Protein AF-A0A2V7JN82-F1 (afdb_monomer)

Sequence (985 aa):
MTRALVFIAITVLLDVIGFGLILPVLPALLMSLTGAGVSQAAIYGGWLTFVYAIAQFLCAPVLGNLSDRFGRRPVLLYAVGALGVDYLIMGLAPTLGWLFLGRTISGMAGASFTPAYAYVADVSPPERRAQNFGVLGAAFGLGFILGPALGGLLGGLGPRAPFFAAAGLSLVNFVYGFLVLPETLATTQRRPFDWKRANPLGTLTQMRRHPVVLGLLGALLLWMLAQQVMPATWSFYTTYRFGWSARGIGGSLALVGLIMAVSQATLLRLLVPRLGERRAALLGIAIAGVGYVGYGTATASWMMLAWLLTWFFGATVMPTTNALMSHRVTADAQGELQGAVASLFSLSSILGPPLMSQLFGRFSASTAPVHLPGAASGTAPDLRESAEREFCGIPKGLLGVTPNPWQEAVAHRLRALHLDSLRRQVLVLAVAAAVLPALAILIVSSRQSHGSRGDQVARELRGLSAEAAWDIGQWREEHLHDLQVAASSYTVSENLTRVQGRAAAAALGRLRDNLNSVRDRTADCDALVLLDARGRVVAGSGGRMSGVQFSLDKLNGLRTSEALVGDAYWDAGLAKAAVTLAVPVRDADGRFLGALTAKISLRAVGDVLERLARGDGGPAGVGGGGGGGGGGEGQPRDVYMVTDQGRLILKAGQSSAELMRTKLPTASTQSLFDKEGMSVIYKRADGQEVVATLRRLPALHWAAVVEMPSAVLREAGGIGGGTVAMLVLALAAVAALAGLLALVTLRPLRRLTAVAEKVAAGDLSVEVLVGSGGEVGLLTQVFKNLVTRVRERDSQGELERLSVTDALTGLYNRRHLMGTLANEVQRSRRLRRTFSVLLADVDRFKQYNDTHGHLAGDAALVKIAEILRKTTRGVDSVARYGGEEFLVMLIEAPIGTAVTVAERIRARVAGEAFEGGQMTVSIGSAEYPAHGDTPEELIASADAAMYEAKNAGRDRVVAARLGDRGEGEGGERREPKGRKARKEP

Solvent-accessible surface area (backbone atoms only — not comparable to full-atom values): 51293 Å² total; per-residue (Å²): 132,57,72,69,56,56,49,50,28,52,49,47,18,49,50,33,20,33,60,23,12,43,61,27,17,46,53,60,38,42,24,71,55,64,76,41,56,62,26,60,28,26,34,54,51,5,49,43,43,23,45,19,34,47,31,24,60,65,30,27,47,51,49,37,41,47,18,43,46,74,19,34,42,64,50,36,43,50,16,38,40,45,39,15,51,23,24,43,45,42,38,66,42,81,42,67,67,37,43,47,53,20,28,35,48,36,10,44,23,64,26,37,57,49,29,51,54,49,46,50,56,74,76,35,58,82,92,48,34,68,62,57,51,47,48,44,52,49,26,40,48,51,11,42,23,50,7,12,35,51,6,4,57,38,22,74,80,33,53,42,46,21,28,49,50,23,13,51,51,25,42,50,44,26,53,50,42,70,76,66,57,72,77,78,59,54,81,88,75,43,43,83,80,59,76,84,78,50,53,72,60,58,36,51,61,60,38,65,82,39,62,69,50,46,47,49,49,52,21,48,40,45,43,50,34,49,57,25,30,50,84,33,32,45,56,38,47,41,32,68,78,66,64,46,48,25,45,56,40,2,48,52,47,17,47,51,35,49,39,43,54,52,21,66,72,44,50,50,71,60,38,34,76,75,56,32,41,68,52,39,22,45,50,7,37,48,42,31,30,44,23,38,48,42,54,5,65,46,87,49,73,68,49,47,61,58,32,53,57,29,43,39,40,36,60,38,26,62,63,25,50,50,50,65,41,54,80,74,46,56,83,87,44,46,64,40,50,54,42,28,54,52,34,42,53,48,51,28,44,37,54,18,19,40,54,28,5,43,39,20,17,56,20,38,29,95,85,30,98,59,58,26,48,20,57,44,47,22,56,61,81,86,87,88,90,85,84,79,86,84,78,90,86,74,75,87,83,77,71,89,72,77,80,57,71,66,57,53,55,50,52,53,56,35,50,76,66,73,40,76,48,65,70,53,49,29,50,49,50,42,46,44,48,26,46,52,26,45,50,38,48,48,54,60,53,50,72,41,48,63,56,59,51,58,55,46,53,42,48,51,32,36,50,53,10,46,48,51,29,47,55,53,50,49,54,48,52,54,56,49,48,58,47,45,56,55,25,64,30,65,69,46,38,54,29,60,64,41,46,80,47,100,55,26,71,65,31,46,51,53,41,26,54,50,35,39,58,47,35,78,69,42,80,56,40,65,30,37,37,35,25,37,72,84,70,46,81,72,41,49,18,99,41,80,72,79,86,70,77,71,55,71,70,64,56,57,48,34,73,83,35,81,58,47,74,49,73,77,44,65,38,79,90,74,75,40,52,30,34,33,41,33,26,48,20,37,46,99,88,65,48,71,54,22,33,39,31,35,34,32,47,44,57,68,59,41,52,52,30,33,38,67,32,59,64,71,75,77,80,94,74,86,90,80,94,80,87,88,80,77,98,66,79,63,70,82,40,52,26,34,34,25,37,81,86,24,33,32,67,44,36,43,92,47,83,52,66,66,51,45,69,38,62,54,57,66,71,57,40,50,54,37,62,80,36,56,70,40,68,42,77,47,69,48,98,87,67,50,48,30,37,30,16,25,24,75,32,78,90,72,48,31,28,20,36,22,35,34,59,44,61,63,65,56,77,67,44,57,78,51,64,66,62,56,48,50,53,49,49,46,50,48,49,45,52,48,52,53,47,50,56,43,53,70,58,48,53,56,51,54,51,50,52,57,50,49,53,40,42,74,72,67,47,72,82,70,83,72,76,78,76,52,86,59,73,68,21,51,48,45,47,53,50,40,51,49,53,52,52,51,49,52,50,55,55,48,55,55,53,48,52,67,70,38,34,32,92,83,52,69,32,32,18,43,73,49,48,52,54,53,43,48,52,46,51,56,50,26,66,74,69,76,49,40,28,17,39,37,34,34,37,47,55,63,47,68,60,49,25,77,72,58,35,62,69,51,42,53,54,45,49,34,52,51,43,49,52,51,59,74,72,47,55,96,84,35,49,56,21,45,60,51,98,63,28,35,36,36,41,39,71,76,21,50,53,74,56,42,51,56,51,47,46,51,48,33,53,50,44,47,70,38,89,47,88,90,48,73,47,38,30,15,26,2,29,19,26,40,64,77,34,28,89,45,61,68,44,29,49,50,20,5,46,53,15,18,48,50,17,49,74,78,71,38,70,33,70,28,66,46,61,87,78,62,73,84,87,78,84,87,80,78,91,76,82,82,81,83,80,83,86,77,81,82,134

Nearest PDB structures (foldseek):
  6zxc-assembly2_D  TM=8.330E-01  e=2.525E-11  Leptospira biflexa serovar Patoc strain 'Patoc 1 (Paris)'
  7e6g-assembly1_B  TM=6.650E-01  e=1.171E-10  Pseudomonas aeruginosa
  5llw-assembly1_B  TM=4.267E-01  e=2.990E-13  Idiomarina sp. A28L
  6et7-assembly1_B  TM=3.506E-01  e=1.224E-12  Idiomarina sp. A28L
  3wdo-assembly1_A  TM=6.358E-01  e=1.836E-06  Escherichia coli

Foldseek 3Di:
DDPQLVLLLLLLLLLLLLVQLQLLLQQVLQCVQPVDALLVSLLLLLVLLLLLLVLLLQQLLVLLLVCLAVFLQVSLLVLLLLLLVLLVQSLPDNHSVSSSVSSNSCSNSVSSVNSSLVLLVLPDDPVCSVVSVVSSVVSNLNSQLNNLQNSLVLCVVPSSRSSNVSSVSSVVSSVSSVPPNDTRQDNVSRDDGDPVSSDLCPLVVVCVVVVLLNLLLVLVLLLLLLVLLCSSPVSSVCCLQPVDGSNLSSNLSSVLSVLLVVLVVPVLVVPCQVPNLLLLLLQLLLLVLLLLQQQQLDNHSVSPSVSSNSVSSVSSNVVSSLVVSCVRDDPVSNVSSVSSSVSSNSVSSNPRNSVLSNQLSQQCDPPRPHRFNCLSRHGDDDDDDDPPPPDDDDDPPPDPDDPDPVVVVVQVVCVVVVVNDVNSVSNVVSCCSSPVSSVSSVVSVQVPLLPVVVVVVLVLQLVLQVQLLVVVLVVVVLLLVLQLVLLADPLNQVLLVVCVDPCNVVSQVSNQVSQQVSQVVRPQWQKKFWAFLQRDTSHIHPGDCPPFGDDSVQQVVLQVDQKGKAAWAQDPPVRFIWIKIKGFRADPVRGTGTIMITIGTCVVSLVSQQCSQQVPDDDPDDDDDDDDDDDDRRAGKKKFKAALQQATRYIHPDDGNVSRVDGWDNVVSCQQVVQASGWDWDAGPVRFIKIKHWHDNVNNNMIMMMIDGCVVSVVSSDPPVVSVVVSVVSSVVSVVVSVVSCCVPVVLVVVVVVVVVCVVVVNLVDDQDQPDPDPSSVVSVVVNVVSVVVVVVVVVVVVVQVVAADPLQSAGAQVNVQVVQQVLLVVCVVVVFKKKKKKKFWPPLVVVCVVVNVVLSSVLLNVLSVLLVVLADPPKGWYDNDPRMIMIIGPRDAQVRVQVSVLSSQVVQQPDDGDPGGIGMQMFMFMPPQQHSHPVSNVQQRVVQSVVCNVVPHSHYGYGDRPCSDDDDDDDDDDDDDDDDDDDD

Mean predicted aligned error: 19.64 Å

Structure (mmCIF, N/CA/C/O backbone):
data_AF-A0A2V7JN82-F1
#
_entry.id   AF-A0A2V7JN82-F1
#
loop_
_atom_site.group_PDB
_atom_site.id
_atom_site.type_symbol
_atom_site.label_atom_id
_atom_site.label_alt_id
_atom_site.label_comp_id
_atom_site.label_asym_id
_atom_site.label_entity_id
_atom_site.label_seq_id
_atom_site.pdbx_PDB_ins_code
_atom_site.Cartn_x
_atom_site.Cartn_y
_atom_site.Cartn_z
_atom_site.occupancy
_atom_site.B_iso_or_equiv
_atom_site.auth_seq_id
_atom_site.auth_comp_id
_atom_site.auth_asym_id
_atom_site.auth_atom_id
_atom_site.pdbx_PDB_model_num
ATOM 1 N N . MET A 1 1 ? -27.559 -18.205 0.871 1.00 57.78 1 MET A N 1
ATOM 2 C CA . MET A 1 1 ? -27.307 -17.063 -0.036 1.00 57.78 1 MET A CA 1
ATOM 3 C C . MET A 1 1 ? -28.551 -16.857 -0.886 1.00 57.78 1 MET A C 1
ATOM 5 O O . MET A 1 1 ? -29.032 -17.835 -1.442 1.00 57.78 1 MET A O 1
ATOM 9 N N . THR A 1 2 ? -29.127 -15.656 -0.945 1.00 75.25 2 THR A N 1
ATOM 10 C CA . THR A 1 2 ? -30.255 -15.371 -1.853 1.00 75.25 2 THR A CA 1
ATOM 11 C C . THR A 1 2 ? -29.767 -15.358 -3.305 1.00 75.25 2 THR A C 1
ATOM 13 O O . THR A 1 2 ? -28.633 -14.956 -3.567 1.00 75.25 2 THR A O 1
ATOM 16 N N . ARG A 1 3 ? -30.609 -15.778 -4.263 1.00 78.25 3 ARG A N 1
ATOM 17 C CA . ARG A 1 3 ? -30.262 -15.798 -5.703 1.00 78.25 3 ARG A CA 1
ATOM 18 C C . ARG A 1 3 ? -29.777 -14.426 -6.200 1.00 78.25 3 ARG A C 1
ATOM 20 O O . ARG A 1 3 ? -28.806 -14.350 -6.942 1.00 78.25 3 ARG A O 1
ATOM 27 N N . ALA A 1 4 ? -30.381 -13.349 -5.694 1.00 79.81 4 ALA A N 1
ATOM 28 C CA . ALA A 1 4 ? -29.994 -11.971 -5.991 1.00 79.81 4 ALA A CA 1
ATOM 29 C C . ALA A 1 4 ? -28.576 -11.603 -5.508 1.00 79.81 4 ALA A C 1
ATOM 31 O O . ALA A 1 4 ? -27.879 -10.838 -6.165 1.00 79.81 4 ALA A O 1
ATOM 32 N N . LEU A 1 5 ? -28.116 -12.161 -4.383 1.00 83.56 5 LEU A N 1
ATOM 33 C CA . LEU A 1 5 ? -26.785 -11.861 -3.851 1.00 83.56 5 LEU A CA 1
ATOM 34 C C . LEU A 1 5 ? -25.677 -12.571 -4.635 1.00 83.56 5 LEU A C 1
ATOM 36 O O . LEU A 1 5 ? -24.632 -11.985 -4.898 1.00 83.56 5 LEU A O 1
ATOM 40 N N . VAL A 1 6 ? -25.924 -13.820 -5.041 1.00 84.88 6 VAL A N 1
ATOM 41 C CA . VAL A 1 6 ? -25.027 -14.558 -5.944 1.00 84.88 6 VAL A CA 1
ATOM 42 C C . VAL A 1 6 ? -24.919 -13.829 -7.281 1.00 84.88 6 VAL A C 1
ATOM 44 O O . VAL A 1 6 ? -23.819 -13.648 -7.793 1.00 84.88 6 VAL A O 1
ATOM 47 N N . PHE A 1 7 ? -26.047 -13.347 -7.805 1.00 82.38 7 PHE A N 1
ATOM 48 C CA . PHE A 1 7 ? -26.088 -12.552 -9.026 1.00 82.38 7 PHE A CA 1
ATOM 49 C C . PHE A 1 7 ? -25.202 -11.296 -8.929 1.00 82.38 7 PHE A C 1
ATOM 51 O O . PHE A 1 7 ? -24.338 -11.081 -9.781 1.00 82.38 7 PHE A O 1
ATOM 58 N N . ILE A 1 8 ? -25.375 -10.487 -7.877 1.00 88.12 8 ILE A N 1
ATOM 59 C CA . ILE A 1 8 ? -24.592 -9.255 -7.699 1.00 88.12 8 ILE A CA 1
ATOM 60 C C . ILE A 1 8 ? -23.106 -9.565 -7.494 1.00 88.12 8 ILE A C 1
ATOM 62 O O . ILE A 1 8 ? -22.257 -8.869 -8.045 1.00 88.12 8 ILE A O 1
ATOM 66 N N . ALA A 1 9 ? -22.772 -10.636 -6.771 1.00 89.19 9 ALA A N 1
ATOM 67 C CA . ALA A 1 9 ? -21.387 -11.070 -6.618 1.00 89.19 9 ALA A CA 1
ATOM 68 C C . ALA A 1 9 ? -20.748 -11.463 -7.964 1.00 89.19 9 ALA A C 1
ATOM 70 O O . ALA A 1 9 ? -19.618 -11.062 -8.230 1.00 89.19 9 ALA A O 1
ATOM 71 N N . ILE A 1 10 ? -21.470 -12.187 -8.830 1.00 89.94 10 ILE A N 1
ATOM 72 C CA . ILE A 1 10 ? -21.015 -12.515 -10.195 1.00 89.94 10 ILE A CA 1
ATOM 73 C C . ILE A 1 10 ? -20.842 -11.242 -11.027 1.00 89.94 10 ILE A C 1
ATOM 75 O O . ILE A 1 10 ? -19.838 -11.096 -11.715 1.00 89.94 10 ILE A O 1
ATOM 79 N N . THR A 1 11 ? -21.786 -10.308 -10.931 1.00 87.81 11 THR A N 1
ATOM 80 C CA . THR A 1 11 ? -21.728 -9.032 -11.659 1.00 87.81 11 THR A CA 1
ATOM 81 C C . THR A 1 11 ? -20.462 -8.257 -11.297 1.00 87.81 11 THR A C 1
ATOM 83 O O . THR A 1 11 ? -19.712 -7.845 -12.175 1.00 87.81 11 THR A O 1
ATOM 86 N N . VAL A 1 12 ? -20.187 -8.119 -9.997 1.00 88.12 12 VAL A N 1
ATOM 87 C CA . VAL A 1 12 ? -18.987 -7.441 -9.487 1.00 88.12 12 VAL A CA 1
ATOM 88 C C . VAL A 1 12 ? -17.712 -8.196 -9.867 1.00 88.12 12 VAL A C 1
ATOM 90 O O . VAL A 1 12 ? -16.722 -7.569 -10.232 1.00 88.12 12 VAL A O 1
ATOM 93 N N . LEU A 1 13 ? -17.728 -9.532 -9.831 1.00 91.69 13 LEU A N 1
ATOM 94 C CA . LEU A 1 13 ? -16.606 -10.354 -10.287 1.00 91.69 13 LEU A CA 1
ATOM 95 C C . LEU A 1 13 ? -16.272 -10.076 -11.762 1.00 91.69 13 LEU A C 1
ATOM 97 O O . LEU A 1 13 ? -15.108 -9.846 -12.085 1.00 91.69 13 LEU A O 1
ATOM 101 N N . LEU A 1 14 ? -17.278 -10.086 -12.643 1.00 90.19 14 LEU A N 1
ATOM 102 C CA . LEU A 1 14 ? -17.102 -9.857 -14.080 1.00 90.19 14 LEU A CA 1
ATOM 103 C C . LEU A 1 14 ? -16.591 -8.444 -14.385 1.00 90.19 14 LEU A C 1
ATOM 105 O O . LEU A 1 14 ? -15.669 -8.303 -15.189 1.00 90.19 14 LEU A O 1
ATOM 109 N N . ASP A 1 15 ? -17.116 -7.423 -13.706 1.00 86.31 15 ASP A N 1
ATOM 110 C CA . ASP A 1 15 ? -16.645 -6.039 -13.858 1.00 86.31 15 ASP A CA 1
ATOM 111 C C . ASP A 1 15 ? -15.166 -5.898 -13.457 1.00 86.31 15 ASP A C 1
ATOM 113 O O . ASP A 1 15 ? -14.366 -5.296 -14.179 1.00 86.31 15 ASP A O 1
ATOM 117 N N . VAL A 1 16 ? -14.760 -6.506 -12.335 1.00 89.19 16 VAL A N 1
ATOM 118 C CA . VAL A 1 16 ? -13.362 -6.449 -11.872 1.00 89.19 16 VAL A CA 1
ATOM 119 C C . VAL A 1 16 ? -12.429 -7.239 -12.798 1.00 89.19 16 VAL A C 1
ATOM 121 O O . VAL A 1 16 ? -11.299 -6.803 -13.033 1.00 89.19 16 VAL A O 1
ATOM 124 N N . ILE A 1 17 ? -12.892 -8.355 -13.378 1.00 93.19 17 ILE A N 1
ATOM 125 C CA . ILE A 1 17 ? -12.150 -9.068 -14.431 1.00 93.19 17 ILE A CA 1
ATOM 126 C C . ILE A 1 17 ? -11.949 -8.147 -15.639 1.00 93.19 17 ILE A C 1
ATOM 128 O O . ILE A 1 17 ? -10.814 -8.011 -16.094 1.00 93.19 17 ILE A O 1
ATOM 132 N N . GLY A 1 18 ? -13.008 -7.481 -16.115 1.00 89.50 18 GLY A N 1
ATOM 133 C CA . GLY A 1 18 ? -12.950 -6.523 -17.226 1.00 89.50 18 GLY A CA 1
ATOM 134 C C . GLY A 1 18 ? -11.896 -5.435 -17.014 1.00 89.50 18 GLY A C 1
ATOM 135 O O . GLY A 1 18 ? -11.037 -5.214 -17.869 1.00 89.50 18 GLY A O 1
ATOM 136 N N . PHE A 1 19 ? -11.881 -4.832 -15.824 1.00 85.94 19 PHE A N 1
ATOM 137 C CA . PHE A 1 19 ? -10.857 -3.863 -15.435 1.00 85.94 19 PHE A CA 1
ATOM 138 C C . PHE A 1 19 ? -9.442 -4.472 -15.418 1.00 85.94 19 PHE A C 1
ATOM 140 O O . PHE A 1 19 ? -8.495 -3.885 -15.954 1.00 85.94 19 PHE A O 1
ATOM 147 N N . GLY A 1 20 ? -9.288 -5.659 -14.824 1.00 88.75 20 GLY A N 1
ATOM 148 C CA . GLY A 1 20 ? -8.000 -6.341 -14.684 1.00 88.75 20 GLY A CA 1
ATOM 149 C C . GLY A 1 20 ? -7.390 -6.810 -16.009 1.00 88.75 20 GLY A C 1
ATOM 150 O O . GLY A 1 20 ? -6.165 -6.813 -16.136 1.00 88.75 20 GLY A O 1
ATOM 151 N N . LEU A 1 21 ? -8.218 -7.141 -17.009 1.00 93.75 21 LEU A N 1
ATOM 152 C CA . LEU A 1 21 ? -7.791 -7.575 -18.348 1.00 93.75 21 LEU A CA 1
ATOM 153 C C . LEU A 1 21 ? -6.885 -6.547 -19.050 1.00 93.75 21 LEU A C 1
ATOM 155 O O . LEU A 1 21 ? -6.018 -6.915 -19.843 1.00 93.75 21 LEU A O 1
ATOM 159 N N . ILE A 1 22 ? -7.074 -5.261 -18.756 1.00 90.88 22 ILE A N 1
ATOM 160 C CA . ILE A 1 22 ? -6.429 -4.153 -19.473 1.00 90.88 22 ILE A CA 1
ATOM 161 C C . ILE A 1 22 ? -5.026 -3.845 -18.933 1.00 90.88 22 ILE A C 1
ATOM 163 O O . ILE A 1 22 ? -4.145 -3.424 -19.687 1.00 90.88 22 ILE A O 1
ATOM 167 N N . LEU A 1 23 ? -4.792 -4.053 -17.633 1.00 88.56 23 LEU A N 1
ATOM 168 C CA . LEU A 1 23 ? -3.554 -3.641 -16.954 1.00 88.56 23 LEU A CA 1
ATOM 169 C C . LEU A 1 23 ? -2.260 -4.196 -17.592 1.00 88.56 23 LEU A C 1
ATOM 171 O O . LEU A 1 23 ? -1.293 -3.432 -17.700 1.00 88.56 23 LEU A O 1
ATOM 175 N N . PRO A 1 24 ? -2.197 -5.468 -18.043 1.00 93.25 24 PRO A N 1
ATOM 176 C CA . PRO A 1 24 ? -0.973 -6.034 -18.613 1.00 93.25 24 PRO A CA 1
ATOM 177 C C . PRO A 1 24 ? -0.652 -5.557 -20.032 1.00 93.25 24 PRO A C 1
ATOM 179 O O . PRO A 1 24 ? 0.507 -5.597 -20.438 1.00 93.25 24 PRO A O 1
ATOM 182 N N . VAL A 1 25 ? -1.657 -5.121 -20.799 1.00 93.38 25 VAL A N 1
ATOM 183 C CA . VAL A 1 25 ? -1.496 -4.733 -22.215 1.00 93.38 25 VAL A CA 1
ATOM 184 C C . VAL A 1 25 ? -1.359 -3.233 -22.435 1.00 93.38 25 VAL A C 1
ATOM 186 O O . VAL A 1 25 ? -0.995 -2.804 -23.531 1.00 93.38 25 VAL A O 1
ATOM 189 N N . LEU A 1 26 ? -1.605 -2.431 -21.397 1.00 90.50 26 LEU A N 1
ATOM 190 C CA . LEU A 1 26 ? -1.585 -0.976 -21.484 1.00 90.50 26 LEU A CA 1
ATOM 191 C C . LEU A 1 26 ? -0.261 -0.403 -22.038 1.00 90.50 26 LEU A C 1
ATOM 193 O O . LEU A 1 26 ? -0.348 0.468 -22.906 1.00 90.50 26 LEU A O 1
ATOM 197 N N . PRO A 1 27 ? 0.944 -0.878 -21.644 1.00 90.31 27 PRO A N 1
ATOM 198 C CA . PRO A 1 27 ? 2.191 -0.365 -22.215 1.00 90.31 27 PRO A CA 1
ATOM 199 C C . PRO A 1 27 ? 2.277 -0.579 -23.729 1.00 90.31 27 PRO A C 1
ATOM 201 O O . PRO A 1 27 ? 2.505 0.372 -24.475 1.00 90.31 27 PRO A O 1
ATOM 204 N N . ALA A 1 28 ? 2.021 -1.808 -24.187 1.00 90.69 28 ALA A N 1
ATOM 205 C CA . ALA A 1 28 ? 2.097 -2.169 -25.600 1.00 90.69 28 ALA A CA 1
ATOM 206 C C . ALA A 1 28 ? 1.067 -1.403 -26.444 1.00 90.69 28 ALA A C 1
ATOM 208 O O . ALA A 1 28 ? 1.394 -0.926 -27.532 1.00 90.69 28 ALA A O 1
ATOM 209 N N . LEU A 1 29 ? -0.157 -1.225 -25.930 1.00 92.44 29 LEU A N 1
ATOM 210 C CA . LEU A 1 29 ? -1.183 -0.444 -26.617 1.00 92.44 29 LEU A CA 1
ATOM 211 C C . LEU A 1 29 ? -0.755 1.022 -26.772 1.00 92.44 29 LEU A C 1
ATOM 213 O O . LEU A 1 29 ? -0.821 1.564 -27.874 1.00 92.44 29 LEU A O 1
ATOM 217 N N . LEU A 1 30 ? -0.282 1.660 -25.699 1.00 92.56 30 LEU A N 1
ATOM 218 C CA . LEU A 1 30 ? 0.120 3.068 -25.738 1.00 92.56 30 LEU A CA 1
ATOM 219 C C . LEU A 1 30 ? 1.320 3.307 -26.654 1.00 92.56 30 LEU A C 1
ATOM 221 O O . LEU A 1 30 ? 1.320 4.283 -27.404 1.00 92.56 30 LEU A O 1
ATOM 225 N N . MET A 1 31 ? 2.300 2.403 -26.658 1.00 89.81 31 MET A N 1
ATOM 226 C CA . MET A 1 31 ? 3.419 2.458 -27.603 1.00 89.81 31 MET A CA 1
ATOM 227 C C . MET A 1 31 ? 2.935 2.316 -29.051 1.00 89.81 31 MET A C 1
ATOM 229 O O . MET A 1 31 ? 3.352 3.090 -29.907 1.00 89.81 31 MET A O 1
ATOM 233 N N . SER A 1 32 ? 1.998 1.396 -29.322 1.00 90.31 32 SER A N 1
ATOM 234 C CA . SER A 1 32 ? 1.456 1.196 -30.676 1.00 90.31 32 SER A CA 1
ATOM 235 C C . SER A 1 32 ? 0.661 2.395 -31.209 1.00 90.31 32 SER A C 1
ATOM 237 O O . SER A 1 32 ? 0.687 2.654 -32.407 1.00 90.31 32 SER A O 1
ATOM 239 N N . LEU A 1 33 ? -0.022 3.143 -30.334 1.00 88.56 33 LEU A N 1
ATOM 240 C CA . LEU A 1 33 ? -0.841 4.297 -30.723 1.00 88.56 33 LEU A CA 1
ATOM 241 C C . LEU A 1 33 ? -0.053 5.605 -30.819 1.00 88.56 33 LEU A C 1
ATOM 243 O O . LEU A 1 33 ? -0.470 6.515 -31.529 1.00 88.56 33 LEU A O 1
ATOM 247 N N . THR A 1 34 ? 1.039 5.735 -30.065 1.00 86.69 34 THR A N 1
ATOM 248 C CA . THR A 1 34 ? 1.823 6.980 -30.001 1.00 86.69 34 THR A CA 1
ATOM 249 C C . THR A 1 34 ? 3.116 6.916 -30.805 1.00 86.69 34 THR A C 1
ATOM 251 O O . THR A 1 34 ? 3.703 7.958 -31.078 1.00 86.69 34 THR A O 1
ATOM 254 N N . GLY A 1 35 ? 3.596 5.712 -31.138 1.00 79.38 35 GLY A N 1
ATOM 255 C CA . GLY A 1 35 ? 4.935 5.498 -31.692 1.00 79.38 35 GLY A CA 1
ATOM 256 C C . GLY A 1 35 ? 6.066 5.850 -30.716 1.00 79.38 35 GLY A C 1
ATOM 257 O O . GLY A 1 35 ? 7.236 5.790 -31.083 1.00 79.38 35 GLY A O 1
ATOM 258 N N . ALA A 1 36 ? 5.736 6.229 -29.478 1.00 76.88 36 ALA A N 1
ATOM 259 C CA . ALA A 1 36 ? 6.691 6.677 -28.480 1.00 76.88 36 ALA A CA 1
ATOM 260 C C . ALA A 1 36 ? 7.177 5.512 -27.605 1.00 76.88 36 ALA A C 1
ATOM 262 O O . ALA A 1 36 ? 6.487 4.508 -27.415 1.00 76.88 36 ALA A O 1
ATOM 263 N N . GLY A 1 37 ? 8.376 5.659 -27.035 1.00 78.94 37 GLY A N 1
ATOM 264 C CA . GLY A 1 37 ? 8.956 4.667 -26.128 1.00 78.94 37 GLY A CA 1
ATOM 265 C C . GLY A 1 37 ? 8.176 4.497 -24.816 1.00 78.94 37 GLY A C 1
ATOM 266 O O . GLY A 1 37 ? 7.338 5.324 -24.444 1.00 78.94 37 GLY A O 1
ATOM 267 N N . VAL A 1 38 ? 8.504 3.434 -24.072 1.00 78.44 38 VAL A N 1
ATOM 268 C CA . VAL A 1 38 ? 7.846 3.042 -22.805 1.00 78.44 38 VAL A CA 1
ATOM 269 C C . VAL A 1 38 ? 7.763 4.200 -21.797 1.00 78.44 38 VAL A C 1
ATOM 271 O O . VAL A 1 38 ? 6.769 4.340 -21.088 1.00 78.44 38 VAL A O 1
ATOM 274 N N . SER A 1 39 ? 8.780 5.061 -21.762 1.00 73.75 39 SER A N 1
ATOM 275 C CA . SER A 1 39 ? 8.897 6.232 -20.885 1.00 73.75 39 SER A CA 1
ATOM 276 C C . SER A 1 39 ? 7.768 7.243 -21.092 1.00 73.75 39 SER A C 1
ATOM 278 O O . SER A 1 39 ? 7.127 7.683 -20.139 1.00 73.75 39 SER A O 1
ATOM 280 N N . GLN A 1 40 ? 7.478 7.566 -22.353 1.00 79.38 40 GLN A N 1
ATOM 281 C CA . GLN A 1 40 ? 6.404 8.487 -22.717 1.00 79.38 40 GLN A CA 1
ATOM 282 C C . GLN A 1 40 ? 5.033 7.806 -22.594 1.00 79.38 40 GLN A C 1
ATOM 284 O O . GLN A 1 40 ? 4.071 8.420 -22.130 1.00 79.38 40 GLN A O 1
ATOM 289 N N . ALA A 1 41 ? 4.952 6.514 -22.935 1.00 86.06 41 ALA A N 1
ATOM 290 C CA . ALA A 1 41 ? 3.752 5.707 -22.731 1.00 86.06 41 ALA A CA 1
ATOM 291 C C . ALA A 1 41 ? 3.329 5.669 -21.249 1.00 86.06 41 ALA A C 1
ATOM 293 O O . ALA A 1 41 ? 2.141 5.777 -20.953 1.00 86.06 41 ALA A O 1
ATOM 294 N N . ALA A 1 42 ? 4.280 5.599 -20.314 1.00 82.81 42 ALA A N 1
ATOM 295 C CA . ALA A 1 42 ? 3.996 5.651 -18.882 1.00 82.81 42 ALA A CA 1
ATOM 296 C C . ALA A 1 42 ? 3.366 6.984 -18.451 1.00 82.81 42 ALA A C 1
ATOM 298 O O . ALA A 1 42 ? 2.398 6.976 -17.693 1.00 82.81 42 ALA A O 1
ATOM 299 N N . ILE A 1 43 ? 3.853 8.117 -18.975 1.00 84.19 43 ILE A N 1
ATOM 300 C CA . ILE A 1 43 ? 3.279 9.448 -18.703 1.00 84.19 43 ILE A CA 1
ATOM 301 C C . ILE A 1 43 ? 1.818 9.500 -19.161 1.00 84.19 43 ILE A C 1
ATOM 303 O O . ILE A 1 43 ? 0.939 9.908 -18.397 1.00 84.19 43 ILE A O 1
ATOM 307 N N . TYR A 1 44 ? 1.532 9.042 -20.384 1.00 89.88 44 TYR A N 1
ATOM 308 C CA . TYR A 1 44 ? 0.155 8.966 -20.876 1.00 89.88 44 TYR A CA 1
ATOM 309 C C . TYR A 1 44 ? -0.702 8.004 -20.045 1.00 89.88 44 TYR A C 1
ATOM 311 O O . TYR A 1 44 ? -1.844 8.333 -19.727 1.00 89.88 44 TYR A O 1
ATOM 319 N N . GLY A 1 45 ? -0.154 6.859 -19.628 1.00 88.62 45 GLY A N 1
ATOM 320 C CA . GLY A 1 45 ? -0.822 5.920 -18.721 1.00 88.62 45 GLY A CA 1
ATOM 321 C C . GLY A 1 45 ? -1.199 6.552 -17.376 1.00 88.62 45 GLY A C 1
ATOM 322 O O . GLY A 1 45 ? -2.303 6.334 -16.869 1.00 88.62 45 GLY A O 1
ATOM 323 N N . GLY A 1 46 ? -0.326 7.399 -16.830 1.00 87.19 46 GLY A N 1
ATOM 324 C CA . GLY A 1 46 ? -0.598 8.194 -15.636 1.00 87.19 46 GLY A CA 1
ATOM 325 C C . GLY A 1 46 ? -1.769 9.153 -15.800 1.00 87.19 46 GLY A C 1
ATOM 326 O O . GLY A 1 46 ? -2.672 9.169 -14.964 1.00 87.19 46 GLY A O 1
ATOM 327 N N . TRP A 1 47 ? -1.796 9.906 -16.902 1.00 92.25 47 TRP A N 1
ATOM 328 C CA . TRP A 1 47 ? -2.901 10.818 -17.214 1.00 92.25 47 TRP A CA 1
ATOM 329 C C . TRP A 1 47 ? -4.218 10.091 -17.506 1.00 92.25 47 TRP A C 1
ATOM 331 O O . TRP A 1 47 ? -5.273 10.557 -17.082 1.00 92.25 47 TRP A O 1
ATOM 341 N N . LEU A 1 48 ? -4.177 8.927 -18.158 1.00 91.94 48 LEU A N 1
ATOM 342 C CA . LEU A 1 48 ? -5.359 8.077 -18.342 1.00 91.94 48 LEU A CA 1
ATOM 343 C C . LEU A 1 48 ? -5.931 7.611 -16.998 1.00 91.94 48 LEU A C 1
ATOM 345 O O . LEU A 1 48 ? -7.147 7.612 -16.806 1.00 91.94 48 LEU A O 1
ATOM 349 N N . THR A 1 49 ? -5.058 7.254 -16.055 1.00 90.81 49 THR A N 1
ATOM 350 C CA . THR A 1 49 ? -5.466 6.866 -14.698 1.00 90.81 49 THR A CA 1
ATOM 351 C C . THR A 1 49 ? -6.012 8.063 -13.916 1.00 90.81 49 THR A C 1
ATOM 353 O O . THR A 1 49 ? -7.014 7.921 -13.222 1.00 90.81 49 THR A O 1
ATOM 356 N N . PHE A 1 50 ? -5.420 9.252 -14.078 1.00 93.06 50 PHE A N 1
ATOM 357 C CA . PHE A 1 50 ? -5.924 10.503 -13.498 1.00 93.06 50 PHE A CA 1
ATOM 358 C C . PHE A 1 50 ? -7.342 10.835 -13.982 1.00 93.06 50 PHE A C 1
ATOM 360 O O . PHE A 1 50 ? -8.220 11.098 -13.163 1.00 93.06 50 PHE A O 1
ATOM 367 N N . VAL A 1 51 ? -7.581 10.785 -15.298 1.00 94.12 51 VAL A N 1
ATOM 368 C CA . VAL A 1 51 ? -8.900 11.076 -15.891 1.00 94.12 51 VAL A CA 1
ATOM 369 C C . VAL A 1 51 ? -9.951 10.075 -15.418 1.00 94.12 51 VAL A C 1
ATOM 371 O O . VAL A 1 51 ? -11.054 10.466 -15.044 1.00 94.12 51 VAL A O 1
ATOM 374 N N . TYR A 1 52 ? -9.590 8.794 -15.352 1.00 91.44 52 TYR A N 1
ATOM 375 C CA . TYR A 1 52 ? -10.447 7.773 -14.759 1.00 91.44 52 TYR A CA 1
ATOM 376 C C . TYR A 1 52 ? -10.777 8.084 -13.287 1.00 91.44 52 TYR A C 1
ATOM 378 O O . TYR A 1 52 ? -11.947 8.107 -12.907 1.00 91.44 52 TYR A O 1
ATOM 386 N N . ALA A 1 53 ? -9.761 8.378 -12.467 1.00 91.19 53 ALA A N 1
ATOM 387 C CA . ALA A 1 53 ? -9.927 8.612 -11.034 1.00 91.19 53 ALA A CA 1
ATOM 388 C C . ALA A 1 53 ? -10.762 9.865 -10.729 1.00 91.19 53 ALA A C 1
ATOM 390 O O . ALA A 1 53 ? -11.605 9.828 -9.833 1.00 91.19 53 ALA A O 1
ATOM 391 N N . ILE A 1 54 ? -10.571 10.961 -11.472 1.00 92.31 54 ILE A N 1
ATOM 392 C CA . ILE A 1 54 ? -11.343 12.193 -11.265 1.00 92.31 54 ILE A CA 1
ATOM 393 C C . ILE A 1 54 ? -12.797 12.033 -11.724 1.00 92.31 54 ILE A C 1
ATOM 395 O O . ILE A 1 54 ? -13.704 12.462 -11.014 1.00 92.31 54 ILE A O 1
ATOM 399 N N . ALA A 1 55 ? -13.035 11.356 -12.854 1.00 92.38 55 ALA A N 1
ATOM 400 C CA . ALA A 1 55 ? -14.386 11.051 -13.317 1.00 92.38 55 ALA A CA 1
ATOM 401 C C . ALA A 1 55 ? -15.122 10.158 -12.305 1.00 92.38 55 ALA A C 1
ATOM 403 O O . ALA A 1 55 ? -16.246 10.473 -11.916 1.00 92.38 55 ALA A O 1
ATOM 404 N N . GLN A 1 56 ? -14.463 9.113 -11.792 1.00 89.69 56 GLN A N 1
ATOM 405 C CA . GLN A 1 56 ? -15.025 8.256 -10.746 1.00 89.69 56 GLN A CA 1
ATOM 406 C C . GLN A 1 56 ? -15.308 9.036 -9.455 1.00 89.69 56 GLN A C 1
ATOM 408 O O . GLN A 1 56 ? -16.382 8.892 -8.874 1.00 89.69 56 GLN A O 1
ATOM 413 N N . PHE A 1 57 ? -14.384 9.892 -9.015 1.00 87.56 57 PHE A N 1
ATOM 414 C CA . PHE A 1 57 ? -14.545 10.697 -7.802 1.00 87.56 57 PHE A CA 1
ATOM 415 C C . PHE A 1 57 ? -15.740 11.656 -7.873 1.00 87.56 57 PHE A C 1
ATOM 417 O O . PHE A 1 57 ? -16.492 11.774 -6.905 1.00 87.56 57 PHE A O 1
ATOM 424 N N . LEU A 1 58 ? -15.935 12.320 -9.016 1.00 86.50 58 LEU A N 1
ATOM 425 C CA . LEU A 1 58 ? -17.033 13.268 -9.217 1.00 86.50 58 LEU A CA 1
ATOM 426 C C . LEU A 1 58 ? -18.377 12.561 -9.434 1.00 86.50 58 LEU A C 1
ATOM 428 O O . LEU A 1 58 ? -19.402 13.012 -8.922 1.00 86.50 58 LEU A O 1
ATOM 432 N N . CYS A 1 59 ? -18.391 11.448 -10.171 1.00 88.44 59 CYS A N 1
ATOM 433 C CA . CYS A 1 59 ? -19.630 10.774 -10.557 1.00 88.44 59 CYS A CA 1
ATOM 434 C C . CYS A 1 59 ? -20.108 9.720 -9.552 1.00 88.44 59 CYS A C 1
ATOM 436 O O . CYS A 1 59 ? -21.300 9.414 -9.551 1.00 88.44 59 CYS A O 1
ATOM 438 N N . ALA A 1 60 ? -19.256 9.194 -8.665 1.00 84.44 60 ALA A N 1
ATOM 439 C CA . ALA A 1 60 ? -19.672 8.177 -7.695 1.00 84.44 60 ALA A CA 1
ATOM 440 C C . ALA A 1 60 ? -20.813 8.627 -6.758 1.00 84.44 60 ALA A C 1
ATOM 442 O O . ALA A 1 60 ? -21.793 7.882 -6.639 1.00 84.44 60 ALA A O 1
ATOM 443 N N . PRO A 1 61 ? -20.776 9.832 -6.148 1.00 82.62 61 PRO A N 1
ATOM 444 C CA . PRO A 1 61 ? -21.906 10.335 -5.365 1.00 82.62 61 PRO A CA 1
ATOM 445 C C . PRO A 1 61 ? -23.157 10.569 -6.224 1.00 82.62 61 PRO A C 1
ATOM 447 O O . PRO A 1 61 ? -24.274 10.312 -5.776 1.00 82.62 61 PRO A O 1
ATOM 450 N N . VAL A 1 62 ? -22.973 11.015 -7.472 1.00 86.50 62 VAL A N 1
ATOM 451 C CA . VAL A 1 62 ? -24.067 11.287 -8.416 1.00 86.50 62 VAL A CA 1
ATOM 452 C C . VAL A 1 62 ? -24.790 9.996 -8.799 1.00 86.50 62 VAL A C 1
ATOM 454 O O . VAL A 1 62 ? -26.016 9.957 -8.724 1.00 86.50 62 VAL A O 1
ATOM 457 N N . LEU A 1 63 ? -24.065 8.923 -9.140 1.00 84.69 63 LEU A N 1
ATOM 458 C CA . LEU A 1 63 ? -24.668 7.620 -9.443 1.00 84.69 63 LEU A CA 1
ATOM 459 C C . LEU A 1 63 ? -25.386 7.016 -8.234 1.00 84.69 63 LEU A C 1
ATOM 461 O O . LEU A 1 63 ? -26.465 6.451 -8.402 1.00 84.69 63 LEU A O 1
ATOM 465 N N . GLY A 1 64 ? -24.837 7.158 -7.023 1.00 84.44 64 GLY A N 1
ATOM 466 C CA . GLY A 1 64 ? -25.526 6.726 -5.802 1.00 84.44 64 GLY A CA 1
ATOM 467 C C . GLY A 1 64 ? -26.872 7.437 -5.620 1.00 84.44 64 GLY A C 1
ATOM 468 O O . GLY A 1 64 ? -27.896 6.795 -5.396 1.00 84.44 64 GLY A O 1
ATOM 469 N N . ASN A 1 65 ? -26.892 8.754 -5.819 1.00 84.44 65 ASN A N 1
ATOM 470 C CA . ASN A 1 65 ? -28.092 9.581 -5.681 1.00 84.44 65 ASN A CA 1
ATOM 471 C C . ASN A 1 65 ? -29.113 9.330 -6.814 1.00 84.44 65 ASN A C 1
ATOM 473 O O . ASN A 1 65 ? -30.318 9.244 -6.581 1.00 84.44 65 ASN A O 1
ATOM 477 N N . LEU A 1 66 ? -28.637 9.113 -8.047 1.00 87.81 66 LEU A N 1
ATOM 478 C CA . LEU A 1 66 ? -29.469 8.644 -9.161 1.00 87.81 66 LEU A CA 1
ATOM 479 C C . LEU A 1 66 ? -30.078 7.271 -8.865 1.00 87.81 66 LEU A C 1
ATOM 481 O O . LEU A 1 66 ? -31.241 7.038 -9.189 1.00 87.81 66 LEU A O 1
ATOM 485 N N . SER A 1 67 ? -29.322 6.383 -8.223 1.00 89.00 67 SER A N 1
ATOM 486 C CA . SER A 1 67 ? -29.796 5.060 -7.825 1.00 89.00 67 SER A CA 1
ATOM 487 C C . SER A 1 67 ? -30.873 5.128 -6.738 1.00 89.00 67 SER A C 1
ATOM 489 O O . SER A 1 67 ? -31.846 4.379 -6.800 1.00 89.00 67 SER A O 1
ATOM 491 N N . ASP A 1 68 ? -30.764 6.070 -5.800 1.00 87.00 68 ASP A N 1
ATOM 492 C CA . ASP A 1 68 ? -31.817 6.345 -4.812 1.00 87.00 68 ASP A CA 1
ATOM 493 C C . ASP A 1 68 ? -33.098 6.915 -5.453 1.00 87.00 68 ASP A C 1
ATOM 495 O O . ASP A 1 68 ? -34.201 6.688 -4.947 1.00 87.00 68 ASP A O 1
ATOM 499 N N . ARG A 1 69 ? -32.975 7.652 -6.568 1.00 89.00 69 ARG A N 1
ATOM 500 C CA . ARG A 1 69 ? -34.105 8.279 -7.275 1.00 89.00 69 ARG A CA 1
ATOM 501 C C . ARG A 1 69 ? -34.806 7.347 -8.259 1.00 89.00 69 ARG A C 1
ATOM 503 O O . ARG A 1 69 ? -36.034 7.337 -8.323 1.00 89.00 69 ARG A O 1
ATOM 510 N N . PHE A 1 70 ? -34.048 6.613 -9.067 1.00 89.88 70 PHE A N 1
ATOM 511 C CA . PHE A 1 70 ? -34.575 5.825 -10.187 1.00 89.88 70 PHE A CA 1
ATOM 512 C C . PHE A 1 70 ? -34.659 4.320 -9.897 1.00 89.88 70 PHE A C 1
ATOM 514 O O . PHE A 1 70 ? -35.367 3.615 -10.617 1.00 89.88 70 PHE A O 1
ATOM 521 N N . GLY A 1 71 ? -34.013 3.839 -8.831 1.00 89.62 71 GLY A N 1
ATOM 522 C CA . GLY A 1 71 ? -33.922 2.419 -8.478 1.00 89.62 71 GLY A CA 1
ATOM 523 C C . GLY A 1 71 ? -32.497 1.871 -8.597 1.00 89.62 71 GLY A C 1
ATOM 524 O O . GLY A 1 71 ? -31.636 2.450 -9.273 1.00 89.62 71 GLY A O 1
ATOM 525 N N . ARG A 1 72 ? -32.229 0.737 -7.937 1.00 90.31 72 ARG A N 1
ATOM 526 C CA . ARG A 1 72 ? -30.900 0.097 -7.933 1.00 90.31 72 ARG A CA 1
ATOM 527 C C . ARG A 1 72 ? -30.599 -0.561 -9.273 1.00 90.31 72 ARG A C 1
ATOM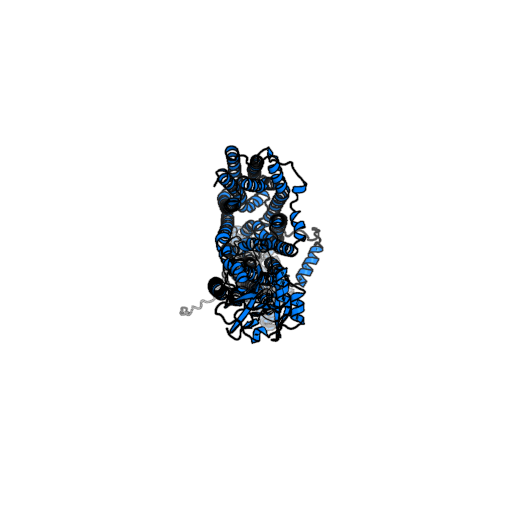 529 O O . ARG A 1 72 ? -29.520 -0.362 -9.831 1.00 90.31 72 ARG A O 1
ATOM 536 N N . ARG A 1 73 ? -31.574 -1.295 -9.813 1.00 91.38 73 ARG A N 1
ATOM 537 C CA . ARG A 1 73 ? -31.448 -2.068 -11.056 1.00 91.38 73 ARG A CA 1
ATOM 538 C C . ARG A 1 73 ? -31.139 -1.204 -12.289 1.00 91.38 73 ARG A C 1
ATOM 540 O O . ARG A 1 73 ? -30.146 -1.499 -12.949 1.00 91.38 73 ARG A O 1
ATOM 547 N N . PRO A 1 74 ? -31.919 -0.160 -12.641 1.00 92.31 74 PRO A N 1
ATOM 548 C CA . PRO A 1 74 ? -31.709 0.572 -13.893 1.00 92.31 74 PRO A CA 1
ATOM 549 C C . PRO A 1 74 ? -30.365 1.305 -13.930 1.00 92.31 74 PRO A C 1
ATOM 551 O O . PRO A 1 74 ? -29.709 1.322 -14.968 1.00 92.31 74 PRO A O 1
ATOM 554 N N . VAL A 1 75 ? -29.924 1.861 -12.799 1.00 91.75 75 VAL A N 1
ATOM 555 C CA . VAL A 1 75 ? -28.635 2.564 -12.717 1.00 91.75 75 VAL A CA 1
ATOM 556 C C . VAL A 1 75 ? -27.465 1.590 -12.817 1.00 91.75 75 VAL A C 1
ATOM 558 O O . VAL A 1 75 ? -26.493 1.880 -13.510 1.00 91.75 75 VAL A O 1
ATOM 561 N N . LEU A 1 76 ? -27.568 0.418 -12.184 1.00 90.06 76 LEU A N 1
ATOM 562 C CA . LEU A 1 76 ? -26.542 -0.617 -12.287 1.00 90.06 76 LEU A CA 1
ATOM 563 C C . LEU A 1 76 ? -26.446 -1.179 -13.715 1.00 90.06 76 LEU A C 1
ATOM 565 O O . LEU A 1 76 ? -25.343 -1.304 -14.236 1.00 90.06 76 LEU A O 1
ATOM 569 N N . LEU A 1 77 ? -27.575 -1.444 -14.383 1.00 91.88 77 LEU A N 1
ATOM 570 C CA . LEU A 1 77 ? -27.581 -1.894 -15.782 1.00 91.88 77 LEU A CA 1
ATOM 571 C C . LEU A 1 77 ? -27.019 -0.838 -16.733 1.00 91.88 77 LEU A C 1
ATOM 573 O O . LEU A 1 77 ? -26.240 -1.176 -17.617 1.00 91.88 77 LEU A O 1
ATOM 577 N N . TYR A 1 78 ? -27.367 0.435 -16.537 1.00 92.56 78 TYR A N 1
ATOM 578 C CA . TYR A 1 78 ? -26.764 1.526 -17.299 1.00 92.56 78 TYR A CA 1
ATOM 579 C C . TYR A 1 78 ? -25.241 1.541 -17.137 1.00 92.56 78 TYR A C 1
ATOM 581 O O . TYR A 1 78 ? -24.521 1.631 -18.126 1.00 92.56 78 TYR A O 1
ATOM 589 N N . ALA A 1 79 ? -24.753 1.408 -15.903 1.00 91.31 79 ALA A N 1
ATOM 590 C CA . ALA A 1 79 ? -23.328 1.424 -15.617 1.00 91.31 79 ALA A CA 1
ATOM 591 C C . ALA A 1 79 ? -22.590 0.244 -16.276 1.00 91.31 79 ALA A C 1
ATOM 593 O O . ALA A 1 79 ? -21.617 0.459 -16.991 1.00 91.31 79 ALA A O 1
ATOM 594 N N . VAL A 1 80 ? -23.091 -0.986 -16.122 1.00 91.00 80 VAL A N 1
ATOM 595 C CA . VAL A 1 80 ? -22.490 -2.180 -16.747 1.00 91.00 80 VAL A CA 1
ATOM 596 C C . VAL A 1 80 ? -22.554 -2.100 -18.280 1.00 91.00 80 VAL A C 1
ATOM 598 O O . VAL A 1 80 ? -21.578 -2.400 -18.961 1.00 91.00 80 VAL A O 1
ATOM 601 N N . GLY A 1 81 ? -23.670 -1.632 -18.849 1.00 93.31 81 GLY A N 1
ATOM 602 C CA . GLY A 1 81 ? -23.791 -1.428 -20.296 1.00 93.31 81 GLY A CA 1
ATOM 603 C C . GLY A 1 81 ? -22.818 -0.370 -20.828 1.00 93.31 81 GLY A C 1
ATOM 604 O O . GLY A 1 81 ? -22.183 -0.579 -21.862 1.00 93.31 81 GLY A O 1
ATOM 605 N N . ALA A 1 82 ? -22.651 0.739 -20.101 1.00 93.31 82 ALA A N 1
ATOM 606 C CA . ALA A 1 82 ? -21.694 1.788 -20.440 1.00 93.31 82 ALA A CA 1
ATOM 607 C C . ALA A 1 82 ? -20.242 1.287 -20.388 1.00 93.31 82 ALA A C 1
ATOM 609 O O . ALA A 1 82 ? -19.472 1.634 -21.282 1.00 93.31 82 ALA A O 1
ATOM 610 N N . LEU A 1 83 ? -19.894 0.427 -19.420 1.00 91.19 83 LEU A N 1
ATOM 611 C CA . LEU A 1 83 ? -18.584 -0.238 -19.367 1.00 91.19 83 LEU A CA 1
ATOM 612 C C . LEU A 1 83 ? -18.346 -1.122 -20.604 1.00 91.19 83 LEU A C 1
ATOM 614 O O . LEU A 1 83 ? -17.300 -1.040 -21.243 1.00 91.19 83 LEU A O 1
ATOM 618 N N . GLY A 1 84 ? -19.341 -1.913 -21.016 1.00 93.38 84 GLY A N 1
ATOM 619 C CA . GLY A 1 84 ? -19.244 -2.719 -22.239 1.00 93.38 84 GLY A CA 1
ATOM 620 C C . GLY A 1 84 ? -18.998 -1.887 -23.502 1.00 93.38 84 GLY A C 1
ATOM 621 O O . GLY A 1 84 ? -18.155 -2.247 -24.328 1.00 93.38 84 GLY A O 1
ATOM 622 N N . VAL A 1 85 ? -19.692 -0.753 -23.638 1.00 94.38 85 VAL A N 1
ATOM 623 C CA . VAL A 1 85 ? -19.490 0.185 -24.755 1.00 94.38 85 VAL A CA 1
ATOM 624 C C . VAL A 1 85 ? -18.119 0.859 -24.678 1.00 94.38 85 VAL A C 1
ATOM 626 O O . VAL A 1 85 ? -17.457 0.996 -25.708 1.00 94.38 85 VAL A O 1
ATOM 629 N N . ASP A 1 86 ? -17.653 1.246 -23.490 1.00 94.38 86 ASP A N 1
ATOM 630 C CA . ASP A 1 86 ? -16.337 1.873 -23.342 1.00 94.38 86 ASP A CA 1
ATOM 631 C C . ASP A 1 86 ? -15.199 0.938 -23.766 1.00 94.38 86 ASP A C 1
ATOM 633 O O . ASP A 1 86 ? -14.280 1.366 -24.472 1.00 94.38 86 ASP A O 1
ATOM 637 N N . TYR A 1 87 ? -15.304 -0.353 -23.446 1.00 94.69 87 TYR A N 1
ATOM 638 C CA . TYR A 1 87 ? -14.275 -1.319 -23.795 1.00 94.69 87 TYR A CA 1
ATOM 639 C C . TYR A 1 87 ? -14.225 -1.543 -25.307 1.00 94.69 87 TYR A C 1
ATOM 641 O O . TYR A 1 87 ? -13.135 -1.702 -25.860 1.00 94.69 87 TYR A O 1
ATOM 649 N N . LEU A 1 88 ? -15.370 -1.468 -25.999 1.00 95.56 88 LEU A N 1
ATOM 650 C CA . LEU A 1 88 ? -15.411 -1.449 -27.466 1.00 95.56 88 LEU A CA 1
ATOM 651 C C . LEU A 1 88 ? -14.739 -0.193 -28.032 1.00 95.56 88 LEU A C 1
ATOM 653 O O . LEU A 1 88 ? -13.904 -0.309 -28.929 1.00 95.56 88 LEU A O 1
ATOM 657 N N . ILE A 1 89 ? -15.051 0.988 -27.487 1.00 95.06 89 ILE A N 1
ATOM 658 C CA . ILE A 1 89 ? -14.439 2.271 -27.882 1.00 95.06 89 ILE A CA 1
ATOM 659 C C . ILE A 1 89 ? -12.913 2.207 -27.725 1.00 95.06 89 ILE A C 1
ATOM 661 O O . ILE A 1 89 ? -12.178 2.608 -28.628 1.00 95.06 89 ILE A O 1
ATOM 665 N N . MET A 1 90 ? -12.420 1.672 -26.606 1.00 93.69 90 MET A N 1
ATOM 666 C CA . MET A 1 90 ? -10.985 1.545 -26.341 1.00 93.69 90 MET A CA 1
ATOM 667 C C . MET A 1 90 ? -10.318 0.460 -27.198 1.00 93.69 90 MET A C 1
ATOM 669 O O . MET A 1 90 ? -9.201 0.664 -27.675 1.00 93.69 90 MET A O 1
ATOM 673 N N . GLY A 1 91 ? -10.990 -0.670 -27.434 1.00 93.75 91 GLY A N 1
ATOM 674 C CA . GLY A 1 91 ? -10.492 -1.740 -28.304 1.00 93.75 91 GLY A CA 1
ATOM 675 C C . GLY A 1 91 ? -10.367 -1.307 -29.767 1.00 93.75 91 GLY A C 1
ATOM 676 O O . GLY A 1 91 ? -9.414 -1.696 -30.446 1.00 93.75 91 GLY A O 1
ATOM 677 N N . LEU A 1 92 ? -11.280 -0.447 -30.228 1.00 94.94 92 LEU A N 1
ATOM 678 C CA . LEU A 1 92 ? -11.297 0.129 -31.576 1.00 94.94 92 LEU A CA 1
ATOM 679 C C . LEU A 1 92 ? -10.499 1.435 -31.700 1.00 94.94 92 LEU A C 1
ATOM 681 O O . LEU A 1 92 ? -10.461 2.011 -32.784 1.00 94.94 92 LEU A O 1
ATOM 685 N N . ALA A 1 93 ? -9.853 1.903 -30.628 1.00 93.38 93 ALA A N 1
ATOM 686 C CA . ALA A 1 93 ? -9.201 3.206 -30.590 1.00 93.38 93 ALA A CA 1
ATOM 687 C C . ALA A 1 93 ? -8.140 3.367 -31.707 1.00 93.38 93 ALA A C 1
ATOM 689 O O . ALA A 1 93 ? -7.133 2.641 -31.713 1.00 93.38 93 ALA A O 1
ATOM 690 N N . PRO A 1 94 ? -8.319 4.338 -32.629 1.00 90.06 94 PRO A N 1
ATOM 691 C CA . PRO A 1 94 ? -7.310 4.688 -33.624 1.00 90.06 94 PRO A CA 1
ATOM 692 C C . PRO A 1 94 ? -6.266 5.668 -33.073 1.00 90.06 94 PRO A C 1
ATOM 694 O O . PRO A 1 94 ? -5.149 5.717 -33.576 1.00 90.06 94 PRO A O 1
ATOM 697 N N . THR A 1 95 ? -6.609 6.451 -32.044 1.00 91.81 95 THR A N 1
ATOM 698 C CA . THR A 1 95 ? -5.733 7.472 -31.453 1.00 91.81 95 THR A CA 1
ATOM 699 C C . THR A 1 95 ? -5.836 7.485 -29.931 1.00 91.81 95 THR A C 1
ATOM 701 O O . THR A 1 95 ? -6.775 6.948 -29.341 1.00 91.81 95 THR A O 1
ATOM 704 N N . LEU A 1 96 ? -4.886 8.158 -29.276 1.00 90.56 96 LEU A N 1
ATOM 705 C CA . LEU A 1 96 ? -4.863 8.309 -27.819 1.00 90.56 96 LEU A CA 1
ATOM 706 C C . LEU A 1 96 ? -6.123 9.007 -27.265 1.00 90.56 96 LEU A C 1
ATOM 708 O O . LEU A 1 96 ? -6.565 8.682 -26.165 1.00 90.56 96 LEU A O 1
ATOM 712 N N . GLY A 1 97 ? -6.736 9.922 -28.028 1.00 92.31 97 GLY A N 1
ATOM 713 C CA . GLY A 1 97 ? -7.951 10.637 -27.613 1.00 92.31 97 GLY A CA 1
ATOM 714 C C . GLY A 1 97 ? -9.136 9.708 -27.326 1.00 92.31 97 GLY A C 1
ATOM 715 O O . GLY A 1 97 ? -9.877 9.933 -26.371 1.00 92.31 97 GLY A O 1
ATOM 716 N N . TRP A 1 98 ? -9.258 8.606 -28.072 1.00 94.69 98 TRP A N 1
ATOM 717 C CA . TRP A 1 98 ? -10.286 7.587 -27.837 1.00 94.69 98 TRP A CA 1
ATOM 718 C C . TRP A 1 98 ? -10.087 6.855 -26.508 1.00 94.69 98 TRP A C 1
ATOM 720 O O . TRP A 1 98 ? -11.062 6.534 -25.834 1.00 94.69 98 TRP A O 1
ATOM 730 N N . LEU A 1 99 ? -8.835 6.647 -26.084 1.00 93.44 99 LEU A N 1
ATOM 731 C CA . LEU A 1 99 ? -8.547 6.060 -24.775 1.00 93.44 99 LEU A CA 1
ATOM 732 C C . LEU A 1 99 ? -8.904 7.012 -23.631 1.00 93.44 99 LEU A C 1
ATOM 734 O O . LEU A 1 99 ? -9.378 6.550 -22.597 1.00 93.44 99 LEU A O 1
ATOM 738 N N . PHE A 1 100 ? -8.723 8.324 -23.808 1.00 94.88 100 PHE A N 1
ATOM 739 C CA . PHE A 1 100 ? -9.168 9.319 -22.827 1.00 94.88 100 PHE A CA 1
ATOM 740 C C . PHE A 1 100 ? -10.695 9.380 -22.722 1.00 94.88 100 PHE A C 1
ATOM 742 O O . PHE A 1 100 ? -11.230 9.402 -21.611 1.00 94.88 100 PHE A O 1
ATOM 749 N N . LEU A 1 101 ? -11.397 9.352 -23.860 1.00 94.62 101 LEU A N 1
ATOM 750 C CA . LEU A 1 101 ? -12.859 9.277 -23.892 1.00 94.62 101 LEU A CA 1
ATOM 751 C C . LEU A 1 101 ? -13.354 8.005 -23.196 1.00 94.62 101 LEU A C 1
ATOM 753 O O . LEU A 1 101 ? -14.162 8.089 -22.273 1.00 94.62 101 LEU A O 1
ATOM 757 N N . GLY A 1 102 ? -12.800 6.851 -23.578 1.00 92.88 102 GLY A N 1
ATOM 758 C CA . GLY A 1 102 ? -13.095 5.566 -22.951 1.00 92.88 102 GLY A CA 1
ATOM 759 C C . GLY A 1 102 ? -12.870 5.603 -21.443 1.00 92.88 102 GLY A C 1
ATOM 760 O O . GLY A 1 102 ? -13.790 5.323 -20.691 1.00 92.88 102 GLY A O 1
ATOM 761 N N . ARG A 1 103 ? -11.710 6.085 -20.972 1.00 92.69 103 ARG A N 1
ATOM 762 C CA . ARG A 1 103 ? -11.419 6.206 -19.530 1.00 92.69 103 ARG A CA 1
ATOM 763 C C . ARG A 1 103 ? -12.337 7.162 -18.780 1.00 92.69 103 ARG A C 1
ATOM 765 O O . ARG A 1 103 ? -12.579 6.934 -17.596 1.00 92.69 103 ARG A O 1
ATOM 772 N N . THR A 1 104 ? -12.838 8.202 -19.440 1.00 93.88 104 THR A N 1
ATOM 773 C CA . THR A 1 104 ? -13.832 9.106 -18.853 1.00 93.88 104 THR A CA 1
ATOM 774 C C . THR A 1 104 ? -15.149 8.363 -18.647 1.00 93.88 104 THR A C 1
ATOM 776 O O . THR A 1 104 ? -15.679 8.371 -17.537 1.00 93.88 104 THR A O 1
ATOM 779 N N . ILE A 1 105 ? -15.621 7.640 -19.671 1.00 93.19 105 ILE A N 1
ATOM 780 C CA . ILE A 1 105 ? -16.820 6.795 -19.582 1.00 93.19 105 ILE A CA 1
ATOM 781 C C . ILE A 1 105 ? -16.625 5.718 -18.508 1.00 93.19 105 ILE A C 1
ATOM 783 O O . ILE A 1 105 ? -17.475 5.602 -17.628 1.00 93.19 105 ILE A O 1
ATOM 787 N N . SER A 1 106 ? -15.482 5.023 -18.492 1.00 89.81 106 SER A N 1
ATOM 788 C CA . SER A 1 106 ? -15.167 4.021 -17.469 1.00 89.81 106 SER A CA 1
ATOM 789 C C . SER A 1 106 ? -15.142 4.605 -16.064 1.00 89.81 106 SER A C 1
ATOM 791 O O . SER A 1 106 ? -15.551 3.935 -15.129 1.00 89.81 106 SER A O 1
ATOM 793 N N . GLY A 1 107 ? -14.664 5.838 -15.873 1.00 89.00 107 GLY A N 1
ATOM 794 C CA . GLY A 1 107 ? -14.686 6.485 -14.561 1.00 89.00 107 GLY A CA 1
ATOM 795 C C . GLY A 1 107 ? -16.112 6.820 -14.119 1.00 89.00 107 GLY A C 1
ATOM 796 O O . GLY A 1 107 ? -16.492 6.541 -12.983 1.00 89.00 107 GLY A O 1
ATOM 797 N N . MET A 1 108 ? -16.931 7.353 -15.031 1.00 89.50 108 MET A N 1
ATOM 798 C CA . MET A 1 108 ? -18.343 7.654 -14.767 1.00 89.50 108 MET A CA 1
ATOM 799 C C . MET A 1 108 ? -19.156 6.386 -14.473 1.00 89.50 108 MET A C 1
ATOM 801 O O . MET A 1 108 ? -19.922 6.354 -13.513 1.00 89.50 108 MET A O 1
ATOM 805 N N . ALA A 1 109 ? -18.985 5.341 -15.283 1.00 86.19 109 ALA A N 1
ATOM 806 C CA . ALA A 1 109 ? -19.711 4.079 -15.185 1.00 86.19 109 ALA A CA 1
ATOM 807 C C . ALA A 1 109 ? -19.145 3.146 -14.101 1.00 86.19 109 ALA A C 1
ATOM 809 O O . ALA A 1 109 ? -19.902 2.470 -13.411 1.00 86.19 109 ALA A O 1
ATOM 810 N N . GLY A 1 110 ? -17.832 3.171 -13.863 1.00 75.50 110 GLY A N 1
ATOM 811 C CA . GLY A 1 110 ? -17.130 2.403 -12.824 1.00 75.50 110 GLY A CA 1
ATOM 812 C C . GLY A 1 110 ? -17.523 2.780 -11.392 1.00 75.50 110 GLY A C 1
ATOM 813 O O . GLY A 1 110 ? -17.187 2.082 -10.439 1.00 75.50 110 GLY A O 1
ATOM 814 N N . ALA A 1 111 ? -18.325 3.831 -11.222 1.00 66.56 111 ALA A N 1
ATOM 815 C CA . ALA A 1 111 ? -19.109 4.066 -10.015 1.00 66.56 111 ALA A CA 1
ATOM 816 C C . ALA A 1 111 ? -20.209 3.004 -9.759 1.00 66.56 111 ALA A C 1
ATOM 818 O O . ALA A 1 111 ? -20.935 3.133 -8.771 1.00 66.56 111 ALA A O 1
ATOM 819 N N . SER A 1 112 ? -20.332 1.962 -10.597 1.00 77.00 112 SER A N 1
ATOM 820 C CA . SER A 1 112 ? -21.267 0.827 -10.472 1.00 77.00 112 SER A CA 1
ATOM 821 C C . SER A 1 112 ? -21.183 0.090 -9.130 1.00 77.00 112 SER A C 1
ATOM 823 O O . SER A 1 112 ? -22.178 -0.480 -8.672 1.00 77.00 112 SER A O 1
ATOM 825 N N . PHE A 1 113 ? -20.041 0.157 -8.438 1.00 81.31 113 PHE A N 1
ATOM 826 C CA . PHE A 1 113 ? -19.902 -0.401 -7.093 1.00 81.31 113 PHE A CA 1
ATOM 827 C C . PHE A 1 113 ? -20.871 0.250 -6.099 1.00 81.31 113 PHE A C 1
ATOM 829 O O . PHE A 1 113 ? -21.481 -0.451 -5.298 1.00 81.31 113 PHE A O 1
ATOM 836 N N . THR A 1 114 ? -21.092 1.563 -6.166 1.00 82.25 114 THR A N 1
ATOM 837 C CA . THR A 1 114 ? -21.991 2.268 -5.238 1.00 82.25 114 THR A CA 1
ATOM 838 C C . THR A 1 114 ? -23.419 1.689 -5.240 1.00 82.25 114 THR A C 1
ATOM 840 O O . THR A 1 114 ? -23.883 1.273 -4.173 1.00 82.25 114 THR A O 1
ATOM 843 N N . PRO A 1 115 ? -24.126 1.580 -6.389 1.00 84.19 115 PRO A N 1
ATOM 844 C CA . PRO A 1 115 ? -25.440 0.946 -6.430 1.00 84.19 115 PRO A CA 1
ATOM 845 C C . PRO A 1 115 ? -25.396 -0.559 -6.127 1.00 84.19 115 PRO A C 1
ATOM 847 O O . PRO A 1 115 ? -26.356 -1.062 -5.550 1.00 84.19 115 PRO A O 1
ATOM 850 N N . ALA A 1 116 ? -24.308 -1.279 -6.430 1.00 84.56 116 ALA A N 1
ATOM 851 C CA . ALA A 1 116 ? -24.178 -2.704 -6.095 1.00 84.56 116 ALA A CA 1
ATOM 852 C C . ALA A 1 116 ? -24.074 -2.955 -4.576 1.00 84.56 116 ALA A C 1
ATOM 854 O O . ALA A 1 116 ? -24.736 -3.847 -4.040 1.00 84.56 116 ALA A O 1
ATOM 855 N N . TYR A 1 117 ? -23.287 -2.146 -3.859 1.00 83.69 117 TYR A N 1
ATOM 856 C CA . TYR A 1 117 ? -23.189 -2.212 -2.397 1.00 83.69 117 TYR A CA 1
ATOM 857 C C . TYR A 1 117 ? -24.506 -1.800 -1.730 1.00 83.69 117 TYR A C 1
ATOM 859 O O . TYR A 1 117 ? -24.926 -2.442 -0.764 1.00 83.69 117 TYR A O 1
ATOM 867 N N . ALA A 1 118 ? -25.183 -0.778 -2.264 1.00 84.50 118 ALA A N 1
ATOM 868 C CA . ALA A 1 118 ? -26.510 -0.383 -1.799 1.00 84.50 118 ALA A CA 1
ATOM 869 C C . ALA A 1 118 ? -27.545 -1.497 -2.030 1.00 84.50 118 ALA A C 1
ATOM 871 O O . ALA A 1 118 ? -28.286 -1.841 -1.116 1.00 84.50 118 ALA A O 1
ATOM 872 N N . TYR A 1 119 ? -27.517 -2.150 -3.194 1.00 88.25 119 TYR A N 1
ATOM 873 C CA . TYR A 1 119 ? -28.366 -3.304 -3.489 1.00 88.25 119 TYR A CA 1
ATOM 874 C C . TYR A 1 119 ? -28.161 -4.432 -2.468 1.00 88.25 119 TYR A C 1
ATOM 876 O O . TYR A 1 119 ? -29.128 -4.992 -1.951 1.00 88.25 119 TYR A O 1
ATOM 884 N N . VAL A 1 120 ? -26.905 -4.768 -2.140 1.00 85.94 120 VAL A N 1
ATOM 885 C CA . VAL A 1 120 ? -26.618 -5.783 -1.114 1.00 85.94 120 VAL A CA 1
ATOM 886 C C . VAL A 1 120 ? -27.117 -5.346 0.257 1.00 85.94 120 VAL A C 1
ATOM 888 O O . VAL A 1 120 ? -27.654 -6.184 0.980 1.00 85.94 120 VAL A O 1
ATOM 891 N N . ALA A 1 121 ? -27.000 -4.067 0.613 1.00 83.94 121 ALA A N 1
ATOM 892 C CA . ALA A 1 121 ? -27.566 -3.549 1.855 1.00 83.94 121 ALA A CA 1
ATOM 893 C C . ALA A 1 121 ? -29.097 -3.708 1.908 1.00 83.94 121 ALA A C 1
ATOM 895 O O . ALA A 1 121 ? -29.608 -4.113 2.955 1.00 83.94 121 ALA A O 1
ATOM 896 N N . ASP A 1 122 ? -29.786 -3.461 0.787 1.00 85.75 122 ASP A N 1
ATOM 897 C CA . ASP A 1 122 ? -31.248 -3.531 0.659 1.00 85.75 122 ASP A CA 1
ATOM 898 C C . ASP A 1 122 ? -31.777 -4.973 0.806 1.00 85.75 122 ASP A C 1
ATOM 900 O O . ASP A 1 122 ? -32.799 -5.198 1.450 1.00 85.75 122 ASP A O 1
ATOM 904 N N . VAL A 1 123 ? -31.073 -5.976 0.259 1.00 86.12 123 VAL A N 1
ATOM 905 C CA . VAL A 1 123 ? -31.504 -7.396 0.312 1.00 86.12 123 VAL A CA 1
ATOM 906 C C . VAL A 1 123 ? -30.951 -8.182 1.502 1.00 86.12 123 VAL A C 1
ATOM 908 O O . VAL A 1 123 ? -31.267 -9.366 1.659 1.00 86.12 123 VAL A O 1
ATOM 911 N N . SER A 1 124 ? -30.079 -7.572 2.310 1.00 85.81 124 SER A N 1
ATOM 912 C CA . SER A 1 124 ? -29.413 -8.249 3.425 1.00 85.81 124 SER A CA 1
ATOM 913 C C . SER A 1 124 ? -30.067 -7.917 4.764 1.00 85.81 124 SER A C 1
ATOM 915 O O . SER A 1 124 ? -30.030 -6.749 5.173 1.00 85.81 124 SER A O 1
ATOM 917 N N . PRO A 1 125 ? -30.561 -8.925 5.511 1.00 84.56 125 PRO A N 1
ATOM 918 C CA . PRO A 1 125 ? -30.990 -8.708 6.886 1.00 84.56 125 PRO A CA 1
ATOM 919 C C . PRO A 1 125 ? -29.800 -8.245 7.752 1.00 84.56 125 PRO A C 1
ATOM 921 O O . PRO A 1 125 ? -28.654 -8.622 7.452 1.00 84.56 125 PRO A O 1
ATOM 924 N N . PRO A 1 126 ? -30.033 -7.417 8.794 1.00 79.06 126 PRO A N 1
ATOM 925 C CA . PRO A 1 126 ? -28.972 -6.783 9.581 1.00 79.06 126 PRO A CA 1
ATOM 926 C C . PRO A 1 126 ? -27.910 -7.761 10.100 1.00 79.06 126 PRO A C 1
ATOM 928 O O . PRO A 1 126 ? -26.717 -7.462 10.035 1.00 79.06 126 PRO A O 1
ATOM 931 N N . GLU A 1 127 ? -28.317 -8.962 10.511 1.00 81.88 127 GLU A N 1
ATOM 932 C CA . GLU A 1 127 ? -27.462 -9.977 11.139 1.00 81.88 127 GLU A CA 1
ATOM 933 C C . GLU A 1 127 ? -26.505 -10.643 10.135 1.00 81.88 127 GLU A C 1
ATOM 935 O O . GLU A 1 127 ? -25.433 -11.115 10.509 1.00 81.88 127 GLU A O 1
ATOM 940 N N . ARG A 1 128 ? -26.864 -10.679 8.841 1.00 82.75 128 ARG A N 1
ATOM 941 C CA . ARG A 1 128 ? -26.051 -11.303 7.772 1.00 82.75 128 ARG A CA 1
ATOM 942 C C . ARG A 1 128 ? -25.334 -10.297 6.879 1.00 82.75 128 ARG A C 1
ATOM 944 O O . ARG A 1 128 ? -24.582 -10.691 5.986 1.00 82.75 128 ARG A O 1
ATOM 951 N N . ARG A 1 129 ? -25.529 -8.998 7.107 1.00 75.12 129 ARG A N 1
ATOM 952 C CA . ARG A 1 129 ? -25.003 -7.929 6.251 1.00 75.12 129 ARG A CA 1
ATOM 953 C C . ARG A 1 129 ? -23.476 -7.966 6.126 1.00 75.12 129 ARG A C 1
ATOM 955 O O . ARG A 1 129 ? -22.961 -7.866 5.017 1.00 75.12 129 ARG A O 1
ATOM 962 N N . ALA A 1 130 ? -22.759 -8.193 7.227 1.00 72.94 130 ALA A N 1
ATOM 963 C CA . ALA A 1 130 ? -21.299 -8.318 7.210 1.00 72.94 130 ALA A CA 1
ATOM 964 C C . ALA A 1 130 ? -20.818 -9.515 6.367 1.00 72.94 130 ALA A C 1
ATOM 966 O O . ALA A 1 130 ? -19.906 -9.375 5.555 1.00 72.94 130 ALA A O 1
ATOM 967 N N . GLN A 1 131 ? -21.471 -10.675 6.502 1.00 81.12 131 GLN A N 1
ATOM 968 C CA . GLN A 1 131 ? -21.160 -11.871 5.712 1.00 81.12 131 GLN A CA 1
ATOM 969 C C . GLN A 1 131 ? -21.397 -11.631 4.213 1.00 81.12 131 GLN A C 1
ATOM 971 O O . GLN A 1 131 ? -20.574 -11.996 3.375 1.00 81.12 131 GLN A O 1
ATOM 976 N N . ASN A 1 132 ? -22.503 -10.970 3.886 1.00 83.69 132 ASN A N 1
ATOM 977 C CA . ASN A 1 132 ? -22.902 -10.648 2.522 1.00 83.69 132 ASN A CA 1
ATOM 978 C C . ASN A 1 132 ? -21.971 -9.617 1.855 1.00 83.69 132 ASN A C 1
ATOM 980 O O . ASN A 1 132 ? -21.623 -9.778 0.687 1.00 83.69 132 ASN A O 1
ATOM 984 N N . PHE A 1 133 ? -21.487 -8.612 2.592 1.00 78.12 133 PHE A N 1
ATOM 985 C CA . PHE A 1 133 ? -20.415 -7.733 2.107 1.00 78.12 133 PHE A CA 1
ATOM 986 C C . PHE A 1 133 ? -19.071 -8.461 1.970 1.00 78.12 133 PHE A C 1
ATOM 988 O O . PHE A 1 133 ? -18.302 -8.160 1.058 1.00 78.12 133 PHE A O 1
ATOM 995 N N . GLY A 1 134 ? -18.805 -9.459 2.817 1.00 78.44 134 GLY A N 1
ATOM 996 C CA . GLY A 1 134 ? -17.634 -10.328 2.688 1.00 78.44 134 GLY A CA 1
ATOM 997 C C . GLY A 1 134 ? -17.596 -11.085 1.356 1.00 78.44 134 GLY A C 1
ATOM 998 O O . GLY A 1 134 ? -16.537 -11.192 0.742 1.00 78.44 134 GLY A O 1
ATOM 999 N N . VAL A 1 135 ? -18.750 -11.541 0.859 1.00 85.25 135 VAL A N 1
ATOM 1000 C CA . VAL A 1 135 ? -18.873 -12.188 -0.462 1.00 85.25 135 VAL A CA 1
ATOM 1001 C C . VAL A 1 135 ? -18.494 -11.229 -1.591 1.00 85.25 135 VAL A C 1
ATOM 1003 O O . VAL A 1 135 ? -17.750 -11.614 -2.489 1.00 85.25 135 VAL A O 1
ATOM 1006 N N . LEU A 1 136 ? -18.989 -9.989 -1.550 1.00 82.50 136 LEU A N 1
ATOM 1007 C CA . LEU A 1 136 ? -18.627 -8.948 -2.519 1.00 82.50 136 LEU A CA 1
ATOM 1008 C C . LEU A 1 136 ? -17.113 -8.688 -2.519 1.00 82.50 136 LEU A C 1
ATOM 1010 O O . LEU A 1 136 ? -16.497 -8.620 -3.581 1.00 82.50 136 LEU A O 1
ATOM 1014 N N . GLY A 1 137 ? -16.505 -8.608 -1.332 1.00 80.50 137 GLY A N 1
ATOM 1015 C CA . GLY A 1 137 ? -15.053 -8.480 -1.190 1.00 80.50 137 GLY A CA 1
ATOM 1016 C C . GLY A 1 137 ? -14.288 -9.674 -1.774 1.00 80.50 137 GLY A C 1
ATOM 1017 O O . GLY A 1 137 ? -13.279 -9.484 -2.452 1.00 80.50 137 GLY A O 1
ATOM 1018 N N . ALA A 1 138 ? -14.787 -10.899 -1.576 1.00 85.88 138 ALA A N 1
ATOM 1019 C CA . ALA A 1 138 ? -14.198 -12.105 -2.160 1.00 85.88 138 ALA A CA 1
ATOM 1020 C C . ALA A 1 138 ? -14.302 -12.120 -3.695 1.00 85.88 138 ALA A C 1
ATOM 1022 O O . ALA A 1 138 ? -13.330 -12.462 -4.367 1.00 85.88 138 ALA A O 1
ATOM 1023 N N . ALA A 1 139 ? -15.444 -11.700 -4.249 1.00 89.50 139 ALA A N 1
ATOM 1024 C CA . ALA A 1 139 ? -15.636 -11.548 -5.690 1.00 89.50 139 ALA A CA 1
ATOM 1025 C C . ALA A 1 139 ? -14.658 -10.524 -6.289 1.00 89.50 139 ALA A C 1
ATOM 1027 O O . ALA A 1 139 ? -14.026 -10.804 -7.306 1.00 89.50 139 ALA A O 1
ATOM 1028 N N . PHE A 1 140 ? -14.464 -9.382 -5.624 1.00 87.00 140 PHE A N 1
ATOM 1029 C CA . PHE A 1 140 ? -13.471 -8.386 -6.031 1.00 87.00 140 PHE A CA 1
ATOM 1030 C C . PHE A 1 140 ? -12.049 -8.962 -6.028 1.00 87.00 140 PHE A C 1
ATOM 1032 O O . PHE A 1 140 ? -11.333 -8.859 -7.023 1.00 87.00 140 PHE A O 1
ATOM 1039 N N . GLY A 1 141 ? -11.645 -9.610 -4.929 1.00 85.94 141 GLY A N 1
ATOM 1040 C CA . GLY A 1 141 ? -10.315 -10.211 -4.811 1.00 85.94 141 GLY A CA 1
ATOM 1041 C C . GLY A 1 141 ? -10.054 -11.268 -5.887 1.00 85.94 141 GLY A C 1
ATOM 1042 O O . GLY A 1 141 ? -9.015 -11.236 -6.543 1.00 85.94 141 GLY A O 1
ATOM 1043 N N . LEU A 1 142 ? -11.021 -12.159 -6.124 1.00 92.19 142 LEU A N 1
ATOM 1044 C CA . LEU A 1 142 ? -10.924 -13.180 -7.168 1.00 92.19 142 LEU A CA 1
ATOM 1045 C C . LEU A 1 142 ? -10.861 -12.557 -8.569 1.00 92.19 142 LEU A C 1
ATOM 1047 O O . LEU A 1 142 ? -10.043 -12.977 -9.387 1.00 92.19 142 LEU A O 1
ATOM 1051 N N . GLY A 1 143 ? -11.668 -11.529 -8.836 1.00 90.94 143 GLY A N 1
ATOM 1052 C CA . GLY A 1 143 ? -11.643 -10.809 -10.107 1.00 90.94 143 GLY A CA 1
ATOM 1053 C C . GLY A 1 143 ? -10.300 -10.133 -10.367 1.00 90.94 143 GLY A C 1
ATOM 1054 O O . GLY A 1 143 ? -9.789 -10.196 -11.483 1.00 90.94 143 GLY A O 1
ATOM 1055 N N . PHE A 1 144 ? -9.676 -9.565 -9.332 1.00 86.81 144 PHE A N 1
ATOM 1056 C CA . PHE A 1 144 ? -8.355 -8.941 -9.435 1.00 86.81 144 PHE A CA 1
ATOM 1057 C C . PHE A 1 144 ? -7.221 -9.960 -9.641 1.00 86.81 144 PHE A C 1
ATOM 1059 O O . PHE A 1 144 ? -6.172 -9.607 -10.170 1.00 86.81 144 PHE A O 1
ATOM 1066 N N . ILE A 1 145 ? -7.423 -11.227 -9.266 1.00 93.75 145 ILE A N 1
ATOM 1067 C CA . ILE A 1 145 ? -6.491 -12.322 -9.576 1.00 93.75 145 ILE A CA 1
ATOM 1068 C C . ILE A 1 145 ? -6.694 -12.795 -11.023 1.00 93.75 145 ILE A C 1
ATOM 1070 O O . ILE A 1 145 ? -5.735 -12.893 -11.790 1.00 93.75 145 ILE A O 1
ATOM 1074 N N . LEU A 1 146 ? -7.942 -13.075 -11.409 1.00 96.00 146 LEU A N 1
ATOM 1075 C CA . LEU A 1 146 ? -8.274 -13.643 -12.719 1.00 96.00 146 LEU A CA 1
ATOM 1076 C C . LEU A 1 146 ? -8.106 -12.639 -13.865 1.00 96.00 146 LEU A C 1
ATOM 1078 O O . LEU A 1 146 ? -7.617 -13.012 -14.929 1.00 96.00 146 LEU A O 1
ATOM 1082 N N . GLY A 1 147 ? -8.475 -11.375 -13.657 1.00 94.25 147 GLY A N 1
ATOM 1083 C CA . GLY A 1 147 ? -8.439 -10.325 -14.676 1.00 94.25 147 GLY A CA 1
ATOM 1084 C C . GLY A 1 147 ? -7.051 -10.145 -15.297 1.00 94.25 147 GLY A C 1
ATOM 1085 O O . GLY A 1 147 ? -6.898 -10.395 -16.492 1.00 94.25 147 GLY A O 1
ATOM 1086 N N . PRO A 1 148 ? -6.011 -9.785 -14.524 1.00 94.88 148 PRO A N 1
ATOM 1087 C CA . PRO A 1 148 ? -4.659 -9.638 -15.053 1.00 94.88 148 PRO A CA 1
ATOM 1088 C C . PRO A 1 148 ? -4.088 -10.938 -15.631 1.00 94.88 148 PRO A C 1
ATOM 1090 O O . PRO A 1 148 ? -3.401 -10.888 -16.651 1.00 94.88 148 PRO A O 1
ATOM 1093 N N . ALA A 1 149 ? -4.394 -12.102 -15.046 1.00 94.88 149 ALA A N 1
ATOM 1094 C CA . ALA A 1 149 ? -3.956 -13.391 -15.586 1.00 94.88 149 ALA A CA 1
ATOM 1095 C C . ALA A 1 149 ? -4.517 -13.632 -17.000 1.00 94.88 149 ALA A C 1
ATOM 1097 O O . ALA A 1 149 ? -3.757 -13.883 -17.940 1.00 94.88 149 ALA A O 1
ATOM 1098 N N . LEU A 1 150 ? -5.834 -13.481 -17.171 1.00 96.19 150 LEU A N 1
ATOM 1099 C CA . LEU A 1 150 ? -6.502 -13.599 -18.469 1.00 96.19 150 LEU A CA 1
ATOM 1100 C C . LEU A 1 150 ? -6.047 -12.502 -19.440 1.00 96.19 150 LEU A C 1
ATOM 1102 O O . LEU A 1 150 ? -5.843 -12.774 -20.620 1.00 96.19 150 LEU A O 1
ATOM 1106 N N . GLY A 1 151 ? -5.815 -11.285 -18.946 1.00 93.75 151 GLY A N 1
ATOM 1107 C CA . GLY A 1 151 ? -5.369 -10.145 -19.746 1.00 93.75 151 GLY A CA 1
ATOM 1108 C C . GLY A 1 151 ? -3.975 -10.362 -20.314 1.00 93.75 151 GLY A C 1
ATOM 1109 O O . GLY A 1 151 ? -3.719 -10.070 -21.480 1.00 93.75 151 GLY A O 1
ATOM 1110 N N . GLY A 1 152 ? -3.084 -10.958 -19.521 1.00 92.81 152 GLY A N 1
ATOM 1111 C CA . GLY A 1 152 ? -1.758 -11.350 -19.977 1.00 92.81 152 GLY A CA 1
ATOM 1112 C C . GLY A 1 152 ? -1.792 -12.453 -21.034 1.00 92.81 152 GLY A C 1
ATOM 1113 O O . GLY A 1 152 ? -1.050 -12.380 -22.015 1.00 92.81 152 GLY A O 1
ATOM 1114 N N . LEU A 1 153 ? -2.668 -13.452 -20.869 1.00 94.38 153 LEU A N 1
ATOM 1115 C CA . LEU A 1 153 ? -2.856 -14.534 -21.842 1.00 94.38 153 LEU A CA 1
ATOM 1116 C C . LEU A 1 153 ? -3.416 -14.011 -23.170 1.00 94.38 153 LEU A C 1
ATOM 1118 O O . LEU A 1 153 ? -2.807 -14.237 -24.219 1.00 94.38 153 LEU A O 1
ATOM 1122 N N . LEU A 1 154 ? -4.525 -13.269 -23.111 1.00 94.50 154 LEU A N 1
ATOM 1123 C CA . LEU A 1 154 ? -5.188 -12.670 -24.272 1.00 94.50 154 LEU A CA 1
ATOM 1124 C C . LEU A 1 154 ? -4.329 -11.594 -24.938 1.00 94.50 154 LEU A C 1
ATOM 1126 O O . LEU A 1 154 ? -4.359 -11.460 -26.156 1.00 94.50 154 LEU A O 1
ATOM 1130 N N . GLY A 1 155 ? -3.502 -10.881 -24.172 1.00 90.50 155 GLY A N 1
ATOM 1131 C CA . GLY A 1 155 ? -2.533 -9.926 -24.705 1.00 90.50 155 GLY A CA 1
ATOM 1132 C C . GLY A 1 155 ? -1.512 -10.556 -25.654 1.00 90.50 155 GLY A C 1
ATOM 1133 O O . GLY A 1 155 ? -0.971 -9.862 -26.510 1.00 90.50 155 GLY A O 1
ATOM 1134 N N . GLY A 1 156 ? -1.296 -11.875 -25.568 1.00 88.19 156 GLY A N 1
ATOM 1135 C CA . GLY A 1 156 ? -0.499 -12.622 -26.543 1.00 88.19 156 GLY A CA 1
ATOM 1136 C C . GLY A 1 156 ? -1.118 -12.691 -27.946 1.00 88.19 156 GLY A C 1
ATOM 1137 O O . GLY A 1 156 ? -0.384 -12.926 -28.899 1.00 88.19 156 GLY A O 1
ATOM 1138 N N . LEU A 1 157 ? -2.431 -12.467 -28.084 1.00 91.31 157 LEU A N 1
ATOM 1139 C CA . LEU A 1 157 ? -3.131 -12.358 -29.375 1.00 91.31 157 LEU A CA 1
ATOM 1140 C C . LEU A 1 157 ? -3.066 -10.934 -29.957 1.00 91.31 157 LEU A C 1
ATOM 1142 O O . LEU A 1 157 ? -3.415 -10.716 -31.113 1.00 91.31 157 LEU A O 1
ATOM 1146 N N . GLY A 1 158 ? -2.635 -9.960 -29.152 1.00 90.50 158 GLY A N 1
ATOM 1147 C CA . GLY A 1 158 ? -2.471 -8.562 -29.531 1.00 90.50 158 GLY A CA 1
ATOM 1148 C C . GLY A 1 158 ? -2.914 -7.599 -28.419 1.00 90.50 158 GLY A C 1
ATOM 1149 O O . GLY A 1 158 ? -3.772 -7.951 -27.605 1.00 90.50 158 GLY A O 1
ATOM 1150 N N . PRO A 1 159 ? -2.409 -6.347 -28.391 1.00 90.62 159 PRO A N 1
ATOM 1151 C CA . PRO A 1 159 ? -2.717 -5.386 -27.322 1.00 90.62 159 PRO A CA 1
ATOM 1152 C C . PRO A 1 159 ? -4.201 -5.005 -27.207 1.00 90.62 159 PRO A C 1
ATOM 1154 O O . PRO A 1 159 ? -4.639 -4.554 -26.152 1.00 90.62 159 PRO A O 1
ATOM 1157 N N . ARG A 1 160 ? -4.979 -5.182 -28.284 1.00 95.00 160 ARG A N 1
ATOM 1158 C CA . ARG A 1 160 ? -6.415 -4.860 -28.345 1.00 95.00 160 ARG A CA 1
ATOM 1159 C C . ARG A 1 160 ? -7.325 -6.014 -27.910 1.00 95.00 160 ARG A C 1
ATOM 1161 O O . ARG A 1 160 ? -8.451 -5.764 -27.495 1.00 95.00 160 ARG A O 1
ATOM 1168 N N . ALA A 1 161 ? -6.859 -7.265 -27.970 1.00 95.38 161 ALA A N 1
ATOM 1169 C CA . ALA A 1 161 ? -7.695 -8.438 -27.699 1.00 95.38 161 ALA A CA 1
ATOM 1170 C C . ALA A 1 161 ? -8.331 -8.439 -26.290 1.00 95.38 161 ALA A C 1
ATOM 1172 O O . ALA A 1 161 ? -9.527 -8.724 -26.192 1.00 95.38 161 ALA A O 1
ATOM 1173 N N . PRO A 1 162 ? -7.622 -8.048 -25.206 1.00 95.81 162 PRO A N 1
ATOM 1174 C CA . PRO A 1 162 ? -8.237 -7.978 -23.880 1.00 95.81 162 PRO A CA 1
ATOM 1175 C C . PRO A 1 162 ? -9.384 -6.968 -23.765 1.00 95.81 162 PRO A C 1
ATOM 1177 O O . PRO A 1 162 ? -10.293 -7.193 -22.974 1.00 95.81 162 PRO A O 1
ATOM 1180 N N . PHE A 1 163 ? -9.388 -5.896 -24.565 1.00 95.25 163 PHE A N 1
ATOM 1181 C CA . PHE A 1 163 ? -10.480 -4.915 -24.571 1.00 95.25 163 PHE A CA 1
ATOM 1182 C C . PHE A 1 163 ? -11.759 -5.506 -25.164 1.00 95.25 163 PHE A C 1
ATOM 1184 O O . PHE A 1 163 ? -12.828 -5.358 -24.585 1.00 95.25 163 PHE A O 1
ATOM 1191 N N . PHE A 1 164 ? -11.659 -6.252 -26.268 1.00 96.31 164 PHE A N 1
ATOM 1192 C CA . PHE A 1 164 ? -12.820 -6.938 -26.845 1.00 96.31 164 PHE A CA 1
ATOM 1193 C C . PHE A 1 164 ? -13.357 -8.042 -25.929 1.00 96.31 164 PHE A C 1
ATOM 1195 O O . PHE A 1 164 ? -14.569 -8.213 -25.816 1.00 96.31 164 PHE A O 1
ATOM 1202 N N . ALA A 1 165 ? -12.472 -8.756 -25.229 1.00 95.94 165 ALA A N 1
ATOM 1203 C CA . ALA A 1 165 ? -12.888 -9.726 -24.222 1.00 95.94 165 ALA A CA 1
ATOM 1204 C C . ALA A 1 165 ? -13.597 -9.049 -23.036 1.00 95.94 165 ALA A C 1
ATOM 1206 O O . ALA A 1 165 ? -14.653 -9.518 -22.616 1.00 95.94 165 ALA A O 1
ATOM 1207 N N . ALA A 1 166 ? -13.066 -7.928 -22.535 1.00 94.62 166 ALA A N 1
ATOM 1208 C CA . ALA A 1 166 ? -13.699 -7.141 -21.476 1.00 94.62 166 ALA A CA 1
ATOM 1209 C C . ALA A 1 166 ? -15.076 -6.609 -21.911 1.00 94.62 166 ALA A C 1
ATOM 1211 O O . ALA A 1 166 ? -16.044 -6.744 -21.164 1.00 94.62 166 ALA A O 1
ATOM 1212 N N . ALA A 1 167 ? -15.190 -6.101 -23.143 1.00 95.88 167 ALA A N 1
ATOM 1213 C CA . ALA A 1 167 ? -16.461 -5.691 -23.735 1.00 95.88 167 ALA A CA 1
ATOM 1214 C C . ALA A 1 167 ? -17.467 -6.846 -23.784 1.00 95.88 167 ALA A C 1
ATOM 1216 O O . ALA A 1 167 ? -18.598 -6.695 -23.330 1.00 95.88 167 ALA A O 1
ATOM 1217 N N . GLY A 1 168 ? -17.051 -8.015 -24.280 1.00 95.12 168 GLY A N 1
ATOM 1218 C CA . GLY A 1 168 ? -17.894 -9.208 -24.334 1.00 95.12 168 GLY A CA 1
ATOM 1219 C C . GLY A 1 168 ? -18.383 -9.637 -22.951 1.00 95.12 168 GLY A C 1
ATOM 1220 O O . GLY A 1 168 ? -19.582 -9.829 -22.763 1.00 95.12 168 GLY A O 1
ATOM 1221 N N . LEU A 1 169 ? -17.485 -9.717 -21.963 1.00 93.62 169 LEU A N 1
ATOM 1222 C CA . LEU A 1 169 ? -17.846 -10.058 -20.583 1.00 93.62 169 LEU A CA 1
ATOM 1223 C C . LEU A 1 169 ? -18.833 -9.051 -19.983 1.00 93.62 169 LEU A C 1
ATOM 1225 O O . LEU A 1 169 ? -19.805 -9.456 -19.351 1.00 93.62 169 LEU A O 1
ATOM 1229 N N . SER A 1 170 ? -18.613 -7.756 -20.205 1.00 92.38 170 SER A N 1
ATOM 1230 C CA . SER A 1 170 ? -19.458 -6.695 -19.654 1.00 92.38 170 SER A CA 1
ATOM 1231 C C . SER A 1 170 ? -20.831 -6.630 -20.346 1.00 92.38 170 SER A C 1
ATOM 1233 O O . SER A 1 170 ? -21.853 -6.491 -19.680 1.00 92.38 170 SER A O 1
ATOM 1235 N N . LEU A 1 171 ? -20.908 -6.868 -21.661 1.00 93.38 171 LEU A N 1
ATOM 1236 C CA . LEU A 1 171 ? -22.182 -6.983 -22.388 1.00 93.38 171 LEU A CA 1
ATOM 1237 C C . LEU A 1 171 ? -22.959 -8.251 -22.009 1.00 93.38 171 LEU A C 1
ATOM 1239 O O . LEU A 1 171 ? -24.177 -8.200 -21.848 1.00 93.38 171 LEU A O 1
ATOM 1243 N N . VAL A 1 172 ? -22.273 -9.380 -21.805 1.00 92.00 172 VAL A N 1
ATOM 1244 C CA . VAL A 1 172 ? -22.896 -10.596 -21.257 1.00 92.00 172 VAL A CA 1
ATOM 1245 C C . VAL A 1 172 ? -23.420 -10.331 -19.847 1.00 92.00 172 VAL A C 1
ATOM 1247 O O . VAL A 1 172 ? -24.542 -10.725 -19.536 1.00 92.00 172 VAL A O 1
ATOM 1250 N N . ASN A 1 173 ? -22.661 -9.611 -19.017 1.00 90.31 173 ASN A N 1
ATOM 1251 C CA . ASN A 1 173 ? -23.088 -9.195 -17.683 1.00 90.31 173 ASN A CA 1
ATOM 1252 C C . ASN A 1 173 ? -24.327 -8.280 -17.739 1.00 90.31 173 ASN A C 1
ATOM 1254 O O . ASN A 1 173 ? -25.275 -8.467 -16.977 1.00 90.31 173 ASN A O 1
ATOM 1258 N N . PHE A 1 174 ? -24.371 -7.348 -18.695 1.00 92.81 174 PHE A N 1
ATOM 1259 C CA . PHE A 1 174 ? -25.534 -6.498 -18.949 1.00 92.81 174 PHE A CA 1
ATOM 1260 C C . PHE A 1 174 ? -26.773 -7.316 -19.328 1.00 92.81 174 PHE A C 1
ATOM 1262 O O . PHE A 1 174 ? -27.828 -7.129 -18.724 1.00 92.81 174 PHE A O 1
ATOM 1269 N N . VAL A 1 175 ? -26.659 -8.249 -20.281 1.00 93.31 175 VAL A N 1
ATOM 1270 C CA . VAL A 1 175 ? -27.775 -9.123 -20.691 1.00 93.31 175 VAL A CA 1
ATOM 1271 C C . VAL A 1 175 ? -28.230 -9.995 -19.522 1.00 93.31 175 VAL A C 1
ATOM 1273 O O . VAL A 1 175 ? -29.427 -10.101 -19.251 1.00 93.31 175 VAL A O 1
ATOM 1276 N N . TYR A 1 176 ? -27.281 -10.569 -18.785 1.00 88.38 176 TYR A N 1
ATOM 1277 C CA . TYR A 1 176 ? -27.561 -11.369 -17.600 1.00 88.38 176 TYR A CA 1
ATOM 1278 C C . TYR A 1 176 ? -28.325 -10.555 -16.544 1.00 88.38 176 TYR A C 1
ATOM 1280 O O . TYR A 1 176 ? -29.359 -11.007 -16.049 1.00 88.38 176 TYR A O 1
ATOM 1288 N N . GLY A 1 177 ? -27.899 -9.322 -16.257 1.00 89.12 177 GLY A N 1
ATOM 1289 C CA . GLY A 1 177 ? -28.611 -8.425 -15.346 1.00 89.12 177 GLY A CA 1
ATOM 1290 C C . GLY A 1 177 ? -29.956 -7.956 -15.861 1.00 89.12 177 GLY A C 1
ATOM 1291 O O . GLY A 1 177 ? -30.913 -7.882 -15.092 1.00 89.12 177 GLY A O 1
ATOM 1292 N N . PHE A 1 178 ? -30.071 -7.687 -17.153 1.00 91.50 178 PHE A N 1
ATOM 1293 C CA . PHE A 1 178 ? -31.334 -7.286 -17.747 1.00 91.50 178 PHE A CA 1
ATOM 1294 C C . PHE A 1 178 ? -32.400 -8.375 -17.565 1.00 91.50 178 PHE A C 1
ATOM 1296 O O . PHE A 1 178 ? -33.530 -8.059 -17.190 1.00 91.50 178 PHE A O 1
ATOM 1303 N N . LEU A 1 179 ? -32.028 -9.645 -17.747 1.00 90.56 179 LEU A N 1
ATOM 1304 C CA . LEU A 1 179 ? -32.945 -10.784 -17.653 1.00 90.56 179 LEU A CA 1
ATOM 1305 C C . LEU A 1 179 ? -33.217 -11.245 -16.213 1.00 90.56 179 LEU A C 1
ATOM 1307 O O . LEU A 1 179 ? -34.334 -11.665 -15.916 1.00 90.56 179 LEU A O 1
ATOM 1311 N N . VAL A 1 180 ? -32.215 -11.201 -15.329 1.00 88.06 180 VAL A N 1
ATOM 1312 C CA . VAL A 1 180 ? -32.263 -11.922 -14.041 1.00 88.06 180 VAL A CA 1
ATOM 1313 C C . VAL A 1 180 ? -32.321 -11.002 -12.821 1.00 88.06 180 VAL A C 1
ATOM 1315 O O . VAL A 1 180 ? -32.860 -11.411 -11.793 1.00 88.06 180 VAL A O 1
ATOM 1318 N N . LEU A 1 181 ? -31.790 -9.775 -12.889 1.00 86.88 181 LEU A N 1
ATOM 1319 C CA . LEU A 1 181 ? -31.684 -8.893 -11.722 1.00 86.88 181 LEU A CA 1
ATOM 1320 C C . LEU A 1 181 ? -33.050 -8.263 -11.385 1.00 86.88 181 LEU A C 1
ATOM 1322 O O . LEU A 1 181 ? -33.560 -7.495 -12.204 1.00 86.88 181 LEU A O 1
ATOM 1326 N N . PRO A 1 182 ? -33.646 -8.521 -10.204 1.00 88.00 182 PRO A N 1
ATOM 1327 C CA . PRO A 1 182 ? -34.865 -7.837 -9.780 1.00 88.00 182 PRO A CA 1
ATOM 1328 C C . PRO A 1 182 ? -34.570 -6.423 -9.252 1.00 88.00 182 PRO A C 1
ATOM 1330 O O . PRO A 1 182 ? -33.439 -6.095 -8.908 1.00 88.00 182 PRO A O 1
ATOM 1333 N N . GLU A 1 183 ? -35.587 -5.561 -9.186 1.00 90.31 183 GLU A N 1
ATOM 1334 C CA . GLU A 1 183 ? -35.476 -4.269 -8.493 1.00 90.31 183 GLU A CA 1
ATOM 1335 C C . GLU A 1 183 ? -35.679 -4.461 -6.986 1.00 90.31 183 GLU A C 1
ATOM 1337 O O . GLU A 1 183 ? -36.588 -5.181 -6.572 1.00 90.31 183 GLU A O 1
ATOM 1342 N N . THR A 1 184 ? -34.852 -3.805 -6.171 1.00 87.00 184 THR A N 1
ATOM 1343 C CA . THR A 1 184 ? -34.907 -3.905 -4.703 1.00 87.00 184 THR A CA 1
ATOM 1344 C C . THR A 1 184 ? -35.508 -2.674 -4.052 1.00 87.00 184 THR A C 1
ATOM 1346 O O . THR A 1 184 ? -36.105 -2.791 -2.984 1.00 87.00 184 THR A O 1
ATOM 1349 N N . LEU A 1 185 ? -35.389 -1.502 -4.685 1.00 84.50 185 LEU A N 1
ATOM 1350 C CA . LEU A 1 185 ? -35.897 -0.255 -4.130 1.00 84.50 185 LEU A CA 1
ATOM 1351 C C . LEU A 1 185 ? -37.314 0.028 -4.644 1.00 84.50 185 LEU A C 1
ATOM 1353 O O . LEU A 1 185 ? -37.518 0.444 -5.795 1.00 84.50 185 LEU A O 1
ATOM 1357 N N . ALA A 1 186 ? -38.295 -0.173 -3.760 1.00 83.44 186 ALA A N 1
ATOM 1358 C CA . ALA A 1 186 ? -39.700 0.121 -4.026 1.00 83.44 186 ALA A CA 1
ATOM 1359 C C . ALA A 1 186 ? -39.899 1.595 -4.416 1.00 83.44 186 ALA A C 1
ATOM 1361 O O . ALA A 1 186 ? -39.238 2.487 -3.883 1.00 83.44 186 ALA A O 1
ATOM 1362 N N . THR A 1 187 ? -40.842 1.871 -5.321 1.00 81.75 187 THR A N 1
ATOM 1363 C CA . THR A 1 187 ? -41.126 3.229 -5.825 1.00 81.75 187 THR A CA 1
ATOM 1364 C C . THR A 1 187 ? -41.459 4.229 -4.720 1.00 81.75 187 THR A C 1
ATOM 1366 O O . THR A 1 187 ? -41.080 5.391 -4.827 1.00 81.75 187 THR A O 1
ATOM 1369 N N . THR A 1 188 ? -42.084 3.776 -3.635 1.00 79.56 188 THR A N 1
ATOM 1370 C CA . THR A 1 188 ? -42.432 4.585 -2.456 1.00 79.56 188 THR A CA 1
ATOM 1371 C C . THR A 1 188 ? -41.236 4.972 -1.585 1.00 79.56 188 THR A C 1
ATOM 1373 O O . THR A 1 188 ? -41.318 5.937 -0.832 1.00 79.56 188 THR A O 1
ATOM 1376 N N . GLN A 1 189 ? -40.121 4.242 -1.679 1.00 81.94 189 GLN A N 1
ATOM 1377 C CA . GLN A 1 189 ? -38.903 4.490 -0.898 1.00 81.94 189 GLN A CA 1
ATOM 1378 C C . GLN A 1 189 ? -37.871 5.338 -1.660 1.00 81.94 189 GLN A C 1
ATOM 1380 O O . GLN A 1 189 ? -36.828 5.692 -1.103 1.00 81.94 189 GLN A O 1
ATOM 1385 N N . ARG A 1 190 ? -38.154 5.675 -2.926 1.00 87.62 190 ARG A N 1
ATOM 1386 C CA . ARG A 1 190 ? -37.273 6.478 -3.781 1.00 87.62 190 ARG A CA 1
ATOM 1387 C C . ARG A 1 190 ? -37.239 7.924 -3.314 1.00 87.62 190 ARG A C 1
ATOM 1389 O O . ARG A 1 190 ? -38.266 8.512 -2.977 1.00 87.62 190 ARG A O 1
ATOM 1396 N N . ARG A 1 191 ? -36.043 8.507 -3.305 1.00 83.69 191 ARG A N 1
ATOM 1397 C CA . ARG A 1 191 ? -35.807 9.860 -2.784 1.00 83.69 191 ARG A CA 1
ATOM 1398 C C . ARG A 1 191 ? -35.525 10.851 -3.916 1.00 83.69 191 ARG A C 1
ATOM 1400 O O . ARG A 1 191 ? -34.976 10.459 -4.947 1.00 83.69 191 ARG A O 1
ATOM 1407 N N . PRO A 1 192 ? -35.891 12.136 -3.753 1.00 84.56 192 PRO A N 1
ATOM 1408 C CA . PRO A 1 192 ? -35.514 13.173 -4.703 1.00 84.56 192 PRO A CA 1
ATOM 1409 C C . PRO A 1 192 ? -33.998 13.392 -4.687 1.00 84.56 192 PRO A C 1
ATOM 1411 O O . PRO A 1 192 ? -33.329 13.141 -3.685 1.00 84.56 192 PRO A O 1
ATOM 1414 N N . PHE A 1 193 ? -33.470 13.881 -5.808 1.00 84.44 193 PHE A N 1
ATOM 1415 C CA . PHE A 1 193 ? -32.039 14.117 -5.944 1.00 84.44 193 PHE A CA 1
ATOM 1416 C C . PHE A 1 193 ? -31.584 15.300 -5.075 1.00 84.44 193 PHE A C 1
ATOM 1418 O O . PHE A 1 193 ? -32.202 16.363 -5.129 1.00 84.44 193 PHE A O 1
ATOM 1425 N N . ASP A 1 194 ? -30.492 15.142 -4.321 1.00 80.38 194 ASP A N 1
ATOM 1426 C CA . ASP A 1 194 ? -29.954 16.183 -3.426 1.00 80.38 194 ASP A CA 1
ATOM 1427 C C . ASP A 1 194 ? -28.461 16.458 -3.679 1.00 80.38 194 ASP A C 1
ATOM 1429 O O . ASP A 1 194 ? -27.596 15.641 -3.352 1.00 80.38 194 ASP A O 1
ATOM 1433 N N . TRP A 1 195 ? -28.163 17.655 -4.197 1.00 78.31 195 TRP A N 1
ATOM 1434 C CA . TRP A 1 195 ? -26.803 18.135 -4.466 1.00 78.31 195 TRP A CA 1
ATOM 1435 C C . TRP A 1 195 ? -25.953 18.313 -3.205 1.00 78.31 195 TRP A C 1
ATOM 1437 O O . TRP A 1 195 ? -24.739 18.120 -3.260 1.00 78.31 195 TRP A O 1
ATOM 1447 N N . LYS A 1 196 ? -26.553 18.639 -2.051 1.00 73.50 196 LYS A N 1
ATOM 1448 C CA . LYS A 1 196 ? -25.796 18.855 -0.803 1.00 73.50 196 LYS A CA 1
ATOM 1449 C C . LYS A 1 196 ? -25.183 17.559 -0.273 1.00 73.50 196 LYS A C 1
ATOM 1451 O O . LYS A 1 196 ? -24.152 17.595 0.394 1.00 73.50 196 LYS A O 1
ATOM 1456 N N . ARG A 1 197 ? -25.795 16.415 -0.593 1.00 65.81 197 ARG A N 1
ATOM 1457 C CA . ARG A 1 197 ? -25.303 15.073 -0.236 1.00 65.81 197 ARG A CA 1
ATOM 1458 C C . ARG A 1 197 ? -24.240 14.543 -1.199 1.00 65.81 197 ARG A C 1
ATOM 1460 O O . ARG A 1 197 ? -23.593 13.550 -0.888 1.00 65.81 197 ARG A O 1
ATOM 1467 N N . ALA A 1 198 ? -24.014 15.213 -2.327 1.00 64.19 198 ALA A N 1
ATOM 1468 C CA . ALA A 1 198 ? -23.017 14.839 -3.327 1.00 64.19 198 ALA A CA 1
ATOM 1469 C C . ALA A 1 198 ? -21.632 15.472 -3.061 1.00 64.19 198 ALA A C 1
ATOM 1471 O O . ALA A 1 198 ? -20.912 15.796 -4.001 1.00 64.19 198 ALA A O 1
ATOM 1472 N N . ASN A 1 199 ? -21.251 15.673 -1.791 1.00 71.12 199 ASN A N 1
ATOM 1473 C CA . ASN A 1 199 ? -19.948 16.234 -1.420 1.00 71.12 199 ASN A CA 1
ATOM 1474 C C . ASN A 1 199 ? -18.983 15.139 -0.914 1.00 71.12 199 ASN A C 1
ATOM 1476 O O . ASN A 1 199 ? -19.091 14.723 0.242 1.00 71.12 199 ASN A O 1
ATOM 1480 N N . PRO A 1 200 ? -17.993 14.716 -1.721 1.00 66.88 200 PRO A N 1
ATOM 1481 C CA . PRO A 1 200 ? -17.070 13.640 -1.361 1.00 66.88 200 PRO A CA 1
ATOM 1482 C C . PRO A 1 200 ? -16.002 14.027 -0.319 1.00 66.88 200 PRO A C 1
ATOM 1484 O O . PRO A 1 200 ? -15.255 13.153 0.115 1.00 66.88 200 PRO A O 1
ATOM 1487 N N . LEU A 1 201 ? -15.896 15.300 0.095 1.00 73.50 201 LEU A N 1
ATOM 1488 C CA . LEU A 1 201 ? -14.893 15.782 1.067 1.00 73.50 201 LEU A CA 1
ATOM 1489 C C . LEU A 1 201 ? -15.493 16.272 2.399 1.00 73.50 201 LEU A C 1
ATOM 1491 O O . LEU A 1 201 ? -14.750 16.655 3.308 1.00 73.50 201 LEU A O 1
ATOM 1495 N N . GLY A 1 202 ? -16.822 16.261 2.546 1.00 75.50 202 GLY A N 1
ATOM 1496 C CA . GLY A 1 202 ? -17.498 16.765 3.750 1.00 75.50 202 GLY A CA 1
ATOM 1497 C C . GLY A 1 202 ? -17.096 16.028 5.036 1.00 75.50 202 GLY A C 1
ATOM 1498 O O . GLY A 1 202 ? -16.868 16.656 6.071 1.00 75.50 202 GLY A O 1
ATOM 1499 N N . THR A 1 203 ? -16.907 14.712 4.945 1.00 78.00 203 THR A N 1
ATOM 1500 C CA . THR A 1 203 ? -16.516 13.820 6.052 1.00 78.00 203 THR A CA 1
ATOM 1501 C C . THR A 1 203 ? -15.106 14.101 6.576 1.00 78.00 203 THR A C 1
ATOM 1503 O O . THR A 1 203 ? -14.861 14.036 7.780 1.00 78.00 203 THR A O 1
ATOM 1506 N N . LEU A 1 204 ? -14.175 14.518 5.710 1.00 79.75 204 LEU A N 1
ATOM 1507 C CA . LEU A 1 204 ? -12.812 14.871 6.122 1.00 79.75 204 LEU A CA 1
ATOM 1508 C C . LEU A 1 204 ? -12.789 16.129 7.008 1.00 79.75 204 LEU A C 1
ATOM 1510 O O . LEU A 1 204 ? -11.965 16.248 7.914 1.00 79.75 204 LEU A O 1
ATOM 1514 N N . THR A 1 205 ? -13.726 17.055 6.783 1.00 80.12 205 THR A N 1
ATOM 1515 C CA . THR A 1 205 ? -13.848 18.282 7.585 1.00 80.12 205 THR A CA 1
ATOM 1516 C C . THR A 1 205 ? -14.392 17.982 8.984 1.00 80.12 205 THR A C 1
ATOM 1518 O O . THR A 1 205 ? -13.938 18.587 9.956 1.00 80.12 205 THR A O 1
ATOM 1521 N N . GLN A 1 206 ? -15.303 17.013 9.112 1.00 79.81 206 GLN A N 1
ATOM 1522 C CA . GLN A 1 206 ? -15.851 16.566 10.401 1.00 79.81 206 GLN A CA 1
ATOM 1523 C C . GLN A 1 206 ? -14.778 15.929 11.299 1.00 79.81 206 GLN A C 1
ATOM 1525 O O . GLN A 1 206 ? -14.758 16.176 12.508 1.00 79.81 206 GLN A O 1
ATOM 1530 N N . MET A 1 207 ? -13.796 15.234 10.709 1.00 84.38 207 MET A N 1
ATOM 1531 C CA . MET A 1 207 ? -12.671 14.631 11.443 1.00 84.38 207 MET A CA 1
ATOM 1532 C C . MET A 1 207 ? -11.765 15.646 12.156 1.00 84.38 207 MET A C 1
ATOM 1534 O O . MET A 1 207 ? -10.986 15.256 13.026 1.00 84.38 207 MET A O 1
ATOM 1538 N N . ARG A 1 208 ? -11.895 16.955 11.885 1.00 84.50 208 ARG A N 1
ATOM 1539 C CA . ARG A 1 208 ? -11.213 18.008 12.664 1.00 84.50 208 ARG A CA 1
ATOM 1540 C C . ARG A 1 208 ? -11.572 17.985 14.152 1.00 84.50 208 ARG A C 1
ATOM 1542 O O . ARG A 1 208 ? -10.760 18.418 14.965 1.00 84.50 208 ARG A O 1
ATOM 1549 N N . ARG A 1 209 ? -12.746 17.453 14.512 1.00 81.69 209 ARG A N 1
ATOM 1550 C CA . ARG A 1 209 ? -13.169 17.258 15.912 1.00 81.69 209 ARG A CA 1
ATOM 1551 C C . ARG A 1 209 ? -12.383 16.149 16.625 1.00 81.69 209 ARG A C 1
ATOM 1553 O O . ARG A 1 209 ? -12.343 16.126 17.849 1.00 81.69 209 ARG A O 1
ATOM 1560 N N . HIS A 1 210 ? -11.707 15.279 15.870 1.00 82.94 210 HIS A N 1
ATOM 1561 C CA . HIS A 1 210 ? -10.880 14.182 16.371 1.00 82.94 210 HIS A CA 1
ATOM 1562 C C . HIS A 1 210 ? -9.414 14.369 15.924 1.00 82.94 210 HIS A C 1
ATOM 1564 O O . HIS A 1 210 ? -8.942 13.668 15.026 1.00 82.94 210 HIS A O 1
ATOM 1570 N N . PRO A 1 211 ? -8.641 15.285 16.543 1.00 78.94 211 PRO A N 1
ATOM 1571 C CA . PRO A 1 211 ? -7.298 15.667 16.075 1.00 78.94 211 PRO A CA 1
ATOM 1572 C C . PRO A 1 211 ? -6.309 14.492 16.000 1.00 78.94 211 PRO A C 1
ATOM 1574 O O . PRO A 1 211 ? -5.427 14.454 15.144 1.00 78.94 211 PRO A O 1
ATOM 1577 N N . VAL A 1 212 ? -6.482 13.492 16.863 1.00 78.50 212 VAL A N 1
ATOM 1578 C CA . VAL A 1 212 ? -5.694 12.254 16.848 1.00 78.50 212 VAL A CA 1
ATOM 1579 C C . VAL A 1 212 ? -5.993 11.405 15.611 1.00 78.50 212 VAL A C 1
ATOM 1581 O O . VAL A 1 212 ? -5.075 10.892 14.972 1.00 78.50 212 VAL A O 1
ATOM 1584 N N . VAL A 1 213 ? -7.275 11.247 15.279 1.00 84.19 213 VAL A N 1
ATOM 1585 C CA . VAL A 1 213 ? -7.724 10.501 14.097 1.00 84.19 213 VAL A CA 1
ATOM 1586 C C . VAL A 1 213 ? -7.257 11.223 12.841 1.00 84.19 213 VAL A C 1
ATOM 1588 O O . VAL A 1 213 ? -6.734 10.581 11.941 1.00 84.19 213 VAL A O 1
ATOM 1591 N N . LEU A 1 214 ? -7.313 12.558 12.823 1.00 84.12 214 LEU A N 1
ATOM 1592 C CA . LEU A 1 214 ? -6.774 13.373 11.734 1.00 84.12 214 LEU A CA 1
ATOM 1593 C C . LEU A 1 214 ? -5.266 13.139 11.510 1.00 84.12 214 LEU A C 1
ATOM 1595 O O . LEU A 1 214 ? -4.821 13.037 10.368 1.00 84.12 214 LEU A O 1
ATOM 1599 N N . GLY A 1 215 ? -4.481 12.991 12.584 1.00 82.75 215 GLY A N 1
ATOM 1600 C CA . GLY A 1 215 ? -3.063 12.626 12.492 1.00 82.75 215 GLY A CA 1
ATOM 1601 C C . GLY A 1 215 ? -2.827 11.231 11.895 1.00 82.75 215 GLY A C 1
ATOM 1602 O O . GLY A 1 215 ? -1.942 11.062 11.054 1.00 82.75 215 GLY A O 1
ATOM 1603 N N . LEU A 1 216 ? -3.639 10.238 12.278 1.00 85.38 216 LEU A N 1
ATOM 1604 C CA . LEU A 1 216 ? -3.582 8.882 11.707 1.00 85.38 216 LEU A CA 1
ATOM 1605 C C . LEU A 1 216 ? -4.052 8.844 10.247 1.00 85.38 216 LEU A C 1
ATOM 1607 O O . LEU A 1 216 ? -3.442 8.157 9.433 1.00 85.38 216 LEU A O 1
ATOM 1611 N N . LEU A 1 217 ? -5.073 9.628 9.901 1.00 87.31 217 LEU A N 1
ATOM 1612 C CA . LEU A 1 217 ? -5.536 9.839 8.530 1.00 87.31 217 LEU A CA 1
ATOM 1613 C C . LEU A 1 217 ? -4.428 10.448 7.659 1.00 87.31 217 LEU A C 1
ATOM 1615 O O . LEU A 1 217 ? -4.219 9.998 6.536 1.00 87.31 217 LEU A O 1
ATOM 1619 N N . GLY A 1 218 ? -3.655 11.404 8.185 1.00 85.75 218 GLY A N 1
ATOM 1620 C CA . GLY A 1 218 ? -2.476 11.941 7.499 1.00 85.75 218 GLY A CA 1
ATOM 1621 C C . GLY A 1 218 ? -1.399 10.881 7.240 1.00 85.75 218 GLY A C 1
ATOM 1622 O O . GLY A 1 218 ? -0.880 10.783 6.127 1.00 85.75 218 GLY A O 1
ATOM 1623 N N . ALA A 1 219 ? -1.099 10.036 8.231 1.00 84.19 219 ALA A N 1
ATOM 1624 C CA . ALA A 1 219 ? -0.166 8.920 8.054 1.00 84.19 219 ALA A CA 1
ATOM 1625 C C . ALA A 1 219 ? -0.674 7.903 7.017 1.00 84.19 219 ALA A C 1
ATOM 1627 O O . ALA A 1 219 ? 0.092 7.430 6.175 1.00 84.19 219 ALA A O 1
ATOM 1628 N N . LEU A 1 220 ? -1.976 7.607 7.049 1.00 86.19 220 LEU A N 1
ATOM 1629 C CA . LEU A 1 220 ? -2.626 6.712 6.101 1.00 86.19 220 LEU A CA 1
ATOM 1630 C C . LEU A 1 220 ? -2.605 7.284 4.678 1.00 86.19 220 LEU A C 1
ATOM 1632 O O . LEU A 1 220 ? -2.345 6.535 3.744 1.00 86.19 220 LEU A O 1
ATOM 1636 N N . LEU A 1 221 ? -2.799 8.594 4.502 1.00 87.94 221 LEU A N 1
ATOM 1637 C CA . LEU A 1 221 ? -2.686 9.254 3.198 1.00 87.94 221 LEU A CA 1
ATOM 1638 C C . LEU A 1 221 ? -1.281 9.100 2.605 1.00 87.94 221 LEU A C 1
ATOM 1640 O O . LEU A 1 221 ? -1.150 8.786 1.424 1.00 87.94 221 LEU A O 1
ATOM 1644 N N . LEU A 1 222 ? -0.231 9.288 3.410 1.00 83.44 222 LEU A N 1
ATOM 1645 C CA . LEU A 1 222 ? 1.151 9.097 2.956 1.00 83.44 222 LEU A CA 1
ATOM 1646 C C . LEU A 1 222 ? 1.412 7.644 2.541 1.00 83.44 222 LEU A C 1
ATOM 1648 O O . LEU A 1 222 ? 2.003 7.402 1.489 1.00 83.44 222 LEU A O 1
ATOM 1652 N N . TRP A 1 223 ? 0.926 6.682 3.329 1.00 85.56 223 TRP A N 1
ATOM 1653 C CA . TRP A 1 223 ? 0.983 5.263 2.976 1.00 85.56 223 TRP A CA 1
ATOM 1654 C C . TRP A 1 223 ? 0.231 4.963 1.670 1.00 85.56 223 TRP A C 1
ATOM 1656 O O . TRP A 1 223 ? 0.765 4.292 0.788 1.00 85.56 223 TRP A O 1
ATOM 1666 N N . MET A 1 224 ? -0.984 5.495 1.515 1.00 86.94 224 MET A N 1
ATOM 1667 C CA . MET A 1 224 ? -1.786 5.340 0.301 1.00 86.94 224 MET A CA 1
ATOM 1668 C C . MET A 1 224 ? -1.100 5.957 -0.919 1.00 86.94 224 MET A C 1
ATOM 1670 O O . MET A 1 224 ? -1.114 5.346 -1.977 1.00 86.94 224 MET A O 1
ATOM 1674 N N . LEU A 1 225 ? -0.474 7.131 -0.794 1.00 82.12 225 LEU A N 1
ATOM 1675 C CA . LEU A 1 225 ? 0.286 7.749 -1.885 1.00 82.12 225 LEU A CA 1
ATOM 1676 C C . LEU A 1 225 ? 1.505 6.910 -2.281 1.00 82.12 225 LEU A C 1
ATOM 1678 O O . LEU A 1 225 ? 1.750 6.735 -3.473 1.00 82.12 225 LEU A O 1
ATOM 1682 N N . ALA A 1 226 ? 2.234 6.358 -1.307 1.00 78.06 226 ALA A N 1
ATOM 1683 C CA . ALA A 1 226 ? 3.351 5.452 -1.572 1.00 78.06 226 ALA A CA 1
ATOM 1684 C C . ALA A 1 226 ? 2.899 4.198 -2.337 1.00 78.06 226 ALA A C 1
ATOM 1686 O O . ALA A 1 226 ? 3.575 3.759 -3.264 1.00 78.06 226 ALA A O 1
ATOM 1687 N N . GLN A 1 227 ? 1.718 3.665 -2.011 1.00 82.38 227 GLN A N 1
ATOM 1688 C CA . GLN A 1 227 ? 1.144 2.521 -2.721 1.00 82.38 227 GLN A CA 1
ATOM 1689 C C . GLN A 1 227 ? 0.876 2.789 -4.206 1.00 82.38 227 GLN A C 1
ATOM 1691 O O . GLN A 1 227 ? 0.948 1.853 -5.000 1.00 82.38 227 GLN A O 1
ATOM 1696 N N . GLN A 1 228 ? 0.653 4.042 -4.613 1.00 82.69 228 GLN A N 1
ATOM 1697 C CA . GLN A 1 228 ? 0.367 4.374 -6.015 1.00 82.69 228 GLN A CA 1
ATOM 1698 C C . GLN A 1 228 ? 1.558 4.202 -6.947 1.00 82.69 228 GLN A C 1
ATOM 1700 O O . GLN A 1 228 ? 1.368 4.150 -8.162 1.00 82.69 228 GLN A O 1
ATOM 1705 N N . VAL A 1 229 ? 2.767 4.055 -6.404 1.00 76.75 229 VAL A N 1
ATOM 1706 C CA . VAL A 1 229 ? 3.963 3.736 -7.186 1.00 76.75 229 VAL A CA 1
ATOM 1707 C C . VAL A 1 229 ? 3.741 2.476 -8.020 1.00 76.75 229 VAL A C 1
ATOM 1709 O O . VAL A 1 229 ? 4.006 2.478 -9.224 1.00 76.75 229 VAL A O 1
ATOM 1712 N N . MET A 1 230 ? 3.231 1.406 -7.405 1.00 78.25 230 MET A N 1
ATOM 1713 C CA . MET A 1 230 ? 3.145 0.100 -8.059 1.00 78.25 230 MET A CA 1
ATOM 1714 C C . MET A 1 230 ? 2.084 0.066 -9.164 1.00 78.25 230 MET A C 1
ATOM 1716 O O . MET A 1 230 ? 2.464 -0.182 -10.308 1.00 78.25 230 MET A O 1
ATOM 1720 N N . PRO A 1 231 ? 0.803 0.399 -8.927 1.00 81.31 231 PRO A N 1
ATOM 1721 C CA . PRO A 1 231 ? -0.201 0.396 -9.989 1.00 81.31 231 PRO A CA 1
ATOM 1722 C C . PRO A 1 231 ? 0.140 1.344 -11.145 1.00 81.31 231 PRO A C 1
ATOM 1724 O O . PRO A 1 231 ? -0.157 1.036 -12.296 1.00 81.31 231 PRO A O 1
ATOM 1727 N N . ALA A 1 232 ? 0.783 2.483 -10.857 1.00 79.62 232 ALA A N 1
ATOM 1728 C CA . ALA A 1 232 ? 1.093 3.482 -11.875 1.00 79.62 232 ALA A CA 1
ATOM 1729 C C . ALA A 1 232 ? 2.304 3.121 -12.745 1.00 79.62 232 ALA A C 1
ATOM 1731 O O . ALA A 1 232 ? 2.383 3.567 -13.888 1.00 79.62 232 ALA A O 1
ATOM 1732 N N . THR A 1 233 ? 3.264 2.352 -12.217 1.00 79.31 233 THR A N 1
ATOM 1733 C CA . THR A 1 233 ? 4.556 2.146 -12.893 1.00 79.31 233 THR A CA 1
ATOM 1734 C C . THR A 1 233 ? 4.915 0.693 -13.150 1.00 79.31 233 THR A C 1
ATOM 1736 O O . THR A 1 233 ? 5.720 0.454 -14.040 1.00 79.31 233 THR A O 1
ATOM 1739 N N . TRP A 1 234 ? 4.319 -0.287 -12.463 1.00 84.69 234 TRP A N 1
ATOM 1740 C CA . TRP A 1 234 ? 4.743 -1.692 -12.519 1.00 84.69 234 TRP A CA 1
ATOM 1741 C C . TRP A 1 234 ? 4.813 -2.254 -13.941 1.00 84.69 234 TRP A C 1
ATOM 1743 O O . TRP A 1 234 ? 5.868 -2.732 -14.364 1.00 84.69 234 TRP A O 1
ATOM 1753 N N . SER A 1 235 ? 3.716 -2.151 -14.701 1.00 87.44 235 SER A N 1
ATOM 1754 C CA . SER A 1 235 ? 3.648 -2.660 -16.076 1.00 87.44 235 SER A CA 1
ATOM 1755 C C . SER A 1 235 ? 4.672 -1.973 -16.987 1.00 87.44 235 SER A C 1
ATOM 1757 O O . SER A 1 235 ? 5.294 -2.626 -17.818 1.00 87.44 235 SER A O 1
ATOM 1759 N N . PHE A 1 236 ? 4.904 -0.670 -16.810 1.00 82.19 236 PHE A N 1
ATOM 1760 C CA . PHE A 1 236 ? 5.865 0.095 -17.611 1.00 82.19 236 PHE A CA 1
ATOM 1761 C C . PHE A 1 236 ? 7.315 -0.191 -17.209 1.00 82.19 236 PHE A C 1
ATOM 1763 O O . PHE A 1 236 ? 8.156 -0.423 -18.070 1.00 82.19 236 PHE A O 1
ATOM 1770 N N . TYR A 1 237 ? 7.610 -0.234 -15.910 1.00 76.69 237 TYR A N 1
ATOM 1771 C CA . TYR A 1 237 ? 8.939 -0.499 -15.366 1.00 76.69 237 TYR A CA 1
ATOM 1772 C C . TYR A 1 237 ? 9.420 -1.903 -15.723 1.00 76.69 237 TYR A C 1
ATOM 1774 O O . TYR A 1 237 ? 10.541 -2.064 -16.195 1.00 76.69 237 TYR A O 1
ATOM 1782 N N . THR A 1 238 ? 8.568 -2.916 -15.564 1.00 80.31 238 THR A N 1
ATOM 1783 C CA . THR A 1 238 ? 8.928 -4.302 -15.896 1.00 80.31 238 THR A CA 1
ATOM 1784 C C . THR A 1 238 ? 9.071 -4.527 -17.403 1.00 80.31 238 THR A C 1
ATOM 1786 O O . THR A 1 238 ? 9.978 -5.249 -17.823 1.00 80.31 238 THR A O 1
ATOM 1789 N N . THR A 1 239 ? 8.264 -3.843 -18.225 1.00 82.31 239 THR A N 1
ATOM 1790 C CA . THR A 1 239 ? 8.457 -3.803 -19.687 1.00 82.31 239 THR A CA 1
ATOM 1791 C C . THR A 1 239 ? 9.790 -3.145 -20.040 1.00 82.31 239 THR A C 1
ATOM 1793 O O . THR A 1 239 ? 10.574 -3.711 -20.793 1.00 82.31 239 THR A O 1
ATOM 1796 N N . TYR A 1 240 ? 10.080 -1.975 -19.465 1.00 73.94 240 TYR A N 1
ATOM 1797 C CA . TYR A 1 240 ? 11.300 -1.221 -19.747 1.00 73.94 240 TYR A CA 1
ATOM 1798 C C . TYR A 1 240 ? 12.564 -1.983 -19.322 1.00 73.94 240 TYR A C 1
ATOM 1800 O O . TYR A 1 240 ? 13.504 -2.114 -20.099 1.00 73.94 240 TYR A O 1
ATOM 1808 N N . ARG A 1 241 ? 12.617 -2.456 -18.069 1.00 66.81 241 ARG A N 1
ATOM 1809 C CA . ARG A 1 241 ? 13.851 -2.960 -17.443 1.00 66.81 241 ARG A CA 1
ATOM 1810 C C . ARG A 1 241 ? 14.143 -4.420 -17.770 1.00 66.81 241 ARG A C 1
ATOM 1812 O O . ARG A 1 241 ? 15.315 -4.790 -17.839 1.00 66.81 241 ARG A O 1
ATOM 1819 N N . PHE A 1 242 ? 13.095 -5.231 -17.906 1.00 77.88 242 PHE A N 1
ATOM 1820 C CA . PHE A 1 242 ? 13.194 -6.687 -18.030 1.00 77.88 242 PHE A CA 1
ATOM 1821 C C . PHE A 1 242 ? 12.551 -7.231 -19.310 1.00 77.88 242 PHE A C 1
ATOM 1823 O O . PHE A 1 242 ? 12.539 -8.446 -19.501 1.00 77.88 242 PHE A O 1
ATOM 1830 N N . GLY A 1 243 ? 11.979 -6.371 -20.160 1.00 80.94 243 GLY A N 1
ATOM 1831 C CA . GLY A 1 243 ? 11.316 -6.798 -21.392 1.00 80.94 243 GLY A CA 1
ATOM 1832 C C . GLY A 1 243 ? 10.099 -7.690 -21.145 1.00 80.94 243 GLY A C 1
ATOM 1833 O O . GLY A 1 243 ? 9.807 -8.566 -21.958 1.00 80.94 243 GLY A O 1
ATOM 1834 N N . TRP A 1 244 ? 9.414 -7.537 -20.004 1.00 86.56 244 TRP A N 1
ATOM 1835 C CA . TRP A 1 244 ? 8.267 -8.387 -19.689 1.00 86.56 244 TRP A CA 1
ATOM 1836 C C . TRP A 1 244 ? 7.153 -8.221 -20.723 1.00 86.56 244 TRP A C 1
ATOM 1838 O O . TRP A 1 244 ? 6.722 -7.114 -21.034 1.00 86.56 244 TRP A O 1
ATOM 1848 N N . SER A 1 245 ? 6.654 -9.351 -21.222 1.00 91.31 245 SER A N 1
ATOM 1849 C CA . SER A 1 245 ? 5.459 -9.394 -22.060 1.00 91.31 245 SER A CA 1
ATOM 1850 C C . SER A 1 245 ? 4.187 -9.269 -21.216 1.00 91.31 245 SER A C 1
ATOM 1852 O O . SER A 1 245 ? 4.214 -9.441 -19.993 1.00 91.31 245 SER A O 1
ATOM 1854 N N . ALA A 1 246 ? 3.042 -9.065 -21.876 1.00 92.12 246 ALA A N 1
ATOM 1855 C CA . ALA A 1 246 ? 1.735 -9.029 -21.218 1.00 92.12 246 ALA A CA 1
ATOM 1856 C C . ALA A 1 246 ? 1.497 -10.256 -20.314 1.00 92.12 246 ALA A C 1
ATOM 1858 O O . ALA A 1 246 ? 0.949 -10.113 -19.225 1.00 92.12 246 ALA A O 1
ATOM 1859 N N . ARG A 1 247 ? 1.973 -11.449 -20.706 1.00 91.94 247 ARG A N 1
ATOM 1860 C CA . ARG A 1 247 ? 1.879 -12.671 -19.885 1.00 91.94 247 ARG A CA 1
ATOM 1861 C C . ARG A 1 247 ? 2.648 -12.555 -18.570 1.00 91.94 247 ARG A C 1
ATOM 1863 O O . ARG A 1 247 ? 2.108 -12.907 -17.526 1.00 91.94 247 ARG A O 1
ATOM 1870 N N . GLY A 1 248 ? 3.882 -12.047 -18.614 1.00 91.00 248 GLY A N 1
ATOM 1871 C CA . GLY A 1 248 ? 4.707 -11.857 -17.416 1.00 91.00 248 GLY A CA 1
ATOM 1872 C C . GLY A 1 248 ? 4.092 -10.837 -16.457 1.00 91.00 248 GLY A C 1
ATOM 1873 O O . GLY A 1 248 ? 3.955 -11.103 -15.263 1.00 91.00 248 GLY A O 1
ATOM 1874 N N . ILE A 1 249 ? 3.624 -9.708 -16.998 1.00 92.50 249 ILE A N 1
ATOM 1875 C CA . ILE A 1 249 ? 2.949 -8.662 -16.219 1.00 92.50 249 ILE A CA 1
ATOM 1876 C C . ILE A 1 249 ? 1.652 -9.207 -15.604 1.00 92.50 249 ILE A C 1
ATOM 1878 O O . ILE A 1 249 ? 1.447 -9.084 -14.397 1.00 92.50 249 ILE A O 1
ATOM 1882 N N . GLY A 1 250 ? 0.814 -9.870 -16.403 1.00 92.38 250 GLY A N 1
ATOM 1883 C CA . GLY A 1 250 ? -0.450 -10.455 -15.958 1.00 92.38 250 GLY A CA 1
ATOM 1884 C C . GLY A 1 250 ? -0.280 -11.485 -14.845 1.00 92.38 250 GLY A C 1
ATOM 1885 O O . GLY A 1 250 ? -0.941 -11.386 -13.812 1.00 92.38 250 GLY A O 1
ATOM 1886 N N . GLY A 1 251 ? 0.667 -12.417 -15.004 1.00 93.00 251 GLY A N 1
ATOM 1887 C CA . GLY A 1 251 ? 0.990 -13.405 -13.972 1.00 93.00 251 GLY A CA 1
ATOM 1888 C C . GLY A 1 251 ? 1.490 -12.769 -12.671 1.00 93.00 251 GLY A C 1
ATOM 1889 O O . GLY A 1 251 ? 1.096 -13.193 -11.586 1.00 93.00 251 GLY A O 1
ATOM 1890 N N . SER A 1 252 ? 2.297 -11.707 -12.759 1.00 92.38 252 SER A N 1
ATOM 1891 C CA . SER A 1 252 ? 2.794 -11.004 -11.568 1.00 92.38 252 SER A CA 1
ATOM 1892 C C . SER A 1 252 ? 1.699 -10.251 -10.801 1.00 92.38 252 SER A C 1
ATOM 1894 O O . SER A 1 252 ? 1.669 -10.303 -9.574 1.00 92.38 252 SER A O 1
ATOM 1896 N N . LEU A 1 253 ? 0.761 -9.599 -11.497 1.00 90.88 253 LEU A N 1
ATOM 1897 C CA . LEU A 1 253 ? -0.368 -8.905 -10.866 1.00 90.88 253 LEU A CA 1
ATOM 1898 C C . LEU A 1 253 ? -1.355 -9.900 -10.238 1.00 90.88 253 LEU A C 1
ATOM 1900 O O . LEU A 1 253 ? -1.857 -9.658 -9.140 1.00 90.88 253 LEU A O 1
ATOM 1904 N N . ALA A 1 254 ? -1.569 -11.052 -10.881 1.00 92.19 254 ALA A N 1
ATOM 1905 C CA . ALA A 1 254 ? -2.350 -12.144 -10.304 1.00 92.19 254 ALA A CA 1
ATOM 1906 C C . ALA A 1 254 ? -1.709 -12.684 -9.011 1.00 92.19 254 ALA A C 1
ATOM 1908 O O . ALA A 1 254 ? -2.406 -12.908 -8.018 1.00 92.19 254 ALA A O 1
ATOM 1909 N N . LEU A 1 255 ? -0.376 -12.819 -8.987 1.00 92.38 255 LEU A N 1
ATOM 1910 C CA . LEU A 1 255 ? 0.372 -13.199 -7.787 1.00 92.38 255 LEU A CA 1
ATOM 1911 C C . LEU A 1 255 ? 0.206 -12.171 -6.657 1.00 92.38 255 LEU A C 1
ATOM 1913 O O . LEU A 1 255 ? 0.030 -12.569 -5.508 1.00 92.38 255 LEU A O 1
ATOM 1917 N N . VAL A 1 256 ? 0.195 -10.867 -6.958 1.00 89.31 256 VAL A N 1
ATOM 1918 C CA . VAL A 1 256 ? -0.095 -9.821 -5.955 1.00 89.31 256 VAL A CA 1
ATOM 1919 C C . VAL A 1 256 ? -1.478 -10.017 -5.338 1.00 89.31 256 VAL A C 1
ATOM 1921 O O . VAL A 1 256 ? -1.602 -10.007 -4.111 1.00 89.31 256 VAL A O 1
ATOM 1924 N N . GLY A 1 257 ? -2.505 -10.245 -6.163 1.00 87.81 257 GLY A N 1
ATOM 1925 C CA . GLY A 1 257 ? -3.859 -10.525 -5.679 1.00 87.81 257 GLY A CA 1
ATOM 1926 C C . GLY A 1 257 ? -3.906 -11.751 -4.759 1.00 87.81 257 GLY A C 1
ATOM 1927 O O . GLY A 1 257 ? -4.511 -11.698 -3.686 1.00 87.81 257 GLY A O 1
ATOM 1928 N N . LEU A 1 258 ? -3.194 -12.824 -5.121 1.00 90.81 258 LEU A N 1
ATOM 1929 C CA . LEU A 1 258 ? -3.083 -14.032 -4.301 1.00 90.81 258 LEU A CA 1
ATOM 1930 C C . LEU A 1 258 ? -2.382 -13.754 -2.961 1.00 90.81 258 LEU A C 1
ATOM 1932 O O . LEU A 1 258 ? -2.889 -14.148 -1.912 1.00 90.81 258 LEU A O 1
ATOM 1936 N N . ILE A 1 259 ? -1.254 -13.038 -2.975 1.00 90.38 259 ILE A N 1
ATOM 1937 C CA . ILE A 1 259 ? -0.509 -12.655 -1.765 1.00 90.38 259 ILE A CA 1
ATOM 1938 C C . ILE A 1 259 ? -1.401 -11.852 -0.811 1.00 90.38 259 ILE A C 1
ATOM 1940 O O . ILE A 1 259 ? -1.413 -12.122 0.393 1.00 90.38 259 ILE A O 1
ATOM 1944 N N . MET A 1 260 ? -2.175 -10.896 -1.334 1.00 85.75 260 MET A N 1
ATOM 1945 C CA . MET A 1 260 ? -3.106 -10.101 -0.528 1.00 85.75 260 MET A CA 1
ATOM 1946 C C . MET A 1 260 ? -4.202 -10.969 0.096 1.00 85.75 260 MET A C 1
ATOM 1948 O O . MET A 1 260 ? -4.460 -10.846 1.295 1.00 85.75 260 MET A O 1
ATOM 1952 N N . ALA A 1 261 ? -4.802 -11.877 -0.680 1.00 85.81 261 ALA A N 1
ATOM 1953 C CA . ALA A 1 261 ? -5.839 -12.781 -0.187 1.00 85.81 261 ALA A CA 1
ATOM 1954 C C . ALA A 1 261 ? -5.316 -13.692 0.938 1.00 85.81 261 ALA A C 1
ATOM 1956 O O . ALA A 1 261 ? -5.937 -13.794 2.001 1.00 85.81 261 ALA A O 1
ATOM 1957 N N . VAL A 1 262 ? -4.139 -14.302 0.750 1.00 88.94 262 VAL A N 1
ATOM 1958 C CA . VAL A 1 262 ? -3.525 -15.173 1.766 1.00 88.94 262 VAL A CA 1
ATOM 1959 C C . VAL A 1 262 ? -3.134 -14.369 3.010 1.00 88.94 262 VAL A C 1
ATOM 1961 O O . VAL A 1 262 ? -3.379 -14.826 4.129 1.00 88.94 262 VAL A O 1
ATOM 1964 N N . SER A 1 263 ? -2.582 -13.163 2.847 1.00 88.19 263 SER A N 1
ATOM 1965 C CA . SER A 1 263 ? -2.203 -12.291 3.969 1.00 88.19 263 SER A CA 1
ATOM 1966 C C . SER A 1 263 ? -3.401 -11.921 4.844 1.00 88.19 263 SER A C 1
ATOM 1968 O O . SER A 1 263 ? -3.348 -12.067 6.069 1.00 88.19 263 SER A O 1
ATOM 1970 N N . GLN A 1 264 ? -4.517 -11.516 4.231 1.00 81.12 264 GLN A N 1
ATOM 1971 C CA . GLN A 1 264 ? -5.732 -11.164 4.968 1.00 81.12 264 GLN A CA 1
ATOM 1972 C C . GLN A 1 264 ? -6.341 -12.367 5.700 1.00 81.12 264 GLN A C 1
ATOM 1974 O O . GLN A 1 264 ? -6.841 -12.215 6.815 1.00 81.12 264 GLN A O 1
ATOM 1979 N N . ALA A 1 265 ? -6.265 -13.566 5.114 1.00 81.31 265 ALA A N 1
ATOM 1980 C CA . ALA A 1 265 ? -6.784 -14.784 5.731 1.00 81.31 265 ALA A CA 1
ATOM 1981 C C . ALA A 1 265 ? -5.924 -15.289 6.905 1.00 81.31 265 ALA A C 1
ATOM 1983 O O . ALA A 1 265 ? -6.462 -15.855 7.860 1.00 81.31 265 ALA A O 1
ATOM 1984 N N . THR A 1 266 ? -4.602 -15.095 6.843 1.00 88.56 266 THR A N 1
ATOM 1985 C CA . THR A 1 266 ? -3.645 -15.727 7.767 1.00 88.56 266 THR A CA 1
ATOM 1986 C C . THR A 1 266 ? -2.926 -14.714 8.652 1.00 88.56 266 THR A C 1
ATOM 1988 O O . THR A 1 266 ? -3.121 -14.702 9.870 1.00 88.56 266 THR A O 1
ATOM 1991 N N . LEU A 1 267 ? -2.116 -13.837 8.057 1.00 86.62 267 LEU A N 1
ATOM 1992 C CA . LEU A 1 267 ? -1.173 -12.986 8.771 1.00 86.62 267 LEU A CA 1
ATOM 1993 C C . LEU A 1 267 ? -1.872 -12.039 9.746 1.00 86.62 267 LEU A C 1
ATOM 1995 O O . LEU A 1 267 ? -1.417 -11.904 10.879 1.00 86.62 267 LEU A O 1
ATOM 1999 N N . LEU A 1 268 ? -3.003 -11.443 9.360 1.00 82.62 268 LEU A N 1
ATOM 2000 C CA . LEU A 1 268 ? -3.744 -10.538 10.245 1.00 82.62 268 LEU A CA 1
ATOM 2001 C C . LEU A 1 268 ? -4.209 -11.244 11.534 1.00 82.62 268 LEU A C 1
ATOM 2003 O O . LEU A 1 268 ? -4.063 -10.690 12.624 1.00 82.62 268 LEU A O 1
ATOM 2007 N N . ARG A 1 269 ? -4.697 -12.490 11.423 1.00 84.81 269 ARG A N 1
ATOM 2008 C CA . ARG A 1 269 ? -5.163 -13.302 12.564 1.00 84.81 269 ARG A CA 1
ATOM 2009 C C . ARG A 1 269 ? -4.028 -13.742 13.487 1.00 84.81 269 ARG A C 1
ATOM 2011 O O . ARG A 1 269 ? -4.257 -13.923 14.674 1.00 84.81 269 ARG A O 1
ATOM 2018 N N . LEU A 1 270 ? -2.818 -13.911 12.956 1.00 86.69 270 LEU A N 1
ATOM 2019 C CA . LEU A 1 270 ? -1.642 -14.321 13.730 1.00 86.69 270 LEU A CA 1
ATOM 2020 C C . LEU A 1 270 ? -0.930 -13.132 14.387 1.00 86.69 270 LEU A C 1
ATOM 2022 O O . LEU A 1 270 ? -0.444 -13.235 15.514 1.00 86.69 270 LEU A O 1
ATOM 2026 N N . LEU A 1 271 ? -0.840 -12.013 13.668 1.00 84.44 271 LEU A N 1
ATOM 2027 C CA . LEU A 1 271 ? 0.006 -10.881 14.031 1.00 84.44 271 LEU A CA 1
ATOM 2028 C C . LEU A 1 271 ? -0.669 -9.951 15.044 1.00 84.44 271 LEU A C 1
ATOM 2030 O O . LEU A 1 271 ? -0.018 -9.509 15.990 1.00 84.44 271 LEU A O 1
ATOM 2034 N N . VAL A 1 272 ? -1.968 -9.674 14.873 1.00 81.19 272 VAL A N 1
ATOM 2035 C CA . VAL A 1 272 ? -2.699 -8.722 15.726 1.00 81.19 272 VAL A CA 1
ATOM 2036 C C . VAL A 1 272 ? -2.812 -9.200 17.180 1.00 81.19 272 VAL A C 1
ATOM 2038 O O . VAL A 1 272 ? -2.478 -8.400 18.052 1.00 81.19 272 VAL A O 1
ATOM 2041 N N . PRO A 1 273 ? -3.164 -10.467 17.490 1.00 81.88 273 PRO A N 1
ATOM 2042 C CA . PRO A 1 273 ? -3.223 -10.928 18.881 1.00 81.88 273 PRO A CA 1
ATOM 2043 C C . PRO A 1 273 ? -1.860 -10.922 19.586 1.00 81.88 273 PRO A C 1
ATOM 2045 O O . PRO A 1 273 ? -1.789 -10.691 20.786 1.00 81.88 273 PRO A O 1
ATOM 2048 N N . ARG A 1 274 ? -0.763 -11.156 18.847 1.00 83.88 274 ARG A N 1
ATOM 2049 C CA . ARG A 1 274 ? 0.591 -11.251 19.422 1.00 83.88 274 ARG A CA 1
ATOM 2050 C C . ARG A 1 274 ? 1.284 -9.901 19.592 1.00 83.88 274 ARG A C 1
ATOM 2052 O O . ARG A 1 274 ? 2.006 -9.702 20.564 1.00 83.88 274 ARG A O 1
ATOM 2059 N N . LEU A 1 275 ? 1.132 -8.995 18.626 1.00 77.81 275 LEU A N 1
ATOM 2060 C CA . LEU A 1 275 ? 1.870 -7.725 18.592 1.00 77.81 275 LEU A CA 1
ATOM 2061 C C . LEU A 1 275 ? 0.990 -6.501 18.876 1.00 77.81 275 LEU A C 1
ATOM 2063 O O . LEU A 1 275 ? 1.518 -5.429 19.182 1.00 77.81 275 LEU A O 1
ATOM 2067 N N . GLY A 1 276 ? -0.332 -6.638 18.775 1.00 79.62 276 GLY A N 1
ATOM 2068 C CA . GLY A 1 276 ? -1.272 -5.522 18.749 1.00 79.62 276 GLY A CA 1
ATOM 2069 C C . GLY A 1 276 ? -1.268 -4.772 17.410 1.00 79.62 276 GLY A C 1
ATOM 2070 O O . GLY A 1 276 ? -0.302 -4.802 16.642 1.00 79.62 276 GLY A O 1
ATOM 2071 N N . GLU A 1 277 ? -2.356 -4.048 17.136 1.00 82.25 277 GLU A N 1
ATOM 2072 C CA . GLU A 1 277 ? -2.604 -3.360 15.857 1.00 82.25 277 GLU A CA 1
ATOM 2073 C C . GLU A 1 277 ? -1.495 -2.357 15.491 1.00 82.25 277 GLU A C 1
ATOM 2075 O O . GLU A 1 277 ? -1.029 -2.319 14.354 1.00 82.25 277 GLU A O 1
ATOM 2080 N N . ARG A 1 278 ? -0.997 -1.586 16.469 1.00 81.56 278 ARG A N 1
ATOM 2081 C CA . ARG A 1 278 ? 0.066 -0.587 16.255 1.00 81.56 278 ARG A CA 1
ATOM 2082 C C . ARG A 1 278 ? 1.372 -1.206 15.769 1.00 81.56 278 ARG A C 1
ATOM 2084 O O . ARG A 1 278 ? 1.946 -0.727 14.794 1.00 81.56 278 ARG A O 1
ATOM 2091 N N . ARG A 1 279 ? 1.881 -2.226 16.465 1.00 79.69 279 ARG A N 1
ATOM 2092 C CA . ARG A 1 279 ? 3.168 -2.844 16.106 1.00 79.69 279 ARG A CA 1
ATOM 2093 C C . ARG A 1 279 ? 3.041 -3.643 14.813 1.00 79.69 279 ARG A C 1
ATOM 2095 O O . ARG A 1 279 ? 3.970 -3.622 14.014 1.00 79.69 279 ARG A O 1
ATOM 2102 N N . ALA A 1 280 ? 1.886 -4.266 14.575 1.00 84.50 280 ALA A N 1
ATOM 2103 C CA . ALA A 1 280 ? 1.577 -4.921 13.310 1.00 84.50 280 ALA A CA 1
ATOM 2104 C C . ALA A 1 280 ? 1.597 -3.935 12.124 1.00 84.50 280 ALA A C 1
ATOM 2106 O O . ALA A 1 280 ? 2.226 -4.224 11.107 1.00 84.50 280 ALA A O 1
ATOM 2107 N N . ALA A 1 281 ? 0.996 -2.745 12.271 1.00 84.88 281 ALA A N 1
ATOM 2108 C CA . ALA A 1 281 ? 1.042 -1.695 11.249 1.00 84.88 281 ALA A CA 1
ATOM 2109 C C . ALA A 1 281 ? 2.482 -1.241 10.957 1.00 84.88 281 ALA A C 1
ATOM 2111 O O . ALA A 1 281 ? 2.896 -1.170 9.801 1.00 84.88 281 ALA A O 1
ATOM 2112 N N . LEU A 1 282 ? 3.268 -0.973 12.006 1.00 83.38 282 LEU A N 1
ATOM 2113 C CA . LEU A 1 282 ? 4.659 -0.530 11.869 1.00 83.38 282 LEU A CA 1
ATOM 2114 C C . LEU A 1 282 ? 5.554 -1.602 11.232 1.00 83.38 282 LEU A C 1
ATOM 2116 O O . LEU A 1 282 ? 6.380 -1.269 10.386 1.00 83.38 282 LEU A O 1
ATOM 2120 N N . LEU A 1 283 ? 5.367 -2.878 11.591 1.00 84.56 283 LEU A N 1
ATOM 2121 C CA . LEU A 1 283 ? 6.067 -3.999 10.960 1.00 84.56 283 LEU A CA 1
ATOM 2122 C C . LEU A 1 283 ? 5.749 -4.081 9.463 1.00 84.56 283 LEU A C 1
ATOM 2124 O O . LEU A 1 283 ? 6.662 -4.222 8.651 1.00 84.56 283 LEU A O 1
ATOM 2128 N N . GLY A 1 284 ? 4.469 -3.955 9.103 1.00 86.88 284 GLY A N 1
ATOM 2129 C CA . GLY A 1 284 ? 4.026 -3.953 7.710 1.00 86.88 284 GLY A CA 1
ATOM 2130 C C . GLY A 1 284 ? 4.658 -2.824 6.895 1.00 86.88 284 GLY A C 1
ATOM 2131 O O . GLY A 1 284 ? 5.183 -3.075 5.812 1.00 86.88 284 GLY A O 1
ATOM 2132 N N . ILE A 1 285 ? 4.688 -1.600 7.438 1.00 83.25 285 ILE A N 1
ATOM 2133 C CA . ILE A 1 285 ? 5.319 -0.441 6.782 1.00 83.25 285 ILE A CA 1
ATOM 2134 C C . ILE A 1 285 ? 6.832 -0.648 6.633 1.00 83.25 285 ILE A C 1
ATOM 2136 O O . ILE A 1 285 ? 7.384 -0.380 5.567 1.00 83.25 285 ILE A O 1
ATOM 2140 N N . ALA A 1 286 ? 7.501 -1.152 7.672 1.00 80.81 286 ALA A N 1
ATOM 2141 C CA . ALA A 1 286 ? 8.936 -1.418 7.646 1.00 80.81 286 ALA A CA 1
ATOM 2142 C C . ALA A 1 286 ? 9.316 -2.438 6.562 1.00 80.81 286 ALA A C 1
ATOM 2144 O O . ALA A 1 286 ? 10.202 -2.177 5.746 1.00 80.81 286 ALA A O 1
ATOM 2145 N N . ILE A 1 287 ? 8.618 -3.577 6.517 1.00 83.56 287 ILE A N 1
ATOM 2146 C CA . ILE A 1 287 ? 8.871 -4.634 5.529 1.00 83.56 287 ILE A CA 1
ATOM 2147 C C . ILE A 1 287 ? 8.523 -4.159 4.114 1.00 83.56 287 ILE A C 1
ATOM 2149 O O . ILE A 1 287 ? 9.291 -4.400 3.184 1.00 83.56 287 ILE A O 1
ATOM 2153 N N . ALA A 1 288 ? 7.418 -3.430 3.937 1.00 80.62 288 ALA A N 1
ATOM 2154 C CA . ALA A 1 288 ? 7.080 -2.847 2.641 1.00 80.62 288 ALA A CA 1
ATOM 2155 C C . ALA A 1 288 ? 8.126 -1.819 2.174 1.00 80.62 288 ALA A C 1
ATOM 2157 O O . ALA A 1 288 ? 8.447 -1.773 0.990 1.00 80.62 288 ALA A O 1
ATOM 2158 N N . GLY A 1 289 ? 8.712 -1.042 3.092 1.00 75.31 289 GLY A N 1
ATOM 2159 C CA . GLY A 1 289 ? 9.836 -0.148 2.803 1.00 75.31 289 GLY A CA 1
ATOM 2160 C C . GLY A 1 289 ? 11.058 -0.881 2.246 1.00 75.31 289 GLY A C 1
ATOM 2161 O O . GLY A 1 289 ? 11.630 -0.445 1.246 1.00 75.31 289 GLY A O 1
ATOM 2162 N N . VAL A 1 290 ? 11.418 -2.029 2.837 1.00 74.81 290 VAL A N 1
ATOM 2163 C CA . VAL A 1 290 ? 12.450 -2.930 2.283 1.00 74.81 290 VAL A CA 1
ATOM 2164 C C . VAL A 1 290 ? 12.056 -3.388 0.876 1.00 74.81 290 VAL A C 1
ATOM 2166 O O . VAL A 1 290 ? 12.889 -3.356 -0.026 1.00 74.81 290 VAL A O 1
ATOM 2169 N N . GLY A 1 291 ? 10.786 -3.753 0.675 1.00 75.81 291 GLY A N 1
ATOM 2170 C CA . GLY A 1 291 ? 10.223 -4.129 -0.623 1.00 75.81 291 GLY A CA 1
ATOM 2171 C C . GLY A 1 291 ? 10.425 -3.070 -1.705 1.00 75.81 291 GLY A C 1
ATOM 2172 O O . GLY A 1 291 ? 10.927 -3.391 -2.778 1.00 75.81 291 GLY A O 1
ATOM 2173 N N . TYR A 1 292 ? 10.123 -1.801 -1.412 1.00 72.94 292 TYR A N 1
ATOM 2174 C CA . TYR A 1 292 ? 10.336 -0.695 -2.354 1.00 72.94 292 TYR A CA 1
ATOM 2175 C C . TYR A 1 292 ? 11.813 -0.497 -2.712 1.00 72.94 292 TYR A C 1
ATOM 2177 O O . TYR A 1 292 ? 12.140 -0.301 -3.880 1.00 72.94 292 TYR A O 1
ATOM 2185 N N . VAL A 1 293 ? 12.730 -0.615 -1.747 1.00 68.62 293 VAL A N 1
ATOM 2186 C CA . VAL A 1 293 ? 14.177 -0.598 -2.044 1.00 68.62 293 VAL A CA 1
ATOM 2187 C C . VAL A 1 293 ? 14.582 -1.815 -2.886 1.00 68.62 293 VAL A C 1
ATOM 2189 O O . VAL A 1 293 ? 15.407 -1.698 -3.797 1.00 68.62 293 VAL A O 1
ATOM 2192 N N . GLY A 1 294 ? 13.979 -2.971 -2.612 1.00 65.75 294 GLY A N 1
ATOM 2193 C CA . GLY A 1 294 ? 14.170 -4.217 -3.343 1.00 65.75 294 GLY A CA 1
ATOM 2194 C C . GLY A 1 294 ? 13.748 -4.132 -4.810 1.00 65.75 294 GLY A C 1
ATOM 2195 O O . GLY A 1 294 ? 14.565 -4.420 -5.686 1.00 65.75 294 GLY A O 1
ATOM 2196 N N . TYR A 1 295 ? 12.527 -3.662 -5.096 1.00 70.12 295 TYR A N 1
ATOM 2197 C CA . TYR A 1 295 ? 12.068 -3.382 -6.469 1.00 70.12 295 TYR A CA 1
ATOM 2198 C C . TYR A 1 295 ? 13.031 -2.456 -7.184 1.00 70.12 295 TYR A C 1
ATOM 2200 O O . TYR A 1 295 ? 13.373 -2.660 -8.344 1.00 70.12 295 TYR A O 1
ATOM 2208 N N . GLY A 1 296 ? 13.528 -1.487 -6.433 1.00 62.94 296 GLY A N 1
ATOM 2209 C CA . GLY A 1 296 ? 14.460 -0.532 -6.938 1.00 62.94 296 GLY A CA 1
ATOM 2210 C C . GLY A 1 296 ? 15.822 -1.033 -7.335 1.00 62.94 296 GLY A C 1
ATOM 2211 O O . GLY A 1 296 ? 16.529 -0.414 -8.110 1.00 62.94 296 GLY A O 1
ATOM 2212 N N . THR A 1 297 ? 16.269 -2.103 -6.715 1.00 60.34 297 THR A N 1
ATOM 2213 C CA . THR A 1 297 ? 17.627 -2.614 -6.898 1.00 60.34 297 THR A CA 1
ATOM 2214 C C . THR A 1 297 ? 17.625 -3.918 -7.678 1.00 60.34 297 THR A C 1
ATOM 2216 O O . THR A 1 297 ? 18.684 -4.506 -7.888 1.00 60.34 297 THR A O 1
ATOM 2219 N N . ALA A 1 298 ? 16.451 -4.354 -8.139 1.00 63.56 298 ALA A N 1
ATOM 2220 C CA . ALA A 1 298 ? 16.280 -5.573 -8.897 1.00 63.56 298 ALA A CA 1
ATOM 2221 C C . ALA A 1 298 ? 17.047 -5.502 -10.225 1.00 63.56 298 ALA A C 1
ATOM 2223 O O . ALA A 1 298 ? 16.795 -4.662 -11.091 1.00 63.56 298 ALA A O 1
ATOM 2224 N N . THR A 1 299 ? 17.992 -6.424 -10.393 1.00 60.47 299 THR A N 1
ATOM 2225 C CA . THR A 1 299 ? 18.760 -6.593 -11.633 1.00 60.47 299 THR A CA 1
ATOM 2226 C C . THR A 1 299 ? 18.225 -7.726 -12.500 1.00 60.47 299 THR A C 1
ATOM 2228 O O . THR A 1 299 ? 18.518 -7.759 -13.689 1.00 60.47 299 THR A O 1
ATOM 2231 N N . ALA A 1 300 ? 17.399 -8.614 -11.939 1.00 67.56 300 ALA A N 1
ATOM 2232 C CA . ALA A 1 300 ? 16.810 -9.747 -12.643 1.00 67.56 300 ALA A CA 1
ATOM 2233 C C . ALA A 1 300 ? 15.308 -9.901 -12.351 1.00 67.56 300 ALA A C 1
ATOM 2235 O O . ALA A 1 300 ? 14.840 -9.612 -11.249 1.00 67.56 300 ALA A O 1
ATOM 2236 N N . SER A 1 301 ? 14.563 -10.446 -13.321 1.00 77.88 301 SER A N 1
ATOM 2237 C CA . SER A 1 301 ? 13.106 -10.646 -13.248 1.00 77.88 301 SER A CA 1
ATOM 2238 C C . SER A 1 301 ? 12.644 -11.422 -12.011 1.00 77.88 301 SER A C 1
ATOM 2240 O O . SER A 1 301 ? 11.638 -11.070 -11.403 1.00 77.88 301 SER A O 1
ATOM 2242 N N . TRP A 1 302 ? 13.373 -12.469 -11.608 1.00 80.00 302 TRP A N 1
ATOM 2243 C CA . TRP A 1 302 ? 12.993 -13.286 -10.450 1.00 80.00 302 TRP A CA 1
ATOM 2244 C C . TRP A 1 302 ? 13.060 -12.495 -9.135 1.00 80.00 302 TRP A C 1
ATOM 2246 O O . TRP A 1 302 ? 12.280 -12.760 -8.223 1.00 80.00 302 TRP A O 1
ATOM 2256 N N . MET A 1 303 ? 13.941 -11.488 -9.049 1.00 77.88 303 MET A N 1
ATOM 2257 C CA . MET A 1 303 ? 14.065 -10.638 -7.862 1.00 77.88 303 MET A CA 1
ATOM 2258 C C . MET A 1 303 ? 12.788 -9.827 -7.655 1.00 77.88 303 MET A C 1
ATOM 2260 O O . MET A 1 303 ? 12.349 -9.673 -6.522 1.00 77.88 303 MET A O 1
ATOM 2264 N N . MET A 1 304 ? 12.145 -9.371 -8.739 1.00 80.00 304 MET A N 1
ATOM 2265 C CA . MET A 1 304 ? 10.852 -8.686 -8.655 1.00 80.00 304 MET A CA 1
ATOM 2266 C C . MET A 1 304 ? 9.801 -9.579 -7.993 1.00 80.00 304 MET A C 1
ATOM 2268 O O . MET A 1 304 ? 9.105 -9.127 -7.090 1.00 80.00 304 MET A O 1
ATOM 2272 N N . LEU A 1 305 ? 9.735 -10.858 -8.381 1.00 85.56 305 LEU A N 1
ATOM 2273 C CA . LEU A 1 305 ? 8.806 -11.830 -7.794 1.00 85.56 305 LEU A CA 1
ATOM 2274 C C . LEU A 1 305 ? 9.121 -12.129 -6.321 1.00 85.56 305 LEU A C 1
ATOM 2276 O O . LEU A 1 305 ? 8.202 -12.273 -5.521 1.00 85.56 305 LEU A O 1
ATOM 2280 N N . ALA A 1 306 ? 10.400 -12.181 -5.941 1.00 83.88 306 ALA A N 1
ATOM 2281 C CA . ALA A 1 306 ? 10.798 -12.344 -4.543 1.00 83.88 306 ALA A CA 1
ATOM 2282 C C . ALA A 1 306 ? 10.398 -11.126 -3.694 1.00 83.88 306 ALA A C 1
ATOM 2284 O O . ALA A 1 306 ? 9.832 -11.279 -2.611 1.00 83.88 306 ALA A O 1
ATOM 2285 N N . TRP A 1 307 ? 10.624 -9.909 -4.199 1.00 83.19 307 TRP A N 1
ATOM 2286 C CA . TRP A 1 307 ? 10.262 -8.682 -3.489 1.00 83.19 307 TRP A CA 1
ATOM 2287 C C . TRP A 1 307 ? 8.745 -8.490 -3.372 1.00 83.19 307 TRP A C 1
ATOM 2289 O O . TRP A 1 307 ? 8.299 -7.941 -2.363 1.00 83.19 307 TRP A O 1
ATOM 2299 N N . LEU A 1 308 ? 7.939 -9.047 -4.288 1.00 84.88 308 LEU A N 1
ATOM 2300 C CA . LEU A 1 308 ? 6.474 -9.090 -4.143 1.00 84.88 308 LEU A CA 1
ATOM 2301 C C . LEU A 1 308 ? 6.024 -9.748 -2.831 1.00 84.88 308 LEU A C 1
ATOM 2303 O O . LEU A 1 308 ? 4.999 -9.355 -2.277 1.00 84.88 308 LEU A O 1
ATOM 2307 N N . LEU A 1 309 ? 6.795 -10.687 -2.274 1.00 87.12 309 LEU A N 1
ATOM 2308 C CA . LEU A 1 309 ? 6.456 -11.337 -1.002 1.00 87.12 309 LEU A CA 1
ATOM 2309 C C . LEU A 1 309 ? 6.484 -10.373 0.187 1.00 87.12 309 LEU A C 1
ATOM 2311 O O . LEU A 1 309 ? 5.784 -10.598 1.171 1.00 87.12 309 LEU A O 1
ATOM 2315 N N . THR A 1 310 ? 7.219 -9.262 0.106 1.00 86.69 310 THR A N 1
ATOM 2316 C CA . THR A 1 310 ? 7.180 -8.228 1.156 1.00 86.69 310 THR A CA 1
ATOM 2317 C C . THR A 1 310 ? 5.791 -7.588 1.272 1.00 86.69 310 THR A C 1
ATOM 2319 O O . THR A 1 310 ? 5.388 -7.144 2.351 1.00 86.69 310 THR A O 1
ATOM 2322 N N . TRP A 1 311 ? 5.000 -7.631 0.192 1.00 86.44 311 TRP A N 1
ATOM 2323 C CA . TRP A 1 311 ? 3.611 -7.184 0.179 1.00 86.44 311 TRP A CA 1
ATOM 2324 C C . TRP A 1 311 ? 2.695 -8.012 1.075 1.00 86.44 311 TRP A C 1
ATOM 2326 O O . TRP A 1 311 ? 1.680 -7.504 1.552 1.00 86.44 311 TRP A O 1
ATOM 2336 N N . PHE A 1 312 ? 3.085 -9.253 1.379 1.00 88.81 312 PHE A N 1
ATOM 2337 C CA . PHE A 1 312 ? 2.388 -10.089 2.348 1.00 88.81 312 PHE A CA 1
ATOM 2338 C C . PHE A 1 312 ? 2.247 -9.375 3.699 1.00 88.81 312 PHE A C 1
ATOM 2340 O O . PHE A 1 312 ? 1.190 -9.440 4.315 1.00 88.81 312 PHE A O 1
ATOM 2347 N N . PHE A 1 313 ? 3.262 -8.613 4.119 1.00 89.31 313 PHE A N 1
ATOM 2348 C CA . PHE A 1 313 ? 3.213 -7.795 5.334 1.00 89.31 313 PHE A CA 1
ATOM 2349 C C . PHE A 1 313 ? 2.612 -6.408 5.087 1.00 89.31 313 PHE A C 1
ATOM 2351 O O . PHE A 1 313 ? 1.870 -5.903 5.925 1.00 89.31 313 PHE A O 1
ATOM 2358 N N . GLY A 1 314 ? 2.866 -5.795 3.927 1.00 86.50 314 GLY A N 1
ATOM 2359 C CA . GLY A 1 314 ? 2.262 -4.505 3.566 1.00 86.50 314 GLY A CA 1
ATOM 2360 C C . GLY A 1 314 ? 0.725 -4.528 3.581 1.00 86.50 314 GLY A C 1
ATOM 2361 O O . GLY A 1 314 ? 0.089 -3.552 3.984 1.00 86.50 314 GLY A O 1
ATOM 2362 N N . ALA A 1 315 ? 0.114 -5.663 3.228 1.00 85.56 315 ALA A N 1
ATOM 2363 C CA . ALA A 1 315 ? -1.338 -5.839 3.215 1.00 85.56 315 ALA A CA 1
ATOM 2364 C C . ALA A 1 315 ? -2.007 -5.701 4.600 1.00 85.56 315 ALA A C 1
ATOM 2366 O O . ALA A 1 315 ? -3.211 -5.438 4.663 1.00 85.56 315 ALA A O 1
ATOM 2367 N N . THR A 1 316 ? -1.265 -5.814 5.710 1.00 87.31 316 THR A N 1
ATOM 2368 C CA . THR A 1 316 ? -1.839 -5.652 7.058 1.00 87.31 316 THR A CA 1
ATOM 2369 C C . THR A 1 316 ? -1.979 -4.194 7.477 1.00 87.31 316 THR A C 1
ATOM 2371 O O . THR A 1 316 ? -2.780 -3.906 8.359 1.00 87.31 316 THR A O 1
ATOM 2374 N N . VAL A 1 317 ? -1.252 -3.262 6.850 1.00 89.19 317 VAL A N 1
ATOM 2375 C CA . VAL A 1 317 ? -1.169 -1.857 7.294 1.00 89.19 317 VAL A CA 1
ATOM 2376 C C . VAL A 1 317 ? -2.529 -1.159 7.257 1.00 89.19 317 VAL A C 1
ATOM 2378 O O . VAL A 1 317 ? -2.899 -0.483 8.218 1.00 89.19 317 VAL A O 1
ATOM 2381 N N . MET A 1 318 ? -3.290 -1.337 6.174 1.00 87.19 318 MET A N 1
ATOM 2382 C CA . MET A 1 318 ? -4.625 -0.752 6.011 1.00 87.19 318 MET A CA 1
ATOM 2383 C C . MET A 1 318 ? -5.603 -1.230 7.106 1.00 87.19 318 MET A C 1
ATOM 2385 O O . MET A 1 318 ? -6.111 -0.373 7.832 1.00 87.19 318 MET A O 1
ATOM 2389 N N . PRO A 1 319 ? -5.850 -2.545 7.307 1.00 86.56 319 PRO A N 1
ATOM 2390 C CA . PRO A 1 319 ? -6.784 -3.003 8.336 1.00 86.56 319 PRO A CA 1
ATOM 2391 C C . PRO A 1 319 ? -6.328 -2.652 9.755 1.00 86.56 319 PRO A C 1
ATOM 2393 O O . PRO A 1 319 ? -7.159 -2.237 10.559 1.00 86.56 319 PRO A O 1
ATOM 2396 N N . THR A 1 320 ? -5.029 -2.732 10.069 1.00 87.69 320 THR A N 1
ATOM 2397 C CA . THR A 1 320 ? -4.539 -2.381 11.413 1.00 87.69 320 THR A CA 1
ATOM 2398 C C . THR A 1 320 ? -4.641 -0.886 11.698 1.00 87.69 320 THR A C 1
ATOM 2400 O O . THR A 1 320 ? -4.983 -0.499 12.809 1.00 87.69 320 THR A O 1
ATOM 2403 N N . THR A 1 321 ? -4.379 -0.025 10.710 1.00 86.75 321 THR A N 1
ATOM 2404 C CA . THR A 1 321 ? -4.500 1.433 10.894 1.00 86.75 321 THR A CA 1
ATOM 2405 C C . THR A 1 321 ? -5.967 1.856 10.967 1.00 86.75 321 THR A C 1
ATOM 2407 O O . THR A 1 321 ? -6.309 2.724 11.768 1.00 86.75 321 THR A O 1
ATOM 2410 N N . ASN A 1 322 ? -6.847 1.213 10.189 1.00 85.56 322 ASN A N 1
ATOM 2411 C CA . ASN A 1 322 ? -8.290 1.440 10.276 1.00 85.56 322 ASN A CA 1
ATOM 2412 C C . ASN A 1 322 ? -8.838 1.039 11.653 1.00 85.56 322 ASN A C 1
ATOM 2414 O O . ASN A 1 322 ? -9.570 1.818 12.254 1.00 85.56 322 ASN A O 1
ATOM 2418 N N . ALA A 1 323 ? -8.413 -0.111 12.187 1.00 83.19 323 ALA A N 1
ATOM 2419 C CA . ALA A 1 323 ? -8.794 -0.561 13.525 1.00 83.19 323 ALA A CA 1
ATOM 2420 C C . ALA A 1 323 ? -8.327 0.416 14.627 1.00 83.19 323 ALA A C 1
ATOM 2422 O O . ALA A 1 323 ? -9.117 0.841 15.472 1.00 83.19 323 ALA A O 1
ATOM 2423 N N . LEU A 1 324 ? -7.083 0.908 14.540 1.00 83.88 324 LEU A N 1
ATOM 2424 C CA . LEU A 1 324 ? -6.562 1.917 15.473 1.00 83.88 324 LEU A CA 1
ATOM 2425 C C . LEU A 1 324 ? -7.387 3.207 15.489 1.00 83.88 324 LEU A C 1
ATOM 2427 O O . LEU A 1 324 ? -7.483 3.851 16.536 1.00 83.88 324 LEU A O 1
ATOM 2431 N N . MET A 1 325 ? -7.934 3.616 14.340 1.00 86.00 325 MET A N 1
ATOM 2432 C CA . MET A 1 325 ? -8.805 4.788 14.238 1.00 86.00 325 MET A CA 1
ATOM 2433 C C . MET A 1 325 ? -10.228 4.481 14.709 1.00 86.00 325 MET A C 1
ATOM 2435 O O . MET A 1 325 ? -10.807 5.308 15.411 1.00 86.00 325 MET A O 1
ATOM 2439 N N . SER A 1 326 ? -10.776 3.305 14.383 1.00 82.31 326 SER A N 1
ATOM 2440 C CA . SER A 1 326 ? -12.146 2.938 14.756 1.00 82.31 326 SER A CA 1
ATOM 2441 C C . SER A 1 326 ? -12.330 2.863 16.268 1.00 82.31 326 SER A C 1
ATOM 2443 O O . SER A 1 326 ? -13.360 3.302 16.760 1.00 82.31 326 SER A O 1
ATOM 2445 N N . HIS A 1 327 ? -11.323 2.413 17.025 1.00 78.88 327 HIS A N 1
ATOM 2446 C CA . HIS A 1 327 ? -11.375 2.412 18.498 1.00 78.88 327 HIS A CA 1
ATOM 2447 C C . HIS A 1 327 ? -11.388 3.820 19.124 1.00 78.88 327 HIS A C 1
ATOM 2449 O O . HIS A 1 327 ? -11.558 3.958 20.333 1.00 78.88 327 HIS A O 1
ATOM 2455 N N . ARG A 1 328 ? -11.160 4.876 18.328 1.00 77.50 328 ARG A N 1
ATOM 2456 C CA . ARG A 1 328 ? -11.002 6.271 18.790 1.00 77.50 328 ARG A CA 1
ATOM 2457 C C . ARG A 1 328 ? -12.151 7.185 18.387 1.00 77.50 328 ARG A C 1
ATOM 2459 O O . ARG A 1 328 ? -12.136 8.363 18.745 1.00 77.50 328 ARG A O 1
ATOM 2466 N N . VAL A 1 329 ? -13.110 6.662 17.636 1.00 77.81 329 VAL A N 1
ATOM 2467 C CA . VAL A 1 329 ? -14.335 7.365 17.266 1.00 77.81 329 VAL A CA 1
ATOM 2468 C C . VAL A 1 329 ? -15.523 6.611 17.844 1.00 77.81 329 VAL A C 1
ATOM 2470 O O . VAL A 1 329 ? -15.515 5.384 17.954 1.00 77.81 329 VAL A O 1
ATOM 2473 N N . THR A 1 330 ? -16.537 7.356 18.260 1.00 75.44 330 THR A N 1
ATOM 2474 C CA . THR A 1 330 ? -17.772 6.790 18.796 1.00 75.44 330 THR A CA 1
ATOM 2475 C C . THR A 1 330 ? -18.548 6.055 17.698 1.00 75.44 330 THR A C 1
ATOM 2477 O O . THR A 1 330 ? -18.290 6.236 16.505 1.00 75.44 330 THR A O 1
ATOM 2480 N N . ALA A 1 331 ? -19.480 5.180 18.084 1.00 70.56 331 ALA A N 1
ATOM 2481 C CA . ALA A 1 331 ? -20.231 4.354 17.135 1.00 70.56 331 ALA A CA 1
ATOM 2482 C C . ALA A 1 331 ? -21.006 5.190 16.093 1.00 70.56 331 ALA A C 1
ATOM 2484 O O . ALA A 1 331 ? -21.083 4.807 14.927 1.00 70.56 331 ALA A O 1
ATOM 2485 N N . ASP A 1 332 ? -21.512 6.356 16.493 1.00 71.38 332 ASP A N 1
ATOM 2486 C CA . ASP A 1 332 ? -22.200 7.344 15.655 1.00 71.38 332 ASP A CA 1
ATOM 2487 C C . ASP A 1 332 ? -21.272 8.056 14.653 1.00 71.38 332 ASP A C 1
ATOM 2489 O O . ASP A 1 332 ? -21.723 8.448 13.578 1.00 71.38 332 ASP A O 1
ATOM 2493 N N . ALA A 1 333 ? -19.969 8.136 14.937 1.00 73.88 333 ALA A N 1
ATOM 2494 C CA . ALA A 1 333 ? -18.966 8.757 14.066 1.00 73.88 333 ALA A CA 1
ATOM 2495 C C . ALA A 1 333 ? -18.231 7.757 13.143 1.00 73.88 333 ALA A C 1
ATOM 2497 O O . ALA A 1 333 ? -17.407 8.158 12.316 1.00 73.88 333 ALA A O 1
ATOM 2498 N N . GLN A 1 334 ? -18.524 6.451 13.229 1.00 70.50 334 GLN A N 1
ATOM 2499 C CA . GLN A 1 334 ? -17.871 5.424 12.395 1.00 70.50 334 GLN A CA 1
ATOM 2500 C C . GLN A 1 334 ? -18.118 5.634 10.897 1.00 70.50 334 GLN A C 1
ATOM 2502 O O . GLN A 1 334 ? -17.207 5.460 10.087 1.00 70.50 334 GLN A O 1
ATOM 2507 N N . GLY A 1 335 ? -19.337 6.032 10.519 1.00 67.38 335 GLY A N 1
ATOM 2508 C CA . GLY A 1 335 ? -19.675 6.324 9.124 1.00 67.38 335 GLY A CA 1
ATOM 2509 C C . GLY A 1 335 ? -18.864 7.495 8.564 1.00 67.38 335 GLY A C 1
ATOM 2510 O O . GLY A 1 335 ? -18.378 7.425 7.435 1.00 67.38 335 GLY A O 1
ATOM 2511 N N . GLU A 1 336 ? -18.648 8.534 9.374 1.00 79.12 336 GLU A N 1
ATOM 2512 C CA . GLU A 1 336 ? -17.830 9.690 8.999 1.00 79.12 336 GLU A CA 1
ATOM 2513 C C . GLU A 1 336 ? -16.354 9.300 8.835 1.00 79.12 336 GLU A C 1
ATOM 2515 O O . GLU A 1 336 ? -15.721 9.710 7.862 1.00 79.12 336 GLU A O 1
ATOM 2520 N N . LEU A 1 337 ? -15.821 8.449 9.724 1.00 80.94 337 LEU A N 1
ATOM 2521 C CA . LEU A 1 337 ? -14.462 7.910 9.607 1.00 80.94 337 LEU A CA 1
ATOM 2522 C C . LEU A 1 337 ? -14.280 7.104 8.312 1.00 80.94 337 LEU A C 1
ATOM 2524 O O . LEU A 1 337 ? -13.319 7.342 7.580 1.00 80.94 337 LEU A O 1
ATOM 2528 N N . GLN A 1 338 ? -15.192 6.175 8.003 1.00 82.19 338 GLN A N 1
ATOM 2529 C CA . GLN A 1 338 ? -15.105 5.391 6.762 1.00 82.19 338 GLN A CA 1
ATOM 2530 C C . GLN A 1 338 ? -15.235 6.288 5.526 1.00 82.19 338 GLN A C 1
ATOM 2532 O O . GLN A 1 338 ? -14.501 6.110 4.552 1.00 82.19 338 GLN A O 1
ATOM 2537 N N . GLY A 1 339 ? -16.095 7.307 5.597 1.00 78.38 339 GLY A N 1
ATOM 2538 C CA . GLY A 1 339 ? -16.177 8.348 4.582 1.00 78.38 339 GLY A CA 1
ATOM 2539 C C . GLY A 1 339 ? -14.850 9.088 4.402 1.00 78.38 339 GLY A C 1
ATOM 2540 O O . GLY A 1 339 ? -14.398 9.242 3.274 1.00 78.38 339 GLY A O 1
ATOM 2541 N N . ALA A 1 340 ? -14.190 9.497 5.488 1.00 84.69 340 ALA A N 1
ATOM 2542 C CA . ALA A 1 340 ? -12.898 10.179 5.426 1.00 84.69 340 ALA A CA 1
ATOM 2543 C C . ALA A 1 340 ? -11.795 9.288 4.824 1.00 84.69 340 ALA A C 1
ATOM 2545 O O . ALA A 1 340 ? -11.026 9.753 3.982 1.00 84.69 340 ALA A O 1
ATOM 2546 N N . VAL A 1 341 ? -11.737 8.002 5.191 1.00 87.00 341 VAL A N 1
ATOM 2547 C CA . VAL A 1 341 ? -10.794 7.031 4.600 1.00 87.00 341 VAL A CA 1
ATOM 2548 C C . VAL A 1 341 ? -11.038 6.868 3.093 1.00 87.00 341 VAL A C 1
ATOM 2550 O O . VAL A 1 341 ? -10.081 6.880 2.315 1.00 87.00 341 VAL A O 1
ATOM 2553 N N . ALA A 1 342 ? -12.299 6.777 2.659 1.00 83.94 342 ALA A N 1
ATOM 2554 C CA . ALA A 1 342 ? -12.655 6.698 1.240 1.00 83.94 342 ALA A CA 1
ATOM 2555 C C . ALA A 1 342 ? -12.273 7.974 0.462 1.00 83.94 342 ALA A C 1
ATOM 2557 O O . ALA A 1 342 ? -11.766 7.892 -0.664 1.00 83.94 342 ALA A O 1
ATOM 2558 N N . SER A 1 343 ? -12.444 9.154 1.068 1.00 86.69 343 SER A N 1
ATOM 2559 C CA . SER A 1 343 ? -11.993 10.427 0.491 1.00 86.69 343 SER A CA 1
ATOM 2560 C C . SER A 1 343 ? -10.475 10.455 0.296 1.00 86.69 343 SER A C 1
ATOM 2562 O O . SER A 1 34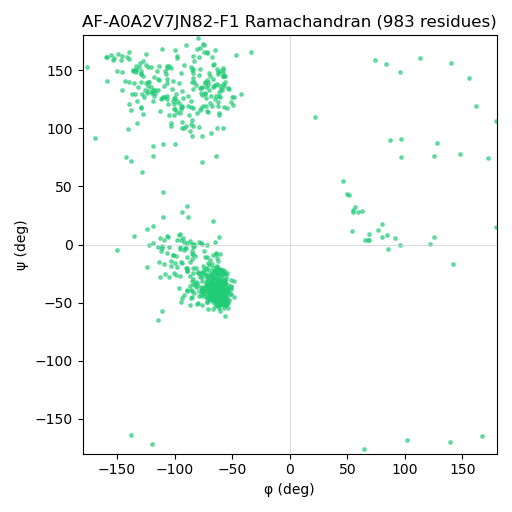3 ? -10.005 10.883 -0.759 1.00 86.69 343 SER A O 1
ATOM 2564 N N . LEU A 1 344 ? -9.696 9.963 1.269 1.00 88.06 344 LEU A N 1
ATOM 2565 C CA . LEU A 1 344 ? -8.234 9.875 1.145 1.00 88.06 344 LEU A CA 1
ATOM 2566 C C . LEU A 1 344 ? -7.798 8.906 0.047 1.00 88.06 344 LEU A C 1
ATOM 2568 O O . LEU A 1 344 ? -6.873 9.222 -0.700 1.00 88.06 344 LEU A O 1
ATOM 2572 N N . PHE A 1 345 ? -8.475 7.763 -0.082 1.00 88.25 345 PHE A N 1
ATOM 2573 C CA . PHE A 1 345 ? -8.217 6.813 -1.165 1.00 88.25 345 PHE A CA 1
ATOM 2574 C C . PHE A 1 345 ? -8.491 7.431 -2.543 1.00 88.25 345 PHE A C 1
ATOM 2576 O O . PHE A 1 345 ? -7.735 7.233 -3.496 1.00 88.25 345 PHE A O 1
ATOM 2583 N N . SER A 1 346 ? -9.553 8.229 -2.650 1.00 87.94 346 SER A N 1
ATOM 2584 C CA . SER A 1 346 ? -9.863 8.948 -3.886 1.00 87.94 346 SER A CA 1
ATOM 2585 C C . SER A 1 346 ? -8.807 10.010 -4.193 1.00 87.94 346 SER A C 1
ATOM 2587 O O . SER A 1 346 ? -8.304 10.080 -5.312 1.00 87.94 346 SER A O 1
ATOM 2589 N N . LEU A 1 347 ? -8.402 10.792 -3.188 1.00 89.88 347 LEU A N 1
ATOM 2590 C CA . LEU A 1 347 ? -7.371 11.818 -3.338 1.00 89.88 347 LEU A CA 1
ATOM 2591 C C . LEU A 1 347 ? -6.018 11.215 -3.741 1.00 89.88 347 LEU A C 1
ATOM 2593 O O . LEU A 1 347 ? -5.353 11.740 -4.635 1.00 89.88 347 LEU A O 1
ATOM 2597 N N . SER A 1 348 ? -5.621 10.095 -3.131 1.00 89.94 348 SER A N 1
ATOM 2598 C CA . SER A 1 348 ? -4.396 9.386 -3.509 1.00 89.94 348 SER A CA 1
ATOM 2599 C C . SER A 1 348 ? -4.490 8.802 -4.922 1.00 89.94 348 SER A C 1
ATOM 2601 O O . SER A 1 348 ? -3.500 8.807 -5.647 1.00 89.94 348 SER A O 1
ATOM 2603 N N . SER A 1 349 ? -5.667 8.348 -5.360 1.00 88.44 349 SER A N 1
ATOM 2604 C CA . SER A 1 349 ? -5.920 7.850 -6.725 1.00 88.44 349 SER A CA 1
ATOM 2605 C C . SER A 1 349 ? -5.931 8.933 -7.791 1.00 88.44 349 SER A C 1
ATOM 2607 O O . SER A 1 349 ? -5.540 8.668 -8.924 1.00 88.44 349 SER A O 1
ATOM 2609 N N . ILE A 1 350 ? -6.292 10.160 -7.429 1.00 90.88 350 ILE A N 1
ATOM 2610 C CA . ILE A 1 350 ? -6.181 11.316 -8.317 1.00 90.88 350 ILE A CA 1
ATOM 2611 C C . ILE A 1 350 ? -4.717 11.773 -8.396 1.00 90.88 350 ILE A C 1
ATOM 2613 O O . ILE A 1 350 ? -4.163 11.893 -9.482 1.00 90.88 350 ILE A O 1
ATOM 2617 N N . LEU A 1 351 ? -4.053 12.005 -7.260 1.00 88.31 351 LEU A N 1
ATOM 2618 C CA . LEU A 1 351 ? -2.724 12.634 -7.245 1.00 88.31 351 LEU A CA 1
ATOM 2619 C C . LEU A 1 351 ? -1.570 11.661 -7.524 1.00 88.31 351 LEU A C 1
ATOM 2621 O O . LEU A 1 351 ? -0.566 12.041 -8.127 1.00 88.31 351 LEU A O 1
ATOM 2625 N N . GLY A 1 352 ? -1.689 10.415 -7.073 1.00 83.88 352 GLY A N 1
ATOM 2626 C CA . GLY A 1 352 ? -0.604 9.437 -7.088 1.00 83.88 352 GLY A CA 1
ATOM 2627 C C . GLY A 1 352 ? -0.169 9.007 -8.490 1.00 83.88 352 GLY A C 1
ATOM 2628 O O . GLY A 1 352 ? 1.009 9.155 -8.807 1.00 83.88 352 GLY A O 1
ATOM 2629 N N . PRO A 1 353 ? -1.068 8.513 -9.361 1.00 86.00 353 PRO A N 1
ATOM 2630 C CA . PRO A 1 353 ? -0.694 8.041 -10.691 1.00 86.00 353 PRO A CA 1
ATOM 2631 C C . PRO A 1 353 ? 0.063 9.059 -11.558 1.00 86.00 353 PRO A C 1
ATOM 2633 O O . PRO A 1 353 ? 1.132 8.696 -12.058 1.00 86.00 353 PRO A O 1
ATOM 2636 N N . PRO A 1 354 ? -0.384 10.322 -11.730 1.00 81.56 354 PRO A N 1
ATOM 2637 C CA . PRO A 1 354 ? 0.383 11.305 -12.494 1.00 81.56 354 PRO A CA 1
ATOM 2638 C C . PRO A 1 354 ? 1.707 11.650 -11.805 1.00 81.56 354 PRO A C 1
ATOM 2640 O O . PRO A 1 354 ? 2.717 11.777 -12.488 1.00 81.56 354 PRO A O 1
ATOM 2643 N N . LEU A 1 355 ? 1.756 11.731 -10.469 1.00 78.62 355 LEU A N 1
ATOM 2644 C CA . LEU A 1 355 ? 3.006 11.971 -9.743 1.00 78.62 355 LEU A CA 1
ATOM 2645 C C . LEU A 1 355 ? 4.043 10.868 -10.021 1.00 78.62 355 LEU A C 1
ATOM 2647 O O . LEU A 1 355 ? 5.173 11.166 -10.411 1.00 78.62 355 LEU A O 1
ATOM 2651 N N . MET A 1 356 ? 3.650 9.602 -9.877 1.00 78.94 356 MET A N 1
ATOM 2652 C CA . MET A 1 356 ? 4.563 8.460 -9.997 1.00 78.94 356 MET A CA 1
ATOM 2653 C C . MET A 1 356 ? 4.955 8.171 -11.445 1.00 78.94 356 MET A C 1
ATOM 2655 O O . MET A 1 356 ? 6.127 7.942 -11.734 1.00 78.94 356 MET A O 1
ATOM 2659 N N . SER A 1 357 ? 4.009 8.246 -12.379 1.00 77.44 357 SER A N 1
ATOM 2660 C CA . SER A 1 357 ? 4.291 8.062 -13.809 1.00 77.44 357 SER A CA 1
ATOM 2661 C C . SER A 1 357 ? 5.153 9.180 -14.402 1.00 77.44 357 SER A C 1
ATOM 2663 O O . SER A 1 357 ? 6.011 8.896 -15.231 1.00 77.44 357 SER A O 1
ATOM 2665 N N . GLN A 1 358 ? 4.987 10.434 -13.965 1.00 73.44 358 GLN A N 1
ATOM 2666 C CA . GLN A 1 358 ? 5.833 11.550 -14.402 1.00 73.44 358 GLN A CA 1
ATOM 2667 C C . GLN A 1 358 ? 7.252 11.426 -13.848 1.00 73.44 358 GLN A C 1
ATOM 2669 O O . GLN A 1 358 ? 8.211 11.727 -14.557 1.00 73.44 358 GLN A O 1
ATOM 2674 N N . LEU A 1 359 ? 7.404 10.976 -12.596 1.00 66.69 359 LEU A N 1
ATOM 2675 C CA . LEU A 1 359 ? 8.716 10.638 -12.041 1.00 66.69 359 LEU A CA 1
ATOM 2676 C C . LEU A 1 359 ? 9.359 9.509 -12.855 1.00 66.69 359 LEU A C 1
ATOM 2678 O O . LEU A 1 359 ? 10.472 9.676 -13.344 1.00 66.69 359 LEU A O 1
ATOM 2682 N N . PHE A 1 360 ? 8.642 8.410 -13.100 1.00 66.06 360 PHE A N 1
ATOM 2683 C CA . PHE A 1 360 ? 9.127 7.327 -13.958 1.00 66.06 360 PHE A CA 1
ATOM 2684 C C . PHE A 1 360 ? 9.527 7.840 -15.350 1.00 66.06 360 PHE A C 1
ATOM 2686 O O . PHE A 1 360 ? 10.647 7.600 -15.790 1.00 66.06 360 PHE A O 1
ATOM 2693 N N . GLY A 1 361 ? 8.652 8.582 -16.032 1.00 59.91 361 GLY A N 1
ATOM 2694 C CA . GLY A 1 361 ? 8.839 9.063 -17.403 1.00 59.91 361 GLY A CA 1
ATOM 2695 C C . GLY A 1 361 ? 10.004 10.038 -17.566 1.00 59.91 361 GLY A C 1
ATOM 2696 O O . GLY A 1 361 ? 10.823 9.873 -18.467 1.00 59.91 361 GLY A O 1
ATOM 2697 N N . ARG A 1 362 ? 10.132 11.022 -16.663 1.00 61.53 362 ARG A N 1
ATOM 2698 C CA . ARG A 1 362 ? 11.224 12.013 -16.705 1.00 61.53 362 ARG A CA 1
ATOM 2699 C C . ARG A 1 362 ? 12.591 11.383 -16.548 1.00 61.53 362 ARG A C 1
ATOM 2701 O O . ARG A 1 362 ? 13.537 11.813 -17.197 1.00 61.53 362 ARG A O 1
ATOM 2708 N N . PHE A 1 363 ? 12.692 10.388 -15.680 1.00 54.97 363 PHE A N 1
ATOM 2709 C CA . PHE A 1 363 ? 13.959 9.733 -15.447 1.00 54.97 363 PHE A CA 1
ATOM 2710 C C . PHE A 1 363 ? 14.171 8.556 -16.417 1.00 54.97 363 PHE A C 1
ATOM 2712 O O . PHE A 1 363 ? 15.303 8.234 -16.723 1.00 54.97 363 PHE A O 1
ATOM 2719 N N . SER A 1 364 ? 13.146 7.967 -17.033 1.00 53.81 364 SER A N 1
ATOM 2720 C CA . SER A 1 364 ? 13.307 6.939 -18.083 1.00 53.81 364 SER A CA 1
ATOM 2721 C C . SER A 1 364 ? 13.516 7.481 -19.505 1.00 53.81 364 SER A C 1
ATOM 2723 O O . SER A 1 364 ? 13.601 6.673 -20.423 1.00 53.81 364 SER A O 1
ATOM 2725 N N . ALA A 1 365 ? 13.560 8.792 -19.755 1.00 51.50 365 ALA A N 1
ATOM 2726 C CA . ALA A 1 365 ? 13.697 9.337 -21.114 1.00 51.50 365 ALA A CA 1
ATOM 2727 C C . ALA A 1 365 ? 15.146 9.284 -21.643 1.00 51.50 365 ALA A C 1
ATOM 2729 O O . ALA A 1 365 ? 16.088 9.511 -20.890 1.00 51.50 365 ALA A O 1
ATOM 2730 N N . SER A 1 366 ? 15.323 9.068 -22.953 1.00 42.25 366 SER A N 1
ATOM 2731 C CA . SER A 1 366 ? 16.642 9.036 -23.620 1.00 42.25 366 SER A CA 1
ATOM 2732 C C . SER A 1 366 ? 17.369 10.385 -23.630 1.00 42.25 366 SER A C 1
ATOM 2734 O O . SER A 1 366 ? 18.593 10.433 -23.714 1.00 42.25 366 SER A O 1
ATOM 2736 N N . THR A 1 367 ? 16.618 11.482 -23.518 1.00 32.41 367 THR A N 1
ATOM 2737 C CA . THR A 1 367 ? 17.110 12.865 -23.407 1.00 32.41 367 THR A CA 1
ATOM 2738 C C . THR A 1 367 ? 17.244 13.337 -21.960 1.00 32.41 367 THR A C 1
ATOM 2740 O O . THR A 1 367 ? 17.555 14.505 -21.716 1.00 32.41 367 THR A O 1
ATOM 2743 N N . ALA A 1 368 ? 16.990 12.462 -20.983 1.00 36.41 368 ALA A N 1
ATOM 2744 C CA . ALA A 1 368 ? 17.149 12.819 -19.587 1.00 36.41 368 ALA A CA 1
ATOM 2745 C C . ALA A 1 368 ? 18.629 13.144 -19.307 1.00 36.41 368 ALA A C 1
ATOM 2747 O O . ALA A 1 368 ? 19.508 12.400 -19.746 1.00 36.41 368 ALA A O 1
ATOM 2748 N N . PRO A 1 369 ? 18.932 14.206 -18.533 1.00 29.41 369 PRO A N 1
ATOM 2749 C CA . PRO A 1 369 ? 20.308 14.504 -18.142 1.00 29.41 369 PRO A CA 1
ATOM 2750 C C . PRO A 1 369 ? 20.973 13.326 -17.409 1.00 29.41 369 PRO A C 1
ATOM 2752 O O . PRO A 1 369 ? 22.196 13.221 -17.427 1.00 29.41 369 PRO A O 1
ATOM 2755 N N . VAL A 1 370 ? 20.168 12.427 -16.815 1.00 34.44 370 VAL A N 1
ATOM 2756 C CA . VAL A 1 370 ? 20.565 11.104 -16.311 1.00 34.44 370 VAL A CA 1
ATOM 2757 C C . VAL A 1 370 ? 19.414 10.097 -16.511 1.00 34.44 370 VAL A C 1
ATOM 2759 O O . VAL A 1 370 ? 18.268 10.394 -16.168 1.00 34.44 370 VAL A O 1
ATOM 2762 N N . HIS A 1 371 ? 19.718 8.906 -17.035 1.00 37.47 371 HIS A N 1
ATOM 2763 C CA . HIS A 1 371 ? 18.754 7.885 -17.474 1.00 37.47 371 HIS A CA 1
ATOM 2764 C C . HIS A 1 371 ? 18.458 6.866 -16.342 1.00 37.47 371 HIS A C 1
ATOM 2766 O O . HIS A 1 371 ? 19.251 5.978 -16.052 1.00 37.47 371 HIS A O 1
ATOM 2772 N N . LEU A 1 372 ? 17.331 7.024 -15.638 1.00 50.34 372 LEU A N 1
ATOM 2773 C CA . LEU A 1 372 ? 16.896 6.295 -14.431 1.00 50.34 372 LEU A CA 1
ATOM 2774 C C . LEU A 1 372 ? 15.374 5.987 -14.361 1.00 50.34 372 LEU A C 1
ATOM 2776 O O . LEU A 1 372 ? 14.640 6.543 -13.544 1.00 50.34 372 LEU A O 1
ATOM 2780 N N . PRO A 1 373 ? 14.871 5.013 -15.121 1.00 38.94 373 PRO A N 1
ATOM 2781 C CA . PRO A 1 373 ? 13.462 4.593 -15.106 1.00 38.94 373 PRO A CA 1
ATOM 2782 C C . PRO A 1 373 ? 12.916 4.197 -13.738 1.00 38.94 373 PRO A C 1
ATOM 2784 O O . PRO A 1 373 ? 11.731 4.325 -13.470 1.00 38.94 373 PRO A O 1
ATOM 2787 N N . GLY A 1 374 ? 13.782 3.737 -12.843 1.00 34.84 374 GLY A N 1
ATOM 2788 C CA . GLY A 1 374 ? 13.422 3.370 -11.483 1.00 34.84 374 GLY A CA 1
ATOM 2789 C C . GLY A 1 374 ? 13.093 4.537 -10.546 1.00 34.84 374 GLY A C 1
ATOM 2790 O O . GLY A 1 374 ? 12.777 4.295 -9.394 1.00 34.84 374 GLY A O 1
ATOM 2791 N N . ALA A 1 375 ? 13.149 5.806 -10.954 1.00 36.94 375 ALA A N 1
ATOM 2792 C CA . ALA A 1 375 ? 12.987 6.930 -10.019 1.00 36.94 375 ALA A CA 1
ATOM 2793 C C . ALA A 1 375 ? 11.641 6.974 -9.260 1.00 36.94 375 ALA A C 1
ATOM 2795 O O . ALA A 1 375 ? 11.574 7.562 -8.183 1.00 36.94 375 ALA A O 1
ATOM 2796 N N . ALA A 1 376 ? 10.593 6.326 -9.778 1.00 36.50 376 ALA A N 1
ATOM 2797 C CA . ALA A 1 376 ? 9.333 6.143 -9.059 1.00 36.50 376 ALA A CA 1
ATOM 2798 C C . ALA A 1 376 ? 9.368 4.996 -8.024 1.00 36.50 376 ALA A C 1
ATOM 2800 O O . ALA A 1 376 ? 8.620 5.051 -7.055 1.00 36.50 376 ALA A O 1
ATOM 2801 N N . SER A 1 377 ? 10.249 3.998 -8.191 1.00 37.84 377 SER A N 1
ATOM 2802 C CA . SER A 1 377 ? 10.224 2.703 -7.478 1.00 37.84 377 SER A CA 1
ATOM 2803 C C . SER A 1 377 ? 11.589 2.226 -6.946 1.00 37.84 377 SER A C 1
ATOM 2805 O O . SER A 1 377 ? 11.681 1.101 -6.470 1.00 37.84 377 SER A O 1
ATOM 2807 N N . GLY A 1 378 ? 12.651 3.035 -7.017 1.00 36.09 378 GLY A N 1
ATOM 2808 C CA . GLY A 1 378 ? 14.028 2.595 -6.776 1.00 36.09 378 GLY A CA 1
ATOM 2809 C C . GLY A 1 378 ? 14.837 2.226 -8.058 1.00 36.09 378 GLY A C 1
ATOM 2810 O O . GLY A 1 378 ? 14.262 1.769 -9.027 1.00 36.09 378 GLY A O 1
ATOM 2811 N N . THR A 1 379 ? 16.163 2.436 -8.069 1.00 33.41 379 THR A N 1
ATOM 2812 C CA . THR A 1 379 ? 17.200 2.456 -9.163 1.00 33.41 379 THR A CA 1
ATOM 2813 C C . THR A 1 379 ? 17.195 1.561 -10.460 1.00 33.41 379 THR A C 1
ATOM 2815 O O . THR A 1 379 ? 16.518 0.551 -10.587 1.00 33.41 379 THR A O 1
ATOM 2818 N N . ALA A 1 380 ? 18.037 1.937 -11.456 1.00 33.88 380 ALA A N 1
ATOM 2819 C CA . ALA A 1 380 ? 18.657 1.083 -12.509 1.00 33.88 380 ALA A CA 1
ATOM 2820 C C . ALA A 1 380 ? 19.930 1.764 -13.122 1.00 33.88 380 ALA A C 1
ATOM 2822 O O . ALA A 1 380 ? 20.061 2.971 -12.922 1.00 33.88 380 ALA A O 1
ATOM 2823 N N . PRO A 1 381 ? 20.858 1.037 -13.803 1.00 36.78 381 PRO A N 1
ATOM 2824 C CA . PRO A 1 381 ? 22.154 1.535 -14.314 1.00 36.78 381 PRO A CA 1
ATOM 2825 C C . PRO A 1 381 ? 22.179 1.902 -15.822 1.00 36.78 381 PRO A C 1
ATOM 2827 O O . PRO A 1 381 ? 21.259 1.562 -16.563 1.00 36.78 381 PRO A O 1
ATOM 2830 N N . ASP A 1 382 ? 23.259 2.588 -16.229 1.00 34.69 382 ASP A N 1
ATOM 2831 C CA . ASP A 1 382 ? 23.530 3.245 -17.522 1.00 34.69 382 ASP A CA 1
ATOM 2832 C C . ASP A 1 382 ? 23.490 2.360 -18.784 1.00 34.69 382 ASP A C 1
ATOM 2834 O O . ASP A 1 382 ? 24.108 1.297 -18.846 1.00 34.69 382 ASP A O 1
ATOM 2838 N N . LEU A 1 383 ? 22.888 2.914 -19.844 1.00 29.00 383 LEU A N 1
ATOM 2839 C CA . LEU A 1 383 ? 23.198 2.638 -21.251 1.00 29.00 383 LEU A CA 1
ATOM 2840 C C . LEU A 1 383 ? 23.313 3.982 -21.982 1.00 29.00 383 LEU A C 1
ATOM 2842 O O . LEU A 1 383 ? 22.312 4.637 -22.272 1.00 29.00 383 LEU A O 1
ATOM 2846 N N . ARG A 1 384 ? 24.547 4.394 -22.275 1.00 27.91 384 ARG A N 1
ATOM 2847 C CA . ARG A 1 384 ? 24.857 5.551 -23.117 1.00 27.91 384 ARG A CA 1
ATOM 2848 C C . ARG A 1 384 ? 26.051 5.188 -23.996 1.00 27.91 384 ARG A C 1
ATOM 2850 O O . ARG A 1 384 ? 27.164 5.192 -23.503 1.00 27.91 384 ARG A O 1
ATOM 2857 N N . GLU A 1 385 ? 25.789 4.812 -25.249 1.00 31.03 385 GLU A N 1
ATOM 2858 C CA . GLU A 1 385 ? 26.660 5.036 -26.424 1.00 31.03 385 GLU A CA 1
ATOM 2859 C C . GLU A 1 385 ? 26.110 4.286 -27.650 1.00 31.03 385 GLU A C 1
ATOM 2861 O O . GLU A 1 385 ? 26.620 3.249 -28.065 1.00 31.03 385 GLU A O 1
ATOM 2866 N N . SER A 1 386 ? 25.031 4.791 -28.258 1.00 26.97 386 SER A N 1
ATOM 2867 C CA . SER A 1 386 ? 24.678 4.403 -29.641 1.00 26.97 386 SER A CA 1
ATOM 2868 C C . SER A 1 386 ? 23.945 5.485 -30.447 1.00 26.97 386 SER A C 1
ATOM 2870 O O . SER A 1 386 ? 23.729 5.286 -31.632 1.00 26.97 386 SER A O 1
ATOM 2872 N N . ALA A 1 387 ? 23.590 6.640 -29.866 1.00 26.50 387 ALA A N 1
ATOM 2873 C CA . ALA A 1 387 ? 22.765 7.645 -30.555 1.00 26.50 387 ALA A CA 1
ATOM 2874 C C . ALA A 1 387 ? 23.475 8.976 -30.884 1.00 26.50 387 ALA A C 1
ATOM 2876 O O . ALA A 1 387 ? 22.827 9.891 -31.377 1.00 26.50 387 ALA A O 1
ATOM 2877 N N . GLU A 1 388 ? 24.785 9.110 -30.644 1.00 28.98 388 GLU A N 1
ATOM 2878 C CA . GLU A 1 388 ? 25.516 10.370 -30.904 1.00 28.98 388 GLU A CA 1
ATOM 2879 C C . GLU A 1 388 ? 26.432 10.343 -32.141 1.00 28.98 388 GLU A C 1
ATOM 2881 O O . GLU A 1 388 ? 27.130 11.318 -32.398 1.00 28.98 388 GLU A O 1
ATOM 2886 N N . ARG A 1 389 ? 26.423 9.282 -32.964 1.00 28.14 389 ARG A N 1
ATOM 2887 C CA . ARG A 1 389 ? 27.317 9.202 -34.141 1.00 28.14 389 ARG A CA 1
ATOM 2888 C C . ARG A 1 389 ? 26.717 9.584 -35.496 1.00 28.14 389 ARG A C 1
ATOM 2890 O O . ARG A 1 389 ? 27.453 9.533 -36.471 1.00 28.14 389 ARG A O 1
ATOM 2897 N N . GLU A 1 390 ? 25.466 10.041 -35.581 1.00 31.69 390 GLU A N 1
ATOM 2898 C CA . GLU A 1 390 ? 24.865 10.371 -36.892 1.00 31.69 390 GLU A CA 1
ATOM 2899 C C . GLU A 1 390 ? 24.423 11.825 -37.110 1.00 31.69 390 GLU A C 1
ATOM 2901 O O . GLU A 1 390 ? 23.983 12.159 -38.202 1.00 31.69 390 GLU A O 1
ATOM 2906 N N . PHE A 1 391 ? 24.604 12.738 -36.151 1.00 29.69 391 PHE A N 1
ATOM 2907 C CA . PHE A 1 391 ? 24.271 14.155 -36.366 1.00 29.69 391 PHE A CA 1
ATOM 2908 C C . PHE A 1 391 ? 25.335 15.089 -35.784 1.00 29.69 391 PHE A C 1
ATOM 2910 O O . PHE A 1 391 ? 25.128 15.782 -34.791 1.00 29.69 391 PHE A O 1
ATOM 2917 N N . CYS A 1 392 ? 26.499 15.129 -36.434 1.00 29.98 392 CYS A N 1
ATOM 2918 C CA . CYS A 1 392 ? 27.457 16.215 -36.257 1.00 29.98 392 CYS A CA 1
ATOM 2919 C C . CYS A 1 392 ? 27.353 17.141 -37.476 1.00 29.98 392 CYS A C 1
ATOM 2921 O O . CYS A 1 392 ? 27.832 16.803 -38.554 1.00 29.98 392 CYS A O 1
ATOM 2923 N N . GLY A 1 393 ? 26.672 18.281 -37.318 1.00 31.08 393 GLY A N 1
ATOM 2924 C CA . GLY A 1 393 ? 26.516 19.243 -38.413 1.00 31.08 393 GLY A CA 1
ATOM 2925 C C . GLY A 1 393 ? 25.699 20.508 -38.138 1.00 31.08 393 GLY A C 1
ATOM 2926 O O . GLY A 1 393 ? 25.318 21.165 -39.099 1.00 31.08 393 GLY A O 1
ATOM 2927 N N . ILE A 1 394 ? 25.402 20.882 -36.884 1.00 30.69 394 ILE A N 1
ATOM 2928 C CA . ILE A 1 394 ? 24.715 22.158 -36.596 1.00 30.69 394 ILE A CA 1
ATOM 2929 C C . ILE A 1 394 ? 25.433 22.901 -35.453 1.00 30.69 394 ILE A C 1
ATOM 2931 O O . ILE A 1 394 ? 25.594 22.333 -34.369 1.00 30.69 394 ILE A O 1
ATOM 2935 N N . PRO A 1 395 ? 25.878 24.159 -35.652 1.00 30.66 395 PRO A N 1
ATOM 2936 C CA . PRO A 1 395 ? 26.520 24.947 -34.604 1.00 30.66 395 PRO A CA 1
ATOM 2937 C C . PRO A 1 395 ? 25.542 25.271 -33.463 1.00 30.66 395 PRO A C 1
ATOM 2939 O O . PRO A 1 395 ? 24.400 25.673 -33.683 1.00 30.66 395 PRO A O 1
ATOM 2942 N N . LYS A 1 396 ? 26.028 25.135 -32.220 1.00 33.62 396 LYS A N 1
ATOM 2943 C CA . LYS A 1 396 ? 25.291 25.237 -30.939 1.00 33.62 396 LYS A CA 1
ATOM 2944 C C . LYS A 1 396 ? 24.616 26.596 -30.645 1.00 33.62 396 LYS A C 1
ATOM 2946 O O . LYS A 1 396 ? 24.083 26.776 -29.558 1.00 33.62 396 LYS A O 1
ATOM 2951 N N . GLY A 1 397 ? 24.619 27.545 -31.582 1.00 32.53 397 GLY A N 1
ATOM 2952 C CA . GLY A 1 397 ? 24.081 28.898 -31.394 1.00 32.53 397 GLY A CA 1
ATOM 2953 C C . GLY A 1 397 ? 22.597 29.086 -31.738 1.00 32.53 397 GLY A C 1
ATOM 2954 O O . GLY A 1 397 ? 22.054 30.135 -31.414 1.00 32.53 397 GLY A O 1
ATOM 2955 N N . LEU A 1 398 ? 21.931 28.115 -32.381 1.00 30.72 398 LEU A N 1
ATOM 2956 C CA . LEU A 1 398 ? 20.566 28.309 -32.910 1.00 30.72 398 LEU A CA 1
ATOM 2957 C C . LEU A 1 398 ? 19.430 27.705 -32.059 1.00 30.72 398 LEU A C 1
ATOM 2959 O O . LEU A 1 398 ? 18.260 27.962 -32.330 1.00 30.72 398 LEU A O 1
ATOM 2963 N N . LEU A 1 399 ? 19.743 26.912 -31.030 1.00 35.88 399 LEU A N 1
ATOM 2964 C CA . LEU A 1 399 ? 18.747 26.334 -30.121 1.00 35.88 399 LEU A CA 1
ATOM 2965 C C . LEU A 1 399 ? 18.696 27.163 -28.838 1.00 35.88 399 LEU A C 1
ATOM 2967 O O . LEU A 1 399 ? 19.373 26.861 -27.857 1.00 35.88 399 LEU A O 1
ATOM 2971 N N . GLY A 1 400 ? 17.887 28.221 -28.860 1.00 32.69 400 GLY A N 1
ATOM 2972 C CA . GLY A 1 400 ? 17.529 29.008 -27.682 1.00 32.69 400 GLY A CA 1
ATOM 2973 C C . GLY A 1 400 ? 16.735 28.184 -26.667 1.00 32.69 400 GLY A C 1
ATOM 2974 O O . GLY A 1 400 ? 15.524 28.340 -26.543 1.00 32.69 400 GLY A O 1
ATOM 2975 N N . VAL A 1 401 ? 17.417 27.310 -25.928 1.00 34.94 401 VAL A N 1
ATOM 2976 C CA . VAL A 1 401 ? 16.901 26.680 -24.711 1.00 34.94 401 VAL A CA 1
ATOM 2977 C C . VAL A 1 401 ? 17.683 27.273 -23.548 1.00 34.94 401 VAL A C 1
ATOM 2979 O O . VAL A 1 401 ? 18.709 26.747 -23.126 1.00 34.94 401 VAL A O 1
ATOM 2982 N N . THR A 1 402 ? 17.218 28.413 -23.044 1.00 32.41 402 THR A N 1
ATOM 2983 C CA . THR A 1 402 ? 17.682 28.925 -21.752 1.00 32.41 402 THR A CA 1
ATOM 2984 C C . THR A 1 402 ? 17.330 27.895 -20.670 1.00 32.41 402 THR A C 1
ATOM 2986 O O . THR A 1 402 ? 16.157 27.506 -20.591 1.00 32.41 402 THR A O 1
ATOM 2989 N N . PRO A 1 403 ? 18.282 27.441 -19.836 1.00 39.94 403 PRO A N 1
ATOM 2990 C CA . PRO A 1 403 ? 17.973 26.590 -18.692 1.00 39.94 403 PRO A CA 1
ATOM 2991 C C . PRO A 1 403 ? 16.963 27.299 -17.786 1.00 39.94 403 PRO A C 1
ATOM 2993 O O . PRO A 1 403 ? 17.074 28.498 -17.534 1.00 39.94 403 PRO A O 1
ATOM 2996 N N . ASN A 1 404 ? 15.947 26.580 -17.312 1.00 47.16 404 ASN A N 1
ATOM 2997 C CA . ASN A 1 404 ? 14.930 27.171 -16.448 1.00 47.16 404 ASN A CA 1
ATOM 2998 C C . ASN A 1 404 ? 15.577 27.523 -15.087 1.00 47.16 404 ASN A C 1
ATOM 3000 O O . ASN A 1 404 ? 16.159 26.631 -14.470 1.00 47.16 404 ASN A O 1
ATOM 3004 N N . PRO A 1 405 ? 15.455 28.759 -14.567 1.00 41.25 405 PRO A N 1
ATOM 3005 C CA . PRO A 1 405 ? 16.081 29.187 -13.305 1.00 41.25 405 PRO A CA 1
ATOM 3006 C C . PRO A 1 405 ? 15.695 28.321 -12.091 1.00 41.25 405 PRO A C 1
ATOM 3008 O O . PRO A 1 405 ? 16.466 28.172 -11.141 1.00 41.25 405 PRO A O 1
ATOM 3011 N N . TRP A 1 406 ? 14.535 27.658 -12.135 1.00 36.56 406 TRP A N 1
ATOM 3012 C CA . TRP A 1 406 ? 14.153 26.668 -11.124 1.00 36.56 406 TRP A CA 1
ATOM 3013 C C . TRP A 1 406 ? 15.020 25.400 -11.145 1.00 36.56 406 TRP A C 1
ATOM 3015 O O . TRP A 1 406 ? 15.248 24.800 -10.094 1.00 36.56 406 TRP A O 1
ATOM 3025 N N . GLN A 1 407 ? 15.527 24.985 -12.308 1.00 37.12 407 GLN A N 1
ATOM 3026 C CA . GLN A 1 407 ? 16.387 23.803 -12.445 1.00 37.12 407 GLN A CA 1
ATOM 3027 C C . GLN A 1 407 ? 17.755 24.031 -11.797 1.00 37.12 407 GLN A C 1
ATOM 3029 O O . GLN A 1 407 ? 18.258 23.139 -11.115 1.00 37.12 407 GLN A O 1
ATOM 3034 N N . GLU A 1 408 ? 18.322 25.230 -11.934 1.00 40.00 408 GLU A N 1
ATOM 3035 C CA . GLU A 1 408 ? 19.586 25.597 -11.285 1.00 40.00 408 GLU A CA 1
ATOM 3036 C C . GLU A 1 408 ? 19.435 25.726 -9.768 1.00 40.00 408 GLU A C 1
ATOM 3038 O O . GLU A 1 408 ? 20.260 25.190 -9.024 1.00 40.00 408 GLU A O 1
ATOM 3043 N N . ALA A 1 409 ? 18.344 26.333 -9.289 1.00 40.47 409 ALA A N 1
ATOM 3044 C CA . ALA A 1 409 ? 18.065 26.448 -7.857 1.00 40.47 409 ALA A CA 1
ATOM 3045 C C . ALA A 1 409 ? 17.901 25.075 -7.177 1.00 40.47 409 ALA A C 1
ATOM 3047 O O . ALA A 1 409 ? 18.413 24.845 -6.076 1.00 40.47 409 ALA A O 1
ATOM 3048 N N . VAL A 1 410 ? 17.221 24.136 -7.845 1.00 37.47 410 VAL A N 1
ATOM 3049 C CA . VAL A 1 410 ? 17.063 22.757 -7.365 1.00 37.47 410 VAL A CA 1
ATOM 3050 C C . VAL A 1 410 ? 18.395 22.006 -7.425 1.00 37.47 410 VAL A C 1
ATOM 3052 O O . VAL A 1 410 ? 18.784 21.388 -6.435 1.00 37.47 410 VAL A O 1
ATOM 3055 N N . ALA A 1 411 ? 19.146 22.109 -8.525 1.00 36.59 411 ALA A N 1
ATOM 3056 C CA . ALA A 1 411 ? 20.449 21.459 -8.668 1.00 36.59 411 ALA A CA 1
ATOM 3057 C C . ALA A 1 411 ? 21.483 21.958 -7.641 1.00 36.59 411 ALA A C 1
ATOM 3059 O O . ALA A 1 411 ? 22.277 21.165 -7.135 1.00 36.59 411 ALA A O 1
ATOM 3060 N N . HIS A 1 412 ? 21.455 23.247 -7.298 1.00 40.09 412 HIS A N 1
ATOM 3061 C CA . HIS A 1 412 ? 22.325 23.844 -6.285 1.00 40.09 412 HIS A CA 1
ATOM 3062 C C . HIS A 1 412 ? 21.993 23.337 -4.872 1.00 40.09 412 HIS A C 1
ATOM 3064 O O . HIS A 1 412 ? 22.888 22.967 -4.111 1.00 40.09 412 HIS A O 1
ATOM 3070 N N . ARG A 1 413 ? 20.702 23.245 -4.519 1.00 39.53 413 ARG A N 1
ATOM 3071 C CA . ARG A 1 413 ? 20.270 22.690 -3.221 1.00 39.53 413 ARG A CA 1
ATOM 3072 C C . ARG A 1 413 ? 20.522 21.183 -3.102 1.00 39.53 413 ARG A C 1
ATOM 3074 O O . ARG A 1 413 ? 20.850 20.715 -2.016 1.00 39.53 413 ARG A O 1
ATOM 3081 N N . LEU A 1 414 ? 20.414 20.436 -4.203 1.00 31.84 414 LEU A N 1
ATOM 3082 C CA . LEU A 1 414 ? 20.755 19.008 -4.251 1.00 31.84 414 LEU A CA 1
ATOM 3083 C C . LEU A 1 414 ? 22.261 18.770 -4.048 1.00 31.84 414 LEU A C 1
ATOM 3085 O O . LEU A 1 414 ? 22.621 17.836 -3.331 1.00 31.84 414 LEU A O 1
ATOM 3089 N N . ARG A 1 415 ? 23.113 19.656 -4.591 1.00 38.28 415 ARG A N 1
ATOM 3090 C CA . ARG A 1 415 ? 24.573 19.640 -4.382 1.00 38.28 415 ARG A CA 1
ATOM 3091 C C . ARG A 1 415 ? 24.990 19.934 -2.941 1.00 38.28 415 ARG A C 1
ATOM 3093 O O . ARG A 1 415 ? 25.866 19.271 -2.396 1.00 38.28 415 ARG A O 1
ATOM 3100 N N . ALA A 1 416 ? 24.317 20.878 -2.284 1.00 39.38 416 ALA A N 1
ATOM 3101 C CA . ALA A 1 416 ? 24.595 21.220 -0.886 1.00 39.38 416 ALA A CA 1
ATOM 3102 C C . ALA A 1 416 ? 24.351 20.049 0.094 1.00 39.38 416 ALA A C 1
ATOM 3104 O O . ALA A 1 416 ? 24.977 19.981 1.149 1.00 39.38 416 ALA A O 1
ATOM 3105 N N . LEU A 1 417 ? 23.474 19.103 -0.261 1.00 33.56 417 LEU A N 1
ATOM 3106 C CA . LEU A 1 417 ? 23.108 17.947 0.567 1.00 33.56 417 LEU A CA 1
ATOM 3107 C C . LEU A 1 417 ? 23.894 16.661 0.232 1.00 33.56 417 LEU A C 1
ATOM 3109 O O . LEU A 1 417 ? 23.546 15.600 0.750 1.00 33.56 417 LEU A O 1
ATOM 3113 N N . HIS A 1 418 ? 24.928 16.715 -0.623 1.00 35.72 418 HIS A N 1
ATOM 3114 C CA . HIS A 1 418 ? 25.656 15.528 -1.119 1.00 35.72 418 HIS A CA 1
ATOM 3115 C C . HIS A 1 418 ? 24.725 14.476 -1.767 1.00 35.72 418 HIS A C 1
ATOM 3117 O O . HIS A 1 418 ? 24.994 13.262 -1.761 1.00 35.72 418 HIS A O 1
ATOM 3123 N N . LEU A 1 419 ? 23.599 14.934 -2.325 1.00 35.78 419 LEU A N 1
ATOM 3124 C CA . LEU A 1 419 ? 22.604 14.131 -3.043 1.00 35.78 419 LEU A CA 1
ATOM 3125 C C . LEU A 1 419 ? 22.884 14.127 -4.551 1.00 35.78 419 LEU A C 1
ATOM 3127 O O . LEU A 1 419 ? 21.983 13.969 -5.365 1.00 35.78 419 LEU A O 1
ATOM 3131 N N . ASP A 1 420 ? 24.146 14.283 -4.924 1.00 32.84 420 ASP A N 1
ATOM 3132 C CA . ASP A 1 420 ? 24.621 14.495 -6.299 1.00 32.84 420 ASP A CA 1
ATOM 3133 C C . ASP A 1 420 ? 24.527 13.208 -7.132 1.00 32.84 420 ASP A C 1
ATOM 3135 O O . ASP A 1 420 ? 24.465 13.230 -8.358 1.00 32.84 420 ASP A O 1
ATOM 3139 N N . SER A 1 421 ? 24.462 12.065 -6.442 1.00 36.28 421 SER A N 1
ATOM 3140 C CA . SER A 1 421 ? 24.172 10.755 -7.013 1.00 36.28 421 SER A CA 1
ATOM 3141 C C . SER A 1 421 ? 22.680 10.455 -6.885 1.00 36.28 421 SER A C 1
ATOM 3143 O O . SER A 1 421 ? 22.156 10.302 -5.780 1.00 36.28 421 SER A O 1
ATOM 3145 N N . LEU A 1 422 ? 22.000 10.285 -8.017 1.00 36.09 422 LEU A N 1
ATOM 3146 C CA . LEU A 1 422 ? 20.568 9.969 -8.083 1.00 36.09 422 LEU A CA 1
ATOM 3147 C C . LEU A 1 422 ? 20.165 8.677 -7.359 1.00 36.09 422 LEU A C 1
ATOM 3149 O O . LEU A 1 422 ? 19.035 8.544 -6.893 1.00 36.09 422 LEU A O 1
ATOM 3153 N N . ARG A 1 423 ? 21.111 7.759 -7.153 1.00 40.22 423 ARG A N 1
ATOM 3154 C CA . ARG A 1 423 ? 20.929 6.594 -6.281 1.00 40.22 423 ARG A CA 1
ATOM 3155 C C . ARG A 1 423 ? 20.628 6.986 -4.829 1.00 40.22 423 ARG A C 1
ATOM 3157 O O . ARG A 1 423 ? 19.854 6.298 -4.171 1.00 40.22 423 ARG A O 1
ATOM 3164 N N . ARG A 1 424 ? 21.199 8.090 -4.333 1.00 39.94 424 ARG A N 1
ATOM 3165 C CA . ARG A 1 424 ? 20.938 8.628 -2.985 1.00 39.94 424 ARG A CA 1
ATOM 3166 C C . ARG A 1 424 ? 19.589 9.345 -2.916 1.00 39.94 424 ARG A C 1
ATOM 3168 O O . ARG A 1 424 ? 18.882 9.175 -1.935 1.00 39.94 424 ARG A O 1
ATOM 3175 N N . GLN A 1 425 ? 19.193 10.065 -3.965 1.00 40.12 425 GLN A N 1
ATOM 3176 C CA . GLN A 1 425 ? 17.896 10.762 -4.029 1.00 40.12 425 GLN A CA 1
ATOM 3177 C C . GLN A 1 425 ? 16.706 9.790 -4.004 1.00 40.12 425 GLN A C 1
ATOM 3179 O O . GLN A 1 425 ? 15.715 10.008 -3.311 1.00 40.12 425 GLN A O 1
ATOM 3184 N N . VAL A 1 426 ? 16.836 8.673 -4.717 1.00 45.06 426 VAL A N 1
ATOM 3185 C CA . VAL A 1 426 ? 15.814 7.628 -4.799 1.00 45.06 426 VAL A CA 1
ATOM 3186 C C . VAL A 1 426 ? 15.739 6.793 -3.514 1.00 45.06 426 VAL A C 1
ATOM 3188 O O . VAL A 1 426 ? 14.647 6.465 -3.051 1.00 45.06 426 VAL A O 1
ATOM 3191 N N . LEU A 1 427 ? 16.887 6.511 -2.888 1.00 46.59 427 LEU A N 1
ATOM 3192 C CA . LEU A 1 427 ? 16.926 5.911 -1.555 1.00 46.59 427 LEU A CA 1
ATOM 3193 C C . LEU A 1 427 ? 16.214 6.807 -0.534 1.00 46.59 427 LEU A C 1
ATOM 3195 O O . LEU A 1 427 ? 15.447 6.312 0.279 1.00 46.59 427 LEU A O 1
ATOM 3199 N N . VAL A 1 428 ? 16.414 8.124 -0.617 1.00 47.34 428 VAL A N 1
ATOM 3200 C CA . VAL A 1 428 ? 15.754 9.104 0.255 1.00 47.34 428 VAL A CA 1
ATOM 3201 C C . VAL A 1 428 ? 14.237 9.119 0.053 1.00 47.34 428 VAL A C 1
ATOM 3203 O O . VAL A 1 428 ? 13.522 9.194 1.044 1.00 47.34 428 VAL A O 1
ATOM 3206 N N . LEU A 1 429 ? 13.726 8.981 -1.175 1.00 49.59 429 LEU A N 1
ATOM 3207 C CA . LEU A 1 429 ? 12.280 8.920 -1.444 1.00 49.59 429 LEU A CA 1
ATOM 3208 C C . LEU A 1 429 ? 11.635 7.613 -0.958 1.00 49.59 429 LEU A C 1
ATOM 3210 O O . LEU A 1 429 ? 10.587 7.660 -0.316 1.00 49.59 429 LEU A O 1
ATOM 3214 N N . ALA A 1 430 ? 12.267 6.459 -1.200 1.00 49.69 430 ALA A N 1
ATOM 3215 C CA . ALA A 1 430 ? 11.781 5.165 -0.707 1.00 49.69 430 ALA A CA 1
ATOM 3216 C C . ALA A 1 430 ? 11.843 5.080 0.829 1.00 49.69 430 ALA A C 1
ATOM 3218 O O . ALA A 1 430 ? 10.904 4.614 1.478 1.00 49.69 430 ALA A O 1
ATOM 3219 N N . VAL A 1 431 ? 12.917 5.609 1.423 1.00 53.88 431 VAL A N 1
ATOM 3220 C CA . VAL A 1 431 ? 13.045 5.759 2.875 1.00 53.88 431 VAL A CA 1
ATOM 3221 C C . VAL A 1 431 ? 11.996 6.739 3.391 1.00 53.88 431 VAL A C 1
ATOM 3223 O O . VAL A 1 431 ? 11.330 6.413 4.359 1.00 53.88 431 VAL A O 1
ATOM 3226 N N . ALA A 1 432 ? 11.746 7.876 2.739 1.00 55.59 432 ALA A N 1
ATOM 3227 C CA . ALA A 1 432 ? 10.697 8.812 3.149 1.00 55.59 432 ALA A CA 1
ATOM 3228 C C . ALA A 1 432 ? 9.295 8.179 3.093 1.00 55.59 432 ALA A C 1
ATOM 3230 O O . ALA A 1 432 ? 8.511 8.355 4.026 1.00 55.59 432 ALA A O 1
ATOM 3231 N N . ALA A 1 433 ? 8.998 7.387 2.060 1.00 53.47 433 ALA A N 1
ATOM 3232 C CA . ALA A 1 433 ? 7.728 6.679 1.911 1.00 53.47 433 ALA A CA 1
ATOM 3233 C C . ALA A 1 433 ? 7.483 5.627 3.011 1.00 53.47 433 ALA A C 1
ATOM 3235 O O . ALA A 1 433 ? 6.336 5.393 3.383 1.00 53.47 433 ALA A O 1
ATOM 3236 N N . ALA A 1 434 ? 8.540 5.025 3.569 1.00 59.19 434 ALA A N 1
ATOM 3237 C CA . ALA A 1 434 ? 8.441 4.088 4.692 1.00 59.19 434 ALA A CA 1
ATOM 3238 C C . ALA A 1 434 ? 8.525 4.788 6.063 1.00 59.19 434 ALA A C 1
ATOM 3240 O O . ALA A 1 434 ? 7.809 4.446 7.003 1.00 59.19 434 ALA A O 1
ATOM 3241 N N . VAL A 1 435 ? 9.384 5.798 6.185 1.00 64.31 435 VAL A N 1
ATOM 3242 C CA . VAL A 1 435 ? 9.710 6.482 7.442 1.00 64.31 435 VAL A CA 1
ATOM 3243 C C . VAL A 1 435 ? 8.639 7.472 7.842 1.00 64.31 435 VAL A C 1
ATOM 3245 O O . VAL A 1 435 ? 8.270 7.503 9.012 1.00 64.31 435 VAL A O 1
ATOM 3248 N N . LEU A 1 436 ? 8.126 8.278 6.909 1.00 67.81 436 LEU A N 1
ATOM 3249 C CA . LEU A 1 436 ? 7.179 9.339 7.248 1.00 67.81 436 LEU A CA 1
ATOM 3250 C C . LEU A 1 436 ? 5.858 8.779 7.803 1.00 67.81 436 LEU A C 1
ATOM 3252 O O . LEU A 1 436 ? 5.452 9.240 8.873 1.00 67.81 436 LEU A O 1
ATOM 3256 N N . PRO A 1 437 ? 5.213 7.758 7.193 1.00 68.62 437 PRO A N 1
ATOM 3257 C CA . PRO A 1 437 ? 4.020 7.150 7.784 1.00 68.62 437 PRO A CA 1
ATOM 3258 C C . PRO A 1 437 ? 4.317 6.480 9.131 1.00 68.62 437 PRO A C 1
ATOM 3260 O O . PRO A 1 437 ? 3.546 6.628 10.079 1.00 68.62 437 PRO A O 1
ATOM 3263 N N . ALA A 1 438 ? 5.450 5.777 9.247 1.00 71.44 438 ALA A N 1
ATOM 3264 C CA . ALA A 1 438 ? 5.814 5.061 10.466 1.00 71.44 438 ALA A CA 1
ATOM 3265 C C . ALA A 1 438 ? 6.121 6.015 11.636 1.00 71.44 438 ALA A C 1
ATOM 3267 O O . ALA A 1 438 ? 5.632 5.802 12.748 1.00 71.44 438 ALA A O 1
ATOM 3268 N N . LEU A 1 439 ? 6.860 7.102 11.388 1.00 70.88 439 LEU A N 1
ATOM 3269 C CA . LEU A 1 439 ? 7.102 8.171 12.360 1.00 70.88 439 LEU A CA 1
ATOM 3270 C C . LEU A 1 439 ? 5.805 8.877 12.742 1.00 70.88 439 LEU A C 1
ATOM 3272 O O . LEU A 1 439 ? 5.588 9.120 13.925 1.00 70.88 439 LEU A O 1
ATOM 3276 N N . ALA A 1 440 ? 4.923 9.168 11.782 1.00 69.25 440 ALA A N 1
ATOM 3277 C CA . ALA A 1 440 ? 3.636 9.791 12.071 1.00 69.25 440 ALA A CA 1
ATOM 3278 C C . ALA A 1 440 ? 2.779 8.909 12.997 1.00 69.25 440 ALA A C 1
ATOM 3280 O O . ALA A 1 440 ? 2.313 9.387 14.034 1.00 69.25 440 ALA A O 1
ATOM 3281 N N . ILE A 1 441 ? 2.652 7.606 12.705 1.00 71.12 441 ILE A N 1
ATOM 3282 C CA . ILE A 1 441 ? 1.960 6.642 13.581 1.00 71.12 441 ILE A CA 1
ATOM 3283 C C . ILE A 1 441 ? 2.637 6.574 14.958 1.00 71.12 441 ILE A C 1
ATOM 3285 O O . ILE A 1 441 ? 1.956 6.536 15.988 1.00 71.12 441 ILE A O 1
ATOM 3289 N N . LEU A 1 442 ? 3.972 6.581 15.005 1.00 71.44 442 LEU A N 1
ATOM 3290 C CA . LEU A 1 442 ? 4.726 6.510 16.252 1.00 71.44 442 LEU A CA 1
ATOM 3291 C C . LEU A 1 442 ? 4.516 7.754 17.126 1.00 71.44 442 LEU A C 1
ATOM 3293 O O . LEU A 1 442 ? 4.227 7.584 18.309 1.00 71.44 442 LEU A O 1
ATOM 3297 N N . ILE A 1 443 ? 4.625 8.957 16.554 1.00 67.94 443 ILE A N 1
ATOM 3298 C CA . ILE A 1 443 ? 4.475 10.254 17.236 1.00 67.94 443 ILE A CA 1
ATOM 3299 C C . ILE A 1 443 ? 3.039 10.442 17.726 1.00 67.94 443 ILE A C 1
ATOM 3301 O O . ILE A 1 443 ? 2.818 10.806 18.882 1.00 67.94 443 ILE A O 1
ATOM 3305 N N . VAL A 1 444 ? 2.050 10.172 16.869 1.00 67.31 444 VAL A N 1
ATOM 3306 C CA . VAL A 1 444 ? 0.632 10.292 17.241 1.00 67.31 444 VAL A CA 1
ATOM 3307 C C . VAL A 1 444 ? 0.295 9.303 18.353 1.00 67.31 444 VAL A C 1
ATOM 3309 O O . VAL A 1 444 ? -0.387 9.652 19.315 1.00 67.31 444 VAL A O 1
ATOM 3312 N N . SER A 1 445 ? 0.817 8.078 18.274 1.00 63.78 445 SER A N 1
ATOM 3313 C CA . SER A 1 445 ? 0.536 7.068 19.288 1.00 63.78 445 SER A CA 1
ATOM 3314 C C . SER A 1 445 ? 1.362 7.217 20.572 1.00 63.78 445 SER A C 1
ATOM 3316 O O . SER A 1 445 ? 0.918 6.716 21.605 1.00 63.78 445 SER A O 1
ATOM 3318 N N . SER A 1 446 ? 2.538 7.853 20.553 1.00 62.88 446 SER A N 1
ATOM 3319 C CA . SER A 1 446 ? 3.342 8.092 21.762 1.00 62.88 446 SER A CA 1
ATOM 3320 C C . SER A 1 446 ? 2.789 9.236 22.601 1.00 62.88 446 SER A C 1
ATOM 3322 O O . SER A 1 446 ? 2.629 9.071 23.808 1.00 62.88 446 SER A O 1
ATOM 3324 N N . ARG A 1 447 ? 2.395 10.347 21.961 1.00 61.72 447 ARG A N 1
ATOM 3325 C CA . ARG A 1 447 ? 1.761 11.494 22.635 1.00 61.72 447 ARG A CA 1
ATOM 3326 C C . ARG A 1 447 ? 0.504 11.107 23.416 1.00 61.72 447 ARG A C 1
ATOM 3328 O O . ARG A 1 447 ? 0.144 11.788 24.365 1.00 61.72 447 ARG A O 1
ATOM 3335 N N . GLN A 1 448 ? -0.149 10.012 23.034 1.00 56.72 448 GLN A N 1
ATOM 3336 C CA . GLN A 1 448 ? -1.427 9.606 23.604 1.00 56.72 448 GLN A CA 1
ATOM 3337 C C . GLN A 1 448 ? -1.338 8.494 24.658 1.00 56.72 448 GLN A C 1
ATOM 3339 O O . GLN A 1 448 ? -2.203 8.440 25.530 1.00 56.72 448 GLN A O 1
ATOM 3344 N N . SER A 1 449 ? -0.295 7.651 24.636 1.00 51.88 449 SER A N 1
ATOM 3345 C CA . SER A 1 449 ? -0.094 6.609 25.664 1.00 51.88 449 SER A CA 1
ATOM 3346 C C . SER A 1 449 ? -0.009 7.194 27.080 1.00 51.88 449 SER A C 1
ATOM 3348 O O . SER A 1 449 ? -0.337 6.509 28.042 1.00 51.88 449 SER A O 1
ATOM 3350 N N . HIS A 1 450 ? 0.387 8.464 27.200 1.00 49.38 450 HIS A N 1
ATOM 3351 C CA . HIS A 1 450 ? 0.427 9.190 28.467 1.00 49.38 450 HIS A CA 1
ATOM 3352 C C . HIS A 1 450 ? -0.952 9.643 28.980 1.00 49.38 450 HIS A C 1
ATOM 3354 O O . HIS A 1 450 ? -1.118 9.761 30.186 1.00 49.38 450 HIS A O 1
ATOM 3360 N N . GLY A 1 451 ? -1.942 9.877 28.105 1.00 48.66 451 GLY A N 1
ATOM 3361 C CA . GLY A 1 451 ? -3.261 10.397 28.500 1.00 48.66 451 GLY A CA 1
ATOM 3362 C C . GLY A 1 451 ? -4.315 9.313 28.751 1.00 48.66 451 GLY A C 1
ATOM 3363 O O . GLY A 1 451 ? -4.996 9.331 29.768 1.00 48.66 451 GLY A O 1
ATOM 3364 N N . SER A 1 452 ? -4.431 8.319 27.863 1.00 52.47 452 SER A N 1
ATOM 3365 C CA . SER A 1 452 ? -5.564 7.373 27.893 1.00 52.47 452 SER A CA 1
ATOM 3366 C C . SER A 1 452 ? -5.482 6.301 28.986 1.00 52.47 452 SER A C 1
ATOM 3368 O O . SER A 1 452 ? -6.504 5.727 29.359 1.00 52.47 452 SER A O 1
ATOM 3370 N N . ARG A 1 453 ? -4.276 5.989 29.480 1.00 61.62 453 ARG A N 1
ATOM 3371 C CA . ARG A 1 453 ? -4.068 4.951 30.505 1.00 61.62 453 ARG A CA 1
ATOM 3372 C C . ARG A 1 453 ? -4.386 5.443 31.914 1.00 61.62 453 ARG A C 1
ATOM 3374 O O . ARG A 1 453 ? -4.964 4.682 32.678 1.00 61.62 453 ARG A O 1
ATOM 3381 N N . GLY A 1 454 ? -4.096 6.711 32.219 1.00 60.94 454 GLY A N 1
ATOM 3382 C CA . GLY A 1 454 ? -4.540 7.346 33.465 1.00 60.94 454 GLY A CA 1
ATOM 3383 C C . GLY A 1 454 ? -6.064 7.322 33.585 1.00 60.94 454 GLY A C 1
ATOM 3384 O O . GLY A 1 454 ? -6.592 6.887 34.603 1.00 60.94 454 GLY A O 1
ATOM 3385 N N . ASP A 1 455 ? -6.767 7.646 32.497 1.00 63.31 455 ASP A N 1
ATOM 3386 C CA . ASP A 1 455 ? -8.233 7.593 32.444 1.00 63.31 455 ASP A CA 1
ATOM 3387 C C . ASP A 1 455 ? -8.798 6.168 32.539 1.00 63.31 455 ASP A C 1
ATOM 3389 O O . ASP A 1 455 ? -9.903 5.968 33.045 1.00 63.31 455 ASP A O 1
ATOM 3393 N N . GLN A 1 456 ? -8.079 5.162 32.031 1.00 65.31 456 GLN A N 1
ATOM 3394 C CA . GLN A 1 456 ? -8.491 3.761 32.138 1.00 65.31 456 GLN A CA 1
ATOM 3395 C C . GLN A 1 456 ? -8.328 3.239 33.568 1.00 65.31 456 GLN A C 1
ATOM 3397 O O . GLN A 1 456 ? -9.299 2.732 34.121 1.00 65.31 456 GLN A O 1
ATOM 3402 N N . VAL A 1 457 ? -7.162 3.447 34.187 1.00 73.00 457 VAL A N 1
ATOM 3403 C CA . VAL A 1 457 ? -6.912 3.089 35.594 1.00 73.00 457 VAL A CA 1
ATOM 3404 C C . VAL A 1 457 ? -7.892 3.824 36.512 1.00 73.00 457 VAL A C 1
ATOM 3406 O O . VAL A 1 457 ? -8.503 3.216 37.384 1.00 73.00 457 VAL A O 1
ATOM 3409 N N . ALA A 1 458 ? -8.143 5.114 36.265 1.00 74.75 458 ALA A N 1
ATOM 3410 C CA . ALA A 1 458 ? -9.122 5.889 37.024 1.00 74.75 458 ALA A CA 1
ATOM 3411 C C . ALA A 1 458 ? -10.571 5.407 36.833 1.00 74.75 458 ALA A C 1
ATOM 3413 O O . ALA A 1 458 ? -11.394 5.603 37.726 1.00 74.75 458 ALA A O 1
ATOM 3414 N N . ARG A 1 459 ? -10.927 4.830 35.676 1.00 76.94 459 ARG A N 1
ATOM 3415 C CA . ARG A 1 459 ? -12.249 4.216 35.447 1.00 76.94 459 ARG A CA 1
ATOM 3416 C C . ARG A 1 459 ? -12.366 2.852 36.117 1.00 76.94 459 ARG A C 1
ATOM 3418 O O . ARG A 1 459 ? -13.407 2.575 36.696 1.00 76.94 459 ARG A O 1
ATOM 3425 N N . GLU A 1 460 ? -11.315 2.042 36.064 1.00 81.94 460 GLU A N 1
ATOM 3426 C CA . GLU A 1 460 ? -11.272 0.729 36.711 1.00 81.94 460 GLU A CA 1
ATOM 3427 C C . GLU A 1 460 ? -11.359 0.859 38.236 1.00 81.94 460 GLU A C 1
ATOM 3429 O O . GLU A 1 460 ? -12.244 0.268 38.848 1.00 81.94 460 GLU A O 1
ATOM 3434 N N . LEU A 1 461 ? -10.532 1.720 38.841 1.00 85.25 461 LEU A N 1
ATOM 3435 C CA . LEU A 1 461 ? -10.582 2.022 40.277 1.00 85.25 461 LEU A CA 1
ATOM 3436 C C . LEU A 1 461 ? -11.969 2.526 40.708 1.00 85.25 461 LEU A C 1
ATOM 3438 O O . LEU A 1 461 ? -12.535 2.062 41.701 1.00 85.25 461 LEU A O 1
ATOM 3442 N N . ARG A 1 462 ? -12.565 3.432 39.919 1.00 85.50 462 ARG A N 1
ATOM 3443 C CA . ARG A 1 462 ? -13.941 3.904 40.134 1.00 85.50 462 ARG A CA 1
ATOM 3444 C C . ARG A 1 462 ? -14.964 2.774 40.083 1.00 85.50 462 ARG A C 1
ATOM 3446 O O . ARG A 1 462 ? -15.863 2.757 40.914 1.00 85.50 462 ARG A O 1
ATOM 3453 N N . GLY A 1 463 ? -14.855 1.880 39.101 1.00 85.75 463 GLY A N 1
ATOM 3454 C CA . GLY A 1 463 ? -15.744 0.729 38.956 1.00 85.75 463 GLY A CA 1
ATOM 3455 C C . GLY A 1 463 ? -15.674 -0.172 40.183 1.00 85.75 463 GLY A C 1
ATOM 3456 O O . GLY A 1 463 ? -16.698 -0.428 40.800 1.00 85.75 463 GLY A O 1
ATOM 3457 N N . LEU A 1 464 ? -14.460 -0.533 40.601 1.00 87.69 464 LEU A N 1
ATOM 3458 C CA . LEU A 1 464 ? -14.218 -1.396 41.760 1.00 87.69 464 LEU A CA 1
ATOM 3459 C C . LEU A 1 464 ? -14.678 -0.768 43.082 1.00 87.69 464 LEU A C 1
ATOM 3461 O O . LEU A 1 464 ? -15.285 -1.443 43.907 1.00 87.69 464 LEU A O 1
ATOM 3465 N N . SER A 1 465 ? -14.415 0.525 43.300 1.00 90.12 465 SER A N 1
ATOM 3466 C CA . SER A 1 465 ? -14.894 1.222 44.507 1.00 90.12 465 SER A CA 1
ATOM 3467 C C . SER A 1 465 ? -16.419 1.363 44.520 1.00 90.12 465 SER A C 1
ATOM 3469 O O . SER A 1 465 ? -17.030 1.270 45.584 1.00 90.12 465 SER A O 1
ATOM 3471 N N . ALA A 1 466 ? -17.049 1.546 43.354 1.00 89.31 466 ALA A N 1
ATOM 3472 C CA . ALA A 1 466 ? -18.502 1.550 43.227 1.00 89.31 466 ALA A CA 1
ATOM 3473 C C . ALA A 1 466 ? -19.119 0.163 43.455 1.00 89.31 466 ALA A C 1
ATOM 3475 O O . ALA A 1 466 ? -20.130 0.075 44.146 1.00 89.31 466 ALA A O 1
ATOM 3476 N N . GLU A 1 467 ? -18.501 -0.892 42.926 1.00 91.19 467 GLU A N 1
ATOM 3477 C CA . GLU A 1 467 ? -18.911 -2.286 43.116 1.00 91.19 467 GLU A CA 1
ATOM 3478 C C . GLU A 1 467 ? -18.794 -2.700 44.586 1.00 91.19 467 GLU A C 1
ATOM 3480 O O . GLU A 1 467 ? -19.776 -3.148 45.166 1.00 91.19 467 GLU A O 1
ATOM 3485 N N . ALA A 1 468 ? -17.660 -2.413 45.238 1.00 89.94 468 ALA A N 1
ATOM 3486 C CA . ALA A 1 468 ? -17.483 -2.639 46.673 1.00 89.94 468 ALA A CA 1
ATOM 3487 C C . ALA A 1 468 ? -18.559 -1.924 47.506 1.00 89.94 468 ALA A C 1
ATOM 3489 O O . ALA A 1 468 ? -19.155 -2.511 48.408 1.00 89.94 468 ALA A O 1
ATOM 3490 N N . ALA A 1 469 ? -18.834 -0.651 47.201 1.00 90.94 469 ALA A N 1
ATOM 3491 C CA . ALA A 1 469 ? -19.863 0.108 47.905 1.00 90.94 469 ALA A CA 1
ATOM 3492 C C . ALA A 1 469 ? -21.280 -0.430 47.653 1.00 90.94 469 ALA A C 1
ATOM 3494 O O . ALA A 1 469 ? -22.124 -0.370 48.549 1.00 90.94 469 ALA A O 1
ATOM 3495 N N . TRP A 1 470 ? -21.549 -0.947 46.454 1.00 91.88 470 TRP A N 1
ATOM 3496 C CA . TRP A 1 470 ? -22.837 -1.533 46.103 1.00 91.88 470 TRP A CA 1
ATOM 3497 C C . TRP A 1 470 ? -23.051 -2.888 46.789 1.00 91.88 470 TRP A C 1
ATOM 3499 O O . TRP A 1 470 ? -24.068 -3.045 47.462 1.00 91.88 470 TRP A O 1
ATOM 3509 N N . ASP A 1 471 ? -22.079 -3.804 46.720 1.00 91.31 471 ASP A N 1
ATOM 3510 C CA . ASP A 1 471 ? -22.137 -5.127 47.363 1.00 91.31 471 ASP A CA 1
ATOM 3511 C C . ASP A 1 471 ? -22.329 -5.009 48.882 1.00 91.31 471 ASP A C 1
ATOM 3513 O O . ASP A 1 471 ? -23.166 -5.688 49.473 1.00 91.31 471 ASP A O 1
ATOM 3517 N N . ILE A 1 472 ? -21.597 -4.098 49.531 1.00 92.12 472 ILE A N 1
ATOM 3518 C CA . ILE A 1 472 ? -21.714 -3.872 50.981 1.00 92.12 472 ILE A CA 1
ATOM 3519 C C . ILE A 1 472 ? -23.039 -3.171 51.324 1.00 92.12 472 ILE A C 1
ATOM 3521 O O . ILE A 1 472 ? -23.616 -3.394 52.391 1.00 92.12 472 ILE A O 1
ATOM 3525 N N . GLY A 1 473 ? -23.550 -2.333 50.418 1.00 90.00 473 GLY A N 1
ATOM 3526 C CA . GLY A 1 473 ? -24.887 -1.757 50.526 1.00 90.00 473 GLY A CA 1
ATOM 3527 C C . GLY A 1 473 ? -25.986 -2.821 50.483 1.00 90.00 473 GLY A C 1
ATOM 3528 O O . GLY A 1 473 ? -26.879 -2.781 51.327 1.00 90.00 473 GLY A O 1
ATOM 3529 N N . GLN A 1 474 ? -25.890 -3.779 49.556 1.00 90.94 474 GLN A N 1
ATOM 3530 C CA . GLN A 1 474 ? -26.803 -4.925 49.453 1.00 90.94 474 GLN A CA 1
ATOM 3531 C C . GLN A 1 474 ? -26.723 -5.818 50.688 1.00 90.94 474 GLN A C 1
ATOM 3533 O O . GLN A 1 474 ? -27.747 -6.088 51.308 1.00 90.94 474 GLN A O 1
ATOM 3538 N N . TRP A 1 475 ? -25.507 -6.165 51.118 1.00 92.88 475 TRP A N 1
ATOM 3539 C CA . TRP A 1 475 ? -25.280 -6.926 52.346 1.00 92.88 475 TRP A CA 1
ATOM 3540 C C . TRP A 1 475 ? -25.996 -6.298 53.551 1.00 92.88 475 TRP A C 1
ATOM 3542 O O . TRP A 1 475 ? -26.634 -7.005 54.330 1.00 92.88 475 TRP A O 1
ATOM 3552 N N . ARG A 1 476 ? -25.955 -4.963 53.692 1.00 91.69 476 ARG A N 1
ATOM 3553 C CA . ARG A 1 476 ? -26.695 -4.270 54.758 1.00 91.69 476 ARG A CA 1
ATOM 3554 C C . ARG A 1 476 ? -28.202 -4.477 54.624 1.00 91.69 476 ARG A C 1
ATOM 3556 O O . ARG A 1 476 ? -28.848 -4.769 55.626 1.00 91.69 476 ARG A O 1
ATOM 3563 N N . GLU A 1 477 ? -28.758 -4.246 53.438 1.00 90.69 477 GLU A N 1
ATOM 3564 C CA . GLU A 1 477 ? -30.205 -4.349 53.212 1.00 90.69 477 GLU A CA 1
ATOM 3565 C C . GLU A 1 477 ? -30.724 -5.763 53.475 1.00 90.69 477 GLU A C 1
ATOM 3567 O O . GLU A 1 477 ? -31.738 -5.913 54.149 1.00 90.69 477 GLU A O 1
ATOM 3572 N N . GLU A 1 478 ? -29.990 -6.793 53.052 1.00 91.19 478 GLU A N 1
ATOM 3573 C CA . GLU A 1 478 ? -30.321 -8.194 53.340 1.00 91.19 478 GLU A CA 1
ATOM 3574 C C . GLU A 1 478 ? -30.401 -8.455 54.852 1.00 91.19 478 GLU A C 1
ATOM 3576 O O . GLU A 1 478 ? -31.415 -8.942 55.353 1.00 91.19 478 GLU A O 1
ATOM 3581 N N . HIS A 1 479 ? -29.378 -8.043 55.609 1.00 91.56 479 HIS A N 1
ATOM 3582 C CA . HIS A 1 479 ? -29.355 -8.257 57.059 1.00 91.56 479 HIS A CA 1
ATOM 3583 C C . HIS A 1 479 ? -30.410 -7.418 57.789 1.00 91.56 479 HIS A C 1
ATOM 3585 O O . HIS A 1 479 ? -30.986 -7.874 58.776 1.00 91.56 479 HIS A O 1
ATOM 3591 N N . LEU A 1 480 ? -30.690 -6.192 57.336 1.00 91.00 480 LEU A N 1
ATOM 3592 C CA . LEU A 1 480 ? -31.766 -5.382 57.909 1.00 91.00 480 LEU A CA 1
ATOM 3593 C C . LEU A 1 480 ? -33.138 -5.990 57.623 1.00 91.00 480 LEU A C 1
ATOM 3595 O O . LEU A 1 480 ? -33.967 -6.030 58.533 1.00 91.00 480 LEU A O 1
ATOM 3599 N N . HIS A 1 481 ? -33.363 -6.496 56.412 1.00 90.38 481 HIS A N 1
ATOM 3600 C CA . HIS A 1 481 ? -34.609 -7.151 56.036 1.00 90.38 481 HIS A CA 1
ATOM 3601 C C . HIS A 1 481 ? -34.873 -8.388 56.901 1.00 90.38 481 HIS A C 1
ATOM 3603 O O . HIS A 1 481 ? -35.940 -8.488 57.510 1.00 90.38 481 HIS A O 1
ATOM 3609 N N . ASP A 1 482 ? -33.883 -9.272 57.049 1.00 89.88 482 ASP A N 1
ATOM 3610 C CA . ASP A 1 482 ? -33.991 -10.467 57.896 1.00 89.88 482 ASP A CA 1
ATOM 3611 C C . ASP A 1 482 ? -34.350 -10.110 59.347 1.00 89.88 482 ASP A C 1
ATOM 3613 O O . ASP A 1 482 ? -35.213 -10.738 59.973 1.00 89.88 482 ASP A O 1
ATOM 3617 N N . LEU A 1 483 ? -33.734 -9.051 59.879 1.00 90.38 483 LEU A N 1
ATOM 3618 C CA . LEU A 1 483 ? -34.018 -8.564 61.227 1.00 90.38 483 LEU A CA 1
ATOM 3619 C C . LEU A 1 483 ? -35.405 -7.934 61.341 1.00 90.38 483 LEU A C 1
ATOM 3621 O O . LEU A 1 483 ? -36.081 -8.153 62.345 1.00 90.38 483 LEU A O 1
ATOM 3625 N N . GLN A 1 484 ? -35.855 -7.175 60.344 1.00 90.62 484 GLN A N 1
ATOM 3626 C CA . GLN A 1 484 ? -37.198 -6.587 60.324 1.00 90.62 484 GLN A CA 1
ATOM 3627 C C . GLN A 1 484 ? -38.284 -7.668 60.241 1.00 90.62 484 GLN A C 1
ATOM 3629 O O . GLN A 1 484 ? -39.292 -7.591 60.953 1.00 90.62 484 GLN A O 1
ATOM 3634 N N . VAL A 1 485 ? -38.070 -8.713 59.437 1.00 89.75 485 VAL A N 1
ATOM 3635 C CA . VAL A 1 485 ? -38.957 -9.885 59.366 1.00 89.75 485 VAL A CA 1
ATOM 3636 C C . VAL A 1 485 ? -39.010 -10.596 60.720 1.00 89.75 485 VAL A C 1
ATOM 3638 O O . VAL A 1 485 ? -40.091 -10.924 61.213 1.00 89.75 485 VAL A O 1
ATOM 3641 N N . ALA A 1 486 ? -37.865 -10.774 61.381 1.00 88.56 486 ALA A N 1
ATOM 3642 C CA . ALA A 1 486 ? -37.826 -11.350 62.722 1.00 88.56 486 ALA A CA 1
ATOM 3643 C C . ALA A 1 486 ? -38.535 -10.464 63.766 1.00 88.56 486 ALA A C 1
ATOM 3645 O O . ALA A 1 486 ? -39.316 -10.967 64.575 1.00 88.56 486 ALA A O 1
ATOM 3646 N N . ALA A 1 487 ? -38.309 -9.149 63.731 1.00 87.69 487 ALA A N 1
ATOM 3647 C CA . ALA A 1 487 ? -38.874 -8.178 64.669 1.00 87.69 487 ALA A CA 1
ATOM 3648 C C . ALA A 1 487 ? -40.393 -7.998 64.527 1.00 87.69 487 ALA A C 1
ATOM 3650 O O . ALA A 1 487 ? -41.069 -7.712 65.515 1.00 87.69 487 ALA A O 1
ATOM 3651 N N . SER A 1 488 ? -40.929 -8.179 63.318 1.00 87.00 488 SER A N 1
ATOM 3652 C CA . SER A 1 488 ? -42.367 -8.099 63.021 1.00 87.00 488 SER A CA 1
ATOM 3653 C C . SER A 1 488 ? -43.123 -9.408 63.278 1.00 87.00 488 SER A C 1
ATOM 3655 O O . SER A 1 488 ? -44.353 -9.434 63.216 1.00 87.00 488 SER A O 1
ATOM 3657 N N . SER A 1 489 ? -42.418 -10.492 63.617 1.00 88.50 489 SER A N 1
ATOM 3658 C CA . SER A 1 489 ? -43.041 -11.772 63.949 1.00 88.50 489 SER A CA 1
ATOM 3659 C C . SER A 1 489 ? -43.989 -11.643 65.144 1.00 88.50 489 SER A C 1
ATOM 3661 O O . SER A 1 489 ? -43.625 -11.103 66.193 1.00 88.50 489 SER A O 1
ATOM 3663 N N . TYR A 1 490 ? -45.186 -12.226 65.019 1.00 82.75 490 TYR A N 1
ATOM 3664 C CA . TYR A 1 490 ? -46.185 -12.279 66.093 1.00 82.75 490 TYR A CA 1
ATOM 3665 C C . TYR A 1 490 ? -45.609 -12.862 67.393 1.00 82.75 490 TYR A C 1
ATOM 3667 O O . TYR A 1 490 ? -45.915 -12.394 68.487 1.00 82.75 490 TYR A O 1
ATOM 3675 N N . THR A 1 491 ? -44.697 -13.833 67.282 1.00 81.50 491 THR A N 1
ATOM 3676 C CA . THR A 1 491 ? -44.006 -14.434 68.430 1.00 81.50 491 THR A CA 1
ATOM 3677 C C . THR A 1 491 ? -43.196 -13.404 69.218 1.00 81.50 491 THR A C 1
ATOM 3679 O O . THR A 1 491 ? -43.139 -13.495 70.444 1.00 81.50 491 THR A O 1
ATOM 3682 N N . VAL A 1 492 ? -42.584 -12.427 68.545 1.00 84.12 492 VAL A N 1
ATOM 3683 C CA . VAL A 1 492 ? -41.754 -11.398 69.181 1.00 84.12 492 VAL A CA 1
ATOM 3684 C C . VAL A 1 492 ? -42.631 -10.301 69.781 1.00 84.12 492 VAL A C 1
ATOM 3686 O O . VAL A 1 492 ? -42.498 -10.013 70.971 1.00 84.12 492 VAL A O 1
ATOM 3689 N N . SER A 1 493 ? -43.570 -9.741 69.014 1.00 83.88 493 SER A N 1
ATOM 3690 C CA . SER A 1 493 ? -44.427 -8.640 69.477 1.00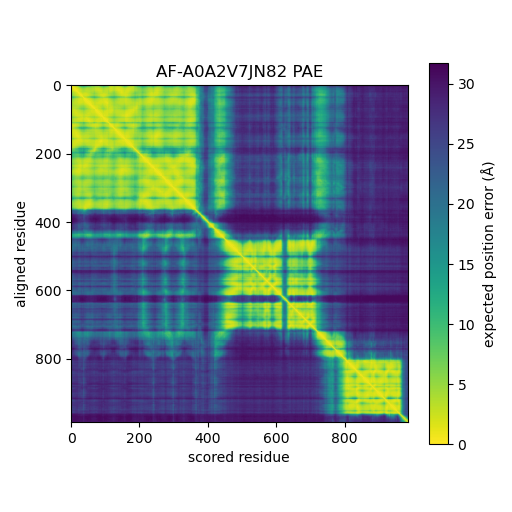 83.88 493 SER A CA 1
ATOM 3691 C C . SER A 1 493 ? -45.403 -9.060 70.587 1.00 83.88 493 SER A C 1
ATOM 3693 O O . SER A 1 493 ? -45.533 -8.355 71.590 1.00 83.88 493 SER A O 1
ATOM 3695 N N . GLU A 1 494 ? -46.035 -10.236 70.486 1.00 83.62 494 GLU A N 1
ATOM 3696 C CA . GLU A 1 494 ? -47.001 -10.713 71.485 1.00 83.62 494 GLU A CA 1
ATOM 3697 C C . GLU A 1 494 ? -46.323 -11.084 72.813 1.00 83.62 494 GLU A C 1
ATOM 3699 O O . GLU A 1 494 ? -46.779 -10.693 73.896 1.00 83.62 494 GLU A O 1
ATOM 3704 N N . ASN A 1 495 ? -45.220 -11.839 72.760 1.00 83.69 495 ASN A N 1
ATOM 3705 C CA . ASN A 1 495 ? -44.546 -12.270 73.984 1.00 83.69 495 ASN A CA 1
ATOM 3706 C C . ASN A 1 495 ? -43.829 -11.101 74.671 1.00 83.69 495 ASN A C 1
ATOM 3708 O O . ASN A 1 495 ? -43.807 -11.087 75.901 1.00 83.69 495 ASN A O 1
ATOM 3712 N N . LEU A 1 496 ? -43.333 -10.099 73.931 1.00 82.00 496 LEU A N 1
ATOM 3713 C CA . LEU A 1 496 ? -42.720 -8.895 74.508 1.00 82.00 496 LEU A CA 1
ATOM 3714 C C . LEU A 1 496 ? -43.716 -8.092 75.364 1.00 82.00 496 LEU A C 1
ATOM 3716 O O . LEU A 1 496 ? -43.365 -7.658 76.462 1.00 82.00 496 LEU A O 1
ATOM 3720 N N . THR A 1 497 ? -44.975 -7.979 74.930 1.00 79.56 497 THR A N 1
ATOM 3721 C CA . THR A 1 497 ? -46.052 -7.356 75.722 1.00 79.56 497 THR A CA 1
ATOM 3722 C C . THR A 1 497 ? -46.413 -8.194 76.957 1.00 79.56 497 THR A C 1
ATOM 3724 O O . THR A 1 497 ? -46.657 -7.655 78.038 1.00 79.56 497 THR A O 1
ATOM 3727 N N . ARG A 1 498 ? -46.386 -9.531 76.842 1.00 80.12 498 ARG A N 1
ATOM 3728 C CA . ARG A 1 498 ? -46.722 -10.466 77.937 1.00 80.12 498 ARG A CA 1
ATOM 3729 C C . ARG A 1 498 ? -45.645 -10.594 79.017 1.00 80.12 498 ARG A C 1
ATOM 3731 O O . ARG A 1 498 ? -45.982 -10.967 80.143 1.00 80.12 498 ARG A O 1
ATOM 3738 N N . VAL A 1 499 ? -44.381 -10.265 78.725 1.00 72.94 499 VAL A N 1
ATOM 3739 C CA . VAL A 1 499 ? -43.291 -10.289 79.726 1.00 72.94 499 VAL A CA 1
ATOM 3740 C C . VAL A 1 499 ? -43.545 -9.303 80.881 1.00 72.94 499 VAL A C 1
ATOM 3742 O O . VAL A 1 499 ? -43.021 -9.493 81.974 1.00 72.94 499 VAL A O 1
ATOM 3745 N N . GLN A 1 500 ? -44.410 -8.299 80.694 1.00 65.06 500 GLN A N 1
ATOM 3746 C CA . GLN A 1 500 ? -44.785 -7.337 81.739 1.00 65.06 500 GLN A CA 1
ATOM 3747 C C . GLN A 1 500 ? -45.897 -7.841 82.697 1.00 65.06 500 GLN A C 1
ATOM 3749 O O . GLN A 1 500 ? -46.262 -7.120 83.624 1.00 65.06 500 GLN A O 1
ATOM 3754 N N . GLY A 1 501 ? -46.435 -9.060 82.508 1.00 64.19 501 GLY A N 1
ATOM 3755 C CA . GLY A 1 501 ? -47.551 -9.631 83.291 1.00 64.19 501 GLY A CA 1
ATOM 3756 C C . GLY A 1 501 ? -47.235 -10.935 84.056 1.00 64.19 501 GLY A C 1
ATOM 3757 O O . GLY A 1 501 ? -46.098 -11.394 84.107 1.00 64.19 501 GLY A O 1
ATOM 3758 N N . ARG A 1 502 ? -48.262 -11.586 84.639 1.00 57.09 502 ARG A N 1
ATOM 3759 C CA . ARG A 1 502 ? -48.139 -12.790 85.512 1.00 57.09 502 ARG A CA 1
ATOM 3760 C C . ARG A 1 502 ? -47.573 -14.062 84.834 1.00 57.09 502 ARG A C 1
ATOM 3762 O O . ARG A 1 502 ? -47.282 -15.024 85.534 1.00 57.09 502 ARG A O 1
ATOM 3769 N N . ALA A 1 503 ? -47.384 -14.077 83.509 1.00 61.62 503 ALA A N 1
ATOM 3770 C CA . ALA A 1 503 ? -46.897 -15.225 82.719 1.00 61.62 503 ALA A CA 1
ATOM 3771 C C . ALA A 1 503 ? -45.467 -15.042 82.149 1.00 61.62 503 ALA A C 1
ATOM 3773 O O . ALA A 1 503 ? -45.100 -15.668 81.151 1.00 61.62 503 ALA A O 1
ATOM 3774 N N . ALA A 1 504 ? -44.656 -14.179 82.773 1.00 72.06 504 ALA A N 1
ATOM 3775 C CA . ALA A 1 504 ? -43.361 -13.736 82.252 1.00 72.06 504 ALA A CA 1
ATOM 3776 C C . ALA A 1 504 ? -42.357 -14.871 81.950 1.00 72.06 504 ALA A C 1
ATOM 3778 O O . ALA A 1 504 ? -41.694 -14.832 80.917 1.00 72.06 504 ALA A O 1
ATOM 3779 N N . ALA A 1 505 ? -42.267 -15.909 82.792 1.00 74.00 505 ALA A N 1
ATOM 3780 C CA . ALA A 1 505 ? -41.272 -16.978 82.627 1.00 74.00 505 ALA A CA 1
ATOM 3781 C C . ALA A 1 505 ? -41.473 -17.811 81.341 1.00 74.00 505 ALA A C 1
ATOM 3783 O O . ALA A 1 505 ? -40.513 -18.085 80.623 1.00 74.00 505 ALA A O 1
ATOM 3784 N N . ALA A 1 506 ? -42.721 -18.161 81.005 1.00 77.00 506 ALA A N 1
ATOM 3785 C CA . ALA A 1 506 ? -43.038 -18.925 79.794 1.00 77.00 506 ALA A CA 1
ATOM 3786 C C . ALA A 1 506 ? -42.884 -18.085 78.511 1.00 77.00 506 ALA A C 1
ATOM 3788 O O . ALA A 1 506 ? -42.451 -18.595 77.478 1.00 77.00 506 ALA A O 1
ATOM 3789 N N . ALA A 1 507 ? -43.207 -16.787 78.575 1.00 80.44 507 ALA A N 1
ATOM 3790 C CA . ALA A 1 507 ? -42.997 -15.852 77.470 1.00 80.44 507 ALA A CA 1
ATOM 3791 C C . ALA A 1 507 ? -41.499 -15.637 77.173 1.00 80.44 507 ALA A C 1
ATOM 3793 O O . ALA A 1 507 ? -41.104 -15.616 76.009 1.00 80.44 507 ALA A O 1
ATOM 3794 N N . LEU A 1 508 ? -40.657 -15.560 78.212 1.00 82.81 508 LEU A N 1
ATOM 3795 C CA . LEU A 1 508 ? -39.199 -15.445 78.080 1.00 82.81 508 LEU A CA 1
ATOM 3796 C C . LEU A 1 508 ? -38.554 -16.684 77.440 1.00 82.81 508 LEU A C 1
ATOM 3798 O O . LEU A 1 508 ? -37.664 -16.530 76.604 1.00 82.81 508 LEU A O 1
ATOM 3802 N N . GLY A 1 509 ? -39.013 -17.893 77.792 1.00 82.50 509 GLY A N 1
ATOM 3803 C CA . GLY A 1 509 ? -38.554 -19.137 77.159 1.00 82.50 509 GLY A CA 1
ATOM 3804 C C . GLY A 1 509 ? -38.829 -19.150 75.653 1.00 82.50 509 GLY A C 1
ATOM 3805 O O . GLY A 1 509 ? -37.904 -19.297 74.858 1.00 82.50 509 GLY A O 1
ATOM 3806 N N . ARG A 1 510 ? -40.076 -18.852 75.255 1.00 85.12 510 ARG A N 1
ATOM 3807 C CA . ARG A 1 510 ? -40.477 -18.780 73.836 1.00 85.12 510 ARG A CA 1
ATOM 3808 C C . ARG A 1 510 ? -39.716 -17.718 73.042 1.00 85.12 510 ARG A C 1
ATOM 3810 O O . ARG A 1 510 ? -39.341 -17.968 71.899 1.00 85.12 510 ARG A O 1
ATOM 3817 N N . LEU A 1 511 ? -39.474 -16.547 73.637 1.00 87.50 511 LEU A N 1
ATOM 3818 C CA . LEU A 1 511 ? -38.661 -15.501 73.010 1.00 87.50 511 LEU A CA 1
ATOM 3819 C C . LEU A 1 511 ? -37.218 -15.967 72.805 1.00 87.50 511 LEU A C 1
ATOM 3821 O O . LEU A 1 511 ? -36.662 -15.754 71.735 1.00 87.50 511 LEU A O 1
ATOM 3825 N N . ARG A 1 512 ? -36.609 -16.629 73.795 1.00 87.19 512 ARG A N 1
ATOM 3826 C CA . ARG A 1 512 ? -35.232 -17.126 73.682 1.00 87.19 512 ARG A CA 1
ATOM 3827 C C . ARG A 1 512 ? -35.088 -18.199 72.600 1.00 87.19 512 ARG A C 1
ATOM 3829 O O . ARG A 1 512 ? -34.142 -18.122 71.818 1.00 87.19 512 ARG A O 1
ATOM 3836 N N . ASP A 1 513 ? -36.026 -19.138 72.514 1.00 86.75 513 ASP A N 1
ATOM 3837 C CA . ASP A 1 513 ? -36.022 -20.175 71.472 1.00 86.75 513 ASP A CA 1
ATOM 3838 C C . ASP A 1 513 ? -36.205 -19.570 70.074 1.00 86.75 513 ASP A C 1
ATOM 3840 O O . ASP A 1 513 ? -35.491 -19.933 69.137 1.00 86.75 513 ASP A O 1
ATOM 3844 N N . ASN A 1 514 ? -37.097 -18.581 69.942 1.00 89.56 514 ASN A N 1
ATOM 3845 C CA . ASN A 1 514 ? -37.282 -17.849 68.692 1.00 89.56 514 ASN A CA 1
ATOM 3846 C C . ASN A 1 514 ? -36.015 -17.079 68.287 1.00 89.56 514 ASN A C 1
ATOM 3848 O O . ASN A 1 514 ? -35.574 -17.211 67.151 1.00 89.56 514 ASN A O 1
ATOM 3852 N N . LEU A 1 515 ? -35.384 -16.350 69.214 1.00 89.69 515 LEU A N 1
ATOM 3853 C CA . LEU A 1 515 ? -34.140 -15.620 68.945 1.00 89.69 515 LEU A CA 1
ATOM 3854 C C . LEU A 1 515 ? -32.987 -16.556 68.556 1.00 89.69 515 LEU A C 1
ATOM 3856 O O . LEU A 1 515 ? -32.216 -16.215 67.666 1.00 89.69 515 LEU A O 1
ATOM 3860 N N . ASN A 1 516 ? -32.863 -17.736 69.172 1.00 89.00 516 ASN A N 1
ATOM 3861 C CA . ASN A 1 516 ? -31.876 -18.731 68.738 1.00 89.00 516 ASN A CA 1
ATOM 3862 C C . ASN A 1 516 ? -32.181 -19.235 67.317 1.00 89.00 516 ASN A C 1
ATOM 3864 O O . ASN A 1 516 ? -31.281 -19.273 66.485 1.00 89.00 516 ASN A O 1
ATOM 3868 N N . SER A 1 517 ? -33.448 -19.535 67.007 1.00 89.44 517 SER A N 1
ATOM 3869 C CA . SER A 1 517 ? -33.839 -19.969 65.660 1.00 89.44 517 SER A CA 1
ATOM 3870 C C . SER A 1 517 ? -33.635 -18.892 64.593 1.00 89.44 517 SER A C 1
ATOM 3872 O O . SER A 1 517 ? -33.364 -19.249 63.449 1.00 89.44 517 SER A O 1
ATOM 3874 N N . VAL A 1 518 ? -33.827 -17.610 64.917 1.00 89.62 518 VAL A N 1
ATOM 3875 C CA . VAL A 1 518 ? -33.560 -16.506 63.983 1.00 89.62 518 VAL A CA 1
ATOM 3876 C C . VAL A 1 518 ? -32.055 -16.370 63.782 1.00 89.62 518 VAL A C 1
ATOM 3878 O O . VAL A 1 518 ? -31.609 -16.375 62.642 1.00 89.62 518 VAL A O 1
ATOM 3881 N N . ARG A 1 519 ? -31.263 -16.358 64.864 1.00 90.25 519 ARG A N 1
ATOM 3882 C CA . ARG A 1 519 ? -29.795 -16.290 64.785 1.00 90.25 519 ARG A CA 1
ATOM 3883 C C . ARG A 1 519 ? -29.224 -17.399 63.901 1.00 90.25 519 ARG A C 1
ATOM 3885 O O . ARG A 1 519 ? -28.377 -17.123 63.069 1.00 90.25 519 ARG A O 1
ATOM 3892 N N . ASP A 1 520 ? -29.701 -18.633 64.055 1.00 87.38 520 ASP A N 1
ATOM 3893 C CA . ASP A 1 520 ? -29.187 -19.777 63.292 1.00 87.38 520 ASP A CA 1
ATOM 3894 C C . ASP A 1 520 ? -29.586 -19.735 61.798 1.00 87.38 520 ASP A C 1
ATOM 3896 O O . ASP A 1 520 ? -28.999 -20.448 60.985 1.00 87.38 520 ASP A O 1
ATOM 3900 N N . ARG A 1 521 ? -30.580 -18.912 61.424 1.00 88.31 521 ARG A N 1
ATOM 3901 C CA . ARG A 1 521 ? -31.026 -18.705 60.032 1.00 88.31 521 ARG A CA 1
ATOM 3902 C C . ARG A 1 521 ? -30.445 -17.447 59.390 1.00 88.31 521 ARG A C 1
ATOM 3904 O O . ARG A 1 521 ? -30.340 -17.407 58.170 1.00 88.31 521 ARG A O 1
ATOM 3911 N N . THR A 1 522 ? -30.091 -16.440 60.184 1.00 86.38 522 THR A N 1
ATOM 3912 C CA . THR A 1 522 ? -29.485 -15.197 59.702 1.00 86.38 522 THR A CA 1
ATOM 3913 C C . THR A 1 522 ? -27.979 -15.392 59.545 1.00 86.38 522 THR A C 1
ATOM 3915 O O . THR A 1 522 ? -27.270 -15.655 60.518 1.00 86.38 522 THR A O 1
ATOM 3918 N N . ALA A 1 523 ? -27.482 -15.258 58.315 1.00 83.44 523 ALA A N 1
ATOM 3919 C CA . ALA A 1 523 ? -26.055 -15.359 58.027 1.00 83.44 523 ALA A CA 1
ATOM 3920 C C . ALA A 1 523 ? -25.245 -14.331 58.839 1.00 83.44 523 ALA A C 1
ATOM 3922 O O . ALA A 1 523 ? -25.738 -13.258 59.175 1.00 83.44 523 ALA A O 1
ATOM 3923 N N . ASP A 1 524 ? -24.011 -14.692 59.206 1.00 86.94 524 ASP A N 1
ATOM 3924 C CA . ASP A 1 524 ? -23.068 -13.848 59.957 1.00 86.94 524 ASP A CA 1
ATOM 3925 C C . ASP A 1 524 ? -23.588 -13.257 61.288 1.00 86.94 524 ASP A C 1
ATOM 3927 O O . ASP A 1 524 ? -22.927 -12.409 61.892 1.00 86.94 524 ASP A O 1
ATOM 3931 N N . CYS A 1 525 ? -24.735 -13.713 61.801 1.00 89.31 525 CYS A N 1
ATOM 3932 C CA . CYS A 1 525 ? -25.309 -13.228 63.050 1.00 89.31 525 CYS A CA 1
ATOM 3933 C C . CYS A 1 525 ? -24.718 -13.968 64.260 1.00 89.31 525 CYS A C 1
ATOM 3935 O O . CYS A 1 525 ? -25.053 -15.119 64.541 1.00 89.31 525 CYS A O 1
ATOM 3937 N N . ASP A 1 526 ? -23.858 -13.294 65.027 1.00 87.25 526 ASP A N 1
ATOM 3938 C CA . ASP A 1 526 ? -23.201 -13.887 66.199 1.00 87.25 526 ASP A CA 1
ATOM 3939 C C . ASP A 1 526 ? -24.107 -13.868 67.449 1.00 87.25 526 ASP A C 1
ATOM 3941 O O . ASP A 1 526 ? -24.024 -14.749 68.313 1.00 87.25 526 ASP A O 1
ATOM 3945 N N . ALA A 1 527 ? -24.966 -12.849 67.583 1.00 88.56 527 ALA A N 1
ATOM 3946 C CA . ALA A 1 527 ? -25.889 -12.712 68.710 1.00 88.56 527 ALA A CA 1
ATOM 3947 C C . ALA A 1 527 ? -27.078 -11.790 68.394 1.00 88.56 527 ALA A C 1
ATOM 3949 O O . ALA A 1 527 ? -26.906 -10.718 67.819 1.00 88.56 527 ALA A O 1
ATOM 3950 N N . LEU A 1 528 ? -28.263 -12.171 68.874 1.00 89.69 528 LEU A N 1
ATOM 3951 C CA . LEU A 1 528 ? -29.484 -11.364 68.900 1.00 89.69 528 LEU A CA 1
ATOM 3952 C C . LEU A 1 528 ? -29.906 -11.015 70.326 1.00 89.69 528 LEU A C 1
ATOM 3954 O O . LEU A 1 528 ? -29.843 -11.861 71.227 1.00 89.69 528 LEU A O 1
ATOM 3958 N N . VAL A 1 529 ? -30.393 -9.788 70.504 1.00 89.38 529 VAL A N 1
ATOM 3959 C CA . VAL A 1 529 ? -30.829 -9.223 71.782 1.00 89.38 529 VAL A CA 1
ATOM 3960 C C . VAL A 1 529 ? -32.128 -8.463 71.588 1.00 89.38 529 VAL A C 1
ATOM 3962 O O . VAL A 1 529 ? -32.239 -7.602 70.725 1.00 89.38 529 VAL A O 1
ATOM 3965 N N . LEU A 1 530 ? -33.113 -8.757 72.424 1.00 89.31 530 LEU A N 1
ATOM 3966 C CA . LEU A 1 530 ? -34.378 -8.044 72.448 1.00 89.31 530 LEU A CA 1
ATOM 3967 C C . LEU A 1 530 ? -34.381 -7.055 73.614 1.00 89.31 530 LEU A C 1
ATOM 3969 O O . LEU A 1 530 ? -34.183 -7.446 74.769 1.00 89.31 530 LEU A O 1
ATOM 3973 N N . LEU A 1 531 ? -34.611 -5.784 73.307 1.00 88.06 531 LEU A N 1
ATOM 3974 C CA . LEU A 1 531 ? -34.664 -4.675 74.255 1.00 88.06 531 LEU A CA 1
ATOM 3975 C C . LEU A 1 531 ? -36.110 -4.211 74.453 1.00 88.06 531 LEU A C 1
ATOM 3977 O O . LEU A 1 531 ? -36.867 -4.153 73.487 1.00 88.06 531 LEU A O 1
ATOM 3981 N N . ASP A 1 532 ? -36.485 -3.840 75.679 1.00 85.50 532 ASP A N 1
ATOM 3982 C CA . ASP A 1 532 ? -37.765 -3.172 75.952 1.00 85.50 532 ASP A CA 1
ATOM 3983 C C . ASP A 1 532 ? -37.746 -1.692 75.516 1.00 85.50 532 ASP A C 1
ATOM 3985 O O . ASP A 1 532 ? -36.704 -1.129 75.171 1.00 85.50 532 ASP A O 1
ATOM 3989 N N . ALA A 1 533 ? -38.900 -1.019 75.573 1.00 82.69 533 ALA A N 1
ATOM 3990 C CA . ALA A 1 533 ? -39.031 0.408 75.256 1.00 82.69 533 ALA A CA 1
ATOM 3991 C C . ALA A 1 533 ? -38.188 1.357 76.142 1.00 82.69 533 ALA A C 1
ATOM 3993 O O . ALA A 1 533 ? -38.141 2.559 75.866 1.00 82.69 533 ALA A O 1
ATOM 3994 N N . ARG A 1 534 ? -37.554 0.844 77.209 1.00 81.38 534 ARG A N 1
ATOM 3995 C CA . ARG A 1 534 ? -36.628 1.562 78.103 1.00 81.38 534 ARG A CA 1
ATOM 3996 C C . ARG A 1 534 ? -35.165 1.147 77.872 1.00 81.38 534 ARG A C 1
ATOM 3998 O O . ARG A 1 534 ? -34.303 1.549 78.648 1.00 81.38 534 ARG A O 1
ATOM 4005 N N . GLY A 1 535 ? -34.881 0.345 76.843 1.00 77.06 535 GLY A N 1
ATOM 4006 C CA . GLY A 1 535 ? -33.538 -0.119 76.491 1.00 77.06 535 GLY A CA 1
ATOM 4007 C C . GLY A 1 535 ? -32.991 -1.242 77.379 1.00 77.06 535 GLY A C 1
ATOM 4008 O O . GLY A 1 535 ? -31.798 -1.537 77.313 1.00 77.06 535 GLY A O 1
ATOM 4009 N N . ARG A 1 536 ? -33.819 -1.879 78.218 1.00 82.00 536 ARG A N 1
ATOM 4010 C CA . ARG A 1 536 ? -33.384 -3.005 79.060 1.00 82.00 536 ARG A CA 1
ATOM 4011 C C . ARG A 1 536 ? -33.458 -4.308 78.277 1.00 82.00 536 ARG A C 1
ATOM 4013 O O . ARG A 1 536 ? -34.420 -4.545 77.554 1.00 82.00 536 ARG A O 1
ATOM 4020 N N . VAL A 1 537 ? -32.465 -5.172 78.466 1.00 84.50 537 VAL A N 1
ATOM 4021 C CA . VAL A 1 537 ? -32.426 -6.500 77.840 1.00 84.50 537 VAL A CA 1
ATOM 4022 C C . VAL A 1 537 ? -33.532 -7.381 78.418 1.00 84.50 537 VAL A C 1
ATOM 4024 O O . VAL A 1 537 ? -33.544 -7.661 79.614 1.00 84.50 537 VAL A O 1
ATOM 4027 N N . VAL A 1 538 ? -34.443 -7.824 77.555 1.00 85.12 538 VAL A N 1
ATOM 4028 C CA . VAL A 1 538 ? -35.563 -8.712 77.896 1.00 85.12 538 VAL A CA 1
ATOM 4029 C C . VAL A 1 538 ? -35.185 -10.165 77.641 1.00 85.12 538 VAL A C 1
ATOM 4031 O O . VAL A 1 538 ? -35.350 -11.022 78.504 1.00 85.12 538 VAL A O 1
ATOM 4034 N N . ALA A 1 539 ? -34.651 -10.442 76.454 1.00 85.75 539 ALA A N 1
ATOM 4035 C CA . ALA A 1 539 ? -34.232 -11.771 76.035 1.00 85.75 539 ALA A CA 1
ATOM 4036 C C . ALA A 1 539 ? -33.011 -11.665 75.116 1.00 85.75 539 ALA A C 1
ATOM 4038 O O . ALA A 1 539 ? -32.751 -10.627 74.516 1.00 85.75 539 ALA A O 1
ATOM 4039 N N . GLY A 1 540 ? -32.256 -12.751 75.008 1.00 85.25 540 GLY A N 1
ATOM 4040 C CA . GLY A 1 540 ? -31.107 -12.839 74.119 1.00 85.25 540 GLY A CA 1
ATOM 4041 C C . GLY A 1 540 ? -30.914 -14.273 73.659 1.00 85.25 540 GLY A C 1
ATOM 4042 O O . GLY A 1 540 ? -31.247 -15.208 74.398 1.00 85.25 540 GLY A O 1
ATOM 4043 N N . SER A 1 541 ? -30.394 -14.418 72.445 1.00 83.75 541 SER A N 1
ATOM 4044 C CA . SER A 1 541 ? -29.856 -15.684 71.938 1.00 83.75 541 SER A CA 1
ATOM 4045 C C . SER A 1 541 ? -28.610 -16.085 72.744 1.00 83.75 541 SER A C 1
ATOM 4047 O O . SER A 1 541 ? -27.949 -15.222 73.319 1.00 83.75 541 SER A O 1
ATOM 4049 N N . GLY A 1 542 ? -28.268 -17.373 72.806 1.00 65.31 542 GLY A N 1
ATOM 4050 C CA . GLY A 1 542 ? -27.204 -17.921 73.672 1.00 65.31 542 GLY A CA 1
ATOM 4051 C C . GLY A 1 542 ? -25.751 -17.504 73.358 1.00 65.31 542 GLY A C 1
ATOM 4052 O O . GLY A 1 542 ? -24.832 -18.225 73.735 1.00 65.31 542 GLY A O 1
ATOM 4053 N N . GLY A 1 543 ? -25.526 -16.398 72.640 1.00 62.25 543 GLY A N 1
ATOM 4054 C CA . GLY A 1 543 ? -24.207 -15.867 72.271 1.00 62.25 543 GLY A CA 1
ATOM 4055 C C . GLY A 1 543 ? -23.622 -14.869 73.286 1.00 62.25 543 GLY A C 1
ATOM 4056 O O . GLY A 1 543 ? -24.288 -14.428 74.223 1.00 62.25 543 GLY A O 1
ATOM 4057 N N . ARG A 1 544 ? -22.349 -14.482 73.102 1.00 64.44 544 ARG A N 1
ATOM 4058 C CA . ARG A 1 544 ? -21.699 -13.438 73.919 1.00 64.44 544 ARG A CA 1
ATOM 4059 C C . ARG A 1 544 ? -22.283 -12.059 73.583 1.00 64.44 544 ARG A C 1
ATOM 4061 O O . ARG A 1 544 ? -22.059 -11.526 72.501 1.00 64.44 544 ARG A O 1
ATOM 4068 N N . MET A 1 545 ? -22.968 -11.466 74.557 1.00 64.44 545 MET A N 1
ATOM 4069 C CA . MET A 1 545 ? -23.737 -10.212 74.445 1.00 64.44 545 MET A CA 1
ATOM 4070 C C . MET A 1 545 ? -22.881 -8.929 74.488 1.00 64.44 545 MET A C 1
ATOM 4072 O O . MET A 1 545 ? -23.407 -7.815 74.490 1.00 64.44 545 MET A O 1
ATOM 4076 N N . SER A 1 546 ? -21.557 -9.066 74.569 1.00 60.94 546 SER A N 1
ATOM 4077 C CA . SER A 1 546 ? -20.607 -7.956 74.662 1.00 60.94 546 SER A CA 1
ATOM 4078 C C . SER A 1 546 ? -20.648 -7.091 73.394 1.00 60.94 546 SER A C 1
ATOM 4080 O O . SER A 1 546 ? -20.490 -7.617 72.289 1.00 60.94 546 SER A O 1
ATOM 4082 N N . GLY A 1 547 ? -20.825 -5.773 73.548 1.00 59.53 547 GLY A N 1
ATOM 4083 C CA . GLY A 1 547 ? -20.785 -4.802 72.438 1.00 59.53 547 GLY A CA 1
ATOM 4084 C C . GLY A 1 547 ? -22.128 -4.493 71.759 1.00 59.53 547 GLY A C 1
ATOM 4085 O O . GLY A 1 547 ? -22.160 -3.754 70.781 1.00 59.53 547 GLY A O 1
ATOM 4086 N N . VAL A 1 548 ? -23.247 -5.015 72.276 1.00 62.53 548 VAL A N 1
ATOM 4087 C CA . VAL A 1 548 ? 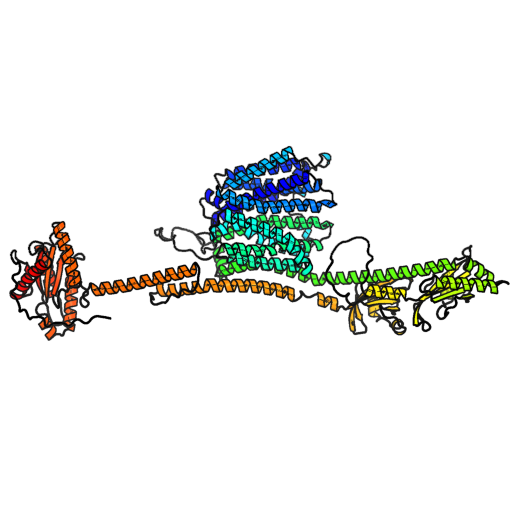-24.586 -4.890 71.652 1.00 62.53 548 VAL A CA 1
ATOM 4088 C C . VAL A 1 548 ? -25.423 -3.720 72.217 1.00 62.53 548 VAL A C 1
ATOM 4090 O O . VAL A 1 548 ? -26.609 -3.575 71.925 1.00 62.53 548 VAL A O 1
ATOM 4093 N N . GLN A 1 549 ? -24.826 -2.855 73.041 1.00 64.12 549 GLN A N 1
ATOM 4094 C CA . GLN A 1 549 ? -25.538 -1.750 73.691 1.00 64.12 549 GLN A CA 1
ATOM 4095 C C . GLN A 1 549 ? -25.435 -0.453 72.886 1.00 64.12 549 GLN A C 1
ATOM 4097 O O . GLN A 1 549 ? -24.356 0.109 72.709 1.00 64.12 549 GLN A O 1
ATOM 4102 N N . PHE A 1 550 ? -26.585 0.045 72.442 1.00 70.50 550 PHE A N 1
ATOM 4103 C CA . PHE A 1 550 ? -26.740 1.411 71.954 1.00 70.50 550 PHE A CA 1
ATOM 4104 C C . PHE A 1 550 ? -26.983 2.364 73.131 1.00 70.50 550 PHE A C 1
ATOM 4106 O O . PHE A 1 550 ? -27.559 1.969 74.146 1.00 70.50 550 PHE A O 1
ATOM 4113 N N . SER A 1 551 ? -26.579 3.631 72.998 1.00 74.00 551 SER A N 1
ATOM 4114 C CA . SER A 1 551 ? -26.987 4.659 73.959 1.00 74.00 551 SER A CA 1
ATOM 4115 C C . SER A 1 551 ? -28.508 4.837 73.932 1.00 74.00 551 SER A C 1
ATOM 4117 O O . SER A 1 551 ? -29.151 4.627 72.899 1.00 74.00 551 SER A O 1
ATOM 4119 N N . LEU A 1 552 ? -29.090 5.247 75.063 1.00 73.88 552 LEU A N 1
ATOM 4120 C CA . LEU A 1 552 ? -30.536 5.461 75.181 1.00 73.88 552 LEU A CA 1
ATOM 4121 C C . LEU A 1 552 ? -31.050 6.463 74.127 1.00 73.88 552 LEU A C 1
ATOM 4123 O O . LEU A 1 552 ? -32.125 6.273 73.566 1.00 73.88 552 LEU A O 1
ATOM 4127 N N . ASP A 1 553 ? -30.241 7.473 73.795 1.00 76.31 553 ASP A N 1
ATOM 4128 C CA . ASP A 1 553 ? -30.541 8.464 72.756 1.00 76.31 553 ASP A CA 1
ATOM 4129 C C . ASP A 1 553 ? -30.620 7.846 71.355 1.00 76.31 553 ASP A C 1
ATOM 4131 O O . ASP A 1 553 ? -31.572 8.107 70.618 1.00 76.31 553 ASP A O 1
ATOM 4135 N N . LYS A 1 554 ? -29.668 6.969 70.994 1.00 78.62 554 LYS A N 1
ATOM 4136 C CA . LYS A 1 554 ? -29.691 6.261 69.704 1.00 78.62 554 LYS A CA 1
ATOM 4137 C C . LYS A 1 554 ? -30.892 5.303 69.619 1.00 78.62 554 LYS A C 1
ATOM 4139 O O . LYS A 1 554 ? -31.534 5.225 68.574 1.00 78.62 554 LYS A O 1
ATOM 4144 N N . LEU A 1 555 ? -31.248 4.632 70.721 1.00 77.88 555 LEU A N 1
ATOM 4145 C CA . LEU A 1 555 ? -32.442 3.774 70.807 1.00 77.88 555 LEU A CA 1
ATOM 4146 C C . LEU A 1 555 ? -33.749 4.565 70.688 1.00 77.88 555 LEU A C 1
ATOM 4148 O O . LEU A 1 555 ? -34.680 4.103 70.034 1.00 77.88 555 LEU A O 1
ATOM 4152 N N . ASN A 1 556 ? -33.828 5.764 71.269 1.00 81.12 556 ASN A N 1
ATOM 4153 C CA . ASN A 1 556 ? -35.001 6.630 71.126 1.00 81.12 556 ASN A CA 1
ATOM 4154 C C . ASN A 1 556 ? -35.240 7.042 69.664 1.00 81.12 556 ASN A C 1
ATOM 4156 O O . ASN A 1 556 ? -36.396 7.168 69.257 1.00 81.12 556 ASN A O 1
ATOM 4160 N N . GLY A 1 557 ? -34.181 7.156 68.856 1.00 81.06 557 GLY A N 1
ATOM 4161 C CA . GLY A 1 557 ? -34.276 7.391 67.411 1.00 81.06 557 GLY A CA 1
ATOM 4162 C C . GLY A 1 557 ? -35.005 6.286 66.629 1.00 81.06 557 GLY A C 1
ATOM 4163 O O . GLY A 1 557 ? -35.608 6.572 65.594 1.00 81.06 557 GLY A O 1
ATOM 4164 N N . LEU A 1 558 ? -35.049 5.045 67.133 1.00 84.62 558 LEU A N 1
ATOM 4165 C CA . LEU A 1 558 ? -35.797 3.932 66.515 1.00 84.62 558 LEU A CA 1
ATOM 4166 C C . LEU A 1 558 ? -37.320 4.069 66.653 1.00 84.62 558 LEU A C 1
ATOM 4168 O O . LEU A 1 558 ? -38.076 3.351 66.000 1.00 84.62 558 LEU A O 1
ATOM 4172 N N . ARG A 1 559 ? -37.806 5.011 67.470 1.00 85.12 559 ARG A N 1
ATOM 4173 C CA . ARG A 1 559 ? -39.242 5.326 67.523 1.00 85.12 559 ARG A CA 1
ATOM 4174 C C . ARG A 1 559 ? -39.734 5.921 66.205 1.00 85.12 559 ARG A C 1
ATOM 4176 O O . ARG A 1 559 ? -40.882 5.679 65.829 1.00 85.12 559 ARG A O 1
ATOM 4183 N N . THR A 1 560 ? -38.867 6.650 65.505 1.00 81.00 560 THR A N 1
ATOM 4184 C CA . THR A 1 560 ? -39.157 7.328 64.232 1.00 81.00 560 THR A CA 1
ATOM 4185 C C . THR A 1 560 ? -38.391 6.751 63.041 1.00 81.00 560 THR A C 1
ATOM 4187 O O . THR A 1 560 ? -38.765 7.035 61.911 1.00 81.00 560 THR A O 1
ATOM 4190 N N . SER A 1 561 ? -37.352 5.944 63.272 1.00 83.25 561 SER A N 1
ATOM 4191 C CA . SER A 1 561 ? -36.500 5.354 62.225 1.00 83.25 561 SER A CA 1
ATOM 4192 C C . SER A 1 561 ? -36.769 3.856 62.049 1.00 83.25 561 SER A C 1
ATOM 4194 O O . SER A 1 561 ? -37.152 3.176 62.999 1.00 83.25 561 SER A O 1
ATOM 4196 N N . GLU A 1 562 ? -36.540 3.324 60.847 1.00 83.56 562 GLU A N 1
ATOM 4197 C CA . GLU A 1 562 ? -36.779 1.905 60.519 1.00 83.56 562 GLU A CA 1
ATOM 4198 C C . GLU A 1 562 ? -35.622 0.972 60.898 1.00 83.56 562 GLU A C 1
ATOM 4200 O O . GLU A 1 562 ? -35.814 -0.234 61.050 1.00 83.56 562 GLU A O 1
ATOM 4205 N N . ALA A 1 563 ? -34.422 1.525 61.070 1.00 88.12 563 ALA A N 1
ATOM 4206 C CA . ALA A 1 563 ? -33.239 0.803 61.503 1.00 88.12 563 ALA A CA 1
ATOM 4207 C C . ALA A 1 563 ? -32.202 1.764 62.096 1.00 88.12 563 ALA A C 1
ATOM 4209 O O . ALA A 1 563 ? -32.228 2.973 61.854 1.00 88.12 563 ALA A O 1
ATOM 4210 N N . LEU A 1 564 ? -31.270 1.209 62.859 1.00 87.38 564 LEU A N 1
ATOM 4211 C CA . LEU A 1 564 ? -30.121 1.892 63.429 1.00 87.38 564 LEU A CA 1
ATOM 4212 C C . LEU A 1 564 ? -28.886 1.020 63.208 1.00 87.38 564 LEU A C 1
ATOM 4214 O O . LEU A 1 564 ? -28.876 -0.162 63.548 1.00 87.38 564 LEU A O 1
ATOM 4218 N N . VAL A 1 565 ? -27.835 1.624 62.666 1.00 87.25 565 VAL A N 1
ATOM 4219 C CA . VAL A 1 565 ? -26.539 0.978 62.454 1.00 87.25 565 VAL A CA 1
ATOM 4220 C C . VAL A 1 565 ? -25.557 1.533 63.484 1.00 87.25 565 VAL A C 1
ATOM 4222 O O . VAL A 1 565 ? -25.441 2.745 63.668 1.00 87.25 565 VAL A O 1
ATOM 4225 N N . GLY A 1 566 ? -24.888 0.643 64.209 1.00 84.81 566 GLY A N 1
ATOM 4226 C CA . GLY A 1 566 ? -23.803 0.971 65.124 1.00 84.81 566 GLY A CA 1
ATOM 4227 C C . GLY A 1 566 ? -22.474 1.166 64.403 1.00 84.81 566 GLY A C 1
ATOM 4228 O O . GLY A 1 566 ? -22.314 0.812 63.239 1.00 84.81 566 GLY A O 1
ATOM 4229 N N . ASP A 1 567 ? -21.496 1.704 65.123 1.00 85.56 567 ASP A N 1
ATOM 4230 C CA . ASP A 1 567 ? -20.135 1.824 64.609 1.00 85.56 567 ASP A CA 1
ATOM 4231 C C . ASP A 1 567 ? -19.495 0.431 64.488 1.00 85.56 567 ASP A C 1
ATOM 4233 O O . ASP A 1 567 ? -19.745 -0.450 65.315 1.00 85.56 567 ASP A O 1
ATOM 4237 N N . ALA A 1 568 ? -18.659 0.220 63.469 1.00 88.50 568 ALA A N 1
ATOM 4238 C CA . ALA A 1 568 ? -17.886 -1.013 63.352 1.00 88.50 568 ALA A CA 1
ATOM 4239 C C . ALA A 1 568 ? -16.859 -1.105 64.490 1.00 88.50 568 ALA A C 1
ATOM 4241 O O . ALA A 1 568 ? -16.153 -0.134 64.779 1.00 88.50 568 ALA A O 1
ATOM 4242 N N . TYR A 1 569 ? -16.734 -2.276 65.109 1.00 87.81 569 TYR A N 1
ATOM 4243 C CA . TYR A 1 569 ? -15.802 -2.502 66.210 1.00 87.81 569 TYR A CA 1
ATOM 4244 C C . TYR A 1 569 ? -15.143 -3.878 66.128 1.00 87.81 569 TYR A C 1
ATOM 4246 O O . TYR A 1 569 ? -15.618 -4.793 65.457 1.00 87.81 569 TYR A O 1
ATOM 4254 N N . TRP A 1 570 ? -14.031 -4.023 66.844 1.00 88.75 570 TRP A N 1
ATOM 4255 C CA . TRP A 1 570 ? -13.374 -5.310 67.024 1.00 88.75 570 TRP A CA 1
ATOM 4256 C C . TRP A 1 570 ? -13.957 -6.033 68.235 1.00 88.75 570 TRP A C 1
ATOM 4258 O O . TRP A 1 570 ? -13.845 -5.543 69.364 1.00 88.75 570 TRP A O 1
ATOM 4268 N N . ASP A 1 571 ? -14.535 -7.213 68.028 1.00 86.88 571 ASP A N 1
ATOM 4269 C CA . ASP A 1 571 ? -14.914 -8.083 69.131 1.00 86.88 571 ASP A CA 1
ATOM 4270 C C . ASP A 1 571 ? -13.712 -8.915 69.584 1.00 86.88 571 ASP A C 1
ATOM 4272 O O . ASP A 1 571 ? -13.364 -9.932 68.983 1.00 86.88 571 ASP A O 1
ATOM 4276 N N . ALA A 1 572 ? -13.102 -8.508 70.698 1.00 81.50 572 ALA A N 1
ATOM 4277 C CA . ALA A 1 572 ? -12.000 -9.241 71.315 1.00 81.50 572 ALA A CA 1
ATOM 4278 C C . ALA A 1 572 ? -12.381 -10.678 71.718 1.00 81.50 572 ALA A C 1
ATOM 4280 O O . ALA A 1 572 ? -11.515 -11.548 71.754 1.00 81.50 572 ALA A O 1
ATOM 4281 N N . GLY A 1 573 ? -13.659 -10.941 72.007 1.00 76.50 573 GLY A N 1
ATOM 4282 C CA . GLY A 1 573 ? -14.145 -12.251 72.431 1.00 76.50 573 GLY A CA 1
ATOM 4283 C C . GLY A 1 573 ? -14.314 -13.257 71.293 1.00 76.50 573 GLY A C 1
ATOM 4284 O O . GLY A 1 573 ? -14.265 -14.456 71.565 1.00 76.50 573 GLY A O 1
ATOM 4285 N N . LEU A 1 574 ? -14.519 -12.786 70.061 1.00 79.62 574 LEU A N 1
ATOM 4286 C CA . LEU A 1 574 ? -14.643 -13.615 68.853 1.00 79.62 574 LEU A CA 1
ATOM 4287 C C . LEU A 1 574 ? -13.461 -13.445 67.889 1.00 79.62 574 LEU A C 1
ATOM 4289 O O . LEU A 1 574 ? -13.388 -14.173 66.904 1.00 79.62 574 LEU A O 1
ATOM 4293 N N . ALA A 1 575 ? -12.549 -12.511 68.178 1.00 85.31 575 ALA A N 1
ATOM 4294 C CA . ALA A 1 575 ? -11.432 -12.115 67.322 1.00 85.31 575 ALA A CA 1
ATOM 4295 C C . ALA A 1 575 ? -11.875 -11.775 65.885 1.00 85.31 575 ALA A C 1
ATOM 4297 O O . ALA A 1 575 ? -11.241 -12.180 64.912 1.00 85.31 575 ALA A O 1
ATOM 4298 N N . LYS A 1 576 ? -12.989 -11.044 65.763 1.00 87.75 576 LYS A N 1
ATOM 4299 C CA . LYS A 1 576 ? -13.596 -10.656 64.484 1.00 87.75 576 LYS A CA 1
ATOM 4300 C C . LYS A 1 576 ? -14.032 -9.195 64.513 1.00 87.75 576 LYS A C 1
ATOM 4302 O O . LYS A 1 576 ? -14.449 -8.684 65.553 1.00 87.75 576 LYS A O 1
ATOM 4307 N N . ALA A 1 577 ? -13.996 -8.548 63.351 1.00 90.00 577 ALA A N 1
ATOM 4308 C CA . ALA A 1 577 ? -14.681 -7.279 63.149 1.00 90.00 577 ALA A CA 1
ATOM 4309 C C . ALA A 1 577 ? -16.197 -7.520 63.072 1.00 90.00 577 ALA A C 1
ATOM 4311 O O . ALA A 1 577 ? -16.652 -8.452 62.400 1.00 90.00 577 ALA A O 1
ATOM 4312 N N . ALA A 1 578 ? -16.969 -6.688 63.763 1.00 89.81 578 ALA A N 1
ATOM 4313 C CA . ALA A 1 578 ? -18.419 -6.787 63.837 1.00 89.81 578 ALA A CA 1
ATOM 4314 C C . ALA A 1 578 ? -19.067 -5.401 63.760 1.00 89.81 578 ALA A C 1
ATOM 4316 O O . ALA A 1 578 ? -18.439 -4.376 64.042 1.00 89.81 578 ALA A O 1
ATOM 4317 N N . VAL A 1 579 ? -20.346 -5.381 63.404 1.00 90.75 579 VAL A N 1
ATOM 4318 C CA . VAL A 1 579 ? -21.215 -4.208 63.496 1.00 90.75 579 VAL A CA 1
ATOM 4319 C C . VAL A 1 579 ? -22.494 -4.595 64.226 1.00 90.75 579 VAL A C 1
ATOM 4321 O O . VAL A 1 579 ? -22.942 -5.740 64.158 1.00 90.75 579 VAL A O 1
ATOM 4324 N N . THR A 1 580 ? -23.086 -3.646 64.941 1.00 89.75 580 THR A N 1
ATOM 4325 C CA . THR A 1 580 ? -24.382 -3.860 65.586 1.00 89.75 580 THR A CA 1
ATOM 4326 C C . THR A 1 580 ? -25.476 -3.224 64.734 1.00 89.75 580 THR A C 1
ATOM 4328 O O . THR A 1 580 ? -25.395 -2.039 64.429 1.00 89.75 580 THR A O 1
ATOM 4331 N N . LEU A 1 581 ? -26.506 -3.981 64.371 1.00 90.56 581 LEU A N 1
ATOM 4332 C CA . LEU A 1 581 ? -27.718 -3.486 63.715 1.00 90.56 581 LEU A CA 1
ATOM 4333 C C . LEU A 1 581 ? -28.880 -3.520 64.709 1.00 90.56 581 LEU A C 1
ATOM 4335 O O . LEU A 1 581 ? -28.929 -4.392 65.573 1.00 90.56 581 LEU A O 1
ATOM 4339 N N . ALA A 1 582 ? -29.815 -2.584 64.618 1.00 90.56 582 ALA A N 1
ATOM 4340 C CA . ALA A 1 582 ? -31.025 -2.586 65.429 1.00 90.56 582 ALA A CA 1
ATOM 4341 C C . ALA A 1 582 ? -32.242 -2.171 64.618 1.00 90.56 582 ALA A C 1
ATOM 4343 O O . ALA A 1 582 ? -32.179 -1.229 63.834 1.00 90.56 582 ALA A O 1
ATOM 4344 N N . VAL A 1 583 ? -33.358 -2.850 64.855 1.00 92.75 583 VAL A N 1
ATOM 4345 C CA . VAL A 1 583 ? -34.644 -2.591 64.203 1.00 92.75 583 VAL A CA 1
ATOM 4346 C C . VAL A 1 583 ? -35.740 -2.449 65.264 1.00 92.75 583 VAL A C 1
ATOM 4348 O O . VAL A 1 583 ? -35.658 -3.080 66.326 1.00 92.75 583 VAL A O 1
ATOM 4351 N N . PRO A 1 584 ? -36.758 -1.602 65.041 1.00 92.88 584 PRO A N 1
ATOM 4352 C CA . PRO A 1 584 ? -37.834 -1.416 66.000 1.00 92.88 584 PRO A CA 1
ATOM 4353 C C . PRO A 1 584 ? -38.772 -2.627 66.010 1.00 92.88 584 PRO A C 1
ATOM 4355 O O . PRO A 1 584 ? -39.150 -3.151 64.966 1.00 92.88 584 PRO A O 1
ATOM 4358 N N . VAL A 1 585 ? -39.211 -3.026 67.199 1.00 90.56 585 VAL A N 1
ATOM 4359 C CA . VAL A 1 585 ? -40.306 -3.984 67.390 1.00 90.56 585 VAL A CA 1
ATOM 4360 C C . VAL A 1 585 ? -41.568 -3.182 67.671 1.00 90.56 585 VAL A C 1
ATOM 4362 O O . VAL A 1 585 ? -41.602 -2.372 68.605 1.00 90.56 585 VAL A O 1
ATOM 4365 N N . ARG A 1 586 ? -42.603 -3.391 66.857 1.00 89.00 586 ARG A N 1
ATOM 4366 C CA . ARG A 1 586 ? -43.882 -2.678 66.954 1.00 89.00 586 ARG A CA 1
ATOM 4367 C C . ARG A 1 586 ? -45.037 -3.649 67.187 1.00 89.00 586 ARG A C 1
ATOM 4369 O O . ARG A 1 586 ? -44.939 -4.821 66.826 1.00 89.00 586 ARG A O 1
ATOM 4376 N N . ASP A 1 587 ? -46.101 -3.173 67.825 1.00 84.31 587 ASP A N 1
ATOM 4377 C CA . ASP A 1 587 ? -47.363 -3.915 67.916 1.00 84.31 587 ASP A CA 1
ATOM 4378 C C . ASP A 1 587 ? -48.199 -3.784 66.627 1.00 84.31 587 ASP A C 1
ATOM 4380 O O . ASP A 1 587 ? -47.810 -3.095 65.682 1.00 84.31 587 ASP A O 1
ATOM 4384 N N . ALA A 1 588 ? -49.353 -4.461 66.588 1.00 80.00 588 ALA A N 1
ATOM 4385 C CA . ALA A 1 588 ? -50.275 -4.433 65.449 1.00 80.00 588 ALA A CA 1
ATOM 4386 C C . ALA A 1 588 ? -50.835 -3.027 65.145 1.00 80.00 588 ALA A C 1
ATOM 4388 O O . ALA A 1 588 ? -51.209 -2.762 64.006 1.00 80.00 588 ALA A O 1
ATOM 4389 N N . ASP A 1 589 ? -50.834 -2.124 66.133 1.00 81.50 589 ASP A N 1
ATOM 4390 C CA . ASP A 1 589 ? -51.262 -0.726 66.004 1.00 81.50 589 ASP A CA 1
ATOM 4391 C C . ASP A 1 589 ? -50.082 0.216 65.662 1.00 81.50 589 ASP A C 1
ATOM 4393 O O . ASP A 1 589 ? -50.234 1.441 65.633 1.00 81.50 589 ASP A O 1
ATOM 4397 N N . GLY A 1 590 ? -48.882 -0.330 65.421 1.00 80.88 590 GLY A N 1
ATOM 4398 C CA . GLY A 1 590 ? -47.674 0.412 65.052 1.00 80.88 590 GLY A CA 1
ATOM 4399 C C . GLY A 1 590 ? -46.929 1.075 66.220 1.00 80.88 590 GLY A C 1
ATOM 4400 O O . GLY A 1 590 ? -45.954 1.811 65.991 1.00 80.88 590 GLY A O 1
ATOM 4401 N N . ARG A 1 591 ? -47.329 0.827 67.474 1.00 86.69 591 ARG A N 1
ATOM 4402 C CA . ARG A 1 591 ? -46.677 1.391 68.667 1.00 86.69 591 ARG A CA 1
ATOM 4403 C C . ARG A 1 591 ? -45.342 0.707 68.924 1.00 86.69 591 ARG A C 1
ATOM 4405 O O . ARG A 1 591 ? -45.216 -0.507 68.831 1.00 86.69 591 ARG A O 1
ATOM 4412 N N . PHE A 1 592 ? -44.338 1.496 69.293 1.00 89.06 592 PHE A N 1
ATOM 4413 C CA . PHE A 1 592 ? -42.995 1.007 69.601 1.00 89.06 592 PHE A CA 1
ATOM 4414 C C . PHE A 1 592 ? -42.970 0.246 70.936 1.00 89.06 592 PHE A C 1
ATOM 4416 O O . PHE A 1 592 ? -43.175 0.842 71.996 1.00 89.06 592 PHE A O 1
ATOM 4423 N N . LEU A 1 593 ? -42.690 -1.057 70.884 1.00 87.25 593 LEU A N 1
ATOM 4424 C CA . LEU A 1 593 ? -42.596 -1.939 72.054 1.00 87.25 593 LEU A CA 1
ATOM 4425 C C . LEU A 1 593 ? -41.157 -2.101 72.559 1.00 87.25 593 LEU A C 1
ATOM 4427 O O . LEU A 1 593 ? -40.935 -2.362 73.745 1.00 87.25 593 LEU A O 1
ATOM 4431 N N . GLY A 1 594 ? -40.179 -1.956 71.667 1.00 88.69 594 GLY A N 1
ATOM 4432 C CA . GLY A 1 594 ? -38.781 -2.248 71.949 1.00 88.69 594 GLY A CA 1
ATOM 4433 C C . GLY A 1 594 ? -37.938 -2.305 70.680 1.00 88.69 594 GLY A C 1
ATOM 4434 O O . GLY A 1 594 ? -38.376 -1.859 69.622 1.00 88.69 594 GLY A O 1
ATOM 4435 N N . ALA A 1 595 ? -36.737 -2.867 70.771 1.00 90.69 595 ALA A N 1
ATOM 4436 C CA . ALA A 1 595 ? -35.844 -3.025 69.625 1.00 90.69 595 ALA A CA 1
ATOM 4437 C C . ALA A 1 595 ? -35.231 -4.426 69.594 1.00 90.69 595 ALA A C 1
ATOM 4439 O O . ALA A 1 595 ? -34.819 -4.948 70.631 1.00 90.69 595 ALA A O 1
ATOM 4440 N N . LEU A 1 596 ? -35.149 -5.014 68.404 1.00 91.06 596 LEU A N 1
ATOM 4441 C CA . LEU A 1 596 ? -34.362 -6.214 68.155 1.00 91.06 596 LEU A CA 1
ATOM 4442 C C . LEU A 1 596 ? -32.994 -5.765 67.652 1.00 91.06 596 LEU A C 1
ATOM 4444 O O . LEU A 1 596 ? -32.900 -5.089 66.628 1.00 91.06 596 LEU A O 1
ATOM 4448 N N . THR A 1 597 ? -31.944 -6.110 68.383 1.00 91.00 597 THR A N 1
ATOM 4449 C CA . THR A 1 597 ? -30.571 -5.759 68.038 1.00 91.00 597 THR A CA 1
ATOM 4450 C C . THR A 1 597 ? -29.767 -7.010 67.721 1.00 91.00 597 THR A C 1
ATOM 4452 O O . THR A 1 597 ? -29.948 -8.067 68.326 1.00 91.00 597 THR A O 1
ATOM 4455 N N . ALA A 1 598 ? -28.892 -6.893 66.734 1.00 90.50 598 ALA A N 1
ATOM 4456 C CA . ALA A 1 598 ? -28.124 -7.981 66.174 1.00 90.50 598 ALA A CA 1
ATOM 4457 C C . ALA A 1 598 ? -26.664 -7.590 66.066 1.00 90.50 598 ALA A C 1
ATOM 4459 O O . ALA A 1 598 ? -26.327 -6.501 65.606 1.00 90.50 598 ALA A O 1
ATOM 4460 N N . LYS A 1 599 ? -25.795 -8.506 66.462 1.00 90.69 599 LYS A N 1
ATOM 4461 C CA . LYS A 1 599 ? -24.365 -8.425 66.225 1.00 90.69 599 LYS A CA 1
ATOM 4462 C C . LYS A 1 599 ? -24.045 -9.206 64.963 1.00 90.69 599 LYS A C 1
ATOM 4464 O O . LYS A 1 599 ? -24.194 -10.427 64.957 1.00 90.69 599 LYS A O 1
ATOM 4469 N N . ILE A 1 600 ? -23.627 -8.498 63.924 1.00 91.06 600 ILE A N 1
ATOM 4470 C CA . ILE A 1 600 ? -23.314 -9.074 62.621 1.00 91.06 600 ILE A CA 1
ATOM 4471 C C . ILE A 1 600 ? -21.800 -9.051 62.414 1.00 91.06 600 ILE A C 1
ATOM 4473 O O . ILE A 1 600 ? -21.156 -8.006 62.559 1.00 91.06 600 ILE A O 1
ATOM 4477 N N . SER A 1 601 ? -21.226 -10.203 62.082 1.00 90.44 601 SER A N 1
ATOM 4478 C CA . SER A 1 601 ? -19.823 -10.341 61.710 1.00 90.44 601 SER A CA 1
ATOM 4479 C C . SER A 1 601 ? -19.569 -9.715 60.341 1.00 90.44 601 SER A C 1
ATOM 4481 O O . SER A 1 601 ? -20.340 -9.893 59.406 1.00 90.44 601 SER A O 1
ATOM 4483 N N . LEU A 1 602 ? -18.443 -9.021 60.180 1.00 92.00 602 LEU A N 1
ATOM 4484 C CA . LEU A 1 602 ? -18.052 -8.434 58.894 1.00 92.00 602 LEU A CA 1
ATOM 4485 C C . LEU A 1 602 ? -17.242 -9.405 58.017 1.00 92.00 602 LEU A C 1
ATOM 4487 O O . LEU A 1 602 ? -16.470 -8.973 57.161 1.00 92.00 602 LEU A O 1
ATOM 4491 N N . ARG A 1 603 ? -17.385 -10.719 58.230 1.00 89.19 603 ARG A N 1
ATOM 4492 C CA . ARG A 1 603 ? -16.650 -11.738 57.469 1.00 89.19 603 ARG A CA 1
ATOM 4493 C C . ARG A 1 603 ? -17.004 -11.697 55.982 1.00 89.19 603 ARG A C 1
ATOM 4495 O O . ARG A 1 603 ? -16.091 -11.552 55.177 1.00 89.19 603 ARG A O 1
ATOM 4502 N N . ALA A 1 604 ? -18.293 -11.732 55.634 1.00 88.81 604 ALA A N 1
ATOM 4503 C CA . ALA A 1 604 ? -18.729 -11.645 54.240 1.00 88.81 604 ALA A CA 1
ATOM 4504 C C . ALA A 1 604 ? -18.256 -10.352 53.557 1.00 88.81 604 ALA A C 1
ATOM 4506 O O . ALA A 1 604 ? -17.860 -10.372 52.395 1.00 88.81 604 ALA A O 1
ATOM 4507 N N . VAL A 1 605 ? -18.211 -9.233 54.291 1.00 90.88 605 VAL A N 1
ATOM 4508 C CA . VAL A 1 605 ? -17.633 -7.977 53.786 1.00 90.88 605 VAL A CA 1
ATOM 4509 C C . VAL A 1 605 ? -16.143 -8.150 53.478 1.00 90.88 605 VAL A C 1
ATOM 4511 O O . VAL A 1 605 ? -15.686 -7.720 52.423 1.00 90.88 605 VAL A O 1
ATOM 4514 N N . GLY A 1 606 ? -15.383 -8.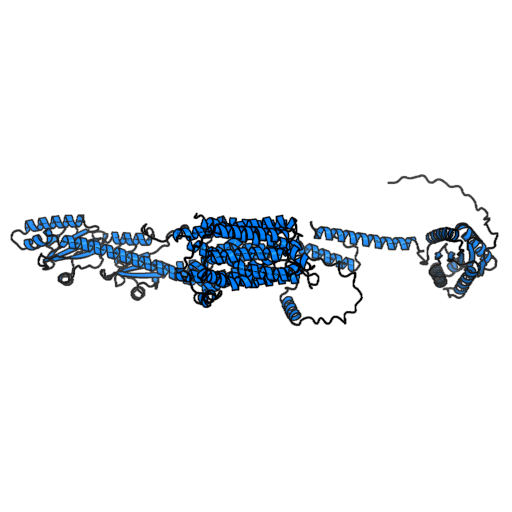811 54.355 1.00 89.31 606 GLY A N 1
ATOM 4515 C CA . GLY A 1 606 ? -13.984 -9.166 54.097 1.00 89.31 606 GLY A CA 1
ATOM 4516 C C . GLY A 1 606 ? -13.805 -10.016 52.833 1.00 89.31 606 GLY A C 1
ATOM 4517 O O . GLY A 1 606 ? -12.934 -9.707 52.018 1.00 89.31 606 GLY A O 1
ATOM 4518 N N . ASP A 1 607 ? -14.669 -11.014 52.635 1.00 88.75 607 ASP A N 1
ATOM 4519 C CA . ASP A 1 607 ? -14.645 -11.904 51.467 1.00 88.75 607 ASP A CA 1
ATOM 4520 C C . ASP A 1 607 ? -14.941 -11.139 50.157 1.00 88.75 607 ASP A C 1
ATOM 4522 O O . ASP A 1 607 ? -14.291 -11.376 49.134 1.00 88.75 607 ASP A O 1
ATOM 4526 N N . VAL A 1 608 ? -15.865 -10.167 50.181 1.00 88.88 608 VAL A N 1
ATOM 4527 C CA . VAL A 1 608 ? -16.137 -9.258 49.046 1.00 88.88 608 VAL A CA 1
ATOM 4528 C C . VAL A 1 608 ? -14.897 -8.435 48.693 1.00 88.88 608 VAL A C 1
ATOM 4530 O O . VAL A 1 608 ? -14.507 -8.372 47.525 1.00 88.88 608 VAL A O 1
ATOM 4533 N N . LEU A 1 609 ? -14.242 -7.829 49.689 1.00 90.88 609 LEU A N 1
ATOM 4534 C CA . LEU A 1 609 ? -13.033 -7.027 49.460 1.00 90.88 609 LEU A CA 1
ATOM 4535 C C . LEU A 1 609 ? -11.896 -7.886 48.892 1.00 90.88 609 LEU A C 1
ATOM 4537 O O . LEU A 1 609 ? -11.161 -7.433 48.015 1.00 90.88 609 LEU A O 1
ATOM 4541 N N . GLU A 1 610 ? -11.761 -9.128 49.359 1.00 88.88 610 GLU A N 1
ATOM 4542 C CA . GLU A 1 610 ? -10.754 -10.067 48.865 1.00 88.88 610 GLU A CA 1
ATOM 4543 C C . GLU A 1 610 ? -11.032 -10.527 47.428 1.00 88.88 610 GLU A C 1
ATOM 4545 O O . GLU A 1 610 ? -10.107 -10.559 46.611 1.00 88.88 610 GLU A O 1
ATOM 4550 N N . ARG A 1 611 ? -12.297 -10.795 47.078 1.00 88.94 611 ARG A N 1
ATOM 4551 C CA . ARG A 1 611 ? -12.716 -11.087 45.696 1.00 88.94 611 ARG A CA 1
ATOM 4552 C C . ARG A 1 611 ? -12.339 -9.945 44.749 1.00 88.94 611 ARG A C 1
ATOM 4554 O O . ARG A 1 611 ? -11.690 -10.175 43.726 1.00 88.94 611 ARG A O 1
ATOM 4561 N N . LEU A 1 612 ? -12.686 -8.712 45.120 1.00 86.25 612 LEU A N 1
ATOM 4562 C CA . LEU A 1 612 ? -12.394 -7.521 44.317 1.00 86.25 612 LEU A CA 1
ATOM 4563 C C . LEU A 1 612 ? -10.888 -7.239 44.221 1.00 86.25 612 LEU A C 1
ATOM 4565 O O . LEU A 1 612 ? -10.412 -6.796 43.175 1.00 86.25 612 LEU A O 1
ATOM 4569 N N . ALA A 1 613 ? -10.119 -7.536 45.273 1.00 84.81 613 ALA A N 1
ATOM 4570 C CA . ALA A 1 613 ? -8.666 -7.400 45.250 1.00 84.81 613 ALA A CA 1
ATOM 4571 C C . ALA A 1 613 ? -8.001 -8.423 44.309 1.00 84.81 613 ALA A C 1
ATOM 4573 O O . ALA A 1 613 ? -7.123 -8.057 43.524 1.00 84.81 613 ALA A O 1
ATOM 4574 N N . ARG A 1 614 ? -8.451 -9.687 44.325 1.00 78.44 614 ARG A N 1
ATOM 4575 C CA . ARG A 1 614 ? -7.896 -10.769 43.487 1.00 78.44 614 ARG A CA 1
ATOM 4576 C C . ARG A 1 614 ? -8.259 -10.637 42.005 1.00 78.44 614 ARG A C 1
ATOM 4578 O O . ARG A 1 614 ? -7.462 -11.015 41.154 1.00 78.44 614 ARG A O 1
ATOM 4585 N N . GLY A 1 615 ? -9.398 -10.025 41.679 1.00 67.06 615 GLY A N 1
ATOM 4586 C CA . GLY A 1 615 ? -9.827 -9.822 40.290 1.00 67.06 615 GLY A CA 1
ATOM 4587 C C . GLY A 1 615 ? -10.568 -10.986 39.649 1.00 67.06 615 GLY A C 1
ATOM 4588 O O . GLY A 1 615 ? -10.831 -10.937 38.449 1.00 67.06 615 GLY A O 1
ATOM 4589 N N . ASP A 1 616 ? -10.907 -12.004 40.432 1.00 52.47 616 ASP A N 1
ATOM 4590 C CA . ASP A 1 616 ? -11.677 -13.147 39.968 1.00 52.47 616 ASP A CA 1
ATOM 4591 C C . ASP A 1 616 ? -13.171 -12.873 40.168 1.00 52.47 616 ASP A C 1
ATOM 4593 O O . ASP A 1 616 ? -13.698 -12.991 41.274 1.00 52.47 616 ASP A O 1
ATOM 4597 N N . GLY A 1 617 ? -13.860 -12.520 39.081 1.00 41.69 617 GLY A N 1
ATOM 4598 C CA . GLY A 1 617 ? -15.319 -12.622 39.004 1.00 41.69 617 GLY A CA 1
ATOM 4599 C C . GLY A 1 617 ? -16.041 -11.354 38.568 1.00 41.69 617 GLY A C 1
ATOM 4600 O O . GLY A 1 617 ? -16.558 -10.620 39.396 1.00 41.69 617 GLY A O 1
ATOM 4601 N N . GLY A 1 618 ? -16.193 -11.173 37.256 1.00 33.72 618 GLY A N 1
ATOM 4602 C CA . GLY A 1 618 ? -17.442 -10.610 36.740 1.00 33.72 618 GLY A CA 1
ATOM 4603 C C . GLY A 1 618 ? -18.476 -11.738 36.591 1.00 33.72 618 GLY A C 1
ATOM 4604 O O . GLY A 1 618 ? -18.079 -12.870 36.286 1.00 33.72 618 GLY A O 1
ATOM 4605 N N . PRO A 1 619 ? -19.784 -11.490 36.779 1.00 33.41 619 PRO A N 1
ATOM 4606 C CA . PRO A 1 619 ? -20.801 -12.508 36.556 1.00 33.41 619 PRO A CA 1
ATOM 4607 C C . PRO A 1 619 ? -20.854 -12.899 35.073 1.00 33.41 619 PRO A C 1
ATOM 4609 O O . PRO A 1 619 ? -20.811 -12.062 34.170 1.00 33.41 619 PRO A O 1
ATOM 4612 N N . ALA A 1 620 ? -20.973 -14.201 34.816 1.00 35.00 620 ALA A N 1
ATOM 4613 C CA . ALA A 1 620 ? -21.252 -14.739 33.495 1.00 35.00 620 ALA A CA 1
ATOM 4614 C C . ALA A 1 620 ? -22.686 -14.365 33.078 1.00 35.00 620 ALA A C 1
ATOM 4616 O O . ALA A 1 620 ? -23.638 -15.050 33.437 1.00 35.00 620 ALA A O 1
ATOM 4617 N N . GLY A 1 621 ? -22.858 -13.279 32.319 1.00 29.59 621 GLY A N 1
ATOM 4618 C CA . GLY A 1 621 ? -24.150 -12.952 31.714 1.00 29.59 621 GLY A CA 1
ATOM 4619 C C . GLY A 1 621 ? -24.293 -11.504 31.250 1.00 29.59 621 GLY A C 1
ATOM 4620 O O . GLY A 1 621 ? -24.326 -10.594 32.062 1.00 29.59 621 GLY A O 1
ATOM 4621 N N . VAL A 1 622 ? -24.514 -11.347 29.940 1.00 29.27 622 VAL A N 1
ATOM 4622 C CA . VAL A 1 622 ? -24.963 -10.141 29.210 1.00 29.27 622 VAL A CA 1
ATOM 4623 C C . VAL A 1 622 ? -23.871 -9.153 28.750 1.00 29.27 622 VAL A C 1
ATOM 4625 O O . VAL A 1 622 ? -23.597 -8.134 29.366 1.00 29.27 622 VAL A O 1
ATOM 4628 N N . GLY A 1 623 ? -23.375 -9.408 27.531 1.00 27.33 623 GLY A N 1
ATOM 4629 C CA . GLY A 1 623 ? -23.280 -8.372 26.492 1.00 27.33 623 GLY A CA 1
ATOM 4630 C C . GLY A 1 623 ? -21.949 -7.636 26.312 1.00 27.33 623 GLY A C 1
ATOM 4631 O O . GLY A 1 623 ? -21.774 -6.539 26.821 1.00 27.33 623 GLY A O 1
ATOM 4632 N N . GLY A 1 624 ? -21.079 -8.161 25.439 1.00 26.19 624 GLY A N 1
ATOM 4633 C CA . GLY A 1 624 ? -20.002 -7.375 24.823 1.00 26.19 624 GLY A CA 1
ATOM 4634 C C . GLY A 1 624 ? -18.745 -8.182 24.521 1.00 26.19 624 GLY A C 1
ATOM 4635 O O . GLY A 1 624 ? -17.766 -8.106 25.252 1.00 26.19 624 GLY A O 1
ATOM 4636 N N . GLY A 1 625 ? -18.763 -8.967 23.442 1.00 34.41 625 GLY A N 1
ATOM 4637 C CA . GLY A 1 625 ? -17.588 -9.708 22.989 1.00 34.41 625 GLY A CA 1
ATOM 4638 C C . GLY A 1 625 ? -16.441 -8.777 22.590 1.00 34.41 625 GLY A C 1
ATOM 4639 O O . GLY A 1 625 ? -16.587 -7.959 21.684 1.00 34.41 625 GLY A O 1
ATOM 4640 N N . GLY A 1 626 ? -15.286 -8.944 23.233 1.00 29.92 626 GLY A N 1
ATOM 4641 C CA . GLY A 1 626 ? -14.055 -8.268 22.844 1.00 29.92 626 GLY A CA 1
ATOM 4642 C C . GLY A 1 626 ? -12.875 -8.614 23.747 1.00 29.92 626 GLY A C 1
ATOM 4643 O O . GLY A 1 626 ? -12.773 -8.098 24.849 1.00 29.92 626 GLY A O 1
ATOM 4644 N N . GLY A 1 627 ? -11.948 -9.427 23.228 1.00 29.83 627 GLY A N 1
ATOM 4645 C CA . GLY A 1 627 ? -10.553 -9.446 23.681 1.00 29.83 627 GLY A CA 1
ATOM 4646 C C . GLY A 1 627 ? -10.186 -10.512 24.712 1.00 29.83 627 GLY A C 1
ATOM 4647 O O . GLY A 1 627 ? -9.935 -10.198 25.866 1.00 29.83 627 GLY A O 1
ATOM 4648 N N . GLY A 1 628 ? -10.065 -11.766 24.274 1.00 29.55 628 GLY A N 1
ATOM 4649 C CA . GLY A 1 628 ? -9.356 -12.798 25.030 1.00 29.55 628 GLY A CA 1
ATOM 4650 C C . GLY A 1 628 ? -7.892 -12.905 24.598 1.00 29.55 628 GLY A C 1
ATOM 4651 O O . GLY A 1 628 ? -7.615 -13.029 23.404 1.00 29.55 628 GLY A O 1
ATOM 4652 N N . GLY A 1 629 ? -6.979 -12.930 25.574 1.00 28.72 629 GLY A N 1
ATOM 4653 C CA . GLY A 1 629 ? -5.699 -13.632 25.444 1.00 28.72 629 GLY A CA 1
ATOM 4654 C C . GLY A 1 629 ? -4.434 -12.815 25.698 1.00 28.72 629 GLY A C 1
ATOM 4655 O O . GLY A 1 629 ? -3.694 -12.517 24.767 1.00 28.72 629 GLY A O 1
ATOM 4656 N N . GLY A 1 630 ? -4.135 -12.551 26.969 1.00 26.30 630 GLY A N 1
ATOM 4657 C CA . GLY A 1 630 ? -2.815 -12.139 27.438 1.00 26.30 630 GLY A CA 1
ATOM 4658 C C . GLY A 1 630 ? -2.787 -12.192 28.958 1.00 26.30 630 GLY A C 1
ATOM 4659 O O . GLY A 1 630 ? -3.202 -11.234 29.597 1.00 26.30 630 GLY A O 1
ATOM 4660 N N . GLY A 1 631 ? -2.376 -13.336 29.512 1.00 27.41 631 GLY A N 1
ATOM 4661 C CA . GLY A 1 631 ? -2.268 -13.554 30.951 1.00 27.41 631 GLY A CA 1
ATOM 4662 C C . GLY A 1 631 ? -1.398 -12.487 31.607 1.00 27.41 631 GLY A C 1
ATOM 4663 O O . GLY A 1 631 ? -0.216 -12.358 31.294 1.00 27.41 631 GLY A O 1
ATOM 4664 N N . GLY A 1 632 ? -2.009 -11.720 32.497 1.00 30.58 632 GLY A N 1
ATOM 4665 C CA . GLY A 1 632 ? -1.330 -10.931 33.505 1.00 30.58 632 GLY A CA 1
ATOM 4666 C C . GLY A 1 632 ? -2.003 -11.273 34.819 1.00 30.58 632 GLY A C 1
ATOM 4667 O O . GLY A 1 632 ? -3.212 -11.086 34.942 1.00 30.58 632 GLY A O 1
ATOM 4668 N N . GLU A 1 633 ? -1.236 -11.825 35.755 1.00 37.50 633 GLU A N 1
ATOM 4669 C CA . GLU A 1 633 ? -1.601 -11.853 37.169 1.00 37.50 633 GLU A CA 1
ATOM 4670 C C . GLU A 1 633 ? -2.173 -10.478 37.543 1.00 37.50 633 GLU A C 1
ATOM 4672 O O . GLU A 1 633 ? -1.595 -9.447 37.179 1.00 37.50 633 GLU A O 1
ATOM 4677 N N . GLY A 1 634 ? -3.345 -10.455 38.185 1.00 47.44 634 GLY A N 1
ATOM 4678 C CA . GLY A 1 634 ? -3.989 -9.211 38.595 1.00 47.44 634 GLY A CA 1
ATOM 4679 C C . GLY A 1 634 ? -2.990 -8.348 39.361 1.00 47.44 634 GLY A C 1
ATOM 4680 O O . GLY A 1 634 ? -2.395 -8.803 40.336 1.00 47.44 634 GLY A O 1
ATOM 4681 N N . GLN A 1 635 ? -2.754 -7.123 38.886 1.00 59.59 635 GLN A N 1
ATOM 4682 C CA . GLN A 1 635 ? -1.834 -6.206 39.555 1.00 59.59 635 GLN A CA 1
ATOM 4683 C C . GLN A 1 635 ? -2.280 -6.007 41.011 1.00 59.59 635 GLN A C 1
ATOM 4685 O O . GLN A 1 635 ? -3.484 -5.898 41.256 1.00 59.59 635 GLN A O 1
ATOM 4690 N N . PRO A 1 636 ? -1.343 -5.959 41.976 1.00 60.78 636 PRO A N 1
ATOM 4691 C CA . PRO A 1 636 ? -1.682 -5.862 43.387 1.00 60.78 636 PRO A CA 1
ATOM 4692 C C . PRO A 1 636 ? -2.443 -4.561 43.648 1.00 60.78 636 PRO A C 1
ATOM 4694 O O . PRO A 1 636 ? -1.907 -3.459 43.504 1.00 60.78 636 PRO A O 1
ATOM 4697 N N . ARG A 1 637 ? -3.713 -4.710 44.016 1.00 81.69 637 ARG A N 1
ATOM 4698 C CA . ARG A 1 637 ? -4.637 -3.629 44.350 1.00 81.69 637 ARG A CA 1
ATOM 4699 C C . ARG A 1 637 ? -5.062 -3.774 45.797 1.00 81.69 637 ARG A C 1
ATOM 4701 O O . ARG A 1 637 ? -5.434 -4.857 46.243 1.00 81.69 637 ARG A O 1
ATOM 4708 N N . ASP A 1 638 ? -5.015 -2.665 46.518 1.00 87.38 638 ASP A N 1
ATOM 4709 C CA . ASP A 1 638 ? -5.478 -2.612 47.895 1.00 87.38 638 ASP A CA 1
ATOM 4710 C C . ASP A 1 638 ? -6.929 -2.136 47.905 1.00 87.38 638 ASP A C 1
ATOM 4712 O O . ASP A 1 638 ? -7.223 -1.009 47.510 1.00 87.38 638 ASP A O 1
ATOM 4716 N N . VAL A 1 639 ? -7.831 -3.000 48.368 1.00 91.69 639 VAL A N 1
ATOM 4717 C CA . VAL A 1 639 ? -9.253 -2.695 48.566 1.00 91.69 639 VAL A CA 1
ATOM 4718 C C . VAL A 1 639 ? -9.520 -2.692 50.065 1.00 91.69 639 VAL A C 1
ATOM 4720 O O . VAL A 1 639 ? -9.199 -3.663 50.760 1.00 91.69 639 VAL A O 1
ATOM 4723 N N . TYR A 1 640 ? -10.075 -1.604 50.588 1.00 92.81 640 TYR A N 1
ATOM 4724 C CA . TYR A 1 640 ? -10.364 -1.492 52.013 1.00 92.81 640 TYR A CA 1
ATOM 4725 C C . TYR A 1 640 ? -11.528 -0.539 52.306 1.00 92.81 640 TYR A C 1
ATOM 4727 O O . TYR A 1 640 ? -11.901 0.304 51.491 1.00 92.81 640 TYR A O 1
ATOM 4735 N N . MET A 1 641 ? -12.107 -0.691 53.494 1.00 93.56 641 MET A N 1
ATOM 4736 C CA . MET A 1 641 ? -13.223 0.108 53.994 1.00 93.56 641 MET A CA 1
ATOM 4737 C C . MET A 1 641 ? -12.747 1.083 55.061 1.00 93.56 641 MET A C 1
ATOM 4739 O O . MET A 1 641 ? -11.959 0.718 55.938 1.00 93.56 641 MET A O 1
ATOM 4743 N N . VAL A 1 642 ? -13.263 2.309 55.014 1.00 93.25 642 VAL A N 1
ATOM 4744 C CA . VAL A 1 642 ? -12.991 3.352 56.007 1.00 93.25 642 VAL A CA 1
ATOM 4745 C C . VAL A 1 642 ? -14.274 3.991 56.515 1.00 93.25 642 VAL A C 1
ATOM 4747 O O . VAL A 1 642 ? -15.291 3.992 55.834 1.00 93.25 642 VAL A O 1
ATOM 4750 N N . THR A 1 643 ? -14.221 4.556 57.712 1.00 91.56 643 THR A N 1
ATOM 4751 C CA . THR A 1 643 ? -15.259 5.454 58.244 1.00 91.56 643 THR A CA 1
ATOM 4752 C C . THR A 1 643 ? -15.186 6.832 57.582 1.00 91.56 643 THR A C 1
ATOM 4754 O O . THR A 1 643 ? -14.166 7.191 56.988 1.00 91.56 643 THR A O 1
ATOM 4757 N N . ASP A 1 644 ? -16.233 7.638 57.739 1.00 87.19 644 ASP A N 1
ATOM 4758 C CA . ASP A 1 644 ? -16.268 9.069 57.396 1.00 87.19 644 ASP A CA 1
ATOM 4759 C C . ASP A 1 644 ? -15.097 9.886 57.982 1.00 87.19 644 ASP A C 1
ATOM 4761 O O . ASP A 1 644 ? -14.612 10.834 57.366 1.00 87.19 644 ASP A O 1
ATOM 4765 N N . GLN A 1 645 ? -14.583 9.481 59.144 1.00 86.12 645 GLN A N 1
ATOM 4766 C CA . GLN A 1 645 ? -13.413 10.085 59.782 1.00 86.12 645 GLN A CA 1
ATOM 4767 C C . GLN A 1 645 ? -12.072 9.540 59.262 1.00 86.12 645 GLN A C 1
ATOM 4769 O O . GLN A 1 645 ? -11.019 9.980 59.731 1.00 86.12 645 GLN A O 1
ATOM 4774 N N . GLY A 1 646 ? -12.072 8.575 58.340 1.00 85.19 646 GLY A N 1
ATOM 4775 C CA . GLY A 1 646 ? -10.865 7.963 57.777 1.00 85.19 646 GLY A CA 1
ATOM 4776 C C . GLY A 1 646 ? -10.212 6.888 58.653 1.00 85.19 646 GLY A C 1
ATOM 4777 O O . GLY A 1 646 ? -9.038 6.580 58.452 1.00 85.19 646 GLY A O 1
ATOM 4778 N N . ARG A 1 647 ? -10.919 6.321 59.643 1.00 89.88 647 ARG A N 1
ATOM 4779 C CA . ARG A 1 647 ? -10.454 5.102 60.343 1.00 89.88 647 ARG A CA 1
ATOM 4780 C C . ARG A 1 647 ? -10.711 3.872 59.485 1.00 89.88 647 ARG A C 1
ATOM 4782 O O . ARG A 1 647 ? -11.815 3.747 58.958 1.00 89.88 647 ARG A O 1
ATOM 4789 N N . LEU A 1 648 ? -9.730 2.982 59.385 1.00 89.88 648 LEU A N 1
ATOM 4790 C CA . LEU A 1 648 ? -9.855 1.705 58.683 1.00 89.88 648 LEU A CA 1
ATOM 4791 C C . LEU A 1 648 ? -10.839 0.775 59.406 1.00 89.88 648 LEU A C 1
ATOM 4793 O O . LEU A 1 648 ? -10.893 0.750 60.630 1.00 89.88 648 LEU A O 1
ATOM 4797 N N . ILE A 1 649 ? -11.624 0.020 58.641 1.00 90.50 649 ILE A N 1
ATOM 4798 C CA . ILE A 1 649 ? -12.599 -0.957 59.147 1.00 90.50 649 ILE A CA 1
ATOM 4799 C C . ILE A 1 649 ? -12.116 -2.366 58.802 1.00 90.50 649 ILE A C 1
ATOM 4801 O O . ILE A 1 649 ? -11.914 -3.197 59.682 1.00 90.50 649 ILE A O 1
ATOM 4805 N N . LEU A 1 650 ? -11.895 -2.614 57.512 1.00 90.62 650 LEU A N 1
ATOM 4806 C CA . LEU A 1 650 ? -11.422 -3.879 56.958 1.00 90.62 650 LEU A CA 1
ATOM 4807 C C . LEU A 1 650 ? -10.522 -3.603 55.761 1.00 90.62 650 LEU A C 1
ATOM 4809 O O . LEU A 1 650 ? -10.764 -2.645 55.027 1.00 90.62 650 LEU A O 1
ATOM 4813 N N . LYS A 1 651 ? -9.534 -4.466 55.531 1.00 90.25 651 LYS A N 1
ATOM 4814 C CA . LYS A 1 651 ? -8.712 -4.480 54.319 1.00 90.25 651 LYS A CA 1
ATOM 4815 C C . LYS A 1 651 ? -8.725 -5.888 53.729 1.00 90.25 651 LYS A C 1
ATOM 4817 O O . LYS A 1 651 ? -8.765 -6.865 54.474 1.00 90.25 651 LYS A O 1
ATOM 4822 N N . ALA A 1 652 ? -8.693 -6.005 52.405 1.00 87.75 652 ALA A N 1
ATOM 4823 C CA . ALA A 1 652 ? -8.599 -7.300 51.736 1.00 87.75 652 ALA A CA 1
ATOM 4824 C C . ALA A 1 652 ? -7.448 -8.145 52.324 1.00 87.75 652 ALA A C 1
ATOM 4826 O O . ALA A 1 652 ? -6.318 -7.666 52.446 1.00 87.75 652 ALA A O 1
ATOM 4827 N N . GLY A 1 653 ? -7.751 -9.381 52.739 1.00 80.56 653 GLY A N 1
ATOM 4828 C CA . GLY A 1 653 ? -6.785 -10.310 53.341 1.00 80.56 653 GLY A CA 1
ATOM 4829 C C . GLY A 1 653 ? -6.260 -9.930 54.737 1.00 80.56 653 GLY A C 1
ATOM 4830 O O . GLY A 1 653 ? -5.390 -10.627 55.258 1.00 80.56 653 GLY A O 1
ATOM 4831 N N . GLN A 1 654 ? -6.745 -8.846 55.361 1.00 82.69 654 GLN A N 1
ATOM 4832 C CA . GLN A 1 654 ? -6.297 -8.385 56.683 1.00 82.69 654 GLN A CA 1
ATOM 4833 C C . GLN A 1 654 ? -7.466 -7.892 57.554 1.00 82.69 654 GLN A C 1
ATOM 4835 O O . GLN A 1 654 ? -8.146 -6.916 57.241 1.00 82.69 654 GLN A O 1
ATOM 4840 N N . SER A 1 655 ? -7.653 -8.522 58.716 1.00 81.25 655 SER A N 1
ATOM 4841 C CA . SER A 1 655 ? -8.625 -8.101 59.732 1.00 81.25 655 SER A CA 1
ATOM 4842 C C . SER A 1 655 ? -7.997 -8.217 61.121 1.00 81.25 655 SER A C 1
ATOM 4844 O O . SER A 1 655 ? -7.626 -9.310 61.546 1.00 81.25 655 SER A O 1
ATOM 4846 N N . SER A 1 656 ? -7.816 -7.091 61.817 1.00 84.75 656 SER A N 1
ATOM 4847 C CA . SER A 1 656 ? -7.230 -7.065 63.162 1.00 84.75 656 SER A CA 1
ATOM 4848 C C . SER A 1 656 ? -7.698 -5.855 63.974 1.00 84.75 656 SER A C 1
ATOM 4850 O O . SER A 1 656 ? -8.100 -4.824 63.428 1.00 84.75 656 SER A O 1
ATOM 4852 N N . ALA A 1 657 ? -7.588 -5.953 65.301 1.00 82.12 657 ALA A N 1
ATOM 4853 C CA . ALA A 1 657 ? -7.869 -4.838 66.207 1.00 82.12 657 ALA A CA 1
ATOM 4854 C C . ALA A 1 657 ? -6.961 -3.619 65.953 1.00 82.12 657 ALA A C 1
ATOM 4856 O O . ALA A 1 657 ? -7.382 -2.478 66.132 1.00 82.12 657 ALA A O 1
ATOM 4857 N N . GLU A 1 658 ? -5.711 -3.857 65.551 1.00 83.31 658 GLU A N 1
ATOM 4858 C CA . GLU A 1 658 ? -4.727 -2.815 65.245 1.00 83.31 658 GLU A CA 1
ATOM 4859 C C . GLU A 1 658 ? -5.076 -2.074 63.949 1.00 83.31 658 GLU A C 1
ATOM 4861 O O . GLU A 1 658 ? -5.018 -0.842 63.895 1.00 83.31 658 GLU A O 1
ATOM 4866 N N . LEU A 1 659 ? -5.564 -2.805 62.943 1.00 84.94 659 LEU A N 1
ATOM 4867 C CA . LEU A 1 659 ? -6.056 -2.220 61.702 1.00 84.94 659 LEU A CA 1
ATOM 4868 C C . LEU A 1 659 ? -7.217 -1.255 61.971 1.00 84.94 659 LEU A C 1
ATOM 4870 O O . LEU A 1 659 ? -7.173 -0.120 61.505 1.00 84.94 659 LEU A O 1
ATOM 4874 N N . MET A 1 660 ? -8.191 -1.640 62.804 1.00 85.81 660 MET A N 1
ATOM 4875 C CA . MET A 1 660 ? -9.337 -0.773 63.131 1.00 85.81 660 MET A CA 1
ATOM 4876 C C . MET A 1 660 ? -8.975 0.478 63.953 1.00 85.81 660 MET A C 1
ATOM 4878 O O . MET A 1 660 ? -9.746 1.437 64.022 1.00 85.81 660 MET A O 1
ATOM 4882 N N . ARG A 1 661 ? -7.793 0.495 64.581 1.00 84.38 661 ARG A N 1
ATOM 4883 C CA . ARG A 1 661 ? -7.247 1.677 65.273 1.00 84.38 661 ARG A CA 1
ATOM 4884 C C . ARG A 1 661 ? -6.475 2.602 64.333 1.00 84.38 661 ARG A C 1
ATOM 4886 O O . ARG A 1 661 ? -6.212 3.748 64.698 1.00 84.38 661 ARG A O 1
ATOM 4893 N N . THR A 1 662 ? -6.127 2.130 63.140 1.00 85.69 662 THR A N 1
ATOM 4894 C CA . THR A 1 662 ? -5.331 2.885 62.175 1.00 85.69 662 THR A CA 1
ATOM 4895 C C . THR A 1 662 ? -6.202 3.933 61.478 1.00 85.69 662 THR A C 1
ATOM 4897 O O . THR A 1 662 ? -7.292 3.638 60.982 1.00 85.69 662 THR A O 1
ATOM 4900 N N . LYS A 1 663 ? -5.720 5.180 61.434 1.00 86.88 663 LYS A N 1
ATOM 4901 C CA . LYS A 1 663 ? -6.390 6.308 60.773 1.00 86.88 663 LYS A CA 1
ATOM 4902 C C . LYS A 1 663 ? -5.556 6.789 59.591 1.00 86.88 663 LYS A C 1
ATOM 4904 O O . LYS A 1 663 ? -4.352 6.994 59.732 1.00 86.88 663 LYS A O 1
ATOM 4909 N N . LEU A 1 664 ? -6.198 6.992 58.444 1.00 84.38 664 LEU A N 1
ATOM 4910 C CA . LEU A 1 664 ? -5.566 7.614 57.285 1.00 84.38 664 LEU A CA 1
ATOM 4911 C C . LEU A 1 664 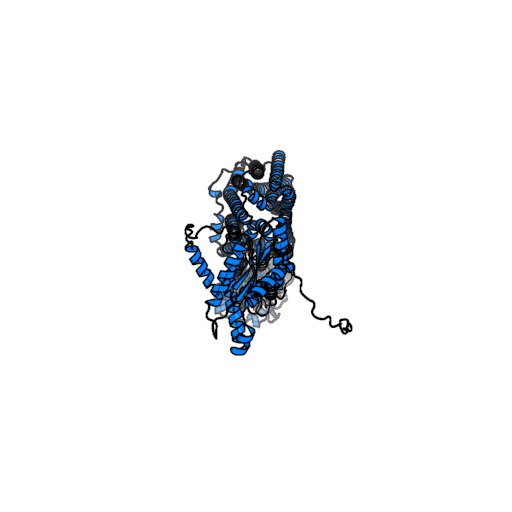? -5.125 9.055 57.615 1.00 84.38 664 LEU A C 1
ATOM 4913 O O . LEU A 1 664 ? -5.817 9.745 58.377 1.00 84.38 664 LEU A O 1
ATOM 4917 N N . PRO A 1 665 ? -4.008 9.540 57.036 1.00 86.50 665 PRO A N 1
ATOM 4918 C CA . PRO A 1 665 ? -3.582 10.927 57.193 1.00 86.50 665 PRO A CA 1
ATOM 4919 C C . PRO A 1 665 ? -4.702 11.903 56.815 1.00 86.50 665 PRO A C 1
ATOM 4921 O O . PRO A 1 665 ? -5.334 11.750 55.771 1.00 86.50 665 PRO A O 1
ATOM 4924 N N . THR A 1 666 ? -4.922 12.937 57.633 1.00 84.00 666 THR A N 1
ATOM 4925 C CA . THR A 1 666 ? -6.062 13.863 57.485 1.00 84.00 666 THR A CA 1
ATOM 4926 C C . THR A 1 666 ? -6.141 14.497 56.093 1.00 84.00 666 THR A C 1
ATOM 4928 O O . THR A 1 666 ? -7.226 14.586 55.528 1.00 84.00 666 THR A O 1
ATOM 4931 N N . ALA A 1 667 ? -4.998 14.873 55.509 1.00 83.31 667 ALA A N 1
ATOM 4932 C CA . ALA A 1 667 ? -4.935 15.456 54.168 1.00 83.31 667 ALA A CA 1
ATOM 4933 C C . ALA A 1 667 ? -5.382 14.473 53.068 1.00 83.31 667 ALA A C 1
ATOM 4935 O O . ALA A 1 667 ? -6.106 14.859 52.151 1.00 83.31 667 ALA A O 1
ATOM 4936 N N . SER A 1 668 ? -4.990 13.199 53.174 1.00 85.06 668 SER A N 1
ATOM 4937 C CA . SER A 1 668 ? -5.375 12.145 52.228 1.00 85.06 668 SER A CA 1
ATOM 4938 C C . SER A 1 668 ? -6.862 11.824 52.339 1.00 85.06 668 SER A C 1
ATOM 4940 O O . SER A 1 668 ? -7.556 11.771 51.325 1.00 85.06 668 SER A O 1
ATOM 4942 N N . THR A 1 669 ? -7.365 11.689 53.571 1.00 85.69 669 THR A N 1
ATOM 4943 C CA . THR A 1 669 ? -8.790 11.477 53.857 1.00 85.69 669 THR A CA 1
ATOM 4944 C C . THR A 1 669 ? -9.625 12.607 53.267 1.00 85.69 669 THR A C 1
ATOM 4946 O O . THR A 1 669 ? -10.531 12.353 52.481 1.00 85.69 669 THR A O 1
ATOM 4949 N N . GLN A 1 670 ? -9.283 13.863 53.561 1.00 86.19 670 GLN A N 1
ATOM 4950 C CA . GLN A 1 670 ? -10.024 15.009 53.040 1.00 86.19 670 GLN A CA 1
ATOM 4951 C C . GLN A 1 670 ? -10.019 15.038 51.506 1.00 86.19 670 GLN A C 1
ATOM 4953 O O . GLN A 1 670 ? -11.069 15.196 50.893 1.00 86.19 670 GLN A O 1
ATOM 4958 N N . SER A 1 671 ? -8.870 14.780 50.874 1.00 86.69 671 SER A N 1
ATOM 4959 C CA . SER A 1 671 ? -8.778 14.759 49.412 1.00 86.69 671 SER A CA 1
ATOM 4960 C C . SER A 1 671 ? -9.645 13.670 48.769 1.00 86.69 671 SER A C 1
ATOM 4962 O O . SER A 1 671 ? -10.301 13.937 47.764 1.00 86.69 671 SER A O 1
ATOM 4964 N N . LEU A 1 672 ? -9.680 12.466 49.350 1.00 88.69 672 LEU A N 1
ATOM 4965 C CA . LEU A 1 672 ? -10.497 11.350 48.862 1.00 88.69 672 LEU A CA 1
ATOM 4966 C C . LEU A 1 672 ? -11.997 11.603 49.033 1.00 88.69 672 LEU A C 1
ATOM 4968 O O . LEU A 1 672 ? -12.777 11.298 48.131 1.00 88.69 672 LEU A O 1
ATOM 4972 N N . PHE A 1 673 ? -12.405 12.161 50.175 1.00 89.62 673 PHE A N 1
ATOM 4973 C CA . PHE A 1 673 ? -13.808 12.460 50.438 1.00 89.62 673 PHE A CA 1
ATOM 4974 C C . PHE A 1 673 ? -14.293 13.655 49.601 1.00 89.62 673 PHE A C 1
ATOM 4976 O O . PHE A 1 673 ? -15.342 13.540 48.966 1.00 89.62 673 PHE A O 1
ATOM 4983 N N . ASP A 1 674 ? -13.547 14.761 49.517 1.00 89.06 674 ASP A N 1
ATOM 4984 C CA . ASP A 1 674 ? -13.933 15.946 48.724 1.00 89.06 674 ASP A CA 1
ATOM 4985 C C . ASP A 1 674 ? -14.055 15.633 47.226 1.00 89.06 674 ASP A C 1
ATOM 4987 O O . ASP A 1 674 ? -14.850 16.240 46.508 1.00 89.06 674 ASP A O 1
ATOM 4991 N N . LYS A 1 675 ? -13.273 14.660 46.751 1.00 87.62 675 LYS A N 1
ATOM 4992 C CA . LYS A 1 675 ? -13.222 14.221 45.354 1.00 87.62 675 LYS A CA 1
ATOM 4993 C C . LYS A 1 675 ? -13.826 12.829 45.173 1.00 87.62 675 LYS A C 1
ATOM 4995 O O . LYS A 1 675 ? -13.258 11.989 44.474 1.00 87.62 675 LYS A O 1
ATOM 5000 N N . GLU A 1 676 ? -14.982 12.587 45.789 1.00 86.81 676 GLU A N 1
ATOM 5001 C CA . GLU A 1 676 ? -15.689 11.311 45.666 1.00 86.81 676 GLU A CA 1
ATOM 5002 C C . GLU A 1 676 ? -15.909 10.925 44.194 1.00 86.81 676 GLU A C 1
ATOM 5004 O O . GLU A 1 676 ? -16.330 11.735 43.364 1.00 86.81 676 GLU A O 1
ATOM 5009 N N . GLY A 1 677 ? -15.619 9.666 43.859 1.00 76.31 677 GLY A N 1
ATOM 5010 C CA . GLY A 1 677 ? -15.733 9.168 42.492 1.00 76.31 677 GLY A CA 1
ATOM 5011 C C . GLY A 1 677 ? -14.703 9.753 41.520 1.00 76.31 677 GLY A C 1
ATOM 5012 O O . GLY A 1 677 ? -14.815 9.514 40.323 1.00 76.31 677 GLY A O 1
ATOM 5013 N N . MET A 1 678 ? -13.692 10.491 41.979 1.00 83.38 678 MET A N 1
ATOM 5014 C CA . MET A 1 678 ? -12.547 10.898 41.162 1.00 83.38 678 MET A CA 1
ATOM 5015 C C . MET A 1 678 ? -11.270 10.222 41.660 1.00 83.38 678 MET A C 1
ATOM 5017 O O . MET A 1 678 ? -11.149 9.852 42.825 1.00 83.38 678 MET A O 1
ATOM 5021 N N . SER A 1 679 ? -10.303 10.038 40.760 1.00 85.19 679 SER A N 1
ATOM 5022 C CA . SER A 1 679 ? -8.988 9.513 41.125 1.00 85.19 679 SER A CA 1
ATOM 5023 C C . SER A 1 679 ? -8.152 10.592 41.805 1.00 85.19 679 SER A C 1
ATOM 5025 O O . SER A 1 679 ? -7.973 11.682 41.253 1.00 85.19 679 SER A O 1
ATOM 5027 N N . VAL A 1 680 ? -7.596 10.266 42.964 1.00 88.00 680 VAL A N 1
ATOM 5028 C CA . VAL A 1 680 ? -6.724 11.129 43.759 1.00 88.00 680 VAL A CA 1
ATOM 5029 C C . VAL A 1 680 ? -5.365 10.455 43.889 1.00 88.00 680 VAL A C 1
ATOM 5031 O O . VAL A 1 680 ? -5.287 9.265 44.181 1.00 88.00 680 VAL A O 1
ATOM 5034 N N . ILE A 1 681 ? -4.294 11.213 43.661 1.00 87.44 681 ILE A N 1
ATOM 5035 C CA . ILE A 1 681 ? -2.924 10.748 43.889 1.00 87.44 681 ILE A CA 1
ATOM 5036 C C . ILE A 1 681 ? -2.468 11.297 45.233 1.00 87.44 681 ILE A C 1
ATOM 5038 O O . ILE A 1 681 ? -2.552 12.506 45.460 1.00 87.44 681 ILE A O 1
ATOM 5042 N N . TYR A 1 682 ? -1.998 10.426 46.120 1.00 85.50 682 TYR A N 1
ATOM 5043 C CA . TYR A 1 682 ? -1.478 10.836 47.418 1.00 85.50 682 TYR A CA 1
ATOM 5044 C C . TYR A 1 682 ? -0.380 9.879 47.903 1.00 85.50 682 TYR A C 1
ATOM 5046 O O . TYR A 1 682 ? -0.214 8.780 47.376 1.00 85.50 682 TYR A O 1
ATOM 5054 N N . LYS A 1 683 ? 0.404 10.304 48.902 1.00 83.44 683 LYS A N 1
ATOM 5055 C CA . LYS A 1 683 ? 1.430 9.458 49.530 1.00 83.44 683 LYS A CA 1
ATOM 5056 C C . LYS A 1 683 ? 0.879 8.738 50.754 1.00 83.44 683 LYS A C 1
ATOM 5058 O O . LYS A 1 683 ? 0.359 9.376 51.672 1.00 83.44 683 LYS A O 1
ATOM 5063 N N . ARG A 1 684 ? 1.018 7.417 50.766 1.00 79.19 684 ARG A N 1
ATOM 5064 C CA . ARG A 1 684 ? 0.683 6.548 51.893 1.00 79.19 684 ARG A CA 1
ATOM 5065 C C . ARG A 1 684 ? 1.703 6.730 53.031 1.00 79.19 684 ARG A C 1
ATOM 5067 O O . ARG A 1 684 ? 2.771 7.312 52.846 1.00 79.19 684 ARG A O 1
ATOM 5074 N N . ALA A 1 685 ? 1.357 6.256 54.228 1.00 71.00 685 ALA A N 1
ATOM 5075 C CA . ALA A 1 685 ? 2.189 6.354 55.432 1.00 71.00 685 ALA A CA 1
ATOM 5076 C C . ALA A 1 685 ? 3.557 5.642 55.321 1.00 71.00 685 ALA A C 1
ATOM 5078 O O . ALA A 1 685 ? 4.481 5.989 56.048 1.00 71.00 685 ALA A O 1
ATOM 5079 N N . ASP A 1 686 ? 3.702 4.691 54.395 1.00 73.25 686 ASP A N 1
ATOM 5080 C CA . ASP A 1 686 ? 4.957 4.003 54.052 1.00 73.25 686 ASP A CA 1
ATOM 5081 C C . ASP A 1 686 ? 5.837 4.791 53.055 1.00 73.25 686 ASP A C 1
ATOM 5083 O O . ASP A 1 686 ? 6.916 4.337 52.674 1.00 73.25 686 ASP A O 1
ATOM 5087 N N . GLY A 1 687 ? 5.389 5.975 52.621 1.00 75.69 687 GLY A N 1
ATOM 5088 C CA . GLY A 1 687 ? 6.076 6.824 51.649 1.00 75.69 687 GLY A CA 1
ATOM 5089 C C . GLY A 1 687 ? 5.786 6.486 50.183 1.00 75.69 687 GLY A C 1
ATOM 5090 O O . GLY A 1 687 ? 6.239 7.231 49.307 1.00 75.69 687 GLY A O 1
ATOM 5091 N N . GLN A 1 688 ? 5.018 5.428 49.890 1.00 81.06 688 GLN A N 1
ATOM 5092 C CA . GLN A 1 688 ? 4.642 5.081 48.520 1.00 81.06 688 GLN A CA 1
ATOM 5093 C C . GLN A 1 688 ? 3.547 6.010 47.990 1.00 81.06 688 GLN A C 1
ATOM 5095 O O . GLN A 1 688 ? 2.558 6.307 48.658 1.00 81.06 688 GLN A O 1
ATOM 5100 N N . GLU A 1 689 ? 3.717 6.476 46.757 1.00 85.94 689 GLU A N 1
ATOM 5101 C CA . GLU A 1 689 ? 2.720 7.290 46.068 1.00 85.94 689 GLU A CA 1
ATOM 5102 C C . GLU A 1 689 ? 1.707 6.373 45.375 1.00 85.94 689 GLU A C 1
ATOM 5104 O O . GLU A 1 689 ? 2.086 5.520 44.565 1.00 85.94 689 GLU A O 1
ATOM 5109 N N . VAL A 1 690 ? 0.425 6.541 45.692 1.00 87.81 690 VAL A N 1
ATOM 5110 C CA . VAL A 1 690 ? -0.679 5.690 45.231 1.00 87.81 690 VAL A CA 1
ATOM 5111 C C . VAL A 1 690 ? -1.740 6.515 44.514 1.00 87.81 690 VAL A C 1
ATOM 5113 O O . VAL A 1 690 ? -1.910 7.705 44.779 1.00 87.81 690 VAL A O 1
ATOM 5116 N N . VAL A 1 691 ? -2.456 5.870 43.597 1.00 89.06 691 VAL A N 1
ATOM 5117 C CA . VAL A 1 691 ? -3.656 6.409 42.954 1.00 89.06 691 VAL A CA 1
ATOM 5118 C C . VAL A 1 691 ? -4.854 5.687 43.536 1.00 89.06 691 VAL A C 1
ATOM 5120 O O . VAL A 1 691 ? -4.904 4.458 43.514 1.00 89.06 691 VAL A O 1
ATOM 5123 N N . ALA A 1 692 ? -5.807 6.453 44.048 1.00 90.00 692 ALA A N 1
ATOM 5124 C CA . ALA A 1 692 ? -6.929 5.936 44.805 1.00 90.00 692 ALA A CA 1
ATOM 5125 C C . ALA A 1 692 ? -8.252 6.554 44.350 1.00 90.00 692 ALA A C 1
ATOM 5127 O O . ALA A 1 692 ? -8.296 7.700 43.900 1.00 90.00 692 ALA A O 1
ATOM 5128 N N . THR A 1 693 ? -9.338 5.802 44.487 1.00 92.44 693 THR A N 1
ATOM 5129 C CA . THR A 1 693 ? -10.710 6.306 44.327 1.00 92.44 693 THR A CA 1
ATOM 5130 C C . THR A 1 693 ? -11.545 5.904 45.527 1.00 92.44 693 THR A C 1
ATOM 5132 O O . THR A 1 693 ? -11.362 4.812 46.066 1.00 92.44 693 THR A O 1
ATOM 5135 N N . LEU A 1 694 ? -12.493 6.762 45.894 1.00 93.56 694 LEU A N 1
ATOM 5136 C CA . LEU A 1 694 ? -13.390 6.545 47.020 1.00 93.56 694 LEU A CA 1
ATOM 5137 C C . LEU A 1 694 ? -14.854 6.597 46.575 1.00 93.56 694 LEU A C 1
ATOM 5139 O O . LEU A 1 694 ? -15.234 7.468 45.783 1.00 93.56 694 LEU A O 1
ATOM 5143 N N . ARG A 1 695 ? -15.674 5.702 47.136 1.00 95.50 695 ARG A N 1
ATOM 5144 C CA . ARG A 1 695 ? -17.140 5.732 47.040 1.00 95.50 695 ARG A CA 1
ATOM 5145 C C . ARG A 1 695 ? -17.772 5.636 48.426 1.00 95.50 695 ARG A C 1
ATOM 5147 O O . ARG A 1 695 ? -17.417 4.745 49.195 1.00 95.50 695 ARG A O 1
ATOM 5154 N N . ARG A 1 696 ? -18.705 6.531 48.757 1.00 93.50 696 ARG A N 1
ATOM 5155 C CA . ARG A 1 696 ? -19.350 6.561 50.080 1.00 93.50 696 ARG A CA 1
ATOM 5156 C C . ARG A 1 696 ? -20.541 5.603 50.164 1.00 93.50 696 ARG A C 1
ATOM 5158 O O . ARG A 1 696 ? -21.255 5.388 49.187 1.00 93.50 696 ARG A O 1
ATOM 5165 N N . LEU A 1 697 ? -20.791 5.102 51.373 1.00 92.00 697 LEU A N 1
ATOM 5166 C CA . LEU A 1 697 ? -21.996 4.385 51.789 1.00 92.00 697 LEU A CA 1
ATOM 5167 C C . LEU A 1 697 ? -22.661 5.178 52.928 1.00 92.00 697 LEU A C 1
ATOM 5169 O O . LEU A 1 697 ? -22.416 4.891 54.104 1.00 92.00 697 LEU A O 1
ATOM 5173 N N . PRO A 1 698 ? -23.496 6.187 52.612 1.00 86.81 698 PRO A N 1
ATOM 5174 C CA . PRO A 1 698 ? -24.004 7.138 53.604 1.00 86.81 698 PRO A CA 1
ATOM 5175 C C . PRO A 1 698 ? -24.724 6.479 54.783 1.00 86.81 698 PRO A C 1
ATOM 5177 O O . PRO A 1 698 ? -24.511 6.866 55.923 1.00 86.81 698 PRO A O 1
ATOM 5180 N N . ALA A 1 699 ? -25.515 5.438 54.519 1.00 84.19 699 ALA A N 1
ATOM 5181 C CA . ALA A 1 699 ? -26.305 4.750 55.538 1.00 84.19 699 ALA A CA 1
ATOM 5182 C C . ALA A 1 699 ? -25.487 3.861 56.499 1.00 84.19 699 ALA A C 1
ATOM 5184 O O . ALA A 1 699 ? -26.022 3.423 57.511 1.00 84.19 699 ALA A O 1
ATOM 5185 N N . LEU A 1 700 ? -24.203 3.611 56.213 1.00 85.56 700 LEU A N 1
ATOM 5186 C CA . LEU A 1 700 ? -23.270 2.974 57.154 1.00 85.56 700 LEU A CA 1
ATOM 5187 C C . LEU A 1 700 ? -22.256 3.971 57.737 1.00 85.56 700 LEU A C 1
ATOM 5189 O O . LEU A 1 700 ? -21.491 3.601 58.618 1.00 85.56 700 LEU A O 1
ATOM 5193 N N . HIS A 1 701 ? -22.213 5.217 57.245 1.00 89.88 701 HIS A N 1
ATOM 5194 C CA . HIS A 1 701 ? -21.110 6.163 57.480 1.00 89.88 701 HIS A CA 1
ATOM 5195 C C . HIS A 1 701 ? -19.731 5.609 57.078 1.00 89.88 701 HIS A C 1
ATOM 5197 O O . HIS A 1 701 ? -18.701 5.965 57.655 1.00 89.88 701 HIS A O 1
ATOM 5203 N N . TRP A 1 702 ? -19.705 4.718 56.082 1.00 93.44 702 TRP A N 1
ATOM 5204 C CA . TRP A 1 702 ? -18.485 4.096 55.567 1.00 93.44 702 TRP A CA 1
ATOM 5205 C C . TRP A 1 702 ? -18.169 4.592 54.156 1.00 93.44 702 TRP A C 1
ATOM 5207 O O . TRP A 1 702 ? -19.002 5.203 53.484 1.00 93.44 702 TRP A O 1
ATOM 5217 N N . ALA A 1 703 ? -16.969 4.294 53.681 1.00 93.06 703 ALA A N 1
ATOM 5218 C CA . ALA A 1 703 ? -16.561 4.476 52.303 1.00 93.06 703 ALA A CA 1
ATOM 5219 C C . ALA A 1 703 ? -15.642 3.335 51.857 1.00 93.06 703 ALA A C 1
ATOM 5221 O O . ALA A 1 703 ? -14.785 2.881 52.618 1.00 93.06 703 ALA A O 1
ATOM 5222 N N . ALA A 1 704 ? -15.827 2.892 50.617 1.00 93.88 704 ALA A N 1
ATOM 5223 C CA . ALA A 1 704 ? -14.956 1.937 49.952 1.00 93.88 704 ALA A CA 1
ATOM 5224 C C . ALA A 1 704 ? -13.824 2.682 49.247 1.00 93.88 704 ALA A C 1
ATOM 5226 O O . ALA A 1 704 ? -14.078 3.607 48.467 1.00 93.88 704 ALA A O 1
ATOM 5227 N N . VAL A 1 705 ? -12.587 2.272 49.514 1.00 93.31 705 VAL A N 1
ATOM 5228 C CA . VAL A 1 705 ? -11.380 2.835 48.908 1.00 93.31 705 VAL A CA 1
ATOM 5229 C C . VAL A 1 705 ? -10.645 1.736 48.160 1.00 93.31 705 VAL A C 1
ATOM 5231 O O . VAL A 1 705 ? -10.421 0.645 48.685 1.00 93.31 705 VAL A O 1
ATOM 5234 N N . VAL A 1 706 ? -10.276 2.037 46.918 1.00 92.12 706 VAL A N 1
ATOM 5235 C CA . VAL A 1 706 ? -9.469 1.152 46.074 1.00 92.12 706 VAL A CA 1
ATOM 5236 C C . VAL A 1 706 ? -8.236 1.909 45.630 1.00 92.12 706 VAL A C 1
ATOM 5238 O O . VAL A 1 706 ? -8.356 3.029 45.127 1.00 92.12 706 VAL A O 1
ATOM 5241 N N . GLU A 1 707 ? -7.068 1.298 45.803 1.00 90.56 707 GLU A N 1
ATOM 5242 C CA . GLU A 1 707 ? -5.780 1.930 45.531 1.00 90.56 707 GLU A CA 1
ATOM 5243 C C . GLU A 1 707 ? -4.838 1.043 44.735 1.00 90.56 707 GLU A C 1
ATOM 5245 O O . GLU A 1 707 ? -4.806 -0.179 44.899 1.00 90.56 707 GLU A O 1
ATOM 5250 N N . MET A 1 708 ? -4.006 1.697 43.930 1.00 86.75 708 MET A N 1
ATOM 5251 C CA . MET A 1 708 ? -2.903 1.073 43.210 1.00 86.75 708 MET A CA 1
ATOM 5252 C C . MET A 1 708 ? -1.628 1.927 43.289 1.00 86.75 708 MET A C 1
ATOM 5254 O O . MET A 1 708 ? -1.717 3.159 43.338 1.00 86.75 708 MET A O 1
ATOM 5258 N N . PRO A 1 709 ? -0.427 1.318 43.256 1.00 85.31 709 PRO A N 1
ATOM 5259 C CA . PRO A 1 709 ? 0.831 2.060 43.202 1.00 85.31 709 PRO A CA 1
ATOM 5260 C C . PRO A 1 709 ? 0.913 2.972 41.970 1.00 85.31 709 PRO A C 1
ATOM 5262 O O . PRO A 1 709 ? 0.696 2.537 40.838 1.00 85.31 709 PRO A O 1
ATOM 5265 N N . SER A 1 710 ? 1.312 4.232 42.153 1.00 77.25 710 SER A N 1
ATOM 5266 C CA . SER A 1 710 ? 1.493 5.188 41.044 1.00 77.25 710 SER A CA 1
ATOM 5267 C C . SER A 1 710 ? 2.611 4.784 40.069 1.00 77.25 710 SER A C 1
ATOM 5269 O O . SER A 1 710 ? 2.611 5.215 38.916 1.00 77.25 710 SER A O 1
ATOM 5271 N N . ALA A 1 711 ? 3.535 3.910 40.487 1.00 69.06 711 ALA A N 1
ATOM 5272 C CA . ALA A 1 711 ? 4.566 3.327 39.625 1.00 69.06 711 ALA A CA 1
ATOM 5273 C C . ALA A 1 711 ? 3.973 2.582 38.414 1.00 69.06 711 ALA A C 1
ATOM 5275 O O . ALA A 1 711 ? 4.550 2.636 37.327 1.00 69.06 711 ALA A O 1
ATOM 5276 N N . VAL A 1 712 ? 2.775 2.002 38.556 1.00 63.69 712 VAL A N 1
ATOM 5277 C CA . VAL A 1 712 ? 2.023 1.359 37.464 1.00 63.69 712 VAL A CA 1
ATOM 5278 C C . VAL A 1 712 ? 1.719 2.351 36.332 1.00 63.69 712 VAL A C 1
ATOM 5280 O O . VAL A 1 712 ? 1.750 1.993 35.152 1.00 63.69 712 VAL A O 1
ATOM 5283 N N . LEU A 1 713 ? 1.502 3.631 36.660 1.00 61.53 713 LEU A N 1
ATOM 5284 C CA . LEU A 1 713 ? 1.329 4.690 35.662 1.00 61.53 713 LEU A CA 1
ATOM 5285 C C . LEU A 1 713 ? 2.652 5.058 34.961 1.00 61.53 713 LEU A C 1
ATOM 5287 O O . LEU A 1 713 ? 2.618 5.521 33.819 1.00 61.53 713 LEU A O 1
ATOM 5291 N N . ARG A 1 714 ? 3.815 4.843 35.604 1.00 52.97 714 ARG A N 1
ATOM 5292 C CA . ARG A 1 714 ? 5.155 5.149 35.057 1.00 52.97 714 ARG A CA 1
ATOM 5293 C C . ARG A 1 714 ? 5.729 4.025 34.189 1.00 52.97 714 ARG A C 1
ATOM 5295 O O . ARG A 1 714 ? 6.201 4.321 33.091 1.00 52.97 714 ARG A O 1
ATOM 5302 N N . GLU A 1 715 ? 5.660 2.762 34.610 1.00 49.62 715 GLU A N 1
ATOM 5303 C CA . GLU A 1 715 ? 6.187 1.620 33.829 1.00 49.62 715 GLU A CA 1
ATOM 5304 C C . GLU A 1 715 ? 5.442 1.400 32.502 1.00 49.62 715 GLU A C 1
ATOM 5306 O O . GLU A 1 715 ? 6.017 0.929 31.521 1.00 49.62 715 GLU A O 1
ATOM 5311 N N . ALA A 1 716 ? 4.181 1.826 32.416 1.00 44.16 716 ALA A N 1
ATOM 5312 C CA . ALA A 1 716 ? 3.364 1.700 31.210 1.00 44.16 716 ALA A CA 1
ATOM 5313 C C . ALA A 1 716 ? 3.454 2.904 30.241 1.00 44.16 716 ALA A C 1
ATOM 5315 O O . ALA A 1 716 ? 2.819 2.881 29.178 1.00 44.16 716 ALA A O 1
ATOM 5316 N N . GLY A 1 717 ? 4.195 3.961 30.607 1.00 41.91 717 GLY A N 1
ATOM 5317 C CA . GLY A 1 717 ? 4.225 5.252 29.905 1.00 41.91 717 GLY A CA 1
ATOM 5318 C C . GLY A 1 717 ? 5.343 5.423 28.871 1.00 41.91 717 GLY A C 1
ATOM 5319 O O . GLY A 1 717 ? 5.269 6.320 28.035 1.00 41.91 717 GLY A O 1
ATOM 5320 N N . GLY A 1 718 ? 6.372 4.575 28.875 1.00 47.41 718 GLY A N 1
ATOM 5321 C CA . GLY A 1 718 ? 7.418 4.637 27.855 1.00 47.41 718 GLY A CA 1
ATOM 5322 C C . GLY A 1 718 ? 6.908 4.146 26.499 1.00 47.41 718 GLY A C 1
ATOM 5323 O O . GLY A 1 718 ? 6.212 3.132 26.415 1.00 47.41 718 GLY A O 1
ATOM 5324 N N . ILE A 1 719 ? 7.325 4.784 25.398 1.00 52.41 719 ILE A N 1
ATOM 5325 C CA . ILE A 1 719 ? 7.446 4.038 24.139 1.00 52.41 719 ILE A CA 1
ATOM 5326 C C . ILE A 1 719 ? 8.422 2.913 24.474 1.00 52.41 719 ILE A C 1
ATOM 5328 O O . ILE A 1 719 ? 9.613 3.185 24.595 1.00 52.41 719 ILE A O 1
ATOM 5332 N N . GLY A 1 720 ? 7.922 1.697 24.732 1.00 54.28 720 GLY A N 1
ATOM 5333 C CA . GLY A 1 720 ? 8.783 0.602 25.177 1.00 54.28 720 GLY A CA 1
ATOM 5334 C C . GLY A 1 720 ? 9.987 0.546 24.250 1.00 54.28 720 GLY A C 1
ATOM 5335 O O . GLY A 1 720 ? 9.783 0.558 23.031 1.00 54.28 720 GLY A O 1
ATOM 5336 N N . GLY A 1 721 ? 11.204 0.571 24.806 1.00 58.41 721 GLY A N 1
ATOM 5337 C CA . GLY A 1 721 ? 12.441 0.725 24.033 1.00 58.41 721 GLY A CA 1
ATOM 5338 C C . GLY A 1 721 ? 12.493 -0.215 22.830 1.00 58.41 721 GLY A C 1
ATOM 5339 O O . GLY A 1 721 ? 12.937 0.185 21.763 1.00 58.41 721 GLY A O 1
ATOM 5340 N N . GLY A 1 722 ? 11.879 -1.399 22.944 1.00 59.22 722 GLY A N 1
ATOM 5341 C CA . GLY A 1 722 ? 11.685 -2.350 21.850 1.00 59.22 722 GLY A CA 1
ATOM 5342 C C . GLY A 1 722 ? 10.953 -1.816 20.607 1.00 59.22 722 GLY A C 1
ATOM 5343 O O . GLY A 1 722 ? 11.298 -2.219 19.509 1.00 59.22 722 GLY A O 1
ATOM 5344 N N . THR A 1 723 ? 9.991 -0.892 20.716 1.00 60.94 723 THR A N 1
ATOM 5345 C CA . THR A 1 723 ? 9.276 -0.328 19.545 1.00 60.94 723 THR A CA 1
ATOM 5346 C C . THR A 1 723 ? 10.144 0.684 18.796 1.00 60.94 723 THR A C 1
ATOM 5348 O O . THR A 1 723 ? 10.161 0.686 17.568 1.00 60.94 723 THR A O 1
ATOM 5351 N N . VAL A 1 724 ? 10.890 1.524 19.525 1.00 65.00 724 VAL A N 1
ATOM 5352 C CA . VAL A 1 724 ? 11.864 2.449 18.919 1.00 65.00 724 VAL A CA 1
ATOM 5353 C C . VAL A 1 724 ? 13.036 1.658 18.347 1.00 65.00 724 VAL A C 1
ATOM 5355 O O . VAL A 1 724 ? 13.395 1.867 17.195 1.00 65.00 724 VAL A O 1
ATOM 5358 N N . ALA A 1 725 ? 13.569 0.695 19.102 1.00 66.12 725 ALA A N 1
ATOM 5359 C CA . ALA A 1 725 ? 14.637 -0.192 18.661 1.00 66.12 725 ALA A CA 1
ATOM 5360 C C . ALA A 1 725 ? 14.229 -0.994 17.423 1.00 66.12 725 ALA A C 1
ATOM 5362 O O . ALA A 1 725 ? 15.005 -1.069 16.486 1.00 66.12 725 ALA A O 1
ATOM 5363 N N . MET A 1 726 ? 13.003 -1.519 17.355 1.00 66.69 726 MET A N 1
ATOM 5364 C CA . MET A 1 726 ? 12.484 -2.206 16.168 1.00 66.69 726 MET A CA 1
ATOM 5365 C C . MET A 1 726 ? 12.445 -1.288 14.942 1.00 66.69 726 MET A C 1
ATOM 5367 O O . MET A 1 726 ? 12.830 -1.708 13.855 1.00 66.69 726 MET A O 1
ATOM 5371 N N . LEU A 1 727 ? 12.009 -0.035 15.105 1.00 64.69 727 LEU A N 1
ATOM 5372 C CA . LEU A 1 727 ? 11.959 0.938 14.013 1.00 64.69 727 LEU A CA 1
ATOM 5373 C C . LEU A 1 727 ? 13.368 1.338 13.550 1.00 64.69 727 LEU A C 1
ATOM 5375 O O . LEU A 1 727 ? 13.633 1.401 12.352 1.00 64.69 727 LEU A O 1
ATOM 5379 N N . VAL A 1 728 ? 14.280 1.559 14.500 1.00 68.38 728 VAL A N 1
ATOM 5380 C CA . VAL A 1 728 ? 15.692 1.868 14.240 1.00 68.38 728 VAL A CA 1
ATOM 5381 C C . VAL A 1 728 ? 16.394 0.681 13.587 1.00 68.38 728 VAL A C 1
ATOM 5383 O O . VAL A 1 728 ? 17.109 0.880 12.616 1.00 68.38 728 VAL A O 1
ATOM 5386 N N . LEU A 1 729 ? 16.155 -0.548 14.049 1.00 70.81 729 LEU A N 1
ATOM 5387 C CA . LEU A 1 729 ? 16.693 -1.774 13.457 1.00 70.81 729 LEU A CA 1
ATOM 5388 C C . LEU A 1 729 ? 16.144 -2.002 12.052 1.00 70.81 729 LEU A C 1
ATOM 5390 O O . LEU A 1 729 ? 16.909 -2.355 11.164 1.00 70.81 729 LEU A O 1
ATOM 5394 N N . ALA A 1 730 ? 14.852 -1.758 11.819 1.00 62.34 730 ALA A N 1
ATOM 5395 C CA . ALA A 1 730 ? 14.272 -1.831 10.482 1.00 62.34 730 ALA A CA 1
ATOM 5396 C C . ALA A 1 730 ? 14.904 -0.798 9.541 1.00 62.34 730 ALA A C 1
ATOM 5398 O O . ALA A 1 730 ? 15.275 -1.127 8.416 1.00 62.34 730 ALA A O 1
ATOM 5399 N N . LEU A 1 731 ? 15.091 0.436 10.012 1.00 63.88 731 LEU A N 1
ATOM 5400 C CA . LEU A 1 731 ? 15.744 1.489 9.239 1.00 63.88 731 LEU A CA 1
ATOM 5401 C C . LEU A 1 731 ? 17.219 1.205 8.979 1.00 63.88 731 LEU A C 1
ATOM 5403 O O . LEU A 1 731 ? 17.695 1.399 7.862 1.00 63.88 731 LEU A O 1
ATOM 5407 N N . ALA A 1 732 ? 17.925 0.698 9.985 1.00 67.56 732 ALA A N 1
ATOM 5408 C CA . ALA A 1 732 ? 19.307 0.269 9.872 1.00 67.56 732 ALA A CA 1
ATOM 5409 C C . ALA A 1 732 ? 19.438 -0.920 8.916 1.00 67.56 732 ALA A C 1
ATOM 5411 O O . ALA A 1 732 ? 20.360 -0.931 8.112 1.00 67.56 732 ALA A O 1
ATOM 5412 N N . ALA A 1 733 ? 18.504 -1.875 8.930 1.00 62.53 733 ALA A N 1
ATOM 5413 C CA . ALA A 1 733 ? 18.481 -3.000 8.000 1.00 62.53 733 ALA A CA 1
ATOM 5414 C C . ALA A 1 733 ? 18.234 -2.540 6.556 1.00 62.53 733 ALA A C 1
ATOM 5416 O O . ALA A 1 733 ? 18.953 -2.970 5.655 1.00 62.53 733 ALA A O 1
ATOM 5417 N N . VAL A 1 734 ? 17.288 -1.617 6.331 1.00 58.12 734 VAL A N 1
ATOM 5418 C CA . VAL A 1 734 ? 17.061 -0.993 5.012 1.00 58.12 734 VAL A CA 1
ATOM 5419 C C . VAL A 1 734 ? 18.323 -0.264 4.538 1.00 58.12 734 VAL A C 1
ATOM 5421 O O . VAL A 1 734 ? 18.758 -0.458 3.401 1.00 58.12 734 VAL A O 1
ATOM 5424 N N . ALA A 1 735 ? 18.947 0.537 5.407 1.00 57.84 735 ALA A N 1
ATOM 5425 C CA . ALA A 1 735 ? 20.162 1.283 5.088 1.00 57.84 735 ALA A CA 1
ATOM 5426 C C . ALA A 1 735 ? 21.373 0.364 4.843 1.00 57.84 735 ALA A C 1
ATOM 5428 O O . ALA A 1 735 ? 22.135 0.591 3.903 1.00 57.84 735 ALA A O 1
ATOM 5429 N N . ALA A 1 736 ? 21.534 -0.694 5.639 1.00 63.00 736 ALA A N 1
ATOM 5430 C CA . ALA A 1 736 ? 22.603 -1.678 5.505 1.00 63.00 736 ALA A CA 1
ATOM 5431 C C . ALA A 1 736 ? 22.445 -2.508 4.229 1.00 63.00 736 ALA A C 1
ATOM 5433 O O . ALA A 1 736 ? 23.419 -2.685 3.502 1.00 63.00 736 ALA A O 1
ATOM 5434 N N . LEU A 1 737 ? 21.226 -2.954 3.905 1.00 54.09 737 LEU A N 1
ATOM 5435 C CA . LEU A 1 737 ? 20.936 -3.674 2.665 1.00 54.09 737 LEU A CA 1
ATOM 5436 C C . LEU A 1 737 ? 21.195 -2.786 1.441 1.00 54.09 737 LEU A C 1
ATOM 5438 O O . LEU A 1 737 ? 21.850 -3.214 0.490 1.00 54.09 737 LEU A O 1
ATOM 5442 N N . ALA A 1 738 ? 20.759 -1.525 1.490 1.00 53.78 738 ALA A N 1
ATOM 5443 C CA . ALA A 1 738 ? 21.047 -0.540 0.453 1.00 53.78 738 ALA A CA 1
ATOM 5444 C C . ALA A 1 738 ? 22.551 -0.261 0.300 1.00 53.78 738 ALA A C 1
ATOM 5446 O O . ALA A 1 738 ? 23.050 -0.167 -0.825 1.00 53.78 738 ALA A O 1
ATOM 5447 N N . GLY A 1 739 ? 23.277 -0.162 1.418 1.00 55.81 739 GLY A N 1
ATOM 5448 C CA . GLY A 1 739 ? 24.729 -0.008 1.460 1.00 55.81 739 GLY A CA 1
ATOM 5449 C C . GLY A 1 739 ? 25.462 -1.223 0.890 1.00 55.81 739 GLY A C 1
ATOM 5450 O O . GLY A 1 739 ? 26.350 -1.066 0.058 1.00 55.81 739 GLY A O 1
ATOM 5451 N N . LEU A 1 740 ? 25.052 -2.439 1.249 1.00 55.22 740 LEU A N 1
ATOM 5452 C CA . LEU A 1 740 ? 25.619 -3.686 0.733 1.00 55.22 740 LEU A CA 1
ATOM 5453 C C . LEU A 1 740 ? 25.399 -3.809 -0.780 1.00 55.22 740 LEU A C 1
ATOM 5455 O O . LEU A 1 740 ? 26.354 -4.013 -1.530 1.00 55.22 740 LEU A O 1
ATOM 5459 N N . LEU A 1 741 ? 24.169 -3.576 -1.248 1.00 51.47 741 LEU A N 1
ATOM 5460 C CA . LEU A 1 741 ? 23.846 -3.536 -2.676 1.00 51.47 741 LEU A CA 1
ATOM 5461 C C . LEU A 1 741 ? 24.629 -2.435 -3.403 1.00 51.47 741 LEU A C 1
ATOM 5463 O O . LEU A 1 741 ? 24.994 -2.608 -4.566 1.00 51.47 741 LEU A O 1
ATOM 5467 N N . ALA A 1 742 ? 24.917 -1.308 -2.743 1.00 51.88 742 ALA A N 1
ATOM 5468 C CA . ALA A 1 742 ? 25.785 -0.255 -3.269 1.00 51.88 742 ALA A CA 1
ATOM 5469 C C . ALA A 1 742 ? 27.227 -0.710 -3.420 1.00 51.88 742 ALA A C 1
ATOM 5471 O O . ALA A 1 742 ? 27.817 -0.513 -4.480 1.00 51.88 742 ALA A O 1
ATOM 5472 N N . LEU A 1 743 ? 27.772 -1.390 -2.423 1.00 58.66 743 LEU A N 1
ATOM 5473 C CA . LEU A 1 743 ? 29.139 -1.890 -2.470 1.00 58.66 743 LEU A CA 1
ATOM 5474 C C . LEU A 1 743 ? 29.320 -2.979 -3.535 1.00 58.66 743 LEU A C 1
ATOM 5476 O O . LEU A 1 743 ? 30.326 -2.953 -4.241 1.00 58.66 743 LEU A O 1
ATOM 5480 N N . VAL A 1 744 ? 28.344 -3.876 -3.702 1.00 52.75 744 VAL A N 1
ATOM 5481 C CA . VAL A 1 744 ? 28.394 -4.970 -4.691 1.00 52.75 744 VAL A CA 1
ATOM 5482 C C . VAL A 1 744 ? 28.320 -4.452 -6.135 1.00 52.75 744 VAL A C 1
ATOM 5484 O O . VAL A 1 744 ? 28.980 -4.999 -7.011 1.00 52.75 744 VAL A O 1
ATOM 5487 N N . THR A 1 745 ? 27.580 -3.368 -6.391 1.00 51.31 745 THR A N 1
ATOM 5488 C CA . THR A 1 745 ? 27.394 -2.829 -7.757 1.00 51.31 745 THR A CA 1
ATOM 5489 C C . THR A 1 745 ? 28.348 -1.688 -8.125 1.00 51.31 745 THR A C 1
ATOM 5491 O 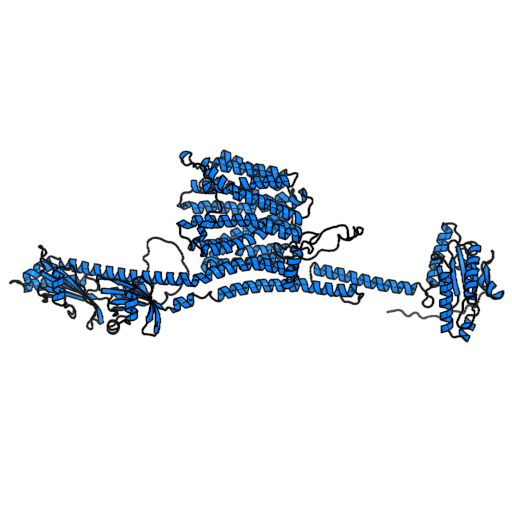O . THR A 1 745 ? 28.818 -1.632 -9.256 1.00 51.31 745 THR A O 1
ATOM 5494 N N . LEU A 1 746 ? 28.678 -0.776 -7.200 1.00 54.75 746 LEU A N 1
ATOM 5495 C CA . LEU A 1 746 ? 29.499 0.411 -7.503 1.00 54.75 746 LEU A CA 1
ATOM 5496 C C . LEU A 1 746 ? 31.004 0.143 -7.468 1.00 54.75 746 LEU A C 1
ATOM 5498 O O . LEU A 1 746 ? 31.750 0.836 -8.159 1.00 54.75 746 LEU A O 1
ATOM 5502 N N . ARG A 1 747 ? 31.477 -0.811 -6.652 1.00 61.50 747 ARG A N 1
ATOM 5503 C CA . ARG A 1 747 ? 32.920 -1.094 -6.557 1.00 61.50 747 ARG A CA 1
ATOM 5504 C C . ARG A 1 747 ? 33.501 -1.603 -7.883 1.00 61.50 747 ARG A C 1
ATOM 5506 O O . ARG A 1 747 ? 34.544 -1.077 -8.266 1.00 61.50 747 ARG A O 1
ATOM 5513 N N . PRO A 1 748 ? 32.863 -2.548 -8.604 1.00 61.34 748 PRO A N 1
ATOM 5514 C CA . PRO A 1 748 ? 33.364 -2.994 -9.904 1.00 61.34 748 PRO A CA 1
ATOM 5515 C C . PRO A 1 748 ? 33.341 -1.877 -10.954 1.00 61.34 748 PRO A C 1
ATOM 5517 O O . PRO A 1 748 ? 34.328 -1.688 -11.654 1.00 61.34 748 PRO A O 1
ATOM 5520 N N . LEU A 1 749 ? 32.270 -1.075 -11.001 1.00 65.69 749 LEU A N 1
ATOM 5521 C CA . LEU A 1 749 ? 32.145 0.031 -11.958 1.00 65.69 749 LEU A CA 1
ATOM 5522 C C . LEU A 1 749 ? 33.193 1.123 -11.732 1.00 65.69 749 LEU A C 1
ATOM 5524 O O . LEU A 1 749 ? 33.857 1.518 -12.678 1.00 65.69 749 LEU A O 1
ATOM 5528 N N . ARG A 1 750 ? 33.425 1.557 -10.484 1.00 67.06 750 ARG A N 1
ATOM 5529 C CA . ARG A 1 750 ? 34.479 2.545 -10.180 1.00 67.06 750 ARG A CA 1
ATOM 5530 C C . ARG A 1 750 ? 35.875 2.046 -10.539 1.00 67.06 750 ARG A C 1
ATOM 5532 O O . ARG A 1 750 ? 36.698 2.834 -10.988 1.00 67.06 750 ARG A O 1
ATOM 5539 N N . ARG A 1 751 ? 36.142 0.751 -10.336 1.00 68.75 751 ARG A N 1
ATOM 5540 C CA . ARG A 1 751 ? 37.401 0.135 -10.779 1.00 68.75 751 ARG A CA 1
ATOM 5541 C C . ARG A 1 751 ? 37.517 0.191 -12.298 1.00 68.75 751 ARG A C 1
ATOM 5543 O O . ARG A 1 751 ? 38.563 0.577 -12.795 1.00 68.75 751 ARG A O 1
ATOM 5550 N N . LEU A 1 752 ? 36.443 -0.135 -13.013 1.00 73.25 752 LEU A N 1
ATOM 5551 C CA . LEU A 1 752 ? 36.422 -0.124 -14.472 1.00 73.25 752 LEU A CA 1
ATOM 5552 C C . LEU A 1 752 ? 36.585 1.293 -15.042 1.00 73.25 752 LEU A C 1
ATOM 5554 O O . LEU A 1 752 ? 37.378 1.468 -15.957 1.00 73.25 752 LEU A O 1
ATOM 5558 N N . THR A 1 753 ? 35.941 2.310 -14.458 1.00 73.38 753 THR A N 1
ATOM 5559 C CA . THR A 1 753 ? 36.143 3.722 -14.833 1.00 73.38 753 THR A CA 1
ATOM 5560 C C . THR A 1 753 ? 37.587 4.168 -14.599 1.00 73.38 753 THR A C 1
ATOM 5562 O O . THR A 1 753 ? 38.190 4.743 -15.494 1.00 73.38 753 THR A O 1
ATOM 5565 N N . ALA A 1 754 ? 38.176 3.844 -13.443 1.00 75.00 754 ALA A N 1
ATOM 5566 C CA . ALA A 1 754 ? 39.563 4.208 -13.141 1.00 75.00 754 ALA A CA 1
ATOM 5567 C C . ALA A 1 754 ? 40.573 3.526 -14.082 1.00 75.00 754 ALA A C 1
ATOM 5569 O O . ALA A 1 754 ? 41.595 4.109 -14.435 1.00 75.00 754 ALA A O 1
ATOM 5570 N N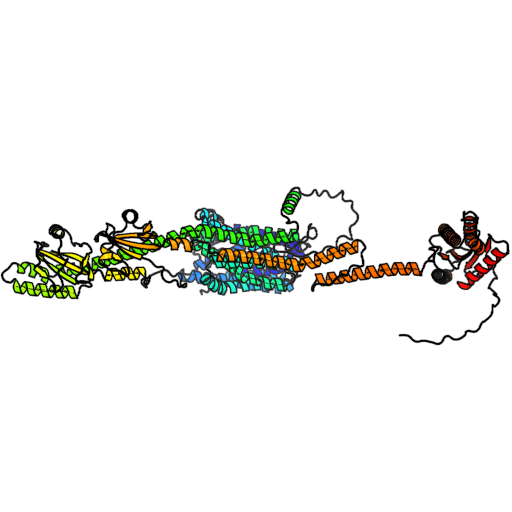 . VAL A 1 755 ? 40.298 2.287 -14.497 1.00 74.44 755 VAL A N 1
ATOM 5571 C CA . VAL A 1 755 ? 41.099 1.589 -15.512 1.00 74.44 755 VAL A CA 1
ATOM 5572 C C . VAL A 1 755 ? 40.892 2.229 -16.889 1.00 74.44 755 VAL A C 1
ATOM 5574 O O . VAL A 1 755 ? 41.865 2.440 -17.604 1.00 74.44 755 VAL A O 1
ATOM 5577 N N . ALA A 1 756 ? 39.657 2.584 -17.251 1.00 75.56 756 ALA A N 1
ATOM 5578 C CA . ALA A 1 756 ? 39.353 3.230 -18.524 1.00 75.56 756 ALA A CA 1
ATOM 5579 C C . ALA A 1 756 ? 39.996 4.619 -18.661 1.00 75.56 756 ALA A C 1
ATOM 5581 O O . ALA A 1 756 ? 40.509 4.933 -19.730 1.00 75.56 756 ALA A O 1
ATOM 5582 N N . GLU A 1 757 ? 40.043 5.416 -17.590 1.00 75.88 757 GLU A N 1
ATOM 5583 C CA . GLU A 1 757 ? 40.757 6.702 -17.565 1.00 75.88 757 GLU A CA 1
ATOM 5584 C C . GLU A 1 757 ? 42.260 6.529 -17.821 1.00 75.88 757 GLU A C 1
ATOM 5586 O O . GLU A 1 757 ? 42.838 7.284 -18.600 1.00 75.88 757 GLU A O 1
ATOM 5591 N N . LYS A 1 758 ? 42.891 5.505 -17.230 1.00 76.19 758 LYS A N 1
ATOM 5592 C CA . LYS A 1 758 ? 44.310 5.199 -17.477 1.00 76.19 758 LYS A CA 1
ATOM 5593 C C . LYS A 1 758 ? 44.570 4.763 -18.919 1.00 76.19 758 LYS A C 1
ATOM 5595 O O . LYS A 1 758 ? 45.506 5.253 -19.542 1.00 76.19 758 LYS A O 1
ATOM 5600 N N . VAL A 1 759 ? 43.706 3.907 -19.466 1.00 78.12 759 VAL A N 1
ATOM 5601 C CA . VAL A 1 759 ? 43.771 3.478 -20.873 1.00 78.12 759 VAL A CA 1
ATOM 5602 C C . VAL A 1 759 ? 43.594 4.670 -21.818 1.00 78.12 759 VAL A C 1
ATOM 5604 O O . VAL A 1 759 ? 44.342 4.799 -22.783 1.00 78.12 759 VAL A O 1
ATOM 5607 N N . ALA A 1 760 ? 42.648 5.571 -21.535 1.00 73.56 760 ALA A N 1
ATOM 5608 C CA . ALA A 1 760 ? 42.429 6.784 -22.325 1.00 73.56 760 ALA A CA 1
ATOM 5609 C C . ALA A 1 760 ? 43.611 7.767 -22.247 1.00 73.56 760 ALA A C 1
ATOM 5611 O O . ALA A 1 760 ? 43.873 8.484 -23.209 1.00 73.56 760 ALA A O 1
ATOM 5612 N N . ALA A 1 761 ? 44.347 7.772 -21.132 1.00 78.31 761 ALA A N 1
ATOM 5613 C CA . ALA A 1 761 ? 45.588 8.527 -20.967 1.00 78.31 761 ALA A CA 1
ATOM 5614 C C . ALA A 1 761 ? 46.806 7.882 -21.667 1.00 78.31 761 ALA A C 1
ATOM 5616 O O . ALA A 1 761 ? 47.905 8.428 -21.587 1.00 78.31 761 ALA A O 1
ATOM 5617 N N . GLY A 1 762 ? 46.625 6.747 -22.354 1.00 70.38 762 GLY A N 1
ATOM 5618 C CA . GLY A 1 762 ? 47.668 6.055 -23.118 1.00 70.38 762 GLY A CA 1
ATOM 5619 C C . GLY A 1 762 ? 48.375 4.920 -22.369 1.00 70.38 762 GLY A C 1
ATOM 5620 O O . GLY A 1 762 ? 49.233 4.258 -22.947 1.00 70.38 762 GLY A O 1
ATOM 5621 N N . ASP A 1 763 ? 48.017 4.642 -21.112 1.00 79.44 763 ASP A N 1
ATOM 5622 C CA . ASP A 1 763 ? 48.597 3.531 -20.351 1.00 79.44 763 ASP A CA 1
ATOM 5623 C C . ASP A 1 763 ? 47.862 2.213 -20.652 1.00 79.44 763 ASP A C 1
ATOM 5625 O O . ASP A 1 763 ? 46.853 1.863 -20.031 1.00 79.44 763 ASP A O 1
ATOM 5629 N N . LEU A 1 764 ? 48.385 1.463 -21.625 1.00 77.44 764 LEU A N 1
ATOM 5630 C CA . LEU A 1 764 ? 47.873 0.148 -22.037 1.00 77.44 764 LEU A CA 1
ATOM 5631 C C . LEU A 1 764 ? 48.443 -1.022 -21.210 1.00 77.44 764 LEU A C 1
ATOM 5633 O O . LEU A 1 764 ? 48.150 -2.186 -21.501 1.00 77.44 764 LEU A O 1
ATOM 5637 N N . SER A 1 765 ? 49.261 -0.749 -20.187 1.00 73.31 765 SER A N 1
ATOM 5638 C CA . SER A 1 765 ? 49.880 -1.784 -19.344 1.00 73.31 765 SER A CA 1
ATOM 5639 C C . SER A 1 765 ? 48.975 -2.271 -18.203 1.00 73.31 765 SER A C 1
ATOM 5641 O O . SER A 1 765 ? 49.287 -3.258 -17.535 1.00 73.31 765 SER A O 1
ATOM 5643 N N . VAL A 1 766 ? 47.832 -1.610 -17.998 1.00 75.19 766 VAL A N 1
ATOM 5644 C CA . VAL A 1 766 ? 46.928 -1.845 -16.868 1.00 75.19 766 VAL A CA 1
ATOM 5645 C C . VAL A 1 766 ? 46.223 -3.203 -16.971 1.00 75.19 766 VAL A C 1
ATOM 5647 O O . VAL A 1 766 ? 45.468 -3.470 -17.907 1.00 75.19 766 VAL A O 1
ATOM 5650 N N . GLU A 1 767 ? 46.401 -4.054 -15.958 1.00 70.19 767 GLU A N 1
ATOM 5651 C CA . GLU A 1 767 ? 45.678 -5.324 -15.860 1.00 70.19 767 GLU A CA 1
ATOM 5652 C C . GLU A 1 767 ? 44.205 -5.124 -15.484 1.00 70.19 767 GLU A C 1
ATOM 5654 O O . GLU A 1 767 ? 43.852 -4.653 -14.399 1.00 70.19 767 GLU A O 1
ATOM 5659 N N . VAL A 1 768 ? 43.318 -5.566 -16.377 1.00 73.94 768 VAL A N 1
ATOM 5660 C CA . VAL A 1 768 ? 41.877 -5.611 -16.122 1.00 73.94 768 VAL A CA 1
ATOM 5661 C C . VAL A 1 768 ? 41.528 -6.936 -15.435 1.00 73.94 768 VAL A C 1
ATOM 5663 O O . VAL A 1 768 ? 41.383 -7.981 -16.079 1.00 73.94 768 VAL A O 1
ATOM 5666 N N . LEU A 1 769 ? 41.401 -6.907 -14.107 1.00 62.69 769 LEU A N 1
ATOM 5667 C CA . LEU A 1 769 ? 40.960 -8.058 -13.315 1.00 62.69 769 LEU A CA 1
ATOM 5668 C C . LEU A 1 769 ? 39.446 -8.269 -13.469 1.00 62.69 769 LEU A C 1
ATOM 5670 O O . LEU A 1 769 ? 38.642 -7.412 -13.095 1.00 62.69 769 LEU A O 1
ATOM 5674 N N . VAL A 1 770 ? 39.048 -9.434 -13.987 1.00 63.44 770 VAL A N 1
ATOM 5675 C CA . VAL A 1 770 ? 37.634 -9.807 -14.133 1.00 63.44 770 VAL A CA 1
ATOM 5676 C C . VAL A 1 770 ? 37.112 -10.270 -12.777 1.00 63.44 770 VAL A C 1
ATOM 5678 O O . VAL A 1 770 ? 37.379 -11.382 -12.334 1.00 63.44 770 VAL A O 1
ATOM 5681 N N . GLY A 1 771 ? 36.389 -9.385 -12.097 1.00 57.22 771 GLY A N 1
ATOM 5682 C CA . GLY A 1 771 ? 35.849 -9.635 -10.765 1.00 57.22 771 GLY A CA 1
ATOM 5683 C C . GLY A 1 771 ? 34.359 -9.337 -10.676 1.00 57.22 771 GLY A C 1
ATOM 5684 O O . GLY A 1 771 ? 33.982 -8.426 -9.950 1.00 57.22 771 GLY A O 1
ATOM 5685 N N . SER A 1 772 ? 33.514 -10.047 -11.430 1.00 53.00 772 SER A N 1
ATOM 5686 C CA . SER A 1 772 ? 32.096 -10.295 -11.090 1.00 53.00 772 SER A CA 1
ATOM 5687 C C . SER A 1 772 ? 31.442 -11.225 -12.121 1.00 53.00 772 SER A C 1
ATOM 5689 O O . SER A 1 772 ? 31.856 -11.243 -13.275 1.00 53.00 772 SER A O 1
ATOM 5691 N N . GLY A 1 773 ? 30.416 -11.981 -11.719 1.00 48.66 773 GLY A N 1
ATOM 5692 C CA . GLY A 1 773 ? 29.467 -12.604 -12.651 1.00 48.66 773 GLY A CA 1
ATOM 5693 C C . GLY A 1 773 ? 28.330 -11.637 -13.016 1.00 48.66 773 GLY A C 1
ATOM 5694 O O . GLY A 1 773 ? 27.993 -10.759 -12.222 1.00 48.66 773 GLY A O 1
ATOM 5695 N N . GLY A 1 774 ? 27.734 -11.799 -14.202 1.00 53.19 774 GLY A N 1
ATOM 5696 C CA . GLY A 1 774 ? 26.655 -10.943 -14.727 1.00 53.19 774 GLY A CA 1
ATOM 5697 C C . GLY A 1 774 ? 27.119 -9.915 -15.772 1.00 53.19 774 GLY A C 1
ATOM 5698 O O . GLY A 1 774 ? 28.240 -9.982 -16.269 1.00 53.19 774 GLY A O 1
ATOM 5699 N N . GLU A 1 775 ? 26.253 -8.952 -16.107 1.00 51.72 775 GLU A N 1
ATOM 5700 C CA . GLU A 1 775 ? 26.460 -7.955 -17.181 1.00 51.72 775 GLU A CA 1
ATOM 5701 C C . GLU A 1 775 ? 27.729 -7.101 -16.982 1.00 51.72 775 GLU A C 1
ATOM 5703 O O . GLU A 1 775 ? 28.450 -6.827 -17.937 1.00 51.72 775 GLU A O 1
ATOM 5708 N N . VAL A 1 776 ? 28.059 -6.737 -15.735 1.00 55.62 776 VAL A N 1
ATOM 5709 C CA . VAL A 1 776 ? 29.276 -5.967 -15.404 1.00 55.62 776 VAL A CA 1
ATOM 5710 C C . VAL A 1 776 ? 30.541 -6.811 -15.590 1.00 55.62 776 VAL A C 1
ATOM 5712 O O . VAL A 1 776 ? 31.564 -6.295 -16.036 1.00 55.62 776 VAL A O 1
ATOM 5715 N N . GLY A 1 777 ? 30.470 -8.115 -15.314 1.00 61.28 777 GLY A N 1
ATOM 5716 C CA . GLY A 1 777 ? 31.541 -9.068 -15.603 1.00 61.28 777 GLY A CA 1
ATOM 5717 C C . GLY A 1 777 ? 31.784 -9.210 -17.101 1.00 61.28 777 GLY A C 1
ATOM 5718 O O . GLY A 1 777 ? 32.924 -9.100 -17.551 1.00 61.28 777 GLY A O 1
ATOM 5719 N N . LEU A 1 778 ? 30.701 -9.352 -17.874 1.00 64.50 778 LEU A N 1
ATOM 5720 C CA . LEU A 1 778 ? 30.751 -9.395 -19.335 1.00 64.50 778 LEU A CA 1
ATOM 5721 C C . LEU A 1 778 ? 31.351 -8.104 -19.906 1.00 64.50 778 LEU A C 1
ATOM 5723 O O . LEU A 1 778 ? 32.248 -8.174 -20.740 1.00 64.50 778 LEU A O 1
ATOM 5727 N N . LEU A 1 779 ? 30.924 -6.935 -19.418 1.00 69.50 779 LEU A N 1
ATOM 5728 C CA . LEU A 1 779 ? 31.479 -5.646 -19.834 1.00 69.50 779 LEU A CA 1
ATOM 5729 C C . LEU A 1 779 ? 32.963 -5.521 -19.475 1.00 69.50 779 LEU A C 1
ATOM 5731 O O . LEU A 1 779 ? 33.753 -5.091 -20.307 1.00 69.50 779 LEU A O 1
ATOM 5735 N N . THR A 1 780 ? 33.362 -5.953 -18.275 1.00 74.44 780 THR A N 1
ATOM 5736 C CA . THR A 1 780 ? 34.778 -5.992 -17.867 1.00 74.44 780 THR A CA 1
ATOM 5737 C C . THR A 1 780 ? 35.594 -6.878 -18.803 1.00 74.44 780 THR A C 1
ATOM 5739 O O . THR A 1 780 ? 36.726 -6.544 -19.143 1.00 74.44 780 THR A O 1
ATOM 5742 N N . GLN A 1 781 ? 35.016 -7.986 -19.263 1.00 77.19 781 GLN A N 1
ATOM 5743 C CA . GLN A 1 781 ? 35.673 -8.923 -20.165 1.00 77.19 781 GLN A CA 1
ATOM 5744 C C . GLN A 1 781 ? 35.750 -8.408 -21.605 1.00 77.19 781 GLN A C 1
ATOM 5746 O O . GLN A 1 781 ? 36.800 -8.514 -22.234 1.00 77.19 781 GLN A O 1
ATOM 5751 N N . VAL A 1 782 ? 34.681 -7.792 -22.116 1.00 79.50 782 VAL A N 1
ATOM 5752 C CA . VAL A 1 782 ? 34.689 -7.119 -23.424 1.00 79.50 782 VAL A CA 1
ATOM 5753 C C . VAL A 1 782 ? 35.684 -5.961 -23.415 1.00 79.50 782 VAL A C 1
ATOM 5755 O O . VAL A 1 782 ? 36.490 -5.847 -24.335 1.00 79.50 782 VAL A O 1
ATOM 5758 N N . PHE A 1 783 ? 35.689 -5.148 -22.357 1.00 80.62 783 PHE A N 1
ATOM 5759 C CA . PHE A 1 783 ? 36.636 -4.050 -22.194 1.00 80.62 783 PHE A CA 1
ATOM 5760 C C . PHE A 1 783 ? 38.080 -4.556 -22.103 1.00 80.62 783 PHE A C 1
ATOM 5762 O O . PHE A 1 783 ? 38.938 -4.054 -22.822 1.00 80.62 783 PHE A O 1
ATOM 5769 N N . LYS A 1 784 ? 38.343 -5.614 -21.322 1.00 82.94 784 LYS A N 1
ATOM 5770 C CA . LYS A 1 784 ? 39.647 -6.296 -21.294 1.00 82.94 784 LYS A CA 1
ATOM 5771 C C . LYS A 1 784 ? 40.085 -6.709 -22.700 1.00 82.94 784 LYS A C 1
ATOM 5773 O O . LYS A 1 784 ? 41.189 -6.370 -23.106 1.00 82.94 784 LYS A O 1
ATOM 5778 N N . ASN A 1 785 ? 39.210 -7.373 -23.456 1.00 83.31 785 ASN A N 1
ATOM 5779 C CA . ASN A 1 785 ? 39.512 -7.820 -24.816 1.00 83.31 785 ASN A CA 1
ATOM 5780 C C . ASN A 1 785 ? 39.795 -6.646 -25.769 1.00 83.31 785 ASN A C 1
ATOM 5782 O O . ASN A 1 785 ? 40.678 -6.755 -26.616 1.00 83.31 785 ASN A O 1
ATOM 5786 N N . LEU A 1 786 ? 39.071 -5.527 -25.642 1.00 79.81 786 LEU A N 1
ATOM 5787 C CA . LEU A 1 786 ? 39.326 -4.312 -26.423 1.00 79.81 786 LEU A CA 1
ATOM 5788 C C . LEU A 1 786 ? 40.695 -3.707 -26.092 1.00 79.81 786 LEU A C 1
ATOM 5790 O O . LEU A 1 786 ? 41.462 -3.436 -27.011 1.00 79.81 786 LEU A O 1
ATOM 5794 N N . VAL A 1 787 ? 41.027 -3.558 -24.805 1.00 81.88 787 VAL A N 1
ATOM 5795 C CA . VAL A 1 787 ? 42.338 -3.052 -24.357 1.00 81.88 787 VAL A CA 1
ATOM 5796 C C . VAL A 1 787 ? 43.469 -3.957 -24.854 1.00 81.88 787 VAL A C 1
ATOM 5798 O O . VAL A 1 787 ? 44.466 -3.461 -25.375 1.00 81.88 787 VAL A O 1
ATOM 5801 N N . THR A 1 788 ? 43.297 -5.282 -24.779 1.00 81.25 788 THR A N 1
ATOM 5802 C CA . THR A 1 788 ? 44.269 -6.250 -25.314 1.00 81.25 788 THR A CA 1
ATOM 5803 C C . THR A 1 788 ? 44.453 -6.097 -26.826 1.00 81.25 788 THR A C 1
ATOM 5805 O O . THR A 1 788 ? 45.587 -5.993 -27.283 1.00 81.25 788 THR A O 1
ATOM 5808 N N . ARG A 1 789 ? 43.367 -5.986 -27.602 1.00 79.19 789 ARG A N 1
ATOM 5809 C CA . ARG A 1 789 ? 43.446 -5.804 -29.064 1.00 79.19 789 ARG A CA 1
ATOM 5810 C C . ARG A 1 789 ? 44.091 -4.484 -29.477 1.00 79.19 789 ARG A C 1
ATOM 5812 O O . ARG A 1 789 ? 44.806 -4.444 -30.472 1.00 79.19 789 ARG A O 1
ATOM 5819 N N . VAL A 1 790 ? 43.828 -3.397 -28.750 1.00 75.44 790 VAL A N 1
ATOM 5820 C CA . VAL A 1 790 ? 44.462 -2.097 -29.022 1.00 75.44 790 VAL A CA 1
ATOM 5821 C C . VAL A 1 790 ? 45.969 -2.183 -28.766 1.00 75.44 790 VAL A C 1
ATOM 5823 O O . VAL A 1 790 ? 46.742 -1.763 -29.621 1.00 75.44 790 VAL A O 1
ATOM 5826 N N . ARG A 1 791 ? 46.389 -2.815 -27.662 1.00 76.12 791 ARG A N 1
ATOM 5827 C CA . ARG A 1 791 ? 47.805 -3.067 -27.345 1.00 76.12 791 ARG A CA 1
ATOM 5828 C C . ARG A 1 791 ? 48.510 -3.926 -28.403 1.00 76.12 791 ARG A C 1
ATOM 5830 O O . ARG A 1 791 ? 49.641 -3.638 -28.786 1.00 76.12 791 ARG A O 1
ATOM 5837 N N . GLU A 1 792 ? 47.845 -4.967 -28.896 1.00 71.75 792 GLU A N 1
ATOM 5838 C CA . GLU A 1 792 ? 48.360 -5.800 -29.992 1.00 71.75 792 GLU A CA 1
ATOM 5839 C C . GLU A 1 792 ? 48.506 -5.000 -31.295 1.00 71.75 792 GLU A C 1
ATOM 5841 O O . GLU A 1 792 ? 49.514 -5.121 -31.983 1.00 71.75 792 GLU A O 1
ATOM 5846 N N . ARG A 1 793 ? 47.541 -4.136 -31.626 1.00 69.88 793 ARG A N 1
ATOM 5847 C CA . ARG A 1 793 ? 47.585 -3.341 -32.861 1.00 69.88 793 ARG A CA 1
ATOM 5848 C C . ARG A 1 793 ? 48.667 -2.259 -32.834 1.00 69.88 793 ARG A C 1
ATOM 5850 O O . ARG A 1 793 ? 49.300 -2.018 -33.858 1.00 69.88 793 ARG A O 1
ATOM 5857 N N . ASP A 1 794 ? 48.870 -1.628 -31.683 1.00 67.50 794 ASP A N 1
ATOM 5858 C CA . ASP A 1 794 ? 49.912 -0.616 -31.489 1.00 67.50 794 ASP A CA 1
ATOM 5859 C C . ASP A 1 794 ? 51.311 -1.241 -31.637 1.00 67.50 794 ASP A C 1
ATOM 5861 O O . ASP A 1 794 ? 52.119 -0.801 -32.452 1.00 67.50 794 ASP A O 1
ATOM 5865 N N . SER A 1 795 ? 51.535 -2.386 -30.979 1.00 61.19 795 SER A N 1
ATOM 5866 C CA . SER A 1 795 ? 52.785 -3.146 -31.137 1.00 61.19 795 SER A CA 1
ATOM 5867 C C . SER A 1 795 ? 53.020 -3.666 -32.566 1.00 61.19 795 SER A C 1
ATOM 5869 O O . SER A 1 795 ? 54.160 -3.676 -33.031 1.00 61.19 795 SER A O 1
ATOM 5871 N N . GLN A 1 796 ? 51.970 -4.044 -33.306 1.00 58.62 796 GLN A N 1
ATOM 5872 C CA . GLN A 1 796 ? 52.083 -4.440 -34.718 1.00 58.62 796 GLN A CA 1
ATOM 5873 C C . GLN A 1 796 ? 52.469 -3.280 -35.650 1.00 58.62 796 GLN A C 1
ATOM 5875 O O . GLN A 1 796 ? 53.297 -3.479 -36.538 1.00 58.62 796 GLN A O 1
ATOM 5880 N N . GLY A 1 797 ? 51.922 -2.075 -35.451 1.00 57.00 797 GLY A N 1
ATOM 5881 C CA . GLY A 1 797 ? 52.250 -0.906 -36.280 1.00 57.00 797 GLY A CA 1
ATOM 5882 C C . GLY A 1 797 ? 53.709 -0.453 -36.140 1.00 57.00 797 GLY A C 1
ATOM 5883 O O . GLY A 1 797 ? 54.328 -0.002 -37.108 1.00 57.00 797 GLY A O 1
ATOM 5884 N N . GLU A 1 798 ? 54.286 -0.626 -34.952 1.00 56.28 798 GLU A N 1
ATOM 5885 C CA . GLU A 1 798 ? 55.694 -0.322 -34.687 1.00 56.28 798 GLU A CA 1
ATOM 5886 C C . GLU A 1 798 ? 56.631 -1.386 -35.288 1.00 56.28 798 GLU A C 1
ATOM 5888 O O . GLU A 1 798 ? 57.636 -1.048 -35.919 1.00 56.28 798 GLU A O 1
ATOM 5893 N N . LEU A 1 799 ? 56.240 -2.666 -35.223 1.00 55.22 799 LEU A N 1
ATOM 5894 C CA . LEU A 1 799 ? 56.938 -3.772 -35.892 1.00 55.22 799 LEU A CA 1
ATOM 5895 C C . LEU A 1 799 ? 56.896 -3.662 -37.429 1.00 55.22 799 LEU A C 1
ATOM 5897 O O . LEU A 1 799 ? 57.897 -3.955 -38.085 1.00 55.22 799 LEU A O 1
ATOM 5901 N N . GLU A 1 800 ? 55.783 -3.214 -38.021 1.00 56.53 800 GLU A N 1
ATOM 5902 C CA . GLU A 1 800 ? 55.670 -2.998 -39.473 1.00 56.53 800 GLU A CA 1
ATOM 5903 C C . GLU A 1 800 ? 56.556 -1.844 -39.964 1.00 56.53 800 GLU A C 1
ATOM 5905 O O . GLU A 1 800 ? 57.258 -2.009 -40.967 1.00 56.53 800 GLU A O 1
ATOM 5910 N N . ARG A 1 801 ? 56.611 -0.706 -39.247 1.00 54.59 801 ARG A N 1
ATOM 5911 C CA . ARG A 1 801 ? 57.550 0.389 -39.577 1.00 54.59 801 ARG A CA 1
ATOM 5912 C C . ARG A 1 801 ? 59.000 -0.085 -39.531 1.00 54.59 801 ARG A C 1
ATOM 5914 O O . ARG A 1 801 ? 59.746 0.160 -40.478 1.00 54.59 801 ARG A O 1
ATOM 5921 N N . LEU A 1 802 ? 59.382 -0.813 -38.482 1.00 59.50 802 LEU A N 1
ATOM 5922 C CA . LEU A 1 802 ? 60.737 -1.359 -38.332 1.00 59.50 802 LEU A CA 1
ATOM 5923 C C . LEU A 1 802 ? 61.083 -2.418 -39.396 1.00 59.50 802 LEU A C 1
ATOM 5925 O O . LEU A 1 802 ? 62.256 -2.628 -39.692 1.00 59.50 802 LEU A O 1
ATOM 5929 N N . SER A 1 803 ? 60.081 -3.065 -39.999 1.00 64.44 803 SER A N 1
ATOM 5930 C CA . SER A 1 803 ? 60.273 -4.095 -41.031 1.00 64.44 803 SER A CA 1
ATOM 5931 C C . SER A 1 803 ? 60.340 -3.544 -42.464 1.00 64.44 803 SER A C 1
ATOM 5933 O O . SER A 1 803 ? 60.906 -4.195 -43.347 1.00 64.44 803 SER A O 1
ATOM 5935 N N . VAL A 1 804 ? 59.782 -2.353 -42.720 1.00 76.44 804 VAL A N 1
ATOM 5936 C CA . VAL A 1 804 ? 59.585 -1.792 -44.076 1.00 76.44 804 VAL A CA 1
ATOM 5937 C C . VAL A 1 804 ? 60.521 -0.617 -44.405 1.00 76.44 804 VAL A C 1
ATOM 5939 O O . VAL A 1 804 ? 60.840 -0.400 -45.578 1.00 76.44 804 VAL A O 1
ATOM 5942 N N . THR A 1 805 ? 61.009 0.116 -43.402 1.00 84.00 805 THR A N 1
ATOM 5943 C CA . THR A 1 805 ? 61.921 1.261 -43.601 1.00 84.00 805 THR A CA 1
ATOM 5944 C C . THR A 1 805 ? 63.365 0.957 -43.192 1.00 84.00 805 THR A C 1
ATOM 5946 O O . THR A 1 805 ? 63.606 0.083 -42.362 1.00 84.00 805 THR A O 1
ATOM 5949 N N . ASP A 1 806 ? 64.332 1.653 -43.793 1.00 88.19 806 ASP A N 1
ATOM 5950 C CA . ASP A 1 806 ? 65.742 1.651 -43.387 1.00 88.19 806 ASP A CA 1
ATOM 5951 C C . ASP A 1 806 ? 65.921 2.455 -42.091 1.00 88.19 806 ASP A C 1
ATOM 5953 O O . ASP A 1 806 ? 65.462 3.594 -41.992 1.00 88.19 806 ASP A O 1
ATOM 5957 N N . ALA A 1 807 ? 66.600 1.866 -41.103 1.00 80.88 807 ALA A N 1
ATOM 5958 C CA . ALA A 1 807 ? 66.707 2.428 -39.755 1.00 80.88 807 ALA A CA 1
ATOM 5959 C C . ALA A 1 807 ? 67.509 3.740 -39.692 1.00 80.88 807 ALA A C 1
ATOM 5961 O O . ALA A 1 807 ? 67.286 4.532 -38.780 1.00 80.88 807 ALA A O 1
ATOM 5962 N N . LEU A 1 808 ? 68.421 3.975 -40.644 1.00 86.56 808 LEU A N 1
ATOM 5963 C CA . LEU A 1 808 ? 69.233 5.191 -40.681 1.00 86.56 808 LEU A CA 1
ATOM 5964 C C . LEU A 1 808 ? 68.521 6.324 -41.428 1.00 86.56 808 LEU A C 1
ATOM 5966 O O . LEU A 1 808 ? 68.400 7.431 -40.916 1.00 86.56 808 LEU A O 1
ATOM 5970 N N . THR A 1 809 ? 68.062 6.055 -42.651 1.00 87.75 809 THR A N 1
ATOM 5971 C CA . THR A 1 809 ? 67.589 7.101 -43.576 1.00 87.75 809 THR A CA 1
ATOM 5972 C C . THR A 1 809 ? 66.081 7.347 -43.521 1.00 87.75 809 THR A C 1
ATOM 5974 O O . THR A 1 809 ? 65.600 8.352 -44.044 1.00 87.75 809 THR A O 1
ATOM 5977 N N . GLY A 1 810 ? 65.305 6.431 -42.931 1.00 85.50 810 GLY A N 1
ATOM 5978 C CA . GLY A 1 810 ? 63.840 6.503 -42.895 1.00 85.50 810 GLY A CA 1
ATOM 5979 C C . GLY A 1 810 ? 63.152 6.320 -44.257 1.00 85.50 810 GLY A C 1
ATOM 5980 O O . GLY A 1 810 ? 61.928 6.445 -44.342 1.00 85.50 810 GLY A O 1
ATOM 5981 N N . LEU A 1 811 ? 63.913 6.030 -45.320 1.00 90.94 811 LEU A N 1
ATOM 5982 C CA . LEU A 1 811 ? 63.397 5.605 -46.623 1.00 90.94 811 LEU A CA 1
ATOM 5983 C C . LEU A 1 811 ? 62.920 4.150 -46.568 1.00 90.94 811 LEU A C 1
ATOM 5985 O O . LEU A 1 811 ? 63.155 3.449 -45.584 1.00 90.94 811 LEU A O 1
ATOM 5989 N N . TYR A 1 812 ? 62.275 3.660 -47.627 1.00 91.44 812 TYR A N 1
ATOM 5990 C CA . TYR A 1 812 ? 61.986 2.230 -47.725 1.00 91.44 812 TYR A CA 1
ATOM 5991 C C . TYR A 1 812 ? 63.284 1.412 -47.728 1.00 91.44 812 TYR A C 1
ATOM 5993 O O . TYR A 1 812 ? 64.325 1.874 -48.199 1.00 91.44 812 TYR A O 1
ATOM 6001 N N . ASN A 1 813 ? 63.241 0.193 -47.196 1.00 89.38 813 ASN A N 1
ATOM 6002 C CA . ASN A 1 813 ? 64.372 -0.724 -47.311 1.00 89.38 813 ASN A CA 1
ATOM 6003 C C . ASN A 1 813 ? 64.331 -1.486 -48.646 1.00 89.38 813 ASN A C 1
ATOM 6005 O O . ASN A 1 813 ? 63.288 -1.589 -49.303 1.00 89.38 813 ASN A O 1
ATOM 6009 N N . ARG A 1 814 ? 65.473 -2.068 -49.033 1.00 88.31 814 ARG A N 1
ATOM 6010 C CA . ARG A 1 814 ? 65.606 -2.880 -50.253 1.00 88.31 814 ARG A CA 1
ATOM 6011 C C . ARG A 1 814 ? 64.495 -3.924 -50.399 1.00 88.31 814 ARG A C 1
ATOM 6013 O O . ARG A 1 814 ? 63.928 -4.058 -51.478 1.00 88.31 814 ARG A O 1
ATOM 6020 N N . ARG A 1 815 ? 64.166 -4.657 -49.327 1.00 85.56 815 ARG A N 1
ATOM 6021 C CA . ARG A 1 815 ? 63.168 -5.740 -49.361 1.00 85.56 815 ARG A CA 1
ATOM 6022 C C . ARG A 1 815 ? 61.788 -5.218 -49.760 1.00 85.56 815 ARG A C 1
ATOM 6024 O O . ARG A 1 815 ? 61.142 -5.829 -50.607 1.00 85.56 815 ARG A O 1
ATOM 6031 N N . HIS A 1 816 ? 61.355 -4.104 -49.173 1.00 86.25 816 HIS A N 1
ATOM 6032 C CA . HIS A 1 816 ? 60.072 -3.495 -49.505 1.00 86.25 816 HIS A CA 1
ATOM 6033 C C . HIS A 1 816 ? 60.038 -3.020 -50.960 1.00 86.25 816 HIS A C 1
ATOM 6035 O O . HIS A 1 816 ? 59.100 -3.345 -51.686 1.00 86.25 816 HIS A O 1
ATOM 6041 N N . LEU A 1 817 ? 61.088 -2.325 -51.413 1.00 88.06 817 LEU A N 1
ATOM 6042 C CA . LEU A 1 817 ? 61.119 -1.794 -52.773 1.00 88.06 817 LEU A CA 1
ATOM 6043 C C . LEU A 1 817 ? 61.138 -2.894 -53.840 1.00 88.06 817 LEU A C 1
ATOM 6045 O O . LEU A 1 817 ? 60.455 -2.741 -54.846 1.00 88.06 817 LEU A O 1
ATOM 6049 N N . MET A 1 818 ? 61.839 -4.015 -53.624 1.00 89.44 818 MET A N 1
ATOM 6050 C CA . MET A 1 818 ? 61.796 -5.150 -54.562 1.00 89.44 818 MET A CA 1
ATOM 6051 C C . MET A 1 818 ? 60.378 -5.720 -54.708 1.00 89.44 818 MET A C 1
ATOM 6053 O O . MET A 1 818 ? 59.951 -6.031 -55.818 1.00 89.44 818 MET A O 1
ATOM 6057 N N . GLY A 1 819 ? 59.622 -5.807 -53.607 1.00 87.06 819 GLY A N 1
ATOM 6058 C CA . GLY A 1 819 ? 58.217 -6.220 -53.646 1.00 87.06 819 GLY A CA 1
ATOM 6059 C C . GLY A 1 819 ? 57.337 -5.235 -54.422 1.00 87.06 819 GLY A C 1
ATOM 6060 O O . GLY A 1 819 ? 56.535 -5.646 -55.262 1.00 87.06 819 GLY A O 1
ATOM 6061 N N . THR A 1 820 ? 57.518 -3.932 -54.192 1.00 88.56 820 THR A N 1
ATOM 6062 C CA . THR A 1 820 ? 56.800 -2.876 -54.923 1.00 88.56 820 THR A CA 1
ATOM 6063 C C . THR A 1 820 ? 57.143 -2.885 -56.415 1.00 88.56 820 THR A C 1
ATOM 6065 O O . THR A 1 820 ? 56.241 -2.802 -57.246 1.00 88.56 820 THR A O 1
ATOM 6068 N N . LEU A 1 821 ? 58.417 -3.075 -56.762 1.00 89.50 821 LEU A N 1
ATOM 6069 C CA . LEU A 1 821 ? 58.902 -3.147 -58.140 1.00 89.50 821 LEU A CA 1
ATOM 6070 C C . LEU A 1 821 ? 58.347 -4.379 -58.875 1.00 89.50 821 LEU A C 1
ATOM 6072 O O . LEU A 1 821 ? 57.881 -4.262 -60.006 1.00 89.50 821 LEU A O 1
ATOM 6076 N N . ALA A 1 822 ? 58.305 -5.543 -58.219 1.00 90.12 822 ALA A N 1
ATOM 6077 C CA . ALA A 1 822 ? 57.692 -6.752 -58.774 1.00 90.12 822 ALA A CA 1
ATOM 6078 C C . ALA A 1 822 ? 56.191 -6.569 -59.056 1.00 90.12 822 ALA A C 1
ATOM 6080 O O . ALA A 1 822 ? 55.695 -6.980 -60.111 1.00 90.12 822 ALA A O 1
ATOM 6081 N N . ASN A 1 823 ? 55.471 -5.909 -58.144 1.00 89.75 823 ASN A N 1
ATOM 6082 C CA . ASN A 1 823 ? 54.060 -5.578 -58.338 1.00 89.75 823 ASN A CA 1
ATOM 6083 C C . ASN A 1 823 ? 53.862 -4.587 -59.494 1.00 89.75 823 ASN A C 1
ATOM 6085 O O . ASN A 1 823 ? 52.940 -4.756 -60.296 1.00 89.75 823 ASN A O 1
ATOM 6089 N N . GLU A 1 824 ? 54.730 -3.581 -59.612 1.00 91.31 824 GLU A N 1
ATOM 6090 C CA . GLU A 1 824 ? 54.624 -2.572 -60.665 1.00 91.31 824 GLU A CA 1
ATOM 6091 C C . GLU A 1 824 ? 54.962 -3.144 -62.049 1.00 91.31 824 GLU A C 1
ATOM 6093 O O . GLU A 1 824 ? 54.240 -2.856 -62.999 1.00 91.31 824 GLU A O 1
ATOM 6098 N N . VAL A 1 825 ? 55.932 -4.061 -62.173 1.00 90.62 825 VAL A N 1
ATOM 6099 C CA . VAL A 1 825 ? 56.172 -4.817 -63.423 1.00 90.62 825 VAL A CA 1
ATOM 6100 C C . VAL A 1 825 ? 54.915 -5.576 -63.855 1.00 90.62 825 VAL A C 1
ATOM 6102 O O . VAL A 1 825 ? 54.494 -5.485 -65.011 1.00 90.62 825 VAL A O 1
ATOM 6105 N N . GLN A 1 826 ? 54.259 -6.294 -62.934 1.00 89.12 826 GLN A N 1
ATOM 6106 C CA . GLN A 1 826 ? 53.017 -7.010 -63.252 1.00 89.12 826 GLN A CA 1
ATOM 6107 C C . GLN A 1 826 ? 51.893 -6.056 -63.672 1.00 89.12 826 GLN A C 1
ATOM 6109 O O . GLN A 1 826 ? 51.144 -6.346 -64.613 1.00 89.12 826 GLN A O 1
ATOM 6114 N N . ARG A 1 827 ? 51.766 -4.917 -62.985 1.00 89.38 827 ARG A N 1
ATOM 6115 C CA . ARG A 1 827 ? 50.753 -3.898 -63.269 1.00 89.38 827 ARG A CA 1
ATOM 6116 C C . ARG A 1 827 ? 50.987 -3.232 -64.624 1.00 89.38 827 ARG A C 1
ATOM 6118 O O . ARG A 1 827 ? 50.067 -3.179 -65.442 1.00 89.38 827 ARG A O 1
ATOM 6125 N N . SER A 1 828 ? 52.207 -2.783 -64.881 1.00 88.88 828 SER A N 1
ATOM 6126 C CA . SER A 1 828 ? 52.613 -2.109 -66.111 1.00 88.88 828 SER A CA 1
ATOM 6127 C C . SER A 1 828 ? 52.541 -3.038 -67.326 1.00 88.88 828 SER A C 1
ATOM 6129 O O . SER A 1 828 ? 52.051 -2.620 -68.376 1.00 88.88 828 SER A O 1
ATOM 6131 N N . ARG A 1 829 ? 52.853 -4.336 -67.167 1.00 89.44 829 ARG A N 1
ATOM 6132 C CA . ARG A 1 829 ? 52.630 -5.365 -68.201 1.00 89.44 829 ARG A CA 1
ATOM 6133 C C . ARG A 1 829 ? 51.152 -5.514 -68.577 1.00 89.44 829 ARG A C 1
ATOM 6135 O O . ARG A 1 829 ? 50.826 -5.618 -69.757 1.00 89.44 829 ARG A O 1
ATOM 6142 N N . ARG A 1 830 ? 50.245 -5.505 -67.590 1.00 88.44 830 ARG A N 1
ATOM 6143 C CA . ARG A 1 830 ? 48.788 -5.590 -67.830 1.00 88.44 830 ARG A CA 1
ATOM 6144 C C . ARG A 1 830 ? 48.234 -4.329 -68.489 1.00 88.44 830 ARG A C 1
ATOM 6146 O O . ARG A 1 830 ? 47.384 -4.430 -69.368 1.00 88.44 830 ARG A O 1
ATOM 6153 N N . LEU A 1 831 ? 48.697 -3.158 -68.056 1.00 88.81 831 LEU A N 1
ATOM 6154 C CA . LEU A 1 831 ? 48.184 -1.860 -68.506 1.00 88.81 831 LEU A CA 1
ATOM 6155 C C . LEU A 1 831 ? 48.920 -1.291 -69.728 1.00 88.81 831 LEU A C 1
ATOM 6157 O O . LEU A 1 831 ? 48.528 -0.233 -70.214 1.00 88.81 831 LEU A O 1
ATOM 6161 N N . ARG A 1 832 ? 49.965 -1.976 -70.220 1.00 84.38 832 ARG A N 1
ATOM 6162 C CA . ARG A 1 832 ? 50.880 -1.503 -71.276 1.00 84.38 832 ARG A CA 1
ATOM 6163 C C . ARG A 1 832 ? 51.420 -0.095 -70.993 1.00 84.38 832 ARG A C 1
ATOM 6165 O O . ARG A 1 832 ? 51.454 0.755 -71.880 1.00 84.38 832 ARG A O 1
ATOM 6172 N N . ARG A 1 833 ? 51.801 0.150 -69.738 1.00 88.56 833 ARG A N 1
ATOM 6173 C CA . ARG A 1 833 ? 52.415 1.406 -69.285 1.00 88.56 833 ARG A CA 1
ATOM 6174 C C . ARG A 1 833 ? 53.909 1.210 -69.072 1.00 88.56 833 ARG A C 1
ATOM 6176 O O . ARG A 1 833 ? 54.349 0.092 -68.813 1.00 88.56 833 ARG A O 1
ATOM 6183 N N . THR A 1 834 ? 54.663 2.297 -69.191 1.00 90.81 834 THR A N 1
ATOM 6184 C CA . THR A 1 834 ? 56.092 2.317 -68.885 1.00 90.81 834 THR A CA 1
ATOM 6185 C C . THR A 1 834 ? 56.332 2.988 -67.540 1.00 90.81 834 THR A C 1
ATOM 6187 O O . THR A 1 834 ? 55.551 3.827 -67.088 1.00 90.81 834 THR A O 1
ATOM 6190 N N . PHE A 1 835 ? 57.405 2.586 -66.878 1.00 94.19 835 PHE A N 1
ATOM 6191 C CA . PHE A 1 835 ? 57.924 3.227 -65.677 1.00 94.19 835 PHE A CA 1
ATOM 6192 C C . PHE A 1 835 ? 59.447 3.118 -65.717 1.00 94.19 835 PHE A C 1
ATOM 6194 O O . PHE A 1 835 ? 59.989 2.292 -66.456 1.00 94.19 835 PHE A O 1
ATOM 6201 N N . SER A 1 836 ? 60.140 3.938 -64.934 1.00 95.69 836 SER A N 1
ATOM 6202 C CA . SER A 1 836 ? 61.603 3.950 -64.930 1.00 95.69 836 SER A CA 1
ATOM 6203 C C . SER A 1 836 ? 62.168 3.745 -63.536 1.00 95.69 836 SER A C 1
ATOM 6205 O O . SER A 1 836 ? 61.533 4.075 -62.532 1.00 95.69 836 SER A O 1
ATOM 6207 N N . VAL A 1 837 ? 63.385 3.220 -63.485 1.00 95.75 837 VAL A N 1
ATOM 6208 C CA . VAL A 1 837 ? 64.148 3.017 -62.258 1.00 95.75 837 VAL A CA 1
ATOM 6209 C C . VAL A 1 837 ? 65.450 3.799 -62.356 1.00 95.75 837 VAL A C 1
ATOM 6211 O O . VAL A 1 837 ? 66.119 3.764 -63.387 1.00 95.75 837 VAL A O 1
ATOM 6214 N N . LEU A 1 838 ? 65.798 4.498 -61.279 1.00 96.56 838 LEU A N 1
ATOM 6215 C CA . LEU A 1 838 ? 67.081 5.166 -61.105 1.00 96.56 838 LEU A CA 1
ATOM 6216 C C . LEU A 1 838 ? 67.870 4.444 -60.019 1.00 96.56 838 LEU A C 1
ATOM 6218 O O . LEU A 1 838 ? 67.362 4.307 -58.904 1.00 96.56 838 LEU A O 1
ATOM 6222 N N . LEU A 1 839 ? 69.099 4.037 -60.320 1.00 96.06 839 LEU A N 1
ATOM 6223 C CA . LEU A 1 839 ? 70.061 3.584 -59.319 1.00 96.06 839 LEU A CA 1
ATOM 6224 C C . LEU A 1 839 ? 71.114 4.677 -59.137 1.00 96.06 839 LEU A C 1
ATOM 6226 O O . LEU A 1 839 ? 71.755 5.086 -60.102 1.00 96.06 839 LEU A O 1
ATOM 6230 N N . ALA A 1 840 ? 71.234 5.185 -57.916 1.00 94.69 840 ALA A N 1
ATOM 6231 C CA . ALA A 1 840 ? 72.122 6.278 -57.555 1.00 94.69 840 ALA A CA 1
ATOM 6232 C C . ALA A 1 840 ? 73.127 5.812 -56.503 1.00 94.69 840 ALA A C 1
ATOM 6234 O O . ALA A 1 840 ? 72.730 5.277 -55.471 1.00 94.69 840 ALA A O 1
ATOM 6235 N N . ASP A 1 841 ? 74.404 6.087 -56.728 1.00 95.50 841 ASP A N 1
ATOM 6236 C CA . ASP A 1 841 ? 75.482 5.786 -55.789 1.00 95.50 841 ASP A CA 1
ATOM 6237 C C . ASP A 1 841 ? 76.276 7.053 -55.466 1.00 95.50 841 ASP A C 1
ATOM 6239 O O . ASP A 1 841 ? 76.512 7.901 -56.336 1.00 95.50 841 ASP A O 1
ATOM 6243 N N . VAL A 1 842 ? 76.634 7.202 -54.189 1.00 93.19 842 VAL A N 1
ATOM 6244 C CA . VAL A 1 842 ? 77.364 8.370 -53.690 1.00 93.19 842 VAL A CA 1
ATOM 6245 C C . VAL A 1 842 ? 78.844 8.266 -54.043 1.00 93.19 842 VAL A C 1
ATOM 6247 O O . VAL A 1 842 ? 79.585 7.419 -53.544 1.00 93.19 842 VAL A O 1
ATOM 6250 N N . ASP A 1 843 ? 79.311 9.200 -54.866 1.00 90.50 843 ASP A N 1
ATOM 6251 C CA . ASP A 1 843 ? 80.660 9.172 -55.401 1.00 90.50 843 ASP A CA 1
ATOM 6252 C C . ASP A 1 843 ? 81.713 9.326 -54.295 1.00 90.50 843 ASP A C 1
ATOM 6254 O O . ASP A 1 843 ? 81.733 10.299 -53.541 1.00 90.50 843 ASP A O 1
ATOM 6258 N N . ARG A 1 844 ? 82.649 8.367 -54.240 1.00 89.00 844 ARG A N 1
ATOM 6259 C CA . ARG A 1 844 ? 83.779 8.340 -53.288 1.00 89.00 844 ARG A CA 1
ATOM 6260 C C . ARG A 1 844 ? 83.350 8.339 -51.809 1.00 89.00 844 ARG A C 1
ATOM 6262 O O . ARG A 1 844 ? 84.135 8.758 -50.957 1.00 89.00 844 ARG A O 1
ATOM 6269 N N . PHE A 1 845 ? 82.170 7.811 -51.478 1.00 89.94 845 PHE A N 1
ATOM 6270 C CA . PHE A 1 845 ? 81.651 7.798 -50.103 1.00 89.94 845 PHE A CA 1
ATOM 6271 C C . PHE A 1 845 ? 82.604 7.149 -49.088 1.00 89.94 845 PHE A C 1
ATOM 6273 O O . PHE A 1 845 ? 82.811 7.688 -48.001 1.00 89.94 845 PHE A O 1
ATOM 6280 N N . LYS A 1 846 ? 83.283 6.055 -49.460 1.00 85.75 846 LYS A N 1
ATOM 6281 C CA . LYS A 1 846 ? 84.317 5.441 -48.609 1.00 85.75 846 LYS A CA 1
ATOM 6282 C C . LYS A 1 846 ? 85.430 6.421 -48.210 1.00 85.75 846 LYS A C 1
ATOM 6284 O O . LYS A 1 846 ? 85.778 6.488 -47.041 1.00 85.75 846 LYS A O 1
ATOM 6289 N N . GLN A 1 847 ? 85.943 7.222 -49.149 1.00 85.81 847 GLN A N 1
ATOM 6290 C CA . GLN A 1 847 ? 86.985 8.220 -48.854 1.00 85.81 847 GLN A CA 1
ATOM 6291 C C . GLN A 1 847 ? 86.460 9.327 -47.937 1.00 85.81 847 GLN A C 1
ATOM 6293 O O . GLN A 1 847 ? 87.181 9.806 -47.065 1.00 85.81 847 GLN A O 1
ATOM 6298 N N . TYR A 1 848 ? 85.197 9.719 -48.115 1.00 86.69 848 TYR A N 1
ATOM 6299 C CA . TYR A 1 848 ? 84.548 10.684 -47.237 1.00 86.69 848 TYR A CA 1
ATOM 6300 C C . TYR A 1 848 ? 84.422 10.147 -45.805 1.00 86.69 848 TYR A C 1
ATOM 6302 O O . TYR A 1 848 ? 84.797 10.851 -44.870 1.00 86.69 848 TYR A O 1
ATOM 6310 N N . ASN A 1 849 ? 83.996 8.891 -45.637 1.00 86.62 849 ASN A N 1
ATOM 6311 C CA . ASN A 1 849 ? 83.943 8.222 -44.334 1.00 86.62 849 ASN A CA 1
ATOM 6312 C C . ASN A 1 849 ? 85.320 8.072 -43.690 1.00 86.62 849 ASN A C 1
ATOM 6314 O O . ASN A 1 849 ? 85.458 8.328 -42.496 1.00 86.62 849 ASN A O 1
ATOM 6318 N N . ASP A 1 850 ? 86.332 7.693 -44.471 1.00 87.31 850 ASP A N 1
ATOM 6319 C CA . ASP A 1 850 ? 87.708 7.541 -43.988 1.00 87.31 850 ASP A CA 1
ATOM 6320 C C . ASP A 1 850 ? 88.301 8.892 -43.529 1.00 87.31 850 ASP A C 1
ATOM 6322 O O . ASP A 1 850 ? 89.173 8.921 -42.663 1.00 87.31 850 ASP A O 1
ATOM 6326 N N . THR A 1 851 ? 87.811 10.014 -44.076 1.00 85.44 851 THR A N 1
ATOM 6327 C CA . THR A 1 851 ? 88.294 11.372 -43.762 1.00 85.44 851 THR A CA 1
ATOM 6328 C C . THR A 1 851 ? 87.519 12.039 -42.619 1.00 85.44 851 THR A C 1
ATOM 6330 O O . THR A 1 851 ? 88.126 12.656 -41.747 1.00 85.44 851 THR A O 1
ATOM 6333 N N . HIS A 1 852 ? 86.188 11.929 -42.611 1.00 82.25 852 HIS A N 1
ATOM 6334 C CA . HIS A 1 852 ? 85.299 12.680 -41.706 1.00 82.25 852 HIS A CA 1
ATOM 6335 C C . HIS A 1 852 ? 84.607 11.799 -40.653 1.00 82.25 852 HIS A C 1
ATOM 6337 O O . HIS A 1 852 ? 83.889 12.298 -39.787 1.00 82.25 852 HIS A O 1
ATOM 6343 N N . GLY A 1 853 ? 84.850 10.488 -40.689 1.00 84.88 853 GLY A N 1
ATOM 6344 C CA . GLY A 1 853 ? 84.273 9.511 -39.775 1.00 84.88 853 GLY A CA 1
ATOM 6345 C C . GLY A 1 853 ? 82.876 9.040 -40.186 1.00 84.88 853 GLY A C 1
ATOM 6346 O O . GLY A 1 853 ? 82.114 9.729 -40.863 1.00 84.88 853 GLY A O 1
ATOM 6347 N N . HIS A 1 854 ? 82.513 7.840 -39.728 1.00 84.50 854 HIS A N 1
ATOM 6348 C CA . HIS A 1 854 ? 81.244 7.195 -40.080 1.00 84.50 854 HIS A CA 1
ATOM 6349 C C . HIS A 1 854 ? 80.000 7.995 -39.663 1.00 84.50 854 HIS A C 1
ATOM 6351 O O . HIS A 1 854 ? 79.006 7.960 -40.374 1.00 84.50 854 HIS A O 1
ATOM 6357 N N . LEU A 1 855 ? 80.056 8.762 -38.565 1.00 84.81 855 LEU A N 1
ATOM 6358 C CA . LEU A 1 855 ? 78.926 9.591 -38.119 1.00 84.81 855 LEU A CA 1
ATOM 6359 C C . LEU A 1 855 ? 78.609 10.729 -39.104 1.00 84.81 855 LEU A C 1
ATOM 6361 O O . LEU A 1 855 ? 77.439 10.997 -39.375 1.00 84.81 855 LEU A O 1
ATOM 6365 N N . ALA A 1 856 ? 79.637 11.366 -39.676 1.00 83.75 856 ALA A N 1
ATOM 6366 C CA . ALA A 1 856 ? 79.463 12.381 -40.717 1.00 83.75 856 ALA A CA 1
ATOM 6367 C C . ALA A 1 856 ? 78.956 11.754 -42.028 1.00 83.75 856 ALA A C 1
ATOM 6369 O O . ALA A 1 856 ? 78.149 12.357 -42.738 1.00 83.75 856 ALA A O 1
ATOM 6370 N N . GLY A 1 857 ? 79.387 10.523 -42.325 1.00 86.12 857 GLY A N 1
ATOM 6371 C CA . GLY A 1 857 ? 78.859 9.697 -43.413 1.00 86.12 857 GLY A CA 1
ATOM 6372 C C . GLY A 1 857 ? 77.374 9.390 -43.279 1.00 86.12 857 GLY A C 1
ATOM 6373 O O . GLY A 1 857 ? 76.600 9.608 -44.209 1.00 86.12 857 GLY A O 1
ATOM 6374 N N . ASP A 1 858 ? 76.963 8.932 -42.101 1.00 90.12 858 ASP A N 1
ATOM 6375 C CA . ASP A 1 858 ? 75.572 8.626 -41.782 1.00 90.12 858 ASP A CA 1
ATOM 6376 C C . ASP A 1 858 ? 74.683 9.874 -41.906 1.00 90.12 858 ASP A C 1
ATOM 6378 O O . ASP A 1 858 ? 73.623 9.825 -42.536 1.00 90.12 858 ASP A O 1
ATOM 6382 N N . ALA A 1 859 ? 75.148 11.023 -41.401 1.00 88.38 859 ALA A N 1
ATOM 6383 C CA . ALA A 1 859 ? 74.463 12.305 -41.568 1.00 88.38 859 ALA A CA 1
ATOM 6384 C C . ALA A 1 859 ? 74.353 12.728 -43.047 1.00 88.38 859 ALA A C 1
ATOM 6386 O O . ALA A 1 859 ? 73.317 13.255 -43.467 1.00 88.38 859 ALA A O 1
ATOM 6387 N N . ALA A 1 860 ? 75.387 12.471 -43.856 1.00 87.81 860 ALA A N 1
ATOM 6388 C CA . ALA A 1 860 ? 75.356 12.732 -45.293 1.00 87.81 860 ALA A CA 1
ATOM 6389 C C . ALA A 1 860 ? 74.328 11.844 -46.014 1.00 87.81 860 ALA A C 1
ATOM 6391 O O . ALA A 1 860 ? 73.539 12.353 -46.812 1.00 87.81 860 ALA A O 1
ATOM 6392 N N . LEU A 1 861 ? 74.252 10.551 -45.682 1.00 93.00 861 LEU A N 1
ATOM 6393 C CA . LEU A 1 861 ? 73.248 9.640 -46.244 1.00 93.00 861 LEU A CA 1
ATOM 6394 C C . LEU A 1 861 ? 71.815 10.045 -45.876 1.00 93.00 861 LEU A C 1
ATOM 6396 O O . LEU A 1 861 ? 70.931 9.969 -46.730 1.00 93.00 861 LEU A O 1
ATOM 6400 N N . VAL A 1 862 ? 71.576 10.521 -44.648 1.00 92.81 862 VAL A N 1
ATOM 6401 C CA . VAL A 1 862 ? 70.265 11.060 -44.231 1.00 92.81 862 VAL A CA 1
ATOM 6402 C C . VAL A 1 862 ? 69.889 12.297 -45.053 1.00 92.81 862 VAL A C 1
ATOM 6404 O O . VAL A 1 862 ? 68.766 12.389 -45.553 1.00 92.81 862 VAL A O 1
ATOM 6407 N N . LYS A 1 863 ? 70.827 13.226 -45.271 1.00 91.38 863 LYS A N 1
ATOM 6408 C CA . LYS A 1 863 ? 70.590 14.410 -46.116 1.00 91.38 863 LYS A CA 1
ATOM 6409 C C . LYS A 1 863 ? 70.309 14.038 -47.575 1.00 91.38 863 LYS A C 1
ATOM 6411 O O . LYS A 1 863 ? 69.369 14.564 -48.170 1.00 91.38 863 LYS A O 1
ATOM 6416 N N . ILE A 1 864 ? 71.071 13.105 -48.147 1.00 92.75 864 ILE A N 1
ATOM 6417 C CA . ILE A 1 864 ? 70.856 12.620 -49.522 1.00 92.75 864 ILE A CA 1
ATOM 6418 C C . ILE A 1 864 ? 69.489 11.935 -49.641 1.00 92.75 864 ILE A C 1
ATOM 6420 O O . ILE A 1 864 ? 68.743 12.197 -50.587 1.00 92.75 864 ILE A O 1
ATOM 6424 N N . ALA A 1 865 ? 69.106 11.137 -48.645 1.00 93.62 865 ALA A N 1
ATOM 6425 C CA . ALA A 1 865 ? 67.785 10.529 -48.567 1.00 93.62 865 ALA A CA 1
ATOM 6426 C C . ALA A 1 865 ? 66.651 11.570 -48.544 1.00 93.62 865 ALA A C 1
ATOM 6428 O O . ALA A 1 865 ? 65.648 11.416 -49.251 1.00 93.62 865 ALA A O 1
ATOM 6429 N N . GLU A 1 866 ? 66.809 12.665 -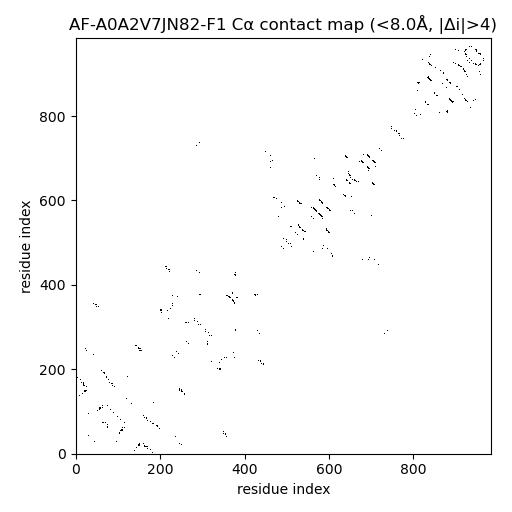47.796 1.00 92.88 866 GLU A N 1
ATOM 6430 C CA . GLU A 1 866 ? 65.853 13.776 -47.822 1.00 92.88 866 GLU A CA 1
ATOM 6431 C C . GLU A 1 866 ? 65.777 14.463 -49.188 1.00 92.88 866 GLU A C 1
ATOM 6433 O O . GLU A 1 866 ? 64.674 14.790 -49.641 1.00 92.88 866 GLU A O 1
ATOM 6438 N N . ILE A 1 867 ? 66.915 14.680 -49.854 1.00 93.12 867 ILE A N 1
ATOM 6439 C CA . ILE A 1 867 ? 66.963 15.278 -51.195 1.00 93.12 867 ILE A CA 1
ATOM 6440 C C . ILE A 1 867 ? 66.197 14.399 -52.184 1.00 93.12 867 ILE A C 1
ATOM 6442 O O . ILE A 1 867 ? 65.348 14.911 -52.921 1.00 93.12 867 ILE A O 1
ATOM 6446 N N . LEU A 1 868 ? 66.433 13.085 -52.169 1.00 93.44 868 LEU A N 1
ATOM 6447 C CA . LEU A 1 868 ? 65.721 12.121 -53.010 1.00 93.44 868 LEU A CA 1
ATOM 6448 C C . LEU A 1 868 ? 64.209 12.166 -52.750 1.00 93.44 868 LEU A C 1
ATOM 6450 O O . LEU A 1 868 ? 63.420 12.287 -53.690 1.00 93.44 868 LEU A O 1
ATOM 6454 N N . ARG A 1 869 ? 63.794 12.168 -51.479 1.00 92.19 869 ARG A N 1
ATOM 6455 C CA . ARG A 1 869 ? 62.377 12.225 -51.083 1.00 92.19 869 ARG A CA 1
ATOM 6456 C C . ARG A 1 869 ? 61.690 13.539 -51.468 1.00 92.19 869 ARG A C 1
ATOM 6458 O O . ARG A 1 869 ? 60.539 13.520 -51.885 1.00 92.19 869 ARG A O 1
ATOM 6465 N N . LYS A 1 870 ? 62.374 14.682 -51.341 1.00 92.19 870 LYS A N 1
ATOM 6466 C CA . LYS A 1 870 ? 61.847 16.018 -51.703 1.00 92.19 870 LYS A CA 1
ATOM 6467 C C . LYS A 1 870 ? 61.823 16.262 -53.216 1.00 92.19 870 LYS A C 1
ATOM 6469 O O . LYS A 1 870 ? 61.171 17.200 -53.675 1.00 92.19 870 LYS A O 1
ATOM 6474 N N . THR A 1 871 ? 62.583 15.483 -53.983 1.00 90.62 871 THR A N 1
ATOM 6475 C CA . THR A 1 871 ? 62.729 15.655 -55.438 1.00 90.62 871 THR A CA 1
ATOM 6476 C C . THR A 1 871 ? 61.819 14.711 -56.232 1.00 90.62 871 THR A C 1
ATOM 6478 O O . THR A 1 871 ? 61.504 14.994 -57.388 1.00 90.62 871 THR A O 1
ATOM 6481 N N . THR A 1 872 ? 61.351 13.636 -55.600 1.00 90.00 872 THR A N 1
ATOM 6482 C CA . THR A 1 872 ? 60.417 12.643 -56.152 1.00 90.00 872 THR A CA 1
ATOM 6483 C C . THR A 1 872 ? 58.973 12.924 -55.720 1.00 90.00 872 THR A C 1
ATOM 6485 O O . THR A 1 872 ? 58.724 13.714 -54.804 1.00 90.00 872 THR A O 1
ATOM 6488 N N . ARG A 1 873 ? 57.986 12.346 -56.416 1.00 89.31 873 ARG A N 1
ATOM 6489 C CA . ARG A 1 873 ? 56.558 12.537 -56.100 1.00 89.31 873 ARG A CA 1
ATOM 6490 C C . ARG A 1 873 ? 56.140 11.584 -54.982 1.00 89.31 873 ARG A C 1
ATOM 6492 O O . ARG A 1 873 ? 56.709 10.515 -54.835 1.00 89.31 873 ARG A O 1
ATOM 6499 N N . GLY A 1 874 ? 55.062 11.904 -54.264 1.00 78.69 874 GLY A N 1
ATOM 6500 C CA . GLY A 1 874 ? 54.522 11.016 -53.220 1.00 78.69 874 GLY A CA 1
ATOM 6501 C C . GLY A 1 874 ? 54.024 9.648 -53.718 1.00 78.69 874 GLY A C 1
ATOM 6502 O O . GLY A 1 874 ? 53.788 8.766 -52.902 1.00 78.69 874 GLY A O 1
ATOM 6503 N N . VAL A 1 875 ? 53.854 9.480 -55.036 1.00 83.44 875 VAL A N 1
ATOM 6504 C CA . VAL A 1 875 ? 53.537 8.194 -55.683 1.00 83.44 875 VAL A CA 1
ATOM 6505 C C . VAL A 1 875 ? 54.787 7.406 -56.088 1.00 83.44 875 VAL A C 1
ATOM 6507 O O . VAL A 1 875 ? 54.695 6.198 -56.277 1.00 83.44 875 VAL A O 1
ATOM 6510 N N . ASP A 1 876 ? 55.941 8.066 -56.210 1.00 91.06 876 ASP A N 1
ATOM 6511 C CA . ASP A 1 876 ? 57.213 7.420 -56.525 1.00 91.06 876 ASP A CA 1
ATOM 6512 C C . ASP A 1 876 ? 57.769 6.747 -55.264 1.00 91.06 876 ASP A C 1
ATOM 6514 O O . ASP A 1 876 ? 57.516 7.180 -54.137 1.00 91.06 876 ASP A O 1
ATOM 6518 N N . SER A 1 877 ? 58.537 5.672 -55.436 1.00 91.19 877 SER A N 1
ATOM 6519 C CA . SER A 1 877 ? 59.114 4.934 -54.305 1.00 91.19 877 SER A CA 1
ATOM 6520 C C . SER A 1 877 ? 60.620 5.140 -54.237 1.00 91.19 877 SER A C 1
ATOM 6522 O O . SER A 1 877 ? 61.323 4.889 -55.211 1.00 91.19 877 SER A O 1
ATOM 6524 N N . VAL A 1 878 ? 61.116 5.564 -53.074 1.00 94.00 878 VAL A N 1
ATOM 6525 C CA . VAL A 1 878 ? 62.545 5.787 -52.811 1.00 94.00 878 VAL A CA 1
ATOM 6526 C C . VAL A 1 878 ? 62.999 4.839 -51.709 1.00 94.00 878 VAL A C 1
ATOM 6528 O O . VAL A 1 878 ? 62.395 4.808 -50.632 1.00 94.00 878 VAL A O 1
ATOM 6531 N N . ALA A 1 879 ? 64.069 4.089 -51.960 1.00 93.81 879 ALA A N 1
ATOM 6532 C CA . ALA A 1 879 ? 64.654 3.190 -50.976 1.00 93.81 879 ALA A CA 1
ATOM 6533 C C . ALA A 1 879 ? 66.170 3.313 -50.901 1.00 93.81 879 ALA A C 1
ATOM 6535 O O . ALA A 1 879 ? 66.835 3.612 -51.895 1.00 93.81 879 ALA A O 1
ATOM 6536 N N . ARG A 1 880 ? 66.714 2.978 -49.731 1.00 94.06 880 ARG A N 1
ATOM 6537 C CA . ARG A 1 880 ? 68.134 2.655 -49.598 1.00 94.06 880 ARG A CA 1
ATOM 6538 C C . ARG A 1 880 ? 68.337 1.206 -50.044 1.00 94.06 880 ARG A C 1
ATOM 6540 O O . ARG A 1 880 ? 67.794 0.276 -49.440 1.00 94.06 880 ARG A O 1
ATOM 6547 N N . TYR A 1 881 ? 69.053 1.033 -51.148 1.00 89.88 881 TYR A N 1
ATOM 6548 C CA . TYR A 1 881 ? 69.265 -0.260 -51.796 1.00 89.88 881 TYR A CA 1
ATOM 6549 C C . TYR A 1 881 ? 70.507 -0.972 -51.244 1.00 89.88 881 TYR A C 1
ATOM 6551 O O . TYR A 1 881 ? 70.452 -2.174 -50.980 1.00 89.88 881 TYR A O 1
ATOM 6559 N N . GLY A 1 882 ? 71.577 -0.216 -50.991 1.00 85.94 882 GLY A N 1
ATOM 6560 C CA . GLY A 1 882 ? 72.858 -0.698 -50.472 1.00 85.94 882 GLY A CA 1
ATOM 6561 C C . GLY A 1 882 ? 73.438 0.224 -49.394 1.00 85.94 882 GLY A C 1
ATOM 6562 O O . GLY A 1 882 ? 72.737 1.065 -48.830 1.00 85.94 882 GLY A O 1
ATOM 6563 N N . GLY A 1 883 ? 74.729 0.067 -49.086 1.00 83.25 883 GLY A N 1
ATOM 6564 C CA . GLY A 1 883 ? 75.412 0.884 -48.073 1.00 83.25 883 GLY A CA 1
ATOM 6565 C C . GLY A 1 883 ? 75.369 2.381 -48.398 1.00 83.25 883 GLY A C 1
ATOM 6566 O O . GLY A 1 883 ? 74.935 3.176 -47.567 1.00 83.25 883 GLY A O 1
ATOM 6567 N N . GLU A 1 884 ? 75.723 2.743 -49.626 1.00 91.00 884 GLU A N 1
ATOM 6568 C CA . GLU A 1 884 ? 75.736 4.118 -50.152 1.00 91.00 884 GLU A CA 1
ATOM 6569 C C . GLU A 1 884 ? 74.889 4.269 -51.430 1.00 91.00 884 GLU A C 1
ATOM 6571 O O . GLU A 1 884 ? 74.962 5.278 -52.125 1.00 91.00 884 GLU A O 1
ATOM 6576 N N . GLU A 1 885 ? 74.059 3.264 -51.720 1.00 94.25 885 GLU A N 1
ATOM 6577 C CA . GLU A 1 885 ? 73.261 3.163 -52.942 1.00 94.25 885 GLU A CA 1
ATOM 6578 C C . GLU A 1 885 ? 71.772 3.369 -52.655 1.00 94.25 885 GLU A C 1
ATOM 6580 O O . GLU A 1 885 ? 71.198 2.771 -51.732 1.00 94.25 885 GLU A O 1
ATOM 6585 N N . PHE A 1 886 ? 71.117 4.152 -53.502 1.00 96.25 886 PHE A N 1
ATOM 6586 C CA . PHE A 1 886 ? 69.695 4.454 -53.446 1.00 96.25 886 PHE A CA 1
ATOM 6587 C C . PHE A 1 886 ? 69.012 4.050 -54.747 1.00 96.25 886 PHE A C 1
ATOM 6589 O O . PHE A 1 886 ? 69.531 4.280 -55.836 1.00 96.25 886 PHE A O 1
ATOM 6596 N N . LEU A 1 887 ? 67.813 3.485 -54.631 1.00 95.56 887 LEU A N 1
ATOM 6597 C CA . LEU A 1 887 ? 66.990 3.107 -55.774 1.00 95.56 887 LEU A CA 1
ATOM 6598 C C . LEU A 1 887 ? 65.694 3.918 -55.752 1.00 95.56 887 LEU A C 1
ATOM 6600 O O . LEU A 1 887 ? 65.004 3.984 -54.729 1.00 95.56 887 LEU A O 1
ATOM 6604 N N . VAL A 1 888 ? 65.362 4.527 -56.886 1.00 95.56 888 VAL A N 1
ATOM 6605 C CA . VAL A 1 888 ? 64.135 5.303 -57.081 1.00 95.56 888 VAL A CA 1
ATOM 6606 C C . VAL A 1 888 ? 63.314 4.665 -58.188 1.00 95.56 888 VAL A C 1
ATOM 6608 O O . VAL A 1 888 ? 63.785 4.536 -59.313 1.00 95.56 888 VAL A O 1
ATOM 6611 N N . MET A 1 889 ? 62.069 4.309 -57.891 1.00 94.88 889 MET A N 1
ATOM 6612 C CA . MET A 1 889 ? 61.091 3.866 -58.880 1.00 94.88 889 MET A CA 1
ATOM 6613 C C . MET A 1 889 ? 60.150 5.026 -59.210 1.00 94.88 889 MET A C 1
ATOM 6615 O O . MET A 1 889 ? 59.410 5.489 -58.339 1.00 94.88 889 MET A O 1
ATOM 6619 N N . LEU A 1 890 ? 60.180 5.477 -60.463 1.00 94.31 890 LEU A N 1
ATOM 6620 C CA . LEU A 1 890 ? 59.358 6.568 -60.980 1.00 94.31 890 LEU A CA 1
ATOM 6621 C C . LEU A 1 890 ? 58.172 5.998 -61.755 1.00 94.31 890 LEU A C 1
ATOM 6623 O O . LEU A 1 890 ? 58.344 5.419 -62.833 1.00 94.31 890 LEU A O 1
ATOM 6627 N N . ILE A 1 891 ? 56.971 6.164 -61.205 1.00 91.44 891 ILE A N 1
ATOM 6628 C CA . ILE A 1 891 ? 55.750 5.592 -61.783 1.00 91.44 891 ILE A CA 1
ATOM 6629 C C . ILE A 1 891 ? 55.313 6.431 -62.989 1.00 91.44 891 ILE A C 1
ATOM 6631 O O . ILE A 1 891 ? 55.272 7.659 -62.917 1.00 91.44 891 ILE A O 1
ATOM 6635 N N . GLU A 1 892 ? 54.960 5.765 -64.094 1.00 87.88 892 GLU A N 1
ATOM 6636 C CA . GLU A 1 892 ? 54.484 6.413 -65.331 1.00 87.88 892 GLU A CA 1
ATOM 6637 C C . GLU A 1 892 ? 55.468 7.449 -65.905 1.00 87.88 892 GLU A C 1
ATOM 6639 O O . GLU A 1 892 ? 55.078 8.451 -66.507 1.00 87.88 892 GLU A O 1
ATOM 6644 N N . ALA A 1 893 ? 56.766 7.208 -65.712 1.00 89.44 893 ALA A N 1
ATOM 6645 C CA . ALA A 1 893 ? 57.838 8.043 -66.228 1.00 89.44 893 ALA A CA 1
ATOM 6646 C C . ALA A 1 893 ? 58.632 7.283 -67.307 1.00 89.44 893 ALA A C 1
ATOM 6648 O O . ALA A 1 893 ? 59.303 6.306 -66.967 1.00 89.44 893 ALA A O 1
ATOM 6649 N N . PRO A 1 894 ? 58.609 7.723 -68.580 1.00 91.00 894 PRO A N 1
ATOM 6650 C CA . PRO A 1 894 ? 59.513 7.204 -69.605 1.00 91.00 894 PRO A CA 1
ATOM 6651 C C . PRO A 1 894 ? 60.948 7.699 -69.372 1.00 91.00 894 PRO A C 1
ATOM 6653 O O . PRO A 1 894 ? 61.162 8.679 -68.643 1.00 91.00 894 PRO A O 1
ATOM 6656 N N . ILE A 1 895 ? 61.930 7.087 -70.039 1.00 92.56 895 ILE A N 1
ATOM 6657 C CA . ILE A 1 895 ? 63.362 7.287 -69.772 1.00 92.56 895 ILE A CA 1
ATOM 6658 C C . ILE A 1 895 ? 63.786 8.759 -69.832 1.00 92.56 895 ILE A C 1
ATOM 6660 O O . ILE A 1 895 ? 64.548 9.214 -68.985 1.00 92.56 895 ILE A O 1
ATOM 6664 N N . GLY A 1 896 ? 63.240 9.556 -70.759 1.00 88.69 896 GLY A N 1
ATOM 6665 C CA . GLY A 1 896 ? 63.558 10.988 -70.856 1.00 88.69 896 GLY A CA 1
ATOM 6666 C C . GLY A 1 896 ? 63.098 11.797 -69.634 1.00 88.69 896 GLY A C 1
ATOM 6667 O O . GLY A 1 896 ? 63.799 12.697 -69.165 1.00 88.69 896 GLY A O 1
ATOM 6668 N N . THR A 1 897 ? 61.945 11.437 -69.058 1.00 90.81 897 THR A N 1
ATOM 6669 C CA . THR A 1 897 ? 61.470 12.043 -67.803 1.00 90.81 897 THR A CA 1
ATOM 6670 C C . THR A 1 897 ? 62.318 11.569 -66.628 1.00 90.81 897 THR A C 1
ATOM 6672 O O . THR A 1 897 ? 62.681 12.376 -65.771 1.00 90.81 897 THR A O 1
ATOM 6675 N N . ALA A 1 898 ? 62.686 10.287 -66.614 1.00 92.25 898 ALA A N 1
ATOM 6676 C CA . ALA A 1 898 ? 63.537 9.706 -65.585 1.00 92.25 898 ALA A CA 1
ATOM 6677 C C . ALA A 1 898 ? 64.920 10.369 -65.535 1.00 92.25 898 ALA A C 1
ATOM 6679 O O . ALA A 1 898 ? 65.348 10.792 -64.464 1.00 92.25 898 ALA A O 1
ATOM 6680 N N . VAL A 1 899 ? 65.555 10.587 -66.691 1.00 94.06 899 VAL A N 1
ATOM 6681 C CA . VAL A 1 899 ? 66.826 11.323 -66.811 1.00 94.06 899 VAL A CA 1
ATOM 6682 C C . VAL A 1 899 ? 66.685 12.759 -66.303 1.00 94.06 899 VAL A C 1
ATOM 6684 O O . VAL A 1 899 ? 67.545 13.243 -65.576 1.00 94.06 899 VAL A O 1
ATOM 6687 N N . THR A 1 900 ? 65.569 13.432 -66.594 1.00 93.81 900 THR A N 1
ATOM 6688 C CA . THR A 1 900 ? 65.314 14.796 -66.090 1.00 93.81 900 THR A CA 1
ATOM 6689 C C . THR A 1 900 ? 65.190 14.839 -64.560 1.00 93.81 900 THR A C 1
ATOM 6691 O O . THR A 1 900 ? 65.614 15.804 -63.917 1.00 93.81 900 THR A O 1
ATOM 6694 N N . VAL A 1 901 ? 64.579 13.820 -63.948 1.00 93.19 901 VAL A N 1
ATOM 6695 C CA . VAL A 1 901 ? 64.489 13.698 -62.483 1.00 93.19 901 VAL A CA 1
ATOM 6696 C C . VAL A 1 901 ? 65.852 13.338 -61.890 1.00 93.19 901 VAL A C 1
ATOM 6698 O O . VAL A 1 901 ? 66.255 13.956 -60.906 1.00 93.19 901 VAL A O 1
ATOM 6701 N N . ALA A 1 902 ? 66.587 12.419 -62.515 1.00 93.75 902 ALA A N 1
ATOM 6702 C CA . ALA A 1 902 ? 67.936 12.035 -62.117 1.00 93.75 902 ALA A CA 1
ATOM 6703 C C . ALA A 1 902 ? 68.907 13.226 -62.149 1.00 93.75 902 ALA A C 1
ATOM 6705 O O . ALA A 1 902 ? 69.605 13.464 -61.169 1.00 93.75 902 ALA A O 1
ATOM 6706 N N . GLU A 1 903 ? 68.892 14.046 -63.204 1.00 95.06 903 GLU A N 1
ATOM 6707 C CA . GLU A 1 903 ? 69.755 15.234 -63.296 1.00 95.06 903 GLU A CA 1
ATOM 6708 C C . GLU A 1 903 ? 69.424 16.259 -62.211 1.00 95.06 903 GLU A C 1
ATOM 6710 O O . GLU A 1 903 ? 70.307 16.896 -61.640 1.00 95.06 903 GLU A O 1
ATOM 6715 N N . ARG A 1 904 ? 68.144 16.380 -61.852 1.00 94.44 904 ARG A N 1
ATOM 6716 C CA . ARG A 1 904 ? 67.709 17.252 -60.757 1.00 94.44 904 ARG A CA 1
ATOM 6717 C C . ARG A 1 904 ? 68.174 16.748 -59.397 1.00 94.44 904 ARG A C 1
ATOM 6719 O O . ARG A 1 904 ? 68.556 17.562 -58.560 1.00 94.44 904 ARG A O 1
ATOM 6726 N N . ILE A 1 905 ? 68.120 15.435 -59.175 1.00 94.31 905 ILE A N 1
ATOM 6727 C CA . ILE A 1 905 ? 68.659 14.796 -57.971 1.00 94.31 905 ILE A CA 1
ATOM 6728 C C . ILE A 1 905 ? 70.164 15.060 -57.902 1.00 94.31 905 ILE A C 1
ATOM 6730 O O . ILE A 1 905 ? 70.628 15.616 -56.909 1.00 94.31 905 ILE A O 1
ATOM 6734 N N . ARG A 1 906 ? 70.902 14.747 -58.972 1.00 95.62 906 ARG A N 1
ATOM 6735 C CA . ARG A 1 906 ? 72.350 14.945 -59.062 1.00 95.62 906 ARG A CA 1
ATOM 6736 C C . ARG A 1 906 ? 72.752 16.392 -58.783 1.00 95.62 906 ARG A C 1
ATOM 6738 O O . ARG A 1 906 ? 73.559 16.636 -57.893 1.00 95.62 906 ARG A O 1
ATOM 6745 N N . ALA A 1 907 ? 72.138 17.352 -59.476 1.00 93.00 907 ALA A N 1
ATOM 6746 C CA . ALA A 1 907 ? 72.433 18.772 -59.303 1.00 93.00 907 ALA A CA 1
ATOM 6747 C C . ALA A 1 907 ? 72.127 19.273 -57.881 1.00 93.00 907 ALA A C 1
ATOM 6749 O O . ALA A 1 907 ? 72.860 20.107 -57.354 1.00 93.00 907 ALA A O 1
ATOM 6750 N N . ARG A 1 908 ? 71.064 18.763 -57.239 1.00 93.44 908 ARG A N 1
ATOM 6751 C CA . ARG A 1 908 ? 70.744 19.107 -55.845 1.00 93.44 908 ARG A CA 1
ATOM 6752 C C . ARG A 1 908 ? 71.736 18.518 -54.855 1.00 93.44 908 ARG A C 1
ATOM 6754 O O . ARG A 1 908 ? 72.088 19.214 -53.916 1.00 93.44 908 ARG A O 1
ATOM 6761 N N . VAL A 1 909 ? 72.191 17.283 -55.063 1.00 92.56 909 VAL A N 1
ATOM 6762 C CA . VAL A 1 909 ? 73.227 16.684 -54.211 1.00 92.56 909 VAL A CA 1
ATOM 6763 C C . VAL A 1 909 ? 74.550 17.438 -54.376 1.00 92.56 909 VAL A C 1
ATOM 6765 O O . VAL A 1 909 ? 75.117 17.859 -53.377 1.00 92.56 909 VAL A O 1
ATOM 6768 N N . ALA A 1 910 ? 74.982 17.717 -55.609 1.00 90.88 910 ALA A N 1
ATOM 6769 C CA . ALA A 1 910 ? 76.210 18.474 -55.877 1.00 90.88 910 ALA A CA 1
ATOM 6770 C C . ALA A 1 910 ? 76.186 19.909 -55.304 1.00 90.88 910 ALA A C 1
ATOM 6772 O O . ALA A 1 910 ? 77.223 20.450 -54.921 1.00 90.88 910 ALA A O 1
ATOM 6773 N N . GLY A 1 911 ? 75.002 20.531 -55.248 1.00 86.38 911 GLY A N 1
ATOM 6774 C CA . GLY A 1 911 ? 74.798 21.869 -54.689 1.00 86.38 911 GLY A CA 1
ATOM 6775 C C . GLY A 1 911 ? 74.596 21.922 -53.169 1.00 86.38 911 GLY A C 1
ATOM 6776 O O . GLY A 1 911 ? 74.561 23.022 -52.617 1.00 86.38 911 GLY A O 1
ATOM 6777 N N . GLU A 1 912 ? 74.450 20.781 -52.492 1.00 89.44 912 GLU A N 1
ATOM 6778 C CA . GLU A 1 912 ? 74.216 20.715 -51.046 1.00 89.44 912 GLU A CA 1
ATOM 6779 C C . GLU A 1 912 ? 75.536 20.796 -50.259 1.00 89.44 912 GLU A C 1
ATOM 6781 O O . GLU A 1 912 ? 76.564 20.239 -50.652 1.00 89.44 912 GLU A O 1
ATOM 6786 N N . ALA A 1 913 ? 75.513 21.475 -49.109 1.00 85.94 913 ALA A N 1
ATOM 6787 C CA . ALA A 1 913 ? 76.664 21.554 -48.215 1.00 85.94 913 ALA A CA 1
ATOM 6788 C C . ALA A 1 913 ? 76.692 20.365 -47.231 1.00 85.94 913 ALA A C 1
ATOM 6790 O O . ALA A 1 913 ? 75.873 20.272 -46.303 1.00 85.94 913 ALA A O 1
ATOM 6791 N N . PHE A 1 914 ? 77.672 19.474 -47.406 1.00 86.94 914 PHE A N 1
ATOM 6792 C CA . PHE A 1 914 ? 77.973 18.386 -46.472 1.00 86.94 914 PHE A CA 1
ATOM 6793 C C . PHE A 1 914 ? 79.133 18.753 -45.539 1.00 86.94 914 PHE A C 1
ATOM 6795 O O . PHE A 1 914 ? 79.911 19.676 -45.789 1.00 86.94 914 PHE A O 1
ATOM 6802 N N . GLU A 1 915 ? 79.227 18.041 -44.421 1.00 75.44 915 GLU A N 1
ATOM 6803 C CA . GLU A 1 915 ? 80.241 18.274 -43.396 1.00 75.44 915 GLU A CA 1
ATOM 6804 C C . GLU A 1 915 ? 81.595 17.720 -43.866 1.00 75.44 915 GLU A C 1
ATOM 6806 O O . GLU A 1 915 ? 81.878 16.539 -43.713 1.00 75.44 915 GLU A O 1
ATOM 6811 N N . GLY A 1 916 ? 82.416 18.569 -44.494 1.00 67.50 916 GLY A N 1
ATOM 6812 C CA . GLY A 1 916 ? 83.709 18.160 -45.061 1.00 67.50 916 GLY A CA 1
ATOM 6813 C C . GLY A 1 916 ? 83.886 18.411 -46.560 1.00 67.50 916 GLY A C 1
ATOM 6814 O O . GLY A 1 916 ? 84.946 18.110 -47.107 1.00 67.50 916 GLY A O 1
ATOM 6815 N N . GLY A 1 917 ? 82.884 18.981 -47.240 1.00 75.31 917 GLY A N 1
ATOM 6816 C CA . GLY A 1 917 ? 82.979 19.381 -48.649 1.00 75.31 917 GLY A CA 1
ATOM 6817 C C . GLY A 1 917 ? 81.717 19.079 -49.458 1.00 75.31 917 GLY A C 1
ATOM 6818 O O . GLY A 1 917 ? 80.673 18.740 -48.908 1.00 75.31 917 GLY A O 1
ATOM 6819 N N . GLN A 1 918 ? 81.810 19.217 -50.781 1.00 81.56 918 GLN A N 1
ATOM 6820 C CA . GLN A 1 918 ? 80.739 18.819 -51.698 1.00 81.56 918 GLN A CA 1
ATOM 6821 C C . GLN A 1 918 ? 80.817 17.318 -51.990 1.00 81.56 918 GLN A C 1
ATOM 6823 O O . GLN A 1 918 ? 81.905 16.770 -52.179 1.00 81.56 918 GLN A O 1
ATOM 6828 N N . MET A 1 919 ? 79.658 16.666 -52.056 1.00 87.31 919 MET A N 1
ATOM 6829 C CA . MET A 1 919 ? 79.522 15.275 -52.486 1.00 87.31 919 MET A CA 1
ATOM 6830 C C . MET A 1 919 ? 78.714 15.233 -53.777 1.00 87.31 919 MET A C 1
ATOM 6832 O O . MET A 1 919 ? 77.853 16.076 -54.013 1.00 87.31 919 MET A O 1
ATOM 6836 N N . THR A 1 920 ? 78.999 14.249 -54.618 1.00 92.31 920 THR A N 1
ATOM 6837 C CA . THR A 1 920 ? 78.315 14.054 -55.901 1.00 92.31 920 THR A CA 1
ATOM 6838 C C . THR A 1 920 ? 77.744 12.645 -55.962 1.00 92.31 920 THR A C 1
ATOM 6840 O O . THR A 1 920 ? 78.074 11.793 -55.133 1.00 92.31 920 THR A O 1
ATOM 6843 N N . VAL A 1 921 ? 76.822 12.415 -56.892 1.00 94.50 921 VAL A N 1
ATOM 6844 C CA . VAL A 1 921 ? 76.214 11.101 -57.117 1.00 94.50 921 VAL A CA 1
ATOM 6845 C C . VAL A 1 921 ? 76.302 10.750 -58.591 1.00 94.50 921 VAL A C 1
ATOM 6847 O O . VAL A 1 921 ? 76.040 11.587 -59.459 1.00 94.50 921 VAL A O 1
ATOM 6850 N N . SER A 1 922 ? 76.605 9.489 -58.867 1.00 95.44 922 SER A N 1
ATOM 6851 C CA . SER A 1 922 ? 76.498 8.913 -60.203 1.00 95.44 922 SER A CA 1
ATOM 6852 C C . SER A 1 922 ? 75.181 8.151 -60.290 1.00 95.44 922 SER A C 1
ATOM 6854 O O . SER A 1 922 ? 74.874 7.358 -59.399 1.00 95.44 922 SER A O 1
ATOM 6856 N N . ILE A 1 923 ? 74.380 8.410 -61.329 1.00 96.62 923 ILE A N 1
ATOM 6857 C CA . ILE A 1 923 ? 73.028 7.841 -61.451 1.00 96.62 923 ILE A CA 1
ATOM 6858 C C . ILE A 1 923 ? 72.863 7.128 -62.792 1.00 96.62 923 ILE A C 1
ATOM 6860 O O . ILE A 1 923 ? 73.068 7.720 -63.851 1.00 96.62 923 ILE A O 1
ATOM 6864 N N . GLY A 1 924 ? 72.435 5.873 -62.748 1.00 95.56 924 GLY A N 1
ATOM 6865 C CA . GLY A 1 924 ? 71.992 5.116 -63.913 1.00 95.56 924 GLY A CA 1
ATOM 6866 C C . GLY A 1 924 ? 70.470 5.057 -64.003 1.00 95.56 924 GLY A C 1
ATOM 6867 O O . GLY A 1 924 ? 69.791 4.937 -62.984 1.00 95.56 924 GLY A O 1
ATOM 6868 N N . SER A 1 925 ? 69.923 5.157 -65.213 1.00 95.12 925 SER A N 1
ATOM 6869 C CA . SER A 1 925 ? 68.478 5.147 -65.475 1.00 95.12 925 SER A CA 1
ATOM 6870 C C . SER A 1 925 ? 68.101 4.029 -66.448 1.00 95.12 925 SER A C 1
ATOM 6872 O O . SER A 1 925 ? 68.709 3.914 -67.512 1.00 95.12 925 SER A O 1
ATOM 6874 N N . ALA A 1 926 ? 67.067 3.251 -66.124 1.00 94.69 926 ALA A N 1
ATOM 6875 C CA . ALA A 1 926 ? 66.497 2.205 -66.979 1.00 94.69 926 ALA A CA 1
ATOM 6876 C C . ALA A 1 926 ? 64.967 2.343 -67.070 1.00 94.69 926 ALA A C 1
ATOM 6878 O O . ALA A 1 926 ? 64.327 2.857 -66.155 1.00 94.69 926 ALA A O 1
ATOM 6879 N N . GLU A 1 927 ? 64.370 1.875 -68.169 1.00 94.69 927 GLU A N 1
ATOM 6880 C CA . GLU A 1 927 ? 62.928 1.998 -68.455 1.00 94.69 927 GLU A CA 1
ATOM 6881 C C . GLU A 1 927 ? 62.333 0.621 -68.737 1.00 94.69 927 GLU A C 1
ATOM 6883 O O . GLU A 1 927 ? 62.868 -0.136 -69.545 1.00 94.69 927 GLU A O 1
ATOM 6888 N N . TYR A 1 928 ? 61.195 0.326 -68.114 1.00 92.62 928 TYR A N 1
ATOM 6889 C CA . TYR A 1 928 ? 60.387 -0.850 -68.409 1.00 92.62 928 TYR A CA 1
ATOM 6890 C C . TYR A 1 928 ? 59.448 -0.596 -69.595 1.00 92.62 928 TYR A C 1
ATOM 6892 O O . TYR A 1 928 ? 58.736 0.411 -69.580 1.00 92.62 928 TYR A O 1
ATOM 6900 N N . PRO A 1 929 ? 59.334 -1.515 -70.574 1.00 89.31 929 PRO A N 1
ATOM 6901 C CA . PRO A 1 929 ? 60.082 -2.772 -70.730 1.00 89.31 929 PRO A CA 1
ATOM 6902 C C . PRO A 1 929 ? 61.356 -2.637 -71.587 1.00 89.31 929 PRO A C 1
ATOM 6904 O O . PRO A 1 929 ? 62.021 -3.631 -71.861 1.00 89.31 929 PRO A O 1
ATOM 6907 N N . ALA A 1 930 ? 61.691 -1.429 -72.055 1.00 87.62 930 ALA A N 1
ATOM 6908 C CA . ALA A 1 930 ? 62.762 -1.198 -73.032 1.00 87.62 930 ALA A CA 1
ATOM 6909 C C . ALA A 1 930 ? 64.137 -1.740 -72.595 1.00 87.62 930 ALA A C 1
ATOM 6911 O O . ALA A 1 930 ? 64.916 -2.193 -73.433 1.00 87.62 930 ALA A O 1
ATOM 6912 N N . HIS A 1 931 ? 64.413 -1.714 -71.293 1.00 90.19 931 HIS A N 1
ATOM 6913 C CA . HIS A 1 931 ? 65.695 -2.066 -70.686 1.00 90.19 931 HIS A CA 1
ATOM 6914 C C . HIS A 1 931 ? 65.587 -3.255 -69.714 1.00 90.19 931 HIS A C 1
ATOM 6916 O O . HIS A 1 931 ? 66.475 -3.456 -68.902 1.00 90.19 931 HIS A O 1
ATOM 6922 N N . GLY A 1 932 ? 64.501 -4.031 -69.751 1.00 88.25 932 GLY A N 1
ATOM 6923 C CA . GLY A 1 932 ? 64.335 -5.207 -68.892 1.00 88.25 932 GLY A CA 1
ATOM 6924 C C . GLY A 1 932 ? 62.871 -5.568 -68.676 1.00 88.25 932 GLY A C 1
ATOM 6925 O O . GLY A 1 932 ? 62.023 -4.683 -68.553 1.00 88.25 932 GLY A O 1
ATOM 6926 N N . ASP A 1 933 ? 62.573 -6.866 -68.610 1.00 86.44 933 ASP A N 1
ATOM 6927 C CA . ASP A 1 933 ? 61.211 -7.384 -68.444 1.00 86.44 933 ASP A CA 1
ATOM 6928 C C . ASP A 1 933 ? 60.903 -7.833 -67.007 1.00 86.44 933 ASP A C 1
ATOM 6930 O O . ASP A 1 933 ? 59.744 -8.124 -66.675 1.00 86.44 933 ASP A O 1
ATOM 6934 N N . THR A 1 934 ? 61.927 -7.875 -66.156 1.00 89.19 934 THR A N 1
ATOM 6935 C CA . THR A 1 934 ? 61.866 -8.238 -64.735 1.00 89.19 934 THR A CA 1
ATOM 6936 C C . THR A 1 934 ? 62.519 -7.161 -63.857 1.00 89.19 934 THR A C 1
ATOM 6938 O O . THR A 1 934 ? 63.341 -6.383 -64.349 1.00 89.19 934 THR A O 1
ATOM 6941 N N . PRO A 1 935 ? 62.169 -7.082 -62.556 1.00 89.31 935 PRO A N 1
ATOM 6942 C CA . PRO A 1 935 ? 62.825 -6.180 -61.606 1.00 89.31 935 PRO A CA 1
ATOM 6943 C C . PRO A 1 935 ? 64.355 -6.300 -61.609 1.00 89.31 935 PRO A C 1
ATOM 6945 O O . PRO A 1 935 ? 65.049 -5.286 -61.583 1.00 89.31 935 PRO A O 1
ATOM 6948 N N . GLU A 1 936 ? 64.875 -7.526 -61.668 1.00 90.94 936 GLU A N 1
ATOM 6949 C CA . GLU A 1 936 ? 66.306 -7.820 -61.641 1.00 90.94 936 GLU A CA 1
ATOM 6950 C C . GLU A 1 936 ? 67.018 -7.319 -62.902 1.00 90.94 936 GLU A C 1
ATOM 6952 O O . GLU A 1 936 ? 68.069 -6.692 -62.794 1.00 90.94 936 GLU A O 1
ATOM 6957 N N . GLU A 1 937 ? 66.430 -7.533 -64.083 1.00 89.56 937 GLU A N 1
ATOM 6958 C CA . GLU A 1 937 ? 66.975 -7.037 -65.355 1.00 89.56 937 GLU A CA 1
ATOM 6959 C C . GLU A 1 937 ? 66.977 -5.504 -65.412 1.00 89.56 937 GLU A C 1
ATOM 6961 O O . GLU A 1 937 ? 67.983 -4.912 -65.792 1.00 89.56 937 GLU A O 1
ATOM 6966 N N . LEU A 1 938 ? 65.896 -4.850 -64.966 1.00 90.75 938 LEU A N 1
ATOM 6967 C CA . LEU A 1 938 ? 65.818 -3.384 -64.929 1.00 90.75 938 LEU A CA 1
ATOM 6968 C C . LEU A 1 938 ? 66.877 -2.766 -64.017 1.00 90.75 938 LEU A C 1
ATOM 6970 O O . LEU A 1 938 ? 67.476 -1.748 -64.365 1.00 90.75 938 LEU A O 1
ATOM 6974 N N . ILE A 1 939 ? 67.095 -3.363 -62.842 1.00 92.62 939 ILE A N 1
ATOM 6975 C CA . ILE A 1 939 ? 68.131 -2.902 -61.914 1.00 92.62 939 ILE A CA 1
ATOM 6976 C C . ILE A 1 939 ? 69.513 -3.161 -62.508 1.00 92.62 939 ILE A C 1
ATOM 6978 O O . ILE A 1 939 ? 70.352 -2.275 -62.424 1.00 92.62 939 ILE A O 1
ATOM 6982 N N . ALA A 1 940 ? 69.744 -4.315 -63.139 1.00 90.38 940 ALA A N 1
ATOM 6983 C CA . ALA A 1 940 ? 71.022 -4.623 -63.777 1.00 90.38 940 ALA A CA 1
ATOM 6984 C C . ALA A 1 940 ? 71.360 -3.633 -64.905 1.00 90.38 940 ALA A C 1
ATOM 6986 O O . ALA A 1 940 ? 72.493 -3.165 -64.989 1.00 90.38 940 ALA A O 1
ATOM 6987 N N . SER A 1 941 ? 70.386 -3.247 -65.734 1.00 90.88 941 SER A N 1
ATOM 6988 C CA . SER A 1 941 ? 70.603 -2.231 -66.772 1.00 90.88 941 SER A CA 1
ATOM 6989 C C . SER A 1 941 ? 70.797 -0.825 -66.190 1.00 90.88 941 SER A C 1
ATOM 6991 O O . SER A 1 941 ? 71.604 -0.055 -66.713 1.00 90.88 941 SER A O 1
ATOM 6993 N N . ALA A 1 942 ? 70.113 -0.477 -65.092 1.00 92.81 942 ALA A N 1
ATOM 6994 C CA . ALA A 1 942 ? 70.370 0.776 -64.376 1.00 92.81 942 ALA A CA 1
ATOM 6995 C C . ALA A 1 942 ? 71.764 0.782 -63.719 1.00 92.81 942 ALA A C 1
ATOM 6997 O O . ALA A 1 942 ? 72.443 1.804 -63.748 1.00 92.81 942 ALA A O 1
ATOM 6998 N N . ASP A 1 943 ? 72.216 -0.347 -63.177 1.00 92.75 943 ASP A N 1
ATOM 6999 C CA . ASP A 1 943 ? 73.544 -0.515 -62.582 1.00 92.75 943 ASP A CA 1
ATOM 7000 C C . ASP A 1 943 ? 74.659 -0.408 -63.625 1.00 92.75 943 ASP A C 1
ATOM 7002 O O . ASP A 1 943 ? 75.599 0.363 -63.440 1.00 92.75 943 ASP A O 1
ATOM 7006 N N . ALA A 1 944 ? 74.507 -1.059 -64.781 1.00 90.12 944 ALA A N 1
ATOM 7007 C CA . ALA A 1 944 ? 75.441 -0.921 -65.900 1.00 90.12 944 ALA A CA 1
ATOM 7008 C C . ALA A 1 944 ? 75.584 0.547 -66.350 1.00 90.12 944 ALA A C 1
ATOM 7010 O O . ALA A 1 944 ? 76.700 1.050 -66.507 1.00 90.12 944 ALA A O 1
ATOM 7011 N N . ALA A 1 945 ? 74.464 1.271 -66.465 1.00 91.75 945 ALA A N 1
ATOM 7012 C CA . ALA A 1 945 ? 74.467 2.697 -66.782 1.00 91.75 945 ALA A CA 1
ATOM 7013 C C . ALA A 1 945 ? 75.133 3.542 -65.676 1.00 91.75 945 ALA A C 1
ATOM 7015 O O . ALA A 1 945 ? 75.935 4.433 -65.959 1.00 91.75 945 ALA A O 1
ATOM 7016 N N . MET A 1 946 ? 74.860 3.251 -64.402 1.00 94.06 946 MET A N 1
ATOM 7017 C CA . MET A 1 946 ? 75.503 3.925 -63.267 1.00 94.06 946 MET A CA 1
ATOM 7018 C C . MET A 1 946 ? 77.019 3.664 -63.239 1.00 94.06 946 MET A C 1
ATOM 7020 O O . MET A 1 946 ? 77.811 4.557 -62.928 1.00 94.06 946 MET A O 1
ATOM 7024 N N . TYR A 1 947 ? 77.445 2.456 -63.598 1.00 90.50 947 TYR A N 1
ATOM 7025 C CA . TYR A 1 947 ? 78.851 2.093 -63.696 1.00 90.50 947 TYR A CA 1
ATOM 7026 C C . TYR A 1 947 ? 79.552 2.837 -64.846 1.00 90.50 947 TYR A C 1
ATOM 7028 O O . TYR A 1 947 ? 80.657 3.361 -64.660 1.00 90.50 947 TYR A O 1
ATOM 7036 N N . GLU A 1 948 ? 78.892 2.993 -66.001 1.00 90.94 948 GLU A N 1
ATOM 7037 C CA . GLU A 1 948 ? 79.362 3.866 -67.091 1.00 90.94 948 GLU A CA 1
ATOM 7038 C C . GLU A 1 948 ? 79.499 5.321 -66.608 1.00 90.94 948 GLU A C 1
ATOM 7040 O O . GLU A 1 948 ? 80.522 5.964 -66.866 1.00 90.94 948 GLU A O 1
ATOM 7045 N N . ALA A 1 949 ? 78.535 5.822 -65.825 1.00 90.25 949 ALA A N 1
ATOM 7046 C CA . ALA A 1 949 ? 78.606 7.154 -65.224 1.00 90.25 949 ALA A CA 1
ATOM 7047 C C . ALA A 1 949 ? 79.852 7.322 -64.331 1.00 90.25 949 ALA A C 1
ATOM 7049 O O . ALA A 1 949 ? 80.573 8.323 -64.444 1.00 90.25 949 ALA A O 1
ATOM 7050 N N . LYS A 1 950 ? 80.162 6.313 -63.505 1.00 88.69 950 LYS A N 1
ATOM 7051 C CA . LYS A 1 950 ? 81.347 6.308 -62.633 1.00 88.69 950 LYS A CA 1
ATOM 7052 C C . LYS A 1 950 ? 82.662 6.298 -63.418 1.00 88.69 950 LYS A C 1
ATOM 7054 O O . LYS A 1 950 ? 83.595 7.022 -63.054 1.00 88.69 950 LYS A O 1
ATOM 7059 N N . ASN A 1 951 ? 82.746 5.519 -64.496 1.00 89.00 951 ASN A N 1
ATOM 7060 C CA . ASN A 1 951 ? 83.962 5.404 -65.309 1.00 89.00 951 ASN A CA 1
ATOM 7061 C C . ASN A 1 951 ? 84.195 6.612 -66.217 1.00 89.00 951 ASN A C 1
ATOM 7063 O O . ASN A 1 951 ? 85.339 6.997 -66.448 1.00 89.00 951 ASN A O 1
ATOM 7067 N N . ALA A 1 952 ? 83.127 7.262 -66.676 1.00 84.75 952 ALA A N 1
ATOM 7068 C CA . ALA A 1 952 ? 83.230 8.427 -67.546 1.00 84.75 952 ALA A CA 1
ATOM 7069 C C . ALA A 1 952 ? 83.635 9.721 -66.806 1.00 84.75 952 ALA A C 1
ATOM 7071 O O . ALA A 1 952 ? 83.768 10.771 -67.438 1.00 84.75 952 ALA A O 1
ATOM 7072 N N . GLY A 1 953 ? 83.853 9.662 -65.487 1.00 83.50 953 GLY A N 1
ATOM 7073 C CA . GLY A 1 953 ? 84.334 10.781 -64.672 1.00 83.50 953 GLY A CA 1
ATOM 7074 C C . GLY A 1 953 ? 83.465 11.130 -63.462 1.00 83.50 953 GLY A C 1
ATOM 7075 O O . GLY A 1 953 ? 83.795 12.112 -62.801 1.00 83.50 953 GLY A O 1
ATOM 7076 N N . ARG A 1 954 ? 82.426 10.333 -63.146 1.00 92.44 954 ARG A N 1
ATOM 7077 C CA . ARG A 1 954 ? 81.470 10.553 -62.036 1.00 92.44 954 ARG A CA 1
ATOM 7078 C C . ARG A 1 954 ? 80.622 11.823 -62.205 1.00 92.44 954 ARG A C 1
ATOM 7080 O O . ARG A 1 954 ? 80.682 12.445 -63.274 1.00 92.44 954 ARG A O 1
ATOM 7087 N N . ASP A 1 955 ? 79.787 12.132 -61.205 1.00 92.06 955 ASP A N 1
ATOM 7088 C CA . ASP A 1 955 ? 78.858 13.274 -61.172 1.00 92.06 955 ASP A CA 1
ATOM 7089 C C . ASP A 1 955 ? 78.055 13.446 -62.472 1.00 92.06 955 ASP A C 1
ATOM 7091 O O . ASP A 1 955 ? 78.070 14.495 -63.121 1.00 92.06 955 ASP A O 1
ATOM 7095 N N . ARG A 1 956 ? 77.358 12.387 -62.896 1.00 94.31 956 ARG A N 1
ATOM 7096 C CA . ARG A 1 956 ? 76.525 12.420 -64.108 1.00 94.31 956 ARG A CA 1
ATOM 7097 C C . ARG A 1 956 ? 75.409 11.393 -64.091 1.00 94.31 956 ARG A C 1
ATOM 7099 O O . ARG A 1 956 ? 75.457 10.415 -63.342 1.00 94.31 956 ARG A O 1
ATOM 7106 N N . VAL A 1 957 ? 74.442 11.610 -64.975 1.00 94.44 957 VAL A N 1
ATOM 7107 C CA . VAL A 1 957 ? 73.388 10.648 -65.276 1.00 94.44 957 VAL A CA 1
ATOM 7108 C C . VAL A 1 957 ? 73.684 9.945 -66.596 1.00 94.44 957 VAL A C 1
ATOM 7110 O O . VAL A 1 957 ? 73.996 10.593 -67.595 1.00 94.44 957 VAL A O 1
ATOM 7113 N N . VAL A 1 958 ? 73.545 8.623 -66.618 1.00 94.44 958 VAL A N 1
ATOM 7114 C CA . VAL A 1 958 ? 73.598 7.819 -67.846 1.00 94.44 958 VAL A CA 1
ATOM 7115 C C . VAL A 1 958 ? 72.307 7.013 -67.968 1.00 94.44 958 VAL A C 1
ATOM 7117 O O . VAL A 1 958 ? 71.808 6.455 -66.992 1.00 94.44 958 VAL A O 1
ATOM 7120 N N . ALA A 1 959 ? 71.733 6.976 -69.169 1.00 92.06 959 ALA A N 1
ATOM 7121 C CA . ALA A 1 959 ? 70.594 6.121 -69.485 1.00 92.06 959 ALA A CA 1
ATOM 7122 C C . ALA A 1 959 ? 71.084 4.823 -70.136 1.00 92.06 959 ALA A C 1
ATOM 7124 O O . ALA A 1 959 ? 71.968 4.869 -70.993 1.00 92.06 959 ALA A O 1
ATOM 7125 N N . ALA A 1 960 ? 70.490 3.692 -69.752 1.00 90.44 960 ALA A N 1
ATOM 7126 C CA . ALA A 1 960 ? 70.769 2.393 -70.356 1.00 90.44 960 ALA A CA 1
ATOM 7127 C C . ALA A 1 960 ? 70.535 2.425 -71.879 1.00 90.44 960 ALA A C 1
ATOM 7129 O O . ALA A 1 960 ? 69.637 3.119 -72.366 1.00 90.44 960 ALA A O 1
ATOM 7130 N N . ARG A 1 961 ? 71.351 1.683 -72.639 1.00 83.50 961 ARG A N 1
ATOM 7131 C CA . ARG A 1 961 ? 71.203 1.551 -74.098 1.00 83.50 961 ARG A CA 1
ATOM 7132 C C . ARG A 1 961 ? 70.393 0.297 -74.438 1.00 83.50 961 ARG A C 1
ATOM 7134 O O . ARG A 1 961 ? 70.482 -0.725 -73.762 1.00 83.50 961 ARG A O 1
ATOM 7141 N N . LEU A 1 962 ? 69.625 0.357 -75.528 1.00 65.69 962 LEU A N 1
ATOM 7142 C CA . LEU A 1 962 ? 68.905 -0.795 -76.081 1.00 65.69 962 LEU A CA 1
ATOM 7143 C C . LEU A 1 962 ? 69.916 -1.864 -76.537 1.00 65.69 962 LEU A C 1
ATOM 7145 O O . LEU A 1 962 ? 70.516 -1.727 -77.600 1.00 65.69 962 LEU A O 1
ATOM 7149 N N . GLY A 1 963 ? 70.116 -2.905 -75.722 1.00 57.62 963 GLY A N 1
ATOM 7150 C CA . GLY A 1 963 ? 71.059 -4.000 -75.997 1.00 57.62 963 GLY A CA 1
ATOM 7151 C C . GLY A 1 963 ? 71.821 -4.536 -74.779 1.00 57.62 963 GLY A C 1
ATOM 7152 O O . GLY A 1 963 ? 72.309 -5.660 -74.850 1.00 57.62 963 GLY A O 1
ATOM 7153 N N . ASP A 1 964 ? 71.859 -3.805 -73.658 1.00 52.62 964 ASP A N 1
ATOM 7154 C CA . ASP A 1 964 ? 72.501 -4.248 -72.406 1.00 52.62 964 ASP A CA 1
ATOM 7155 C C . ASP A 1 964 ? 71.632 -5.275 -71.656 1.00 52.62 964 ASP A C 1
ATOM 7157 O O . ASP A 1 964 ? 71.033 -4.991 -70.616 1.00 52.62 964 ASP A O 1
ATOM 7161 N N . ARG A 1 965 ? 71.533 -6.498 -72.189 1.00 48.47 965 ARG A N 1
ATOM 7162 C CA . ARG A 1 965 ? 71.165 -7.675 -71.387 1.00 48.47 965 ARG A CA 1
ATOM 7163 C C . ARG A 1 965 ? 72.459 -8.192 -70.765 1.00 48.47 965 ARG A C 1
ATOM 7165 O O . ARG A 1 965 ? 73.280 -8.751 -71.478 1.00 48.47 965 ARG A O 1
ATOM 7172 N N . GLY A 1 966 ? 72.660 -7.932 -69.475 1.00 43.56 966 GLY A N 1
ATOM 7173 C CA . GLY A 1 966 ? 73.947 -8.105 -68.797 1.00 43.56 966 GLY A CA 1
ATOM 7174 C C . GLY A 1 966 ? 74.637 -9.457 -69.029 1.00 43.56 966 GLY A C 1
ATOM 7175 O O . GLY A 1 966 ? 74.132 -10.501 -68.621 1.00 43.56 966 GLY A O 1
ATOM 7176 N N . GLU A 1 967 ? 75.839 -9.411 -69.601 1.00 35.34 967 GLU A N 1
ATOM 7177 C CA . GLU A 1 967 ? 76.881 -10.418 -69.396 1.00 35.34 967 GLU A CA 1
ATOM 7178 C C . GLU A 1 967 ? 77.757 -9.946 -68.225 1.00 35.34 967 GLU A C 1
ATOM 7180 O O . GLU A 1 967 ? 78.588 -9.055 -68.368 1.00 35.34 967 GLU A O 1
ATOM 7185 N N . GLY A 1 968 ? 77.526 -10.505 -67.034 1.00 35.09 968 GLY A N 1
ATOM 7186 C CA . GLY A 1 968 ? 78.400 -10.339 -65.871 1.00 35.09 968 GLY A CA 1
ATOM 7187 C C . GLY A 1 968 ? 79.304 -11.560 -65.708 1.00 35.09 968 GLY A C 1
ATOM 7188 O O . GLY A 1 968 ? 78.811 -12.666 -65.479 1.00 35.09 968 GLY A O 1
ATOM 7189 N N . GLU A 1 969 ? 80.616 -11.357 -65.835 1.00 33.91 969 GLU A N 1
ATOM 7190 C CA . GLU A 1 969 ? 81.673 -12.354 -65.637 1.00 33.91 969 GLU A CA 1
ATOM 7191 C C . GLU A 1 969 ? 81.658 -12.984 -64.231 1.00 33.91 969 GLU A C 1
ATOM 7193 O O . GLU A 1 969 ? 81.358 -12.348 -63.219 1.00 33.91 969 GLU A O 1
ATOM 7198 N N . GLY A 1 970 ? 82.004 -14.273 -64.178 1.00 29.98 970 GLY A N 1
ATOM 7199 C CA . GLY A 1 970 ? 82.007 -15.092 -62.972 1.00 29.98 970 GLY A CA 1
ATOM 7200 C C . GLY A 1 970 ? 83.156 -14.793 -62.005 1.00 29.98 970 GLY A C 1
ATOM 7201 O O . GLY A 1 970 ? 84.327 -14.853 -62.366 1.00 29.98 970 GLY A O 1
ATOM 7202 N N . GLY A 1 971 ? 82.803 -14.595 -60.734 1.00 29.50 971 GLY A N 1
ATOM 7203 C CA . GLY A 1 971 ? 83.710 -14.665 -59.589 1.00 29.50 971 GLY A CA 1
ATOM 7204 C C . GLY A 1 971 ? 83.502 -15.960 -58.797 1.00 29.50 971 GLY A C 1
ATOM 7205 O O . GLY A 1 971 ? 82.454 -16.162 -58.191 1.00 29.50 971 GLY A O 1
ATOM 7206 N N . GLU A 1 972 ? 84.506 -16.835 -58.859 1.00 29.34 972 GLU A N 1
ATOM 7207 C CA . GLU A 1 972 ? 84.839 -17.979 -57.992 1.00 29.34 972 GLU A CA 1
ATOM 7208 C C . GLU A 1 972 ? 83.746 -18.626 -57.114 1.00 29.34 972 GLU A C 1
ATOM 7210 O O . GLU A 1 972 ? 83.393 -18.177 -56.021 1.00 29.34 972 GLU A O 1
ATOM 7215 N N . ARG A 1 973 ? 83.372 -19.851 -57.509 1.00 28.16 973 ARG A N 1
ATOM 7216 C CA . ARG A 1 973 ? 82.871 -20.884 -56.596 1.00 28.16 973 ARG A CA 1
ATOM 7217 C C . ARG A 1 973 ? 83.949 -21.228 -55.561 1.00 28.16 973 ARG A C 1
ATOM 7219 O O . ARG A 1 973 ? 84.918 -21.910 -55.883 1.00 28.16 973 ARG A O 1
ATOM 7226 N N . ARG A 1 974 ? 83.723 -20.869 -54.297 1.00 31.05 974 ARG A N 1
ATOM 7227 C CA . ARG A 1 974 ? 84.241 -21.638 -53.155 1.00 31.05 974 ARG A CA 1
ATOM 7228 C C . ARG A 1 974 ? 83.147 -22.578 -52.661 1.00 31.05 974 ARG A C 1
ATOM 7230 O O . ARG A 1 974 ? 82.049 -22.147 -52.322 1.00 31.05 974 ARG A O 1
ATOM 7237 N N . GLU A 1 975 ? 83.459 -23.869 -52.668 1.00 30.20 975 GLU A N 1
ATOM 7238 C CA . GLU A 1 975 ? 82.595 -24.950 -52.196 1.00 30.20 975 GLU A CA 1
ATOM 7239 C C . GLU A 1 975 ? 82.170 -24.790 -50.720 1.00 30.20 975 GLU A C 1
ATOM 7241 O O . GLU A 1 975 ? 82.928 -24.260 -49.899 1.00 30.20 975 GLU A O 1
ATOM 7246 N N . PRO A 1 976 ? 80.982 -25.299 -50.343 1.00 31.69 976 PRO A N 1
ATOM 7247 C CA . PRO A 1 976 ? 80.455 -25.191 -48.992 1.00 31.69 976 PRO A CA 1
ATOM 7248 C C . PRO A 1 976 ? 80.972 -26.328 -48.094 1.00 31.69 976 PRO A C 1
ATOM 7250 O O . PRO A 1 976 ? 80.652 -27.500 -48.292 1.00 31.69 976 PRO A O 1
ATOM 7253 N N . LYS A 1 977 ? 81.708 -25.990 -47.025 1.00 31.34 977 LYS A N 1
ATOM 7254 C CA . LYS A 1 977 ? 81.903 -26.907 -45.889 1.00 31.34 977 LYS A CA 1
ATOM 7255 C C . LYS A 1 977 ? 80.606 -27.006 -45.080 1.00 31.34 977 LYS A C 1
ATOM 7257 O O . LYS A 1 977 ? 80.034 -26.002 -44.665 1.00 31.34 977 LYS A O 1
ATOM 7262 N N . GLY A 1 978 ? 80.159 -28.245 -44.884 1.00 29.92 978 GLY A N 1
ATOM 7263 C CA . GLY A 1 978 ? 78.857 -28.614 -44.341 1.00 29.92 978 GLY A CA 1
ATOM 7264 C C . GLY A 1 978 ? 78.528 -28.074 -42.947 1.00 29.92 978 GLY A C 1
ATOM 7265 O O . GLY A 1 978 ? 79.363 -28.012 -42.044 1.00 29.92 978 GLY A O 1
ATOM 7266 N N . ARG A 1 979 ? 77.242 -27.765 -42.767 1.00 32.25 979 ARG A N 1
ATOM 7267 C CA . ARG A 1 979 ? 76.611 -27.476 -41.479 1.00 32.25 979 ARG A CA 1
ATOM 7268 C C . ARG A 1 979 ? 75.922 -28.755 -40.997 1.00 32.25 979 ARG A C 1
ATOM 7270 O O . ARG A 1 979 ? 74.973 -29.222 -41.621 1.00 32.25 979 ARG A O 1
ATOM 7277 N N . LYS A 1 980 ? 76.410 -29.335 -39.895 1.00 32.94 980 LYS A N 1
ATOM 7278 C CA . LYS A 1 980 ? 75.679 -30.367 -39.145 1.00 32.94 980 LYS A CA 1
ATOM 7279 C C . LYS A 1 980 ? 74.368 -29.768 -38.639 1.00 32.94 980 LYS A C 1
ATOM 7281 O O . LYS A 1 980 ? 74.370 -28.724 -37.990 1.00 32.94 980 LYS A O 1
ATOM 7286 N N . ALA A 1 981 ? 73.274 -30.460 -38.933 1.00 36.53 981 ALA A N 1
ATOM 7287 C CA . ALA A 1 981 ? 71.959 -30.214 -38.372 1.00 36.53 981 ALA A CA 1
ATOM 7288 C C . ALA A 1 981 ? 71.979 -30.392 -36.846 1.00 36.53 981 ALA A C 1
ATOM 7290 O O . ALA A 1 981 ? 72.523 -31.375 -36.334 1.00 36.53 981 ALA A O 1
ATOM 7291 N N . ARG A 1 982 ? 71.331 -29.474 -36.128 1.00 33.03 982 ARG A N 1
ATOM 7292 C CA . ARG A 1 982 ? 70.882 -29.706 -34.757 1.00 33.03 982 ARG A CA 1
ATOM 7293 C C . ARG A 1 982 ? 69.412 -29.310 -34.680 1.00 33.03 982 ARG A C 1
ATOM 7295 O O . ARG A 1 982 ? 69.062 -28.175 -34.982 1.00 33.03 982 ARG A O 1
ATOM 7302 N N . LYS A 1 983 ? 68.594 -30.317 -34.371 1.00 39.28 983 LYS A N 1
ATOM 7303 C CA . LYS A 1 983 ? 67.179 -30.222 -34.017 1.00 39.28 983 LYS A CA 1
ATOM 7304 C C . LYS A 1 983 ? 66.994 -29.323 -32.790 1.00 39.28 983 LYS A C 1
ATOM 7306 O O . LYS A 1 983 ? 67.887 -29.262 -31.943 1.00 39.28 983 LYS A O 1
ATOM 7311 N N . GLU A 1 984 ? 65.814 -28.711 -32.738 1.00 34.19 984 GLU A N 1
ATOM 7312 C CA . GLU A 1 984 ? 65.150 -28.118 -31.567 1.00 34.19 984 GLU A CA 1
ATOM 7313 C C . GLU A 1 984 ? 65.184 -29.066 -30.343 1.00 34.19 984 GLU A C 1
ATOM 7315 O O . GLU A 1 984 ? 65.475 -30.264 -30.486 1.00 34.19 984 GLU A O 1
ATOM 7320 N N . PRO A 1 985 ? 64.944 -28.540 -29.133 1.00 45.62 985 PRO A N 1
ATOM 7321 C CA . PRO A 1 985 ? 63.586 -28.153 -28.723 1.00 45.62 985 PRO A CA 1
ATOM 7322 C C . PRO A 1 985 ? 63.383 -26.651 -28.495 1.00 45.62 985 PRO A C 1
ATOM 7324 O O . PRO A 1 985 ? 64.382 -25.949 -28.208 1.00 45.62 985 PRO A O 1
#

Radius of gyration: 55.25 Å; Cα contacts (8 Å, |Δi|>4): 1498; chains: 1; bounding box: 140×60×162 Å

pLDDT: mean 77.75, std 18.03, range [26.19, 96.62]

Secondary structure (DSSP, 8-state):
--HHHHHHHHHHHHHHHHHHHHTTTHHHHHHHHH---HHHHHHHHHHHHHHHHHHHHHHHHHHHHHHHHH-HHHHHHHHHHHHHHHHHHHHT-SSHHHHHHHHHHHHHHGGGHHHHHHHHHHHS-GGGHHHHHHHHHHHHHHHHHHHHHHHHHHHTT-TTHHHHHHHHHHHHHHHHHHHHPPP-S-GGG-----GGG--TTHHHHHGGG-HHHHHHHHHHHHHHHHHTHHHHHHHHHHHHHH---HHHHHHHHHHHHHHHHHHHHTHHHHHHHHHHHHHHHHHHHHHHHHHHHHHHH--SHHHHHHHHTTHHHHTTHHHHHHHHHHTTS-GGGHHHHHHHHHHHHHHHHHHHHHHHHHHHHHHH-TTSSS--GGGGTS------SSSSSS-----TTS---PPPHHHHHHHHHHHHTT--SHHHHHHHHHHHHHHHHHHHHHHHHHHHHHHHHHHHHHHHHHHHHHHHHHHHHHHHHHHHHHHHHHHH-HHHHHHHHHTTSTTHHHHHHHHHHHHHHHHTTSTTEEEEEEEETTS-EEEE-SS--TT-PPPHHHHHGGGT-S-EEPPPEEETTTTEEEEEEEEEEE-TT--EEEEEEEEEESHHHHHHHHHHHHT----S-S---------------EEEEEETT-BEEEETTB--HHHHH-B--HHHHHHHHHTTTS-EEEE-TTS-EEEEEEEEEGGGTEEEEEEEETHHHHHTSS--HHHHHHHHHHHHHHHHHHHHHHHHHHHHHHHHHHHHHHHHTT-TT-------SSHHHHHHHHHHHHHHHHHHHHHHHHHHHHHHB-TTT-SEEHHHHHHHHHHHHHHHHHHT--EEEEEEEETTHHHHHHHH-HHHHHHHHHHHHHHHHHHS-TTSEEEE-SSSEEEEEETT--HHHHHHHHHHHHHHHHHS-BTTB---EEEEEEEETTT-SSHHHHHHHHHHHHHHHHHTTSS-EEEPPTT----PPP---PPPPP-------